Protein AF-A0A1E5V968-F1 (afdb_monomer_lite)

pLDDT: mean 77.11, std 26.08, range [20.92, 98.81]

Structure (mmCIF, N/CA/C/O backbone):
data_AF-A0A1E5V968-F1
#
_entry.id   AF-A0A1E5V968-F1
#
loop_
_atom_site.group_PDB
_atom_site.id
_atom_site.type_symbol
_atom_site.label_atom_id
_atom_site.label_alt_id
_atom_site.label_comp_id
_atom_site.label_asym_id
_atom_site.label_entity_id
_atom_site.label_seq_id
_atom_site.pdbx_PDB_ins_code
_atom_site.Cartn_x
_atom_site.Cartn_y
_atom_site.Cartn_z
_atom_site.occupancy
_atom_site.B_iso_or_equiv
_atom_site.auth_seq_id
_atom_site.auth_comp_id
_atom_site.auth_asym_id
_atom_site.auth_atom_id
_atom_site.pdbx_PDB_model_num
ATOM 1 N N . MET A 1 1 ? -12.464 -47.575 -64.787 1.00 32.88 1 MET A N 1
ATOM 2 C CA . MET A 1 1 ? -13.005 -47.345 -63.428 1.00 32.88 1 MET A CA 1
ATOM 3 C C . MET A 1 1 ? -11.818 -47.176 -62.492 1.00 32.88 1 MET A C 1
ATOM 5 O O . MET A 1 1 ? -10.900 -47.968 -62.628 1.00 32.88 1 MET A O 1
ATOM 9 N N . ALA A 1 2 ? -11.731 -46.178 -61.614 1.00 31.98 2 ALA A N 1
ATOM 10 C CA . ALA A 1 2 ? -12.500 -44.929 -61.492 1.00 31.98 2 ALA A CA 1
ATOM 11 C C . ALA A 1 2 ? -11.482 -43.796 -61.178 1.00 31.98 2 ALA A C 1
ATOM 13 O O . ALA A 1 2 ? -10.497 -44.070 -60.506 1.00 31.98 2 ALA A O 1
ATOM 14 N N . ALA A 1 3 ? -11.499 -42.585 -61.753 1.00 27.45 3 ALA A N 1
ATOM 15 C CA . ALA A 1 3 ? -12.586 -41.634 -62.052 1.00 27.45 3 ALA A CA 1
ATOM 16 C C . ALA A 1 3 ? -13.151 -40.976 -60.771 1.00 27.45 3 ALA A C 1
ATOM 18 O O . ALA A 1 3 ? -13.578 -41.699 -59.883 1.00 27.45 3 ALA A O 1
ATOM 19 N N . ALA A 1 4 ? -13.204 -39.644 -60.618 1.00 28.06 4 ALA A N 1
ATOM 20 C CA . ALA A 1 4 ? -12.735 -38.523 -61.462 1.00 28.06 4 ALA A CA 1
ATOM 21 C C . ALA A 1 4 ? -12.500 -37.264 -60.562 1.00 28.06 4 ALA A C 1
ATOM 23 O O . ALA A 1 4 ? -12.751 -37.346 -59.367 1.00 28.06 4 ALA A O 1
ATOM 24 N N . ALA A 1 5 ? -12.026 -36.086 -60.999 1.00 29.78 5 ALA A N 1
ATOM 25 C CA . ALA A 1 5 ? -11.703 -35.584 -62.339 1.00 29.78 5 ALA A CA 1
ATOM 26 C C . ALA A 1 5 ? -10.577 -34.515 -62.308 1.00 29.78 5 ALA A C 1
ATOM 28 O O . ALA A 1 5 ? -10.511 -33.703 -61.390 1.00 29.78 5 ALA A O 1
ATOM 29 N N . ARG A 1 6 ? -9.762 -34.437 -63.373 1.00 32.72 6 ARG A N 1
ATOM 30 C CA . ARG A 1 6 ? -8.988 -33.238 -63.767 1.00 32.72 6 ARG A CA 1
ATOM 31 C C . ARG A 1 6 ? -8.931 -33.133 -65.299 1.00 32.72 6 ARG A C 1
ATOM 33 O O . ARG A 1 6 ? -8.296 -33.968 -65.936 1.00 32.72 6 ARG A O 1
ATOM 40 N N . ARG A 1 7 ? -9.558 -32.099 -65.868 1.00 29.02 7 ARG A N 1
ATOM 41 C CA . ARG A 1 7 ? -9.327 -31.506 -67.208 1.00 29.02 7 ARG A CA 1
ATOM 42 C C . ARG A 1 7 ? -9.669 -30.004 -67.070 1.00 29.02 7 ARG A C 1
ATOM 44 O O . ARG A 1 7 ? -10.580 -29.703 -66.310 1.00 29.02 7 ARG A O 1
ATOM 51 N N . ALA A 1 8 ? -8.922 -29.011 -67.566 1.00 27.95 8 ALA A N 1
ATOM 52 C CA . ALA A 1 8 ? -8.253 -28.818 -68.865 1.00 27.95 8 ALA A CA 1
ATOM 53 C C . ALA A 1 8 ? -9.248 -28.571 -70.022 1.00 27.95 8 ALA A C 1
ATOM 55 O O . ALA A 1 8 ? -10.237 -29.289 -70.114 1.00 27.95 8 ALA A O 1
ATOM 56 N N . ALA A 1 9 ? -9.030 -27.642 -70.962 1.00 28.25 9 ALA A N 1
ATOM 57 C CA . ALA A 1 9 ? -8.099 -26.498 -71.044 1.00 28.25 9 ALA A CA 1
ATOM 58 C C . ALA A 1 9 ? -8.482 -25.619 -72.263 1.00 28.25 9 ALA A C 1
ATOM 60 O O . ALA A 1 9 ? -9.177 -26.104 -73.154 1.00 28.25 9 ALA A O 1
ATOM 61 N N . GLY A 1 10 ? -7.966 -24.385 -72.356 1.00 25.62 10 GLY A N 1
ATOM 62 C CA . GLY A 1 10 ? -7.926 -23.625 -73.617 1.00 25.62 10 GLY A CA 1
ATOM 63 C C . GLY A 1 10 ? -7.908 -22.094 -73.463 1.00 25.62 10 GLY A C 1
ATOM 64 O O . GLY A 1 10 ? -8.510 -21.596 -72.521 1.00 25.62 10 GLY A O 1
ATOM 65 N N . LEU A 1 11 ? -7.334 -21.276 -74.360 1.00 28.11 11 LEU A N 1
ATOM 66 C CA . LEU A 1 11 ? -6.115 -21.371 -75.198 1.00 28.11 11 LEU A CA 1
ATOM 67 C C . LEU A 1 11 ? -6.022 -20.065 -76.039 1.00 28.11 11 LEU A C 1
ATOM 69 O O . LEU A 1 11 ? -6.902 -19.865 -76.863 1.00 28.11 11 LEU A O 1
ATOM 73 N N . VAL A 1 12 ? -4.917 -19.293 -75.929 1.00 30.22 12 VAL A N 1
ATOM 74 C CA . VAL A 1 12 ? -4.240 -18.569 -77.057 1.00 30.22 12 VAL A CA 1
ATOM 75 C C . VAL A 1 12 ? -4.967 -17.348 -77.729 1.00 30.22 12 VAL A C 1
ATOM 77 O O . VAL A 1 12 ? -6.164 -17.427 -77.974 1.00 30.22 12 VAL A O 1
ATOM 80 N N . PRO A 1 13 ? -4.284 -16.255 -78.188 1.00 47.81 13 PRO A N 1
ATOM 81 C CA . PRO A 1 13 ? -3.006 -15.638 -77.740 1.00 47.81 13 PRO A CA 1
ATOM 82 C C . PRO A 1 13 ? -2.832 -14.083 -78.014 1.00 47.81 13 PRO A C 1
ATOM 84 O O . PRO A 1 13 ? -3.757 -13.406 -78.439 1.00 47.81 13 PRO A O 1
ATOM 87 N N . LEU A 1 14 ? -1.575 -13.588 -77.913 1.00 26.84 14 LEU A N 1
ATOM 88 C CA . LEU A 1 14 ? -0.880 -12.550 -78.746 1.00 26.84 14 LEU A CA 1
ATOM 89 C C . LEU A 1 14 ? -1.016 -10.996 -78.548 1.00 26.84 14 LEU A C 1
ATOM 91 O O . LEU A 1 14 ? -2.050 -10.395 -78.801 1.00 26.84 14 LEU A O 1
ATOM 95 N N . LEU A 1 15 ? 0.178 -10.382 -78.357 1.00 26.19 15 LEU A N 1
ATOM 96 C CA . LEU A 1 15 ? 0.745 -9.114 -78.916 1.00 26.19 15 LEU A CA 1
ATOM 97 C C . LEU A 1 15 ? 0.590 -7.711 -78.246 1.00 26.19 15 LEU A C 1
ATOM 99 O O . LEU A 1 15 ? -0.349 -6.972 -78.502 1.00 26.19 15 LEU A O 1
ATOM 103 N N . LEU A 1 16 ? 1.722 -7.290 -77.644 1.00 27.06 16 LEU A N 1
ATOM 104 C CA . LEU A 1 16 ? 2.509 -6.047 -77.885 1.00 27.06 16 LEU A CA 1
ATOM 105 C C . LEU A 1 16 ? 2.143 -4.643 -77.326 1.00 27.06 16 LEU A C 1
ATOM 107 O O . LEU A 1 16 ? 1.002 -4.215 -77.219 1.00 27.06 16 LEU A O 1
ATOM 111 N N . SER A 1 17 ? 3.242 -3.884 -77.151 1.00 26.38 17 SER A N 1
ATOM 112 C CA . SER A 1 17 ? 3.422 -2.413 -77.102 1.00 26.38 17 SER A CA 1
ATOM 113 C C . SER A 1 17 ? 3.056 -1.599 -75.843 1.00 26.38 17 SER A C 1
ATOM 115 O O . SER A 1 17 ? 1.974 -1.042 -75.708 1.00 26.38 17 SER A O 1
ATOM 117 N N . SER A 1 18 ? 4.087 -1.366 -75.018 1.00 26.22 18 SER A N 1
ATOM 118 C CA . SER A 1 18 ? 4.449 -0.045 -74.447 1.00 26.22 18 SER A CA 1
ATOM 119 C C . SER A 1 18 ? 4.611 1.022 -75.567 1.00 26.22 18 SER A C 1
ATOM 121 O O . SER A 1 18 ? 4.859 0.590 -76.697 1.00 26.22 18 SER A O 1
ATOM 123 N N . PRO A 1 19 ? 4.593 2.365 -75.322 1.00 42.78 19 PRO A N 1
ATOM 124 C CA . PRO A 1 19 ? 5.111 3.021 -74.105 1.00 42.78 19 PRO A CA 1
ATOM 125 C C . PRO A 1 19 ? 4.445 4.338 -73.613 1.00 42.78 19 PRO A C 1
ATOM 127 O O . PRO A 1 19 ? 3.647 4.960 -74.298 1.00 42.78 19 PRO A O 1
ATOM 130 N N . SER A 1 20 ? 4.947 4.822 -72.462 1.00 27.67 20 SER A N 1
ATOM 131 C CA . SER A 1 20 ? 5.084 6.241 -72.043 1.00 27.67 20 SER A CA 1
ATOM 132 C C . SER A 1 20 ? 3.846 7.157 -71.931 1.00 27.67 20 SER A C 1
ATOM 134 O O . SER A 1 20 ? 3.066 7.307 -72.860 1.00 27.67 20 SER A O 1
ATOM 136 N N . GLY A 1 21 ? 3.760 7.921 -70.835 1.00 26.89 21 GLY A N 1
ATOM 137 C CA . GLY A 1 21 ? 2.813 9.039 -70.706 1.00 26.89 21 GLY A CA 1
ATOM 138 C C . GLY A 1 21 ? 2.747 9.589 -69.281 1.00 26.89 21 GLY A C 1
ATOM 139 O O . GLY A 1 21 ? 2.229 8.930 -68.388 1.00 26.89 21 GLY A O 1
ATOM 140 N N . ALA A 1 22 ? 3.309 10.775 -69.043 1.00 27.39 22 ALA A N 1
ATOM 141 C CA . ALA A 1 22 ? 3.448 11.335 -67.699 1.00 27.39 22 ALA A CA 1
ATOM 142 C C . ALA A 1 22 ? 2.261 12.219 -67.259 1.00 27.39 22 ALA A C 1
ATOM 144 O O . ALA A 1 22 ? 1.643 12.892 -68.079 1.00 27.39 22 ALA A O 1
ATOM 145 N N . ARG A 1 23 ? 2.124 12.345 -65.928 1.00 28.41 23 ARG A N 1
ATOM 146 C CA . ARG A 1 23 ? 1.419 13.398 -65.159 1.00 28.41 23 ARG A CA 1
ATOM 147 C C . ARG A 1 23 ? -0.109 13.301 -64.989 1.00 28.41 23 ARG A C 1
ATOM 149 O O . ARG A 1 23 ? -0.851 12.701 -65.752 1.00 28.41 23 ARG A O 1
ATOM 156 N N . THR A 1 24 ? -0.510 13.884 -63.863 1.00 27.27 24 THR A N 1
ATOM 157 C CA . THR A 1 24 ? -1.793 13.842 -63.147 1.00 27.27 24 THR A CA 1
ATOM 158 C C . THR A 1 24 ? -2.557 15.183 -63.324 1.00 27.27 24 THR A C 1
ATOM 160 O O . THR A 1 24 ? -2.099 16.035 -64.083 1.00 27.27 24 THR A O 1
ATOM 163 N N . PRO A 1 25 ? -3.662 15.468 -62.601 1.00 43.56 25 PRO A N 1
ATOM 164 C CA . PRO A 1 25 ? -4.941 14.736 -62.596 1.00 43.56 25 PRO A CA 1
ATOM 165 C C . PRO A 1 25 ? -6.172 15.679 -62.690 1.00 43.56 25 PRO A C 1
ATOM 167 O O . PRO A 1 25 ? -6.145 16.751 -62.093 1.00 43.56 25 PRO A O 1
ATOM 170 N N . LEU A 1 26 ? -7.305 15.277 -63.302 1.00 24.00 26 LEU A N 1
ATOM 171 C CA . LEU A 1 26 ? -8.632 15.871 -62.984 1.00 24.00 26 LEU A CA 1
ATOM 172 C C . LEU A 1 26 ? -9.837 15.195 -63.678 1.00 24.00 26 LEU A C 1
ATOM 174 O O . LEU A 1 26 ? -10.036 15.385 -64.875 1.00 24.00 26 LEU A O 1
ATOM 178 N N . ARG A 1 27 ? -10.726 14.543 -62.903 1.00 24.56 27 ARG A N 1
ATOM 179 C CA . ARG A 1 27 ? -12.156 14.928 -62.726 1.00 24.56 27 ARG A CA 1
ATOM 180 C C . ARG A 1 27 ? -12.930 13.970 -61.797 1.00 24.56 27 ARG A C 1
ATOM 182 O O . ARG A 1 27 ? -12.495 12.861 -61.515 1.00 24.56 27 ARG A O 1
ATOM 189 N N . ARG A 1 28 ? -14.067 14.461 -61.281 1.00 26.03 28 ARG A N 1
ATOM 190 C CA . ARG A 1 28 ? -15.072 13.748 -60.458 1.00 26.03 28 ARG A CA 1
ATOM 191 C C . ARG A 1 28 ? -16.141 13.065 -61.335 1.00 26.03 28 ARG A C 1
ATOM 193 O O . ARG A 1 28 ? -16.306 13.482 -62.476 1.00 26.03 28 ARG A O 1
ATOM 200 N N . ALA A 1 29 ? -16.959 12.212 -60.689 1.00 25.72 29 ALA A N 1
ATOM 201 C CA . ALA A 1 29 ? -18.263 11.665 -61.130 1.00 25.72 29 ALA A CA 1
ATOM 202 C C . ALA A 1 29 ? -18.204 10.597 -62.246 1.00 25.72 29 ALA A C 1
ATOM 204 O O . ALA A 1 29 ? -17.406 10.742 -63.161 1.00 25.72 29 ALA A O 1
ATOM 205 N N . LEU A 1 30 ? -19.021 9.527 -62.284 1.00 25.89 30 LEU A N 1
ATOM 206 C CA . LEU A 1 30 ? -20.060 8.883 -61.422 1.00 25.89 30 LEU A CA 1
ATOM 207 C C . LEU A 1 30 ? -20.293 7.466 -62.047 1.00 25.89 30 LEU A C 1
ATOM 209 O O . LEU A 1 30 ? -20.071 7.343 -63.247 1.00 25.89 30 LEU A O 1
ATOM 213 N N . SER A 1 31 ? -20.758 6.364 -61.435 1.00 25.78 31 SER A N 1
ATOM 214 C CA . SER A 1 31 ? -21.031 5.872 -60.054 1.00 25.78 31 SER A CA 1
ATOM 215 C C . SER A 1 31 ? -21.030 4.299 -60.126 1.00 25.78 31 SER A C 1
ATOM 217 O O . SER A 1 31 ? -20.350 3.802 -61.016 1.00 25.78 31 SER A O 1
ATOM 219 N N . LEU A 1 32 ? -21.606 3.381 -59.315 1.00 25.64 32 LEU A N 1
ATOM 220 C CA . LEU A 1 32 ? -22.768 3.266 -58.401 1.00 25.64 32 LEU A CA 1
ATOM 221 C C . LEU A 1 32 ? -22.622 2.046 -57.440 1.00 25.64 32 LEU A C 1
ATOM 223 O O . LEU A 1 32 ? -22.095 1.020 -57.846 1.00 25.64 32 LEU A O 1
ATOM 227 N N . ILE A 1 33 ? -23.287 2.133 -56.271 1.00 27.88 33 ILE A N 1
ATOM 228 C CA . ILE A 1 33 ? -23.890 1.039 -55.450 1.00 27.88 33 ILE A CA 1
ATOM 229 C C . ILE A 1 33 ? -22.952 0.106 -54.608 1.00 27.88 33 ILE A C 1
ATOM 231 O O . ILE A 1 33 ? -21.825 -0.147 -55.023 1.00 27.88 33 ILE A O 1
ATOM 235 N N . PRO A 1 34 ? -23.362 -0.361 -53.388 1.00 30.70 34 PRO A N 1
ATOM 236 C CA . PRO A 1 34 ? -22.417 -0.773 -52.324 1.00 30.70 34 PRO A CA 1
ATOM 237 C C . PRO A 1 34 ? -22.744 -2.092 -51.553 1.00 30.70 34 PRO A C 1
ATOM 239 O O . PRO A 1 34 ? -23.793 -2.703 -51.760 1.00 30.70 34 PRO A O 1
ATOM 242 N N . PRO A 1 35 ? -21.909 -2.472 -50.561 1.00 23.47 35 PRO A N 1
ATOM 243 C CA . PRO A 1 35 ? -22.279 -3.308 -49.404 1.00 23.47 35 PRO A CA 1
ATOM 244 C C . PRO A 1 35 ? -22.198 -2.466 -48.073 1.00 23.47 35 PRO A C 1
ATOM 246 O O . PRO A 1 35 ? -22.205 -1.237 -48.176 1.00 23.47 35 PRO A O 1
ATOM 249 N N . PRO A 1 36 ? -22.306 -2.992 -46.824 1.00 26.88 36 PRO A N 1
ATOM 250 C CA . PRO A 1 36 ? -23.341 -2.489 -45.903 1.00 26.88 36 PRO A CA 1
ATOM 251 C C . PRO A 1 36 ? -22.872 -1.550 -44.766 1.00 26.88 36 PRO A C 1
ATOM 253 O O . PRO A 1 36 ? -21.698 -1.235 -44.602 1.00 26.88 36 PRO A O 1
ATOM 256 N N . ARG A 1 37 ? -23.853 -1.093 -43.971 1.00 24.94 37 ARG A N 1
ATOM 257 C CA . ARG A 1 37 ? -23.746 -0.072 -42.910 1.00 24.94 37 ARG A CA 1
ATOM 258 C C . ARG A 1 37 ? -22.787 -0.441 -41.766 1.00 24.94 37 ARG A C 1
ATOM 260 O O . ARG A 1 37 ? -23.004 -1.440 -41.087 1.00 24.94 37 ARG A O 1
ATOM 267 N N . SER A 1 38 ? -21.877 0.473 -41.436 1.00 24.05 38 SER A N 1
ATOM 268 C CA . SER A 1 38 ? -21.355 0.662 -40.076 1.00 24.05 38 SER A CA 1
ATOM 269 C C . SER A 1 38 ? -22.142 1.766 -39.348 1.00 24.05 38 SER A C 1
ATOM 271 O O . SER A 1 38 ? -22.725 2.651 -39.983 1.00 24.05 38 SER A O 1
ATOM 273 N N . TYR A 1 39 ? -22.200 1.713 -38.014 1.00 23.97 39 TYR A N 1
ATOM 274 C CA . TYR A 1 39 ? -22.888 2.729 -37.209 1.00 23.97 39 TYR A CA 1
ATOM 275 C C . TYR A 1 39 ? -22.070 4.028 -37.155 1.00 23.97 39 TYR A C 1
ATOM 277 O O . TYR A 1 39 ? -20.901 4.022 -36.777 1.00 23.97 39 TYR A O 1
ATOM 285 N N . ARG A 1 40 ? -22.698 5.156 -37.506 1.00 22.89 40 ARG A N 1
ATOM 286 C CA . ARG A 1 40 ? -22.122 6.501 -37.358 1.00 22.89 40 ARG A CA 1
ATOM 287 C C . ARG A 1 40 ? -22.641 7.145 -36.075 1.00 22.89 40 ARG A C 1
ATOM 289 O O . ARG A 1 40 ? -23.817 7.493 -36.010 1.00 22.89 40 ARG A O 1
ATOM 296 N N . LEU A 1 41 ? -21.759 7.368 -35.103 1.00 25.02 41 LEU A N 1
ATOM 297 C CA . LEU A 1 41 ? -22.011 8.354 -34.051 1.00 25.02 41 LEU A CA 1
ATOM 298 C C . LEU A 1 41 ? -22.006 9.762 -34.669 1.00 25.02 41 LEU A C 1
ATOM 300 O O . LEU A 1 41 ? -21.194 10.070 -35.545 1.00 25.02 41 LEU A O 1
ATOM 304 N N . LEU A 1 42 ? -22.953 10.601 -34.248 1.00 23.05 42 LEU A N 1
ATOM 305 C CA . LEU A 1 42 ? -23.181 11.934 -34.808 1.00 23.05 42 LEU A CA 1
ATOM 306 C C . LEU A 1 42 ? -22.293 12.978 -34.121 1.00 23.05 42 LEU A C 1
ATOM 308 O O . LEU A 1 42 ? -22.704 13.612 -33.152 1.00 23.05 42 LEU A O 1
ATOM 312 N N . SER A 1 43 ? -21.094 13.207 -34.655 1.00 24.61 43 SER A N 1
ATOM 313 C CA . SER A 1 43 ? -20.259 14.334 -34.237 1.00 24.61 43 SER A CA 1
ATOM 314 C C . SER A 1 43 ? -20.887 15.671 -34.652 1.00 24.61 43 SER A C 1
ATOM 316 O O . SER A 1 43 ? -20.852 16.070 -35.816 1.00 24.61 43 SER A O 1
ATOM 318 N N . HIS A 1 44 ? -21.452 16.394 -33.682 1.00 23.11 44 HIS A N 1
ATOM 319 C CA . HIS A 1 44 ? -21.715 17.825 -33.838 1.00 23.11 44 HIS A CA 1
ATOM 320 C C . HIS A 1 44 ? -20.393 18.608 -33.746 1.00 23.11 44 HIS A C 1
ATOM 322 O O . HIS A 1 44 ? -19.542 18.268 -32.919 1.00 23.11 44 HIS A O 1
ATOM 328 N N . PRO A 1 45 ? -20.190 19.658 -34.563 1.00 24.53 45 PRO A N 1
ATOM 329 C CA . PRO A 1 45 ? -18.976 20.460 -34.507 1.00 24.53 45 PRO A CA 1
ATOM 330 C C . PRO A 1 45 ? -18.988 21.360 -33.266 1.00 24.53 45 PRO A C 1
ATOM 332 O O . PRO A 1 45 ? -19.703 22.364 -33.215 1.00 24.53 45 PRO A O 1
ATOM 335 N N . ALA A 1 46 ? -18.167 21.023 -32.271 1.00 25.67 46 ALA A N 1
ATOM 336 C CA . ALA A 1 46 ? -17.846 21.946 -31.190 1.00 25.67 46 ALA A CA 1
ATOM 337 C C . ALA A 1 46 ? -17.177 23.206 -31.771 1.00 25.67 46 ALA A C 1
ATOM 339 O O . ALA A 1 46 ? -16.303 23.116 -32.636 1.00 25.67 46 ALA A O 1
ATOM 340 N N . ARG A 1 47 ? -17.588 24.391 -31.306 1.00 22.84 47 ARG A N 1
ATOM 341 C CA . ARG A 1 47 ? -16.916 25.647 -31.674 1.00 22.84 47 ARG A CA 1
ATOM 342 C C . ARG A 1 47 ? -15.510 25.676 -31.056 1.00 22.84 47 ARG A C 1
ATOM 344 O O . ARG A 1 47 ? -15.364 25.219 -29.923 1.00 22.84 47 ARG A O 1
ATOM 351 N N . PRO A 1 48 ? -14.498 26.244 -31.738 1.00 24.11 48 PRO A N 1
ATOM 352 C CA . PRO A 1 48 ? -13.208 26.494 -31.108 1.00 24.11 48 PRO A CA 1
ATOM 353 C C . PRO A 1 48 ? -13.381 27.473 -29.940 1.00 24.11 48 PRO A C 1
ATOM 355 O O . PRO A 1 48 ? -14.095 28.474 -30.060 1.00 24.11 48 PRO A O 1
ATOM 358 N N . PHE A 1 49 ? -12.729 27.188 -28.813 1.00 28.02 49 PHE A N 1
ATOM 359 C CA . PHE A 1 49 ? -12.644 28.128 -27.698 1.00 28.02 49 PHE A CA 1
ATOM 360 C C . PHE A 1 49 ? -11.762 29.317 -28.100 1.00 28.02 49 PHE A C 1
ATOM 362 O O . PHE A 1 49 ? -10.695 29.136 -28.679 1.00 28.02 49 PHE A O 1
ATOM 369 N N . SER A 1 50 ? -12.212 30.535 -27.793 1.00 22.56 50 SER A N 1
ATOM 370 C CA . SER A 1 50 ? -11.452 31.770 -28.010 1.00 22.56 50 SER A CA 1
ATOM 371 C C . SER A 1 50 ? -11.096 32.384 -26.659 1.00 22.56 50 SER A C 1
ATOM 373 O O . SER A 1 50 ? -11.979 32.625 -25.836 1.00 22.56 50 SER A O 1
ATOM 375 N N . THR A 1 51 ? -9.804 32.600 -26.416 1.00 28.11 51 THR A N 1
ATOM 376 C CA . THR A 1 51 ? -9.233 32.911 -25.097 1.00 28.11 51 THR A CA 1
ATOM 377 C C . THR A 1 51 ? -8.669 34.332 -24.998 1.00 28.11 51 THR A C 1
ATOM 379 O O . THR A 1 51 ? -7.512 34.530 -24.653 1.00 28.11 51 THR A O 1
ATOM 382 N N . SER A 1 52 ? -9.495 35.350 -25.255 1.00 24.67 52 SER A N 1
ATOM 383 C CA . SER A 1 52 ? -9.383 36.693 -24.639 1.00 24.67 52 SER A CA 1
ATOM 384 C C . SER A 1 52 ? -10.688 37.483 -24.901 1.00 24.67 52 SER A C 1
ATOM 386 O O . SER A 1 52 ? -11.409 37.136 -25.839 1.00 24.67 52 SER A O 1
ATOM 388 N N . PRO A 1 53 ? -11.065 38.470 -24.059 1.00 27.98 53 PRO A N 1
ATOM 389 C CA . PRO A 1 53 ? -10.364 39.756 -24.062 1.00 27.98 53 PRO A CA 1
ATOM 390 C C . PRO A 1 53 ? -10.121 40.357 -22.664 1.00 27.98 53 PRO A C 1
ATOM 392 O O . PRO A 1 53 ? -11.055 40.637 -21.918 1.00 27.98 53 PRO A O 1
ATOM 395 N N . PHE A 1 54 ? -8.864 40.694 -22.371 1.00 25.75 54 PHE A N 1
ATOM 396 C CA . PHE A 1 54 ? -8.515 41.733 -21.393 1.00 25.75 54 PHE A CA 1
ATOM 397 C C . PHE A 1 54 ? -7.429 42.630 -21.997 1.00 25.75 54 PHE A C 1
ATOM 399 O O . PHE A 1 54 ? -6.241 42.483 -21.735 1.00 25.75 54 PHE A O 1
ATOM 406 N N . SER A 1 55 ? -7.860 43.552 -22.859 1.00 27.48 55 SER A N 1
ATOM 407 C CA . SER A 1 55 ? -7.014 44.611 -23.414 1.00 27.48 55 SER A CA 1
ATOM 408 C C . SER A 1 55 ? -7.488 45.952 -22.866 1.00 27.48 55 SER A C 1
ATOM 410 O O . SER A 1 55 ? -8.413 46.556 -23.406 1.00 27.48 55 SER A O 1
ATOM 412 N N . ALA A 1 56 ? -6.850 46.410 -21.791 1.00 26.31 56 ALA A N 1
ATOM 413 C CA . ALA A 1 56 ? -7.010 47.755 -21.252 1.00 26.31 56 ALA A CA 1
ATOM 414 C C . ALA A 1 56 ? -5.680 48.503 -21.414 1.00 26.31 56 ALA A C 1
ATOM 416 O O . ALA A 1 56 ? -4.637 48.036 -20.961 1.00 26.31 56 ALA A O 1
ATOM 417 N N . SER A 1 57 ? -5.705 49.645 -22.096 1.00 31.44 57 SER A N 1
ATOM 418 C CA . SER A 1 57 ? -4.507 50.433 -22.390 1.00 31.44 57 SER A CA 1
ATOM 419 C C . SER A 1 57 ? -3.955 51.109 -21.133 1.00 31.44 57 SER A C 1
ATOM 421 O O . SER A 1 57 ? -4.635 51.953 -20.549 1.00 31.44 57 SER A O 1
ATOM 423 N N . ALA A 1 58 ? -2.706 50.814 -20.772 1.00 25.88 58 ALA A N 1
ATOM 424 C CA . ALA A 1 58 ? -1.965 51.537 -19.743 1.00 25.88 58 ALA A CA 1
ATOM 425 C C . ALA A 1 58 ? -0.558 51.898 -20.243 1.00 25.88 58 ALA A C 1
ATOM 427 O O . ALA A 1 58 ? 0.157 51.067 -20.801 1.00 25.88 58 ALA A O 1
ATOM 428 N N . SER A 1 59 ? -0.177 53.160 -20.056 1.00 26.55 59 SER A N 1
ATOM 429 C CA . SER A 1 59 ? 1.144 53.691 -20.392 1.00 26.55 59 SER A CA 1
ATOM 430 C C . SER A 1 59 ? 2.216 53.273 -19.381 1.00 26.55 59 SER A C 1
ATOM 432 O O . SER A 1 59 ? 1.929 53.002 -18.219 1.00 26.55 59 SER A O 1
ATOM 434 N N . SER A 1 60 ? 3.471 53.315 -19.822 1.00 32.50 60 SER A N 1
ATOM 435 C CA . SER A 1 60 ? 4.693 53.074 -19.045 1.00 32.50 60 SER A CA 1
ATOM 436 C C . SER A 1 60 ? 4.702 53.608 -17.600 1.00 32.50 60 SER A C 1
ATOM 438 O O . SER A 1 60 ? 4.690 54.822 -17.395 1.00 32.50 60 SER A O 1
ATOM 440 N N . SER A 1 61 ? 4.890 52.725 -16.614 1.00 27.55 61 SER A N 1
ATOM 441 C CA . SER A 1 61 ? 5.930 52.857 -15.569 1.00 27.55 61 SER A CA 1
ATOM 442 C C . SER A 1 61 ? 5.973 51.634 -14.634 1.00 27.55 61 SER A C 1
ATOM 444 O O . SER A 1 61 ? 4.970 50.959 -14.453 1.00 27.55 61 SER A O 1
ATOM 446 N N . ASN A 1 62 ? 7.157 51.377 -14.062 1.00 28.59 62 ASN A N 1
ATOM 447 C CA . ASN A 1 62 ? 7.465 50.514 -12.906 1.00 28.59 62 ASN A CA 1
ATOM 448 C C . ASN A 1 62 ? 6.840 49.102 -12.852 1.00 28.59 62 ASN A C 1
ATOM 450 O O . ASN A 1 62 ? 5.691 48.909 -12.469 1.00 28.59 62 ASN A O 1
ATOM 454 N N . GLY A 1 63 ? 7.661 48.082 -13.121 1.00 36.38 63 GLY A N 1
ATOM 455 C CA . GLY A 1 63 ? 7.251 46.682 -13.012 1.00 36.38 63 GLY A CA 1
ATOM 456 C C . GLY A 1 63 ? 7.286 46.127 -11.584 1.00 36.38 63 GLY A C 1
ATOM 457 O O . GLY A 1 63 ? 8.319 46.173 -10.920 1.00 36.38 63 GLY A O 1
ATOM 458 N N . ALA A 1 64 ? 6.185 45.501 -11.165 1.00 29.34 64 ALA A N 1
ATOM 459 C CA . ALA A 1 64 ? 6.146 44.511 -10.091 1.00 29.34 64 ALA A CA 1
ATOM 460 C C . ALA A 1 64 ? 5.022 43.490 -10.360 1.00 29.34 64 ALA A C 1
ATOM 462 O O . ALA A 1 64 ? 3.884 43.875 -10.598 1.00 29.34 64 ALA A O 1
ATOM 463 N N . ALA A 1 65 ? 5.357 42.196 -10.313 1.00 31.91 65 ALA A N 1
ATOM 464 C CA . ALA A 1 65 ? 4.430 41.059 -10.215 1.00 31.91 65 ALA A CA 1
ATOM 465 C C . ALA A 1 65 ? 3.174 41.050 -11.128 1.00 31.91 65 ALA A C 1
ATOM 467 O O . ALA A 1 65 ? 2.044 41.025 -10.645 1.00 31.91 65 ALA A O 1
ATOM 468 N N . ALA A 1 66 ? 3.366 40.906 -12.445 1.00 31.50 66 ALA A N 1
ATOM 469 C CA . ALA A 1 66 ? 2.394 40.151 -13.244 1.00 31.50 66 ALA A CA 1
ATOM 470 C C . ALA A 1 66 ? 2.501 38.650 -12.890 1.00 31.50 66 ALA A C 1
ATOM 472 O O . ALA A 1 66 ? 3.588 38.168 -12.554 1.00 31.50 66 ALA A O 1
ATOM 473 N N . GLY A 1 67 ? 1.381 37.922 -12.913 1.00 33.91 67 GLY A N 1
ATOM 474 C CA . GLY A 1 67 ? 1.295 36.561 -12.371 1.00 33.91 67 GLY A CA 1
ATOM 475 C C . GLY A 1 67 ? 2.198 35.548 -13.083 1.00 33.91 67 GLY A C 1
ATOM 476 O O . GLY A 1 67 ? 2.116 35.386 -14.297 1.00 33.91 67 GLY A O 1
ATOM 477 N N . ARG A 1 68 ? 3.027 34.825 -12.318 1.00 35.00 68 ARG A N 1
ATOM 478 C CA . ARG A 1 68 ? 3.747 33.644 -12.817 1.00 35.00 68 ARG A CA 1
ATOM 479 C C . ARG A 1 68 ? 2.798 32.448 -12.847 1.00 35.00 68 ARG A C 1
ATOM 481 O O . ARG A 1 68 ? 2.347 32.010 -11.788 1.00 35.00 68 ARG A O 1
ATOM 488 N N . THR A 1 69 ? 2.571 31.869 -14.022 1.00 51.62 69 THR A N 1
ATOM 489 C CA . THR A 1 69 ? 2.160 30.464 -14.135 1.00 51.62 69 THR A CA 1
ATOM 490 C C . THR A 1 69 ? 3.175 29.605 -13.378 1.00 51.62 69 THR A C 1
ATOM 492 O O . THR A 1 69 ? 4.383 29.808 -13.512 1.00 51.62 69 THR A O 1
ATOM 495 N N . ARG A 1 70 ? 2.712 28.678 -12.531 1.00 66.50 70 ARG A N 1
ATOM 496 C CA . ARG A 1 70 ? 3.621 27.794 -11.787 1.00 66.50 70 ARG A CA 1
ATOM 497 C C . ARG A 1 70 ? 4.148 26.716 -12.729 1.00 66.50 70 ARG A C 1
ATOM 499 O O . ARG A 1 70 ? 3.361 25.896 -13.201 1.00 66.50 70 ARG A O 1
ATOM 506 N N . GLU A 1 71 ? 5.457 26.742 -12.986 1.00 87.06 71 GLU A N 1
ATOM 507 C CA . GLU A 1 71 ? 6.160 25.720 -13.772 1.00 87.06 71 GLU A CA 1
ATOM 508 C C . GLU A 1 71 ? 5.783 24.316 -13.281 1.00 87.06 71 GLU A C 1
ATOM 510 O O . GLU A 1 71 ? 5.790 24.057 -12.075 1.00 87.06 71 GLU A O 1
ATOM 515 N N . LEU A 1 72 ? 5.447 23.424 -14.216 1.00 95.44 72 LEU A N 1
ATOM 516 C CA . LEU A 1 72 ? 5.176 22.021 -13.921 1.00 95.44 72 LEU A CA 1
ATOM 517 C C . LEU A 1 72 ? 6.435 21.369 -13.339 1.00 95.44 72 LEU A C 1
ATOM 519 O O . LEU A 1 72 ? 7.519 21.475 -13.909 1.00 95.44 72 LEU A O 1
ATOM 523 N N . GLN A 1 73 ? 6.277 20.667 -12.226 1.00 97.00 73 GLN A N 1
ATOM 524 C CA . GLN A 1 73 ? 7.258 19.759 -11.657 1.00 97.00 73 GLN A CA 1
ATOM 525 C C . GLN A 1 73 ? 6.739 18.322 -11.748 1.00 97.00 73 GLN A C 1
ATOM 527 O O . GLN A 1 73 ? 5.562 18.064 -11.506 1.00 97.00 73 GLN A O 1
ATOM 532 N N . LEU A 1 74 ? 7.622 17.384 -12.082 1.00 97.75 74 LEU A N 1
ATOM 533 C CA . LEU A 1 74 ? 7.333 15.951 -12.179 1.00 97.75 74 LEU A CA 1
ATOM 534 C C . LEU A 1 74 ? 8.399 15.173 -11.407 1.00 97.75 74 LEU A C 1
ATOM 536 O O . LEU A 1 74 ? 9.574 15.546 -11.418 1.00 97.75 74 LEU A O 1
ATOM 540 N N . TYR A 1 75 ? 8.017 14.095 -10.729 1.00 97.94 75 TYR A N 1
ATOM 541 C CA . TYR A 1 75 ? 8.978 13.220 -10.070 1.00 97.94 75 TYR A CA 1
ATOM 542 C C . TYR A 1 75 ? 9.676 12.315 -11.082 1.00 97.94 75 TYR A C 1
ATOM 544 O O . TYR A 1 75 ? 9.062 11.430 -11.679 1.00 97.94 75 TYR A O 1
ATOM 552 N N . ASN A 1 76 ? 10.981 12.517 -11.231 1.00 97.94 76 ASN A N 1
ATOM 553 C CA . ASN A 1 76 ? 11.826 11.740 -12.118 1.00 97.94 76 ASN A CA 1
ATOM 554 C C . ASN A 1 76 ? 12.434 10.560 -11.350 1.00 97.94 76 ASN A C 1
ATOM 556 O O . ASN A 1 76 ? 13.297 10.744 -10.487 1.00 97.94 76 ASN A O 1
ATOM 560 N N . THR A 1 77 ? 12.020 9.330 -11.666 1.00 96.69 77 THR A N 1
ATOM 561 C CA . THR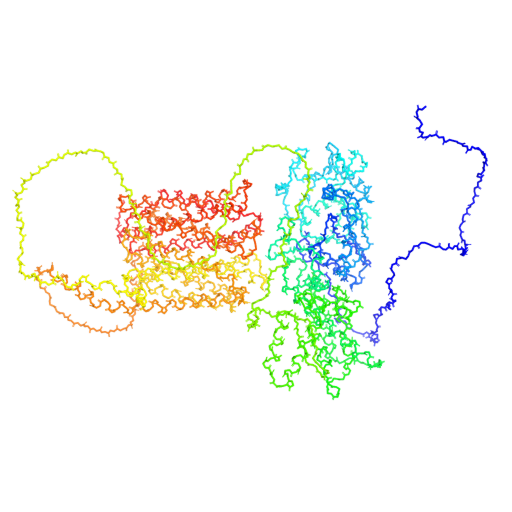 A 1 77 ? 12.546 8.109 -11.028 1.00 96.69 77 THR A CA 1
ATOM 562 C C . THR A 1 77 ? 14.069 8.010 -11.145 1.00 96.69 77 THR A C 1
ATOM 564 O O . THR A 1 77 ? 14.717 7.567 -10.199 1.00 96.69 77 THR A O 1
ATOM 567 N N . LYS A 1 78 ? 14.656 8.504 -12.245 1.00 93.94 78 LYS A N 1
ATOM 568 C CA . LYS A 1 78 ? 16.105 8.457 -12.494 1.00 93.94 78 LYS A CA 1
ATOM 569 C C . LYS A 1 78 ? 16.930 9.292 -11.503 1.00 93.94 78 LYS A C 1
ATOM 571 O O . LYS A 1 78 ? 18.031 8.890 -11.143 1.00 93.94 78 LYS A O 1
ATOM 576 N N . SER A 1 79 ? 16.411 10.431 -11.036 1.00 94.19 79 SER A N 1
ATOM 577 C CA . SER A 1 79 ? 17.079 11.289 -10.037 1.00 94.19 79 SER A CA 1
ATOM 578 C C . SER A 1 79 ? 16.487 11.178 -8.627 1.00 94.19 79 SER A C 1
ATOM 580 O O . SER A 1 79 ? 17.054 11.711 -7.667 1.00 94.19 79 SER A O 1
ATOM 582 N N . ARG A 1 80 ? 15.357 10.467 -8.505 1.00 93.94 80 ARG A N 1
ATOM 583 C CA . ARG A 1 80 ? 14.562 10.236 -7.289 1.00 93.94 80 ARG A CA 1
ATOM 584 C C . ARG A 1 80 ? 14.025 11.527 -6.649 1.00 93.94 80 ARG A C 1
ATOM 586 O O . ARG A 1 80 ? 13.829 11.579 -5.433 1.00 93.94 80 ARG A O 1
ATOM 593 N N . LYS A 1 81 ? 13.771 12.569 -7.454 1.00 95.19 81 LYS A N 1
ATOM 594 C CA . LYS A 1 81 ? 13.344 13.916 -7.016 1.00 95.19 81 LYS A CA 1
ATOM 595 C C . LYS A 1 81 ? 12.238 14.489 -7.909 1.00 95.19 81 LYS A C 1
ATOM 597 O O . LYS A 1 81 ? 12.116 14.097 -9.065 1.00 95.19 81 LYS A O 1
ATOM 602 N N . LYS A 1 82 ? 11.458 15.447 -7.383 1.00 96.12 82 LYS A N 1
ATOM 603 C CA . LYS A 1 82 ? 10.637 16.342 -8.219 1.00 96.12 82 LYS A CA 1
ATOM 604 C C . LYS A 1 82 ? 11.565 17.316 -8.950 1.00 96.12 82 LYS A C 1
ATOM 606 O O . LYS A 1 82 ? 12.410 17.952 -8.321 1.00 96.12 82 LYS A O 1
ATOM 611 N N . GLU A 1 83 ? 11.407 17.416 -10.261 1.00 96.75 83 GLU A N 1
ATOM 612 C CA . GLU A 1 83 ? 12.199 18.262 -11.152 1.00 96.75 83 GLU A CA 1
ATOM 613 C C . GLU A 1 83 ? 11.275 19.148 -11.981 1.00 96.75 83 GLU A C 1
ATOM 615 O O . GLU A 1 83 ? 10.179 18.731 -12.344 1.00 96.75 83 GLU A O 1
ATOM 620 N N . HIS A 1 84 ? 11.722 20.360 -12.311 1.00 96.19 84 HIS A N 1
ATOM 621 C CA . HIS A 1 84 ? 11.003 21.223 -13.248 1.00 96.19 84 HIS A CA 1
ATOM 622 C C . HIS A 1 84 ? 10.956 20.550 -14.622 1.00 96.19 84 HIS A C 1
ATOM 624 O O . HIS A 1 84 ? 12.006 20.210 -15.173 1.00 96.19 84 HIS A O 1
ATOM 630 N N . PHE A 1 85 ? 9.755 20.374 -15.170 1.00 96.31 85 PHE A N 1
ATOM 631 C CA . PHE A 1 85 ? 9.550 19.857 -16.513 1.00 96.31 85 PHE A CA 1
ATOM 632 C C . PHE A 1 85 ? 10.000 20.890 -17.548 1.00 96.31 85 PHE A C 1
ATOM 634 O O . PHE A 1 85 ? 9.608 22.058 -17.496 1.00 96.31 85 PHE A O 1
ATOM 641 N N . ARG A 1 86 ? 10.846 20.457 -18.482 1.00 93.56 86 ARG A N 1
ATOM 642 C CA . ARG A 1 86 ? 11.376 21.271 -19.575 1.00 93.56 86 ARG A CA 1
ATOM 643 C C . ARG A 1 86 ? 11.396 20.420 -20.845 1.00 93.56 86 ARG A C 1
ATOM 645 O O . ARG A 1 86 ? 12.096 19.406 -20.842 1.00 93.56 86 ARG A O 1
ATOM 652 N N . PRO A 1 87 ? 10.655 20.796 -21.903 1.00 92.94 87 PRO A N 1
ATOM 653 C CA . PRO A 1 87 ? 10.730 20.090 -23.174 1.00 92.94 87 PRO A CA 1
ATOM 654 C C . PRO A 1 87 ? 12.125 20.231 -23.793 1.00 92.94 87 PRO A C 1
ATOM 656 O O . PRO A 1 87 ? 12.802 21.251 -23.639 1.00 92.94 87 PRO A O 1
ATOM 659 N N . ARG A 1 88 ? 12.544 19.197 -24.520 1.00 90.38 88 ARG A N 1
ATOM 660 C CA . ARG A 1 88 ? 13.762 19.155 -25.332 1.00 90.38 88 ARG A CA 1
ATOM 661 C C . ARG A 1 88 ? 13.647 20.061 -26.559 1.00 90.38 88 ARG A C 1
ATOM 663 O O . ARG A 1 88 ? 14.651 20.638 -26.974 1.00 90.38 88 ARG A O 1
ATOM 670 N N . ALA A 1 89 ? 12.451 20.181 -27.134 1.00 86.38 89 ALA A N 1
ATOM 671 C CA . ALA A 1 89 ? 12.173 21.115 -28.218 1.00 86.38 89 ALA A CA 1
ATOM 672 C C . ALA A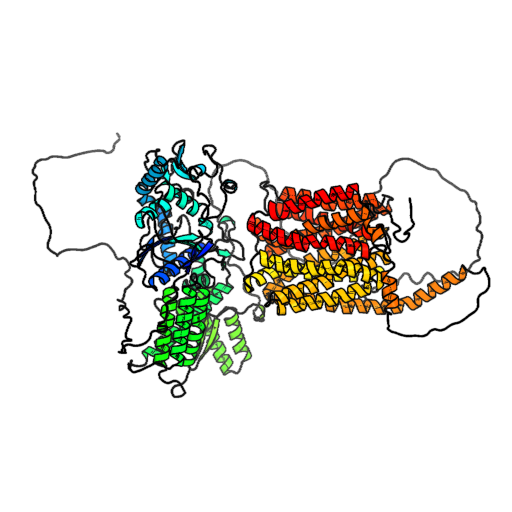 1 89 ? 11.923 22.529 -27.653 1.00 86.38 89 ALA A C 1
ATOM 674 O O . ALA A 1 89 ? 11.081 22.683 -26.764 1.00 86.38 89 ALA A O 1
ATOM 675 N N . PRO A 1 90 ? 12.602 23.577 -28.160 1.00 77.00 90 PRO A N 1
ATOM 676 C CA . PRO A 1 90 ? 12.417 24.945 -27.668 1.00 77.00 90 PRO A CA 1
ATOM 677 C C . PRO A 1 90 ? 11.023 25.506 -27.986 1.00 77.00 90 PRO A C 1
ATOM 679 O O . PRO A 1 90 ? 10.549 26.389 -27.275 1.00 77.00 90 PRO A O 1
ATOM 682 N N . ASP A 1 91 ? 10.367 24.972 -29.019 1.00 77.44 91 ASP A N 1
ATOM 683 C CA . ASP A 1 91 ? 9.070 25.431 -29.526 1.00 77.44 91 ASP A CA 1
ATOM 684 C C . ASP A 1 91 ? 7.861 24.788 -28.810 1.00 77.44 91 ASP A C 1
ATOM 686 O O . ASP A 1 91 ? 6.719 25.108 -29.125 1.00 77.44 91 ASP A O 1
ATOM 690 N N . GLY A 1 92 ? 8.092 23.910 -27.822 1.00 78.88 92 GLY A N 1
ATOM 691 C CA . GLY A 1 92 ? 7.034 23.324 -26.984 1.00 78.88 92 GLY A CA 1
ATOM 692 C C . GLY A 1 92 ? 6.496 21.955 -27.422 1.00 78.88 92 GLY A C 1
ATOM 693 O O . GLY A 1 92 ? 5.505 21.491 -26.855 1.00 78.88 92 GLY A O 1
ATOM 694 N N . GLU A 1 93 ? 7.138 21.284 -28.382 1.00 92.94 93 GLU A N 1
ATOM 695 C CA . GLU A 1 93 ? 6.870 19.865 -28.657 1.00 92.94 93 GLU A CA 1
ATOM 696 C C . GLU A 1 93 ? 7.339 18.972 -27.491 1.00 92.94 93 GLU A C 1
ATOM 698 O O . GLU A 1 93 ? 8.383 19.219 -26.881 1.00 92.94 93 GLU A O 1
ATOM 703 N N . VAL A 1 94 ? 6.581 17.911 -27.195 1.00 97.62 94 VAL A N 1
ATOM 704 C CA . VAL A 1 94 ? 6.894 16.924 -26.147 1.00 97.62 94 VAL A CA 1
ATOM 705 C C . VAL A 1 94 ? 6.763 15.505 -26.696 1.00 97.62 94 VAL A C 1
ATOM 707 O O . VAL A 1 94 ? 5.665 15.062 -27.041 1.00 97.62 94 VAL A O 1
ATOM 710 N N . GLY A 1 95 ? 7.866 14.757 -26.723 1.00 98.19 95 GLY A N 1
ATOM 711 C CA . GLY A 1 95 ? 7.866 13.327 -27.029 1.00 98.19 95 GLY A CA 1
ATOM 712 C C . GLY A 1 95 ? 7.571 12.489 -25.785 1.00 98.19 95 GLY A C 1
ATOM 713 O O . GLY A 1 95 ? 8.387 12.449 -24.863 1.00 98.19 95 GLY A O 1
ATOM 714 N N . MET A 1 96 ? 6.428 11.795 -25.761 1.00 98.56 96 MET A N 1
ATOM 715 C CA . MET A 1 96 ? 6.027 10.936 -24.641 1.00 98.56 96 MET A CA 1
ATOM 716 C C . MET A 1 96 ? 5.791 9.494 -25.097 1.00 98.56 96 MET A C 1
ATOM 718 O O . MET A 1 96 ? 4.877 9.233 -25.877 1.00 98.56 96 MET A O 1
ATOM 722 N N . TYR A 1 97 ? 6.565 8.552 -24.561 1.00 98.81 97 TYR A N 1
ATOM 723 C CA . TYR A 1 97 ? 6.333 7.114 -24.706 1.00 98.81 97 TYR A CA 1
ATOM 724 C C . TYR A 1 97 ? 5.733 6.549 -23.413 1.00 98.81 97 TYR A C 1
ATOM 726 O O . TYR A 1 97 ? 6.157 6.932 -22.323 1.00 98.81 97 TYR A O 1
ATOM 734 N N . VAL A 1 98 ? 4.762 5.640 -23.505 1.00 98.56 98 VAL A N 1
ATOM 735 C CA . VAL A 1 98 ? 4.253 4.881 -22.350 1.00 98.56 98 VAL A CA 1
ATOM 736 C C . VAL A 1 98 ? 4.128 3.414 -22.727 1.00 98.56 98 VAL A C 1
ATOM 738 O O . VAL A 1 98 ? 3.478 3.090 -23.722 1.00 98.56 98 VAL A O 1
ATOM 741 N N . CYS A 1 99 ? 4.703 2.526 -21.920 1.00 97.75 99 CYS A N 1
ATOM 742 C CA . CYS A 1 99 ? 4.667 1.094 -22.191 1.00 97.75 99 CYS A CA 1
ATOM 743 C C . CYS A 1 99 ? 3.234 0.529 -22.223 1.00 97.75 99 CYS A C 1
ATOM 745 O O . CYS A 1 99 ? 2.374 0.817 -21.380 1.00 97.75 99 CYS A O 1
ATOM 747 N N . GLY A 1 100 ? 2.978 -0.261 -23.261 1.00 94.69 100 GLY A N 1
ATOM 748 C CA . GLY A 1 100 ? 1.689 -0.853 -23.584 1.00 94.69 100 GLY A CA 1
ATOM 749 C C . GLY A 1 100 ? 1.334 -2.109 -22.796 1.00 94.69 100 GLY A C 1
ATOM 750 O O . GLY A 1 100 ? 2.062 -2.563 -21.915 1.00 94.69 100 GLY A O 1
ATOM 751 N N . VAL A 1 101 ? 0.197 -2.700 -23.162 1.00 94.69 101 VAL A N 1
ATOM 752 C CA . VAL A 1 101 ? -0.213 -4.018 -22.665 1.00 94.69 101 VAL A CA 1
ATOM 753 C C . VAL A 1 101 ? 0.360 -5.135 -23.541 1.00 94.69 101 VAL A C 1
ATOM 755 O O . VAL A 1 101 ? 0.547 -4.968 -24.747 1.00 94.69 101 VAL A O 1
ATOM 758 N N . THR A 1 102 ? 0.552 -6.311 -22.943 1.00 94.56 102 THR A N 1
ATOM 759 C CA . THR A 1 102 ? 0.589 -7.594 -23.661 1.00 94.56 102 THR A CA 1
ATOM 760 C C . THR A 1 102 ? -0.856 -8.119 -23.734 1.00 94.56 102 THR A C 1
ATOM 762 O O . THR A 1 102 ? -1.364 -8.588 -22.711 1.00 94.56 102 THR A O 1
ATOM 765 N N . PRO A 1 103 ? -1.569 -8.029 -24.873 1.00 94.75 103 PRO A N 1
ATOM 766 C CA . PRO A 1 103 ? -2.991 -8.360 -24.952 1.00 94.75 103 PRO A CA 1
ATOM 767 C C . PRO A 1 103 ? -3.211 -9.880 -25.077 1.00 94.75 103 PRO A C 1
ATOM 769 O O . PRO A 1 103 ? -3.595 -10.386 -26.123 1.00 94.75 103 PRO A O 1
ATOM 772 N N . TYR A 1 104 ? -2.963 -10.635 -24.003 1.00 92.75 104 TYR A N 1
ATOM 773 C CA . TYR A 1 104 ? -3.261 -12.078 -23.947 1.00 92.75 104 TYR A CA 1
ATOM 774 C C . TYR A 1 104 ? -4.555 -12.412 -23.181 1.00 92.75 104 TYR A C 1
ATOM 776 O O . TYR A 1 104 ? -4.948 -13.578 -23.127 1.00 92.75 104 TYR A O 1
ATOM 784 N N . ASP A 1 105 ? -5.183 -11.426 -22.533 1.00 92.56 105 ASP A N 1
ATOM 785 C CA . ASP A 1 105 ? -6.310 -11.611 -21.612 1.00 92.56 105 ASP A CA 1
ATOM 786 C C . ASP A 1 105 ? -7.007 -10.269 -21.300 1.00 92.56 105 ASP A C 1
ATOM 788 O O . ASP A 1 105 ? -6.489 -9.206 -21.653 1.00 92.56 105 ASP A O 1
ATOM 792 N N . ASP A 1 106 ? -8.133 -10.311 -20.581 1.00 92.12 106 ASP A N 1
ATOM 793 C CA . ASP A 1 106 ? -8.889 -9.121 -20.160 1.00 92.12 106 ASP A CA 1
ATOM 794 C C . ASP A 1 106 ? -8.051 -8.115 -19.341 1.00 92.12 106 ASP A C 1
ATOM 796 O O . ASP A 1 106 ? -7.203 -8.473 -18.513 1.00 92.12 106 ASP A O 1
ATOM 800 N N . SER A 1 107 ? -8.355 -6.823 -19.513 1.00 94.31 107 SER A N 1
ATOM 801 C CA . SER A 1 107 ? -7.705 -5.738 -18.773 1.00 94.31 107 SER A CA 1
ATOM 802 C C . SER A 1 107 ? -8.285 -5.521 -17.376 1.00 94.31 107 SER A C 1
ATOM 804 O O . SER A 1 107 ? -9.481 -5.680 -17.127 1.00 94.31 107 SER A O 1
ATOM 806 N N . HIS A 1 108 ? -7.418 -5.120 -16.445 1.00 92.75 108 HIS A N 1
ATOM 807 C CA . HIS A 1 108 ? -7.729 -4.977 -15.021 1.00 92.75 108 HIS A CA 1
ATOM 808 C C . HIS A 1 108 ? -7.515 -3.562 -14.497 1.00 92.75 108 HIS A C 1
ATOM 810 O O . HIS A 1 108 ? -6.920 -2.711 -15.158 1.00 92.75 108 HIS A O 1
ATOM 816 N N . ILE A 1 109 ? -7.982 -3.311 -13.274 1.00 93.50 109 ILE A N 1
ATOM 817 C CA . ILE A 1 109 ? -7.857 -1.996 -12.628 1.00 93.50 109 ILE A CA 1
ATOM 818 C C . ILE A 1 109 ? -6.400 -1.515 -12.470 1.00 93.50 109 ILE A C 1
ATOM 820 O O . ILE A 1 109 ? -6.179 -0.314 -12.354 1.00 93.50 109 ILE A O 1
ATOM 824 N N . GLY A 1 110 ? -5.407 -2.412 -12.551 1.00 92.00 110 GLY A N 1
ATOM 825 C CA . GLY A 1 110 ? -3.986 -2.054 -12.661 1.00 92.00 110 GLY A CA 1
ATOM 826 C C . GLY A 1 110 ? -3.645 -1.355 -13.983 1.00 92.00 110 GLY A C 1
ATOM 827 O O . GLY A 1 110 ? -3.057 -0.276 -13.967 1.00 92.00 110 GLY A O 1
ATOM 828 N N . HIS A 1 111 ? -4.103 -1.896 -15.121 1.00 94.12 111 HIS A N 1
ATOM 829 C CA . HIS A 1 111 ? -4.017 -1.207 -16.417 1.00 94.12 111 HIS A CA 1
ATOM 830 C C . HIS A 1 111 ? -4.776 0.130 -16.373 1.00 94.12 111 HIS A C 1
ATOM 832 O O . HIS A 1 111 ? -4.266 1.149 -16.832 1.00 94.12 111 HIS A O 1
ATOM 838 N N . ALA A 1 112 ? -5.975 0.154 -15.773 1.00 96.69 112 ALA A N 1
ATOM 839 C CA . ALA A 1 112 ? -6.750 1.387 -15.625 1.00 96.69 112 ALA A CA 1
ATOM 840 C C . ALA A 1 112 ? -5.986 2.462 -14.832 1.00 96.69 112 ALA A C 1
ATOM 842 O O . ALA A 1 112 ? -5.922 3.603 -15.276 1.00 96.69 112 ALA A O 1
ATOM 843 N N . ARG A 1 113 ? -5.366 2.103 -13.698 1.00 95.88 113 ARG A N 1
ATOM 844 C CA . ARG A 1 113 ? -4.539 3.006 -12.878 1.00 95.88 113 ARG A CA 1
ATOM 845 C C . ARG A 1 113 ? -3.409 3.639 -13.685 1.00 95.88 113 ARG A C 1
ATOM 847 O O . ARG A 1 113 ? -3.240 4.853 -13.606 1.00 95.88 113 ARG A O 1
ATOM 854 N N . ALA A 1 114 ? -2.686 2.838 -14.466 1.00 96.19 114 ALA A N 1
ATOM 855 C CA . ALA A 1 114 ? -1.600 3.323 -15.309 1.00 96.19 114 ALA A CA 1
ATOM 856 C C . ALA A 1 114 ? -2.109 4.296 -16.381 1.00 96.19 114 ALA A C 1
ATOM 858 O O . ALA A 1 114 ? -1.737 5.470 -16.398 1.00 96.19 114 ALA A O 1
ATOM 859 N N . TYR A 1 115 ? -3.015 3.850 -17.250 1.00 98.00 115 TYR A N 1
ATOM 860 C CA . TYR A 1 115 ? -3.408 4.652 -18.408 1.00 98.00 115 TYR A CA 1
ATOM 861 C C . TYR A 1 115 ? -4.302 5.850 -18.059 1.00 98.00 115 TYR A C 1
ATOM 863 O O . TYR A 1 115 ? -4.256 6.837 -18.785 1.00 98.00 115 TYR A O 1
ATOM 871 N N . VAL A 1 116 ? -5.028 5.839 -16.933 1.00 98.69 116 VAL A N 1
ATOM 872 C CA . VAL A 1 116 ? -5.700 7.043 -16.403 1.00 98.69 116 VAL A CA 1
ATOM 873 C C . VAL A 1 116 ? -4.681 8.077 -15.909 1.00 98.69 116 VAL A C 1
ATOM 875 O O . VAL A 1 116 ? -4.869 9.266 -16.156 1.00 98.69 116 VAL A O 1
ATOM 878 N N . ALA A 1 117 ? -3.585 7.658 -15.264 1.00 98.31 117 ALA A N 1
ATOM 879 C CA . ALA A 1 117 ? -2.532 8.581 -14.833 1.00 98.31 117 ALA A CA 1
ATOM 880 C C . ALA A 1 117 ? -1.822 9.238 -16.032 1.00 98.31 117 ALA A C 1
ATOM 882 O O . ALA A 1 117 ? -1.687 10.462 -16.072 1.00 98.31 117 ALA A O 1
ATOM 883 N N . PHE A 1 118 ? -1.440 8.450 -17.042 1.00 98.62 118 PHE A N 1
ATOM 884 C CA . PHE A 1 118 ? -0.790 8.978 -18.247 1.00 98.62 118 PHE A CA 1
ATOM 885 C C . PHE A 1 118 ? -1.742 9.764 -19.164 1.00 98.62 118 PHE A C 1
ATOM 887 O O . PHE A 1 118 ? -1.308 10.727 -19.791 1.00 98.62 118 PHE A O 1
ATOM 894 N N . ASP A 1 119 ? -3.041 9.449 -19.189 1.00 98.81 119 ASP A N 1
ATOM 895 C CA . ASP A 1 119 ? -4.054 10.295 -19.837 1.00 98.81 119 ASP A CA 1
ATOM 896 C C . ASP A 1 119 ? -4.209 11.652 -19.128 1.00 98.81 119 ASP A C 1
ATOM 898 O O . ASP A 1 119 ? -4.311 12.676 -19.797 1.00 98.81 119 ASP A O 1
ATOM 902 N N . VAL A 1 120 ? -4.159 11.708 -17.791 1.00 98.75 120 VAL A N 1
ATOM 903 C CA . VAL A 1 120 ? -4.154 12.995 -17.070 1.00 98.75 120 VAL A CA 1
ATOM 904 C C . VAL A 1 120 ? -2.865 13.787 -17.318 1.00 98.75 120 VAL A C 1
ATOM 906 O O . VAL A 1 120 ? -2.950 14.998 -17.510 1.00 98.75 120 VAL A O 1
ATOM 909 N N . LEU A 1 121 ? -1.695 13.141 -17.400 1.00 98.69 121 LEU A N 1
ATOM 910 C CA . LEU A 1 121 ? -0.453 13.809 -17.818 1.00 98.69 121 LEU A CA 1
ATOM 911 C C . LEU A 1 121 ? -0.581 14.382 -19.240 1.00 98.69 121 LEU A C 1
ATOM 913 O O . LEU A 1 121 ? -0.314 15.563 -19.452 1.00 98.69 121 LEU A O 1
ATOM 917 N N . TYR A 1 122 ? -1.060 13.579 -20.195 1.00 98.62 122 TYR A N 1
ATOM 918 C CA . TYR A 1 122 ? -1.295 13.992 -21.582 1.00 98.62 122 TYR A CA 1
ATOM 919 C C . TYR A 1 122 ? -2.271 15.177 -21.678 1.00 98.62 122 TYR A C 1
ATOM 921 O O . TYR A 1 122 ? -2.008 16.155 -22.380 1.00 98.62 122 TYR A O 1
ATOM 929 N N . ARG A 1 123 ? -3.377 15.129 -20.925 1.00 98.62 123 ARG A N 1
ATOM 930 C CA . ARG A 1 123 ? -4.367 16.211 -20.833 1.00 98.62 123 ARG A CA 1
ATOM 931 C C . ARG A 1 123 ? -3.809 17.467 -20.164 1.00 98.62 123 ARG A C 1
ATOM 933 O O . ARG A 1 123 ? -4.137 18.559 -20.618 1.00 98.62 123 ARG A O 1
ATOM 940 N N . TYR A 1 124 ? -2.986 17.344 -19.119 1.00 98.44 124 TYR A N 1
ATOM 941 C CA . TYR A 1 124 ? -2.436 18.510 -18.419 1.00 98.44 124 TYR A CA 1
ATOM 942 C C . TYR A 1 124 ? -1.318 19.192 -19.211 1.00 98.44 124 TYR A C 1
ATOM 944 O O . TYR A 1 124 ? -1.326 20.412 -19.323 1.00 98.44 124 TYR A O 1
ATOM 952 N N . LEU A 1 125 ? -0.428 18.435 -19.861 1.00 97.31 125 LEU A N 1
ATOM 953 C CA . LEU A 1 125 ? 0.560 19.004 -20.784 1.00 97.31 125 LEU A CA 1
ATOM 954 C C . LEU A 1 125 ? -0.120 19.793 -21.917 1.00 97.31 125 LEU A C 1
ATOM 956 O O . LEU A 1 125 ? 0.270 20.919 -22.202 1.00 97.31 125 LEU A O 1
ATOM 960 N N . ARG A 1 126 ? -1.206 19.257 -22.490 1.00 96.50 126 ARG A N 1
ATOM 961 C CA . ARG A 1 126 ? -2.021 19.956 -23.501 1.00 96.50 126 ARG A CA 1
ATOM 962 C C . ARG A 1 126 ? -2.856 21.123 -22.954 1.00 96.50 126 ARG A C 1
ATOM 964 O O . ARG A 1 126 ? -3.322 21.937 -23.740 1.00 96.50 126 ARG A O 1
ATOM 971 N N . TYR A 1 127 ? -3.072 21.202 -21.640 1.00 96.62 127 TYR A N 1
ATOM 972 C CA . TYR A 1 127 ? -3.661 22.366 -20.960 1.00 96.62 127 TYR A CA 1
ATOM 973 C C . TYR A 1 127 ? -2.613 23.458 -20.675 1.00 96.62 127 TYR A C 1
ATOM 975 O O . TYR A 1 127 ? -2.965 24.626 -20.552 1.00 96.62 127 TYR A O 1
ATOM 983 N N . LEU A 1 128 ? -1.331 23.088 -20.619 1.00 94.69 128 LEU A N 1
ATOM 984 C CA . LEU A 1 128 ? -0.179 23.995 -20.601 1.00 94.69 128 LEU A CA 1
ATOM 985 C C . LEU A 1 128 ? 0.301 24.360 -22.026 1.00 94.69 128 LEU A C 1
ATOM 987 O O . LEU A 1 128 ? 1.452 24.745 -22.204 1.00 94.69 128 LEU A O 1
ATOM 991 N N . ASP A 1 129 ? -0.574 24.211 -23.028 1.00 94.00 129 ASP A N 1
ATOM 992 C CA . ASP A 1 129 ? -0.352 24.503 -24.452 1.00 94.00 129 ASP A CA 1
ATOM 993 C C . ASP A 1 129 ? 0.823 23.752 -25.138 1.00 94.00 129 ASP A C 1
ATOM 995 O O . ASP A 1 129 ? 1.233 24.127 -26.235 1.00 94.00 129 ASP A O 1
ATOM 999 N N . TYR A 1 130 ? 1.334 22.651 -24.563 1.00 95.25 130 TYR A N 1
ATOM 1000 C CA . TYR A 1 130 ? 2.355 21.808 -25.215 1.00 95.25 130 TYR A CA 1
ATOM 1001 C C . TYR A 1 130 ? 1.780 20.929 -26.343 1.00 95.25 130 TYR A C 1
ATOM 1003 O O . TYR A 1 130 ? 0.734 20.284 -26.178 1.00 95.25 130 TYR A O 1
ATOM 1011 N N . GLU A 1 131 ? 2.516 20.789 -27.454 1.00 95.50 131 GLU A N 1
ATOM 1012 C CA . GLU A 1 131 ? 2.197 19.815 -28.508 1.00 95.50 131 GLU A CA 1
ATOM 1013 C C . GLU A 1 131 ? 2.795 18.442 -28.165 1.00 95.50 131 GLU A C 1
ATOM 1015 O O . GLU A 1 131 ? 3.969 18.157 -28.396 1.00 95.50 131 GLU A O 1
ATOM 1020 N N . VAL A 1 132 ? 1.974 17.571 -27.572 1.00 97.31 132 VAL A N 1
ATOM 1021 C CA . VAL A 1 132 ? 2.428 16.261 -27.084 1.00 97.31 132 VAL A CA 1
ATOM 1022 C C . VAL A 1 132 ? 2.226 15.161 -28.128 1.00 97.31 132 VAL A C 1
ATOM 1024 O O . VAL A 1 132 ? 1.094 14.777 -28.441 1.00 97.31 132 VAL A O 1
ATOM 1027 N N . ARG A 1 133 ? 3.337 14.581 -28.589 1.00 97.88 133 ARG A N 1
ATOM 1028 C CA . ARG A 1 133 ? 3.391 13.373 -29.416 1.00 97.88 133 ARG A CA 1
ATOM 1029 C C . ARG A 1 133 ? 3.432 12.143 -28.507 1.00 97.88 133 ARG A C 1
ATOM 1031 O O . ARG A 1 133 ? 4.495 11.725 -28.054 1.00 97.88 133 ARG A O 1
ATOM 1038 N N . TYR A 1 134 ? 2.257 11.583 -28.228 1.00 98.44 134 TYR A N 1
ATOM 1039 C CA . TYR A 1 134 ? 2.083 10.439 -27.329 1.00 98.44 134 TYR A CA 1
ATOM 1040 C C . TYR A 1 134 ? 2.122 9.112 -28.107 1.00 98.44 134 TYR A C 1
ATOM 1042 O O . TYR A 1 134 ? 1.337 8.905 -29.030 1.00 98.44 134 TYR A O 1
ATOM 1050 N N . VAL A 1 135 ? 3.018 8.203 -27.727 1.00 98.75 135 VAL A N 1
ATOM 1051 C CA . VAL A 1 135 ? 3.175 6.857 -28.291 1.00 98.75 135 VAL A CA 1
ATOM 1052 C C . VAL A 1 135 ? 2.926 5.804 -27.204 1.00 98.75 135 VAL A C 1
ATOM 1054 O O . VAL A 1 135 ? 3.450 5.929 -26.098 1.00 98.75 135 VAL A O 1
ATOM 1057 N N . ARG A 1 136 ? 2.153 4.757 -27.515 1.00 98.31 136 ARG A N 1
ATOM 1058 C CA . ARG A 1 136 ? 1.944 3.582 -26.644 1.00 98.31 136 ARG A CA 1
ATOM 1059 C C . ARG A 1 136 ? 1.842 2.317 -27.485 1.00 98.31 136 ARG A C 1
ATOM 1061 O O . ARG A 1 136 ? 0.950 2.226 -28.318 1.00 98.31 136 ARG A O 1
ATOM 1068 N N . ASN A 1 137 ? 2.724 1.346 -27.280 1.00 97.81 137 ASN A N 1
ATOM 1069 C CA . ASN A 1 137 ? 2.738 0.129 -28.091 1.00 97.81 137 ASN A CA 1
ATOM 1070 C C . ASN A 1 137 ? 1.627 -0.878 -27.733 1.00 97.81 137 ASN A C 1
ATOM 1072 O O . ASN A 1 137 ? 0.934 -0.760 -26.724 1.00 97.81 137 ASN A O 1
ATOM 1076 N N . PHE A 1 138 ? 1.532 -1.928 -28.542 1.00 97.62 138 PHE A N 1
ATOM 1077 C CA . PHE A 1 138 ? 1.020 -3.237 -28.151 1.00 97.62 138 PHE A CA 1
ATOM 1078 C C . PHE A 1 138 ? 2.147 -4.262 -28.315 1.00 97.62 138 PHE A C 1
ATOM 1080 O O . PHE A 1 138 ? 2.644 -4.445 -29.427 1.00 97.62 138 PHE A O 1
ATOM 1087 N N . THR A 1 139 ? 2.527 -4.954 -27.235 1.00 96.00 139 THR A N 1
ATOM 1088 C CA . THR A 1 139 ? 3.384 -6.153 -27.313 1.00 96.00 139 THR A CA 1
ATOM 1089 C C . THR A 1 139 ? 2.519 -7.299 -27.821 1.00 96.00 139 THR A C 1
ATOM 1091 O O . THR A 1 139 ? 1.975 -8.080 -27.045 1.00 96.00 139 THR A O 1
ATOM 1094 N N . ASP A 1 140 ? 2.284 -7.317 -29.133 1.00 94.31 140 ASP A N 1
ATOM 1095 C CA . ASP A 1 140 ? 1.267 -8.150 -29.773 1.00 94.31 140 ASP A CA 1
ATOM 1096 C C . ASP A 1 140 ? 1.759 -9.560 -30.153 1.00 94.31 140 ASP A C 1
ATOM 1098 O O . ASP A 1 140 ? 0.960 -10.389 -30.592 1.00 94.31 140 ASP A O 1
ATOM 1102 N N . ILE A 1 141 ? 3.035 -9.852 -29.881 1.00 90.50 141 ILE A N 1
ATOM 1103 C CA . ILE A 1 141 ? 3.652 -11.181 -29.854 1.00 90.50 141 ILE A CA 1
ATOM 1104 C C . ILE A 1 141 ? 4.485 -11.319 -28.565 1.00 90.50 141 ILE A C 1
ATOM 1106 O O . ILE A 1 141 ? 5.332 -10.486 -28.279 1.00 90.50 141 ILE A O 1
ATOM 1110 N N . ASP A 1 142 ? 4.232 -12.359 -27.767 1.00 90.50 142 ASP A N 1
ATOM 1111 C CA . ASP A 1 142 ? 4.986 -12.703 -26.547 1.00 90.50 142 ASP A CA 1
ATOM 1112 C C . ASP A 1 142 ? 4.754 -14.183 -26.198 1.00 90.50 142 ASP A C 1
ATOM 1114 O O . ASP A 1 142 ? 3.760 -14.784 -26.615 1.00 90.50 142 ASP A O 1
ATOM 1118 N N . ASP A 1 143 ? 5.622 -14.762 -25.369 1.00 87.06 143 ASP A N 1
ATOM 1119 C CA . ASP A 1 143 ? 5.483 -16.126 -24.858 1.00 87.06 143 ASP A CA 1
ATOM 1120 C C . ASP A 1 143 ? 4.147 -16.331 -24.109 1.00 87.06 143 ASP A C 1
ATOM 1122 O O . ASP A 1 143 ? 3.564 -17.412 -24.200 1.00 87.06 143 ASP A O 1
ATOM 1126 N N . LYS A 1 144 ? 3.595 -15.304 -23.433 1.00 89.38 144 LYS A N 1
ATOM 1127 C CA . LYS A 1 144 ? 2.257 -15.375 -22.803 1.00 89.38 144 LYS A CA 1
ATOM 1128 C C . LYS A 1 144 ? 1.133 -15.468 -23.835 1.00 89.38 144 LYS A C 1
ATOM 1130 O O . LYS A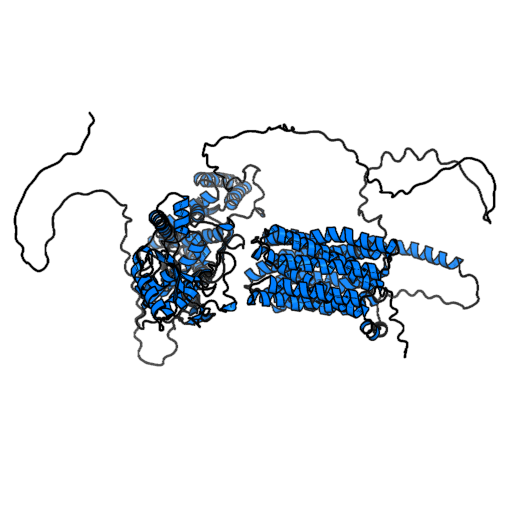 1 144 ? 0.181 -16.216 -23.620 1.00 89.38 144 LYS A O 1
ATOM 1135 N N . ILE A 1 145 ? 1.239 -14.732 -24.945 1.00 92.00 145 ILE A N 1
ATOM 1136 C CA . ILE A 1 145 ? 0.257 -14.758 -26.043 1.00 92.00 145 ILE A CA 1
ATOM 1137 C C . ILE A 1 145 ? 0.295 -16.130 -26.714 1.00 92.00 145 ILE A C 1
ATOM 1139 O O . ILE A 1 145 ? -0.745 -16.768 -26.836 1.00 92.00 145 ILE A O 1
ATOM 1143 N N . ILE A 1 146 ? 1.489 -16.624 -27.058 1.00 90.19 146 ILE A N 1
ATOM 1144 C CA . ILE A 1 146 ? 1.694 -17.953 -27.653 1.00 90.19 146 ILE A CA 1
ATOM 1145 C C . ILE A 1 146 ? 1.134 -19.048 -26.731 1.00 90.19 146 ILE A C 1
ATOM 1147 O O . ILE A 1 146 ? 0.334 -19.877 -27.165 1.00 90.19 146 ILE A O 1
ATOM 1151 N N . ALA A 1 147 ? 1.489 -19.033 -25.441 1.00 90.44 147 ALA A N 1
ATOM 1152 C CA . ALA A 1 147 ? 0.996 -20.013 -24.476 1.00 90.44 147 ALA A CA 1
ATOM 1153 C C . ALA A 1 147 ? -0.535 -19.973 -24.328 1.00 90.44 147 ALA A C 1
ATOM 1155 O O . ALA A 1 147 ? -1.171 -21.023 -24.232 1.00 90.44 147 ALA A O 1
ATOM 1156 N N . ARG A 1 148 ? -1.143 -18.780 -24.335 1.00 91.12 148 ARG A N 1
ATOM 1157 C CA . ARG A 1 148 ? -2.596 -18.616 -24.197 1.00 91.12 148 ARG A CA 1
ATOM 1158 C C . ARG A 1 148 ? -3.363 -18.987 -25.469 1.00 91.12 148 ARG A C 1
ATOM 1160 O O . ARG A 1 148 ? -4.421 -19.600 -25.369 1.00 91.12 148 ARG A O 1
ATOM 1167 N N . ALA A 1 149 ? -2.814 -18.685 -26.640 1.00 92.81 149 ALA A N 1
ATOM 1168 C CA . ALA A 1 149 ? -3.347 -19.097 -27.934 1.00 92.81 149 ALA A CA 1
ATOM 1169 C C . ALA A 1 149 ? -3.350 -20.629 -28.067 1.00 92.81 149 ALA A C 1
ATOM 1171 O O . ALA A 1 149 ? -4.394 -21.226 -28.329 1.00 92.81 149 ALA A O 1
ATOM 1172 N N . ASN A 1 150 ? -2.232 -21.276 -27.715 1.00 91.19 150 ASN A N 1
ATOM 1173 C CA . ASN A 1 150 ? -2.108 -22.736 -27.677 1.00 91.19 150 ASN A CA 1
ATOM 1174 C C . ASN A 1 150 ? -3.078 -23.405 -26.680 1.00 91.19 150 ASN A C 1
ATOM 1176 O O . ASN A 1 150 ? -3.575 -24.493 -26.957 1.00 91.19 150 ASN A O 1
ATOM 1180 N N . GLN A 1 151 ? -3.396 -22.765 -25.545 1.00 92.69 151 GLN A N 1
ATOM 1181 C CA . GLN A 1 151 ? -4.424 -23.253 -24.607 1.00 92.69 151 GLN A CA 1
ATOM 1182 C C . GLN A 1 151 ? -5.852 -23.204 -25.174 1.00 92.69 151 GLN A C 1
ATOM 1184 O O . GLN A 1 151 ? -6.698 -23.982 -24.738 1.00 92.69 151 GLN A O 1
ATOM 1189 N N . LEU A 1 152 ? -6.139 -22.264 -26.080 1.00 91.56 152 LEU A N 1
ATOM 1190 C CA . LEU A 1 152 ? -7.480 -22.025 -26.624 1.00 91.56 152 LEU A CA 1
ATOM 1191 C C . LEU A 1 152 ? -7.684 -22.615 -28.029 1.00 91.56 152 LEU A C 1
ATOM 1193 O O . LEU A 1 152 ? -8.822 -22.711 -28.481 1.00 91.56 152 LEU A O 1
ATOM 1197 N N . GLY A 1 153 ? -6.608 -23.019 -28.714 1.00 92.94 153 GLY A N 1
ATOM 1198 C CA . GLY A 1 153 ? -6.653 -23.427 -30.122 1.00 92.94 153 GLY A CA 1
ATOM 1199 C C . GLY A 1 153 ? -6.891 -22.256 -31.085 1.00 92.94 153 GLY A C 1
ATOM 1200 O O . GLY A 1 153 ? -7.411 -22.463 -32.179 1.00 92.94 153 GLY A O 1
ATOM 1201 N N . GLU A 1 154 ? -6.550 -21.033 -30.668 1.00 93.38 154 GLU A N 1
ATOM 1202 C CA . GLU A 1 154 ? -6.668 -19.799 -31.456 1.00 93.38 154 GLU A CA 1
ATOM 1203 C C . GLU A 1 154 ? -5.305 -19.438 -32.076 1.00 93.38 154 GLU A C 1
ATOM 1205 O O . GLU A 1 154 ? -4.258 -19.849 -31.578 1.00 93.38 154 GLU A O 1
ATOM 1210 N N . ASP A 1 155 ? -5.297 -18.662 -33.160 1.00 93.00 155 ASP A N 1
ATOM 1211 C CA . ASP A 1 155 ? -4.066 -18.069 -33.700 1.00 93.00 155 ASP A CA 1
ATOM 1212 C C . ASP A 1 155 ? -3.544 -16.956 -32.757 1.00 93.00 155 ASP A C 1
ATOM 1214 O O . ASP A 1 155 ? -4.343 -16.106 -32.340 1.00 93.00 155 ASP A O 1
ATOM 1218 N N . PRO A 1 156 ? -2.233 -16.906 -32.431 1.00 93.31 156 PRO A N 1
ATOM 1219 C CA . PRO A 1 156 ? -1.657 -15.884 -31.558 1.00 93.31 156 PRO A CA 1
ATOM 1220 C C . PRO A 1 156 ? -1.997 -14.443 -31.950 1.00 93.31 156 PRO A C 1
ATOM 1222 O O . PRO A 1 156 ? -2.352 -13.654 -31.075 1.00 93.31 156 PRO A O 1
ATOM 1225 N N . PHE A 1 157 ? -1.945 -14.093 -33.240 1.00 94.19 157 PHE A N 1
ATOM 1226 C CA . PHE A 1 157 ? -2.222 -12.723 -33.687 1.00 94.19 157 PHE A CA 1
ATOM 1227 C C . PHE A 1 157 ? -3.715 -12.379 -33.620 1.00 94.19 157 PHE A C 1
ATOM 1229 O O . PHE A 1 157 ? -4.074 -11.259 -33.262 1.00 94.19 157 PHE A O 1
ATOM 1236 N N . SER A 1 158 ? -4.594 -13.341 -33.897 1.00 95.44 158 SER A N 1
ATOM 1237 C CA . SER A 1 158 ? -6.049 -13.205 -33.770 1.00 95.44 158 SER A CA 1
ATOM 1238 C C . SER A 1 158 ? -6.470 -12.980 -32.315 1.00 95.44 158 SER A C 1
ATOM 1240 O O . SER A 1 158 ? -7.207 -12.032 -32.032 1.00 95.44 158 SER A O 1
ATOM 1242 N N . LEU A 1 159 ? -5.926 -13.776 -31.387 1.00 95.44 159 LEU A N 1
ATOM 1243 C CA . LEU A 1 159 ? -6.128 -13.616 -29.945 1.00 95.44 159 LEU A CA 1
ATOM 1244 C C . LEU A 1 159 ? -5.609 -12.257 -29.458 1.00 95.44 159 LEU A C 1
ATOM 1246 O O . LEU A 1 159 ? -6.312 -11.522 -28.763 1.00 95.44 159 LEU A O 1
ATOM 1250 N N . SER A 1 160 ? -4.384 -11.921 -29.864 1.00 95.88 160 SER A N 1
ATOM 1251 C CA . SER A 1 160 ? -3.695 -10.677 -29.522 1.00 95.88 160 SER A CA 1
ATOM 1252 C C . SER A 1 160 ? -4.450 -9.439 -30.007 1.00 95.88 160 SER A C 1
ATOM 1254 O O . SER A 1 160 ? -4.668 -8.478 -29.262 1.00 95.88 160 SER A O 1
ATOM 1256 N N . LYS A 1 161 ? -4.951 -9.478 -31.246 1.00 96.25 161 LYS A N 1
ATOM 1257 C CA . LYS A 1 161 ? -5.809 -8.437 -31.811 1.00 96.25 161 LYS A CA 1
ATOM 1258 C C . LYS A 1 161 ? -7.123 -8.304 -31.046 1.00 96.25 161 LYS A C 1
ATOM 1260 O O . LYS A 1 161 ? -7.476 -7.189 -30.681 1.00 96.25 161 LYS A O 1
ATOM 1265 N N . ARG A 1 162 ? -7.814 -9.411 -30.758 1.00 96.56 162 ARG A N 1
ATOM 1266 C CA . ARG A 1 162 ? -9.089 -9.408 -30.023 1.00 96.56 162 ARG A CA 1
ATOM 1267 C C . ARG A 1 162 ? -8.947 -8.711 -28.666 1.00 96.56 162 ARG A C 1
ATOM 1269 O O . ARG A 1 162 ? -9.676 -7.764 -28.391 1.00 96.56 162 ARG A O 1
ATOM 1276 N N . PHE A 1 163 ? -7.937 -9.084 -27.880 1.00 96.69 163 PHE A N 1
ATOM 1277 C CA . PHE A 1 163 ? -7.658 -8.412 -26.608 1.00 96.69 163 PHE A CA 1
ATOM 1278 C C . PHE A 1 163 ? -7.074 -6.989 -26.763 1.00 96.69 163 PHE A C 1
ATOM 1280 O O . PHE A 1 163 ? -7.230 -6.179 -25.849 1.00 96.69 163 PHE A O 1
ATOM 1287 N N . SER A 1 164 ? -6.468 -6.633 -27.907 1.00 97.19 164 SER A N 1
ATOM 1288 C CA . SER A 1 164 ? -6.128 -5.229 -28.217 1.00 97.19 164 SER A CA 1
ATOM 1289 C C . SER A 1 164 ? -7.396 -4.384 -28.369 1.00 97.19 164 SER A C 1
ATOM 1291 O O . SER A 1 164 ? -7.516 -3.324 -27.758 1.00 97.19 164 SER A O 1
ATOM 1293 N N . ASP A 1 165 ? -8.351 -4.869 -29.166 1.00 97.50 165 ASP A N 1
ATOM 1294 C CA . ASP A 1 165 ? -9.614 -4.188 -29.448 1.00 97.50 165 ASP A CA 1
ATOM 1295 C C . ASP A 1 165 ? -10.467 -4.076 -28.162 1.00 97.50 165 ASP A C 1
ATOM 1297 O O . ASP A 1 165 ? -11.055 -3.027 -27.881 1.00 97.50 165 ASP A O 1
ATOM 1301 N N . ASP A 1 166 ? -10.454 -5.116 -27.318 1.00 96.88 166 ASP A N 1
ATOM 1302 C CA . ASP A 1 166 ? -11.090 -5.108 -25.996 1.00 96.88 166 ASP A CA 1
ATOM 1303 C C . ASP A 1 166 ? -10.456 -4.092 -25.028 1.00 96.88 166 ASP A C 1
ATOM 1305 O O . ASP A 1 166 ? -11.182 -3.363 -24.344 1.00 96.88 166 ASP A O 1
ATOM 1309 N N . PHE A 1 167 ? -9.121 -3.987 -24.998 1.00 97.75 167 PHE A N 1
ATOM 1310 C CA . PHE A 1 167 ? -8.404 -2.968 -24.225 1.00 97.75 167 PHE A CA 1
ATOM 1311 C C . PHE A 1 167 ? -8.732 -1.547 -24.699 1.00 97.75 167 PHE A C 1
ATOM 1313 O O . PHE A 1 167 ? -8.978 -0.670 -23.871 1.00 97.75 167 PHE A O 1
ATOM 1320 N N . LEU A 1 168 ? -8.789 -1.308 -26.013 1.00 97.88 168 LEU A N 1
ATOM 1321 C CA . LEU A 1 168 ? -9.175 -0.004 -26.561 1.00 97.88 168 LEU A CA 1
ATOM 1322 C C . LEU A 1 168 ? -10.607 0.377 -26.156 1.00 97.88 168 LEU A C 1
ATOM 1324 O O . LEU A 1 168 ? -10.854 1.534 -25.812 1.00 97.88 168 LEU A O 1
ATOM 1328 N N . SER A 1 169 ? -11.530 -0.590 -26.109 1.00 97.94 169 SER A N 1
ATOM 1329 C CA . SER A 1 169 ? -12.880 -0.377 -25.574 1.00 97.94 169 SER A CA 1
ATOM 1330 C C . SER A 1 169 ? -12.861 -0.014 -24.082 1.00 97.94 169 SER A C 1
ATOM 1332 O O . SER A 1 169 ? -13.493 0.965 -23.683 1.00 97.94 169 SER A O 1
ATOM 1334 N N . ASP A 1 170 ? -12.089 -0.727 -23.257 1.00 97.88 170 ASP A N 1
ATOM 1335 C CA . ASP A 1 170 ? -11.957 -0.437 -21.822 1.00 97.88 170 ASP A CA 1
ATOM 1336 C C . ASP A 1 170 ? -11.337 0.949 -21.558 1.00 97.88 170 ASP A C 1
ATOM 1338 O O . ASP A 1 170 ? -11.789 1.676 -20.669 1.00 97.88 170 ASP A O 1
ATOM 1342 N N . MET A 1 171 ? -10.348 1.360 -22.358 1.00 98.19 171 MET A N 1
ATOM 1343 C CA . MET A 1 171 ? -9.743 2.695 -22.284 1.00 98.19 171 MET A CA 1
ATOM 1344 C C . MET A 1 171 ? -10.718 3.798 -22.718 1.00 98.19 171 MET A C 1
ATOM 1346 O O . MET A 1 171 ? -10.787 4.841 -22.065 1.00 98.19 171 MET A O 1
ATOM 1350 N N . ALA A 1 172 ? -11.515 3.563 -23.766 1.00 98.00 172 ALA A N 1
ATOM 1351 C CA . ALA A 1 172 ? -12.552 4.493 -24.208 1.00 98.00 172 ALA A CA 1
ATOM 1352 C C . ALA A 1 172 ? -13.675 4.648 -23.165 1.00 98.00 172 ALA A C 1
ATOM 1354 O O . ALA A 1 172 ? -14.114 5.769 -22.902 1.00 98.00 172 ALA A O 1
ATOM 1355 N N . ASN A 1 173 ? -14.084 3.554 -22.509 1.00 97.44 173 ASN A N 1
ATOM 1356 C CA . ASN A 1 173 ? -15.028 3.584 -21.385 1.00 97.44 173 ASN A CA 1
ATOM 1357 C C . ASN A 1 173 ? -14.505 4.465 -20.234 1.00 97.44 173 ASN A C 1
ATOM 1359 O O . ASN A 1 173 ? -15.260 5.239 -19.651 1.00 97.44 173 ASN A O 1
ATOM 1363 N N . LEU A 1 174 ? -13.202 4.407 -19.941 1.00 98.25 174 LEU A N 1
ATOM 1364 C CA . LEU A 1 174 ? -12.531 5.254 -18.945 1.00 98.25 174 LEU A CA 1
ATOM 1365 C C . LEU A 1 174 ? -12.207 6.679 -19.443 1.00 98.25 174 LEU A C 1
ATOM 1367 O O . LEU A 1 174 ? -11.485 7.408 -18.761 1.00 98.25 174 LEU A O 1
ATOM 1371 N N . GLN A 1 175 ? -12.716 7.090 -20.610 1.00 98.31 175 GLN A N 1
ATOM 1372 C CA . GLN A 1 175 ? -12.412 8.368 -21.270 1.00 98.31 175 GLN A CA 1
ATOM 1373 C C . GLN A 1 175 ? -10.905 8.662 -21.426 1.00 98.31 175 GLN A C 1
ATOM 1375 O O . GLN A 1 175 ? -10.505 9.824 -21.501 1.00 98.31 175 GLN A O 1
ATOM 1380 N N . CYS A 1 176 ? -10.044 7.647 -21.506 1.00 98.50 176 CYS A N 1
ATOM 1381 C CA . CYS A 1 176 ? -8.649 7.870 -21.877 1.00 98.50 176 CYS A CA 1
ATOM 1382 C C . CYS A 1 176 ? -8.581 8.329 -23.343 1.00 98.50 176 CYS A C 1
ATOM 1384 O O . CYS A 1 176 ? -9.218 7.730 -24.212 1.00 98.50 176 CYS A O 1
ATOM 1386 N N . LEU A 1 177 ? -7.830 9.395 -23.630 1.00 97.81 177 LEU A N 1
ATOM 1387 C CA . LEU A 1 177 ? -7.602 9.836 -25.003 1.00 97.81 177 LEU A CA 1
ATOM 1388 C C . LEU A 1 177 ? -6.751 8.799 -25.759 1.00 97.81 177 LEU A C 1
ATOM 1390 O O . LEU A 1 177 ? -5.850 8.198 -25.164 1.00 97.81 177 LEU A O 1
ATOM 1394 N N . PRO A 1 178 ? -6.997 8.595 -27.067 1.00 97.06 178 PRO A N 1
ATOM 1395 C CA . PRO A 1 178 ? -6.113 7.781 -27.885 1.00 97.06 178 PRO A CA 1
ATOM 1396 C C . PRO A 1 178 ? -4.723 8.443 -27.973 1.00 97.06 178 PRO A C 1
ATOM 1398 O O . PRO A 1 178 ? -4.642 9.670 -28.107 1.00 97.06 178 PRO A O 1
ATOM 1401 N N . PRO A 1 179 ? -3.634 7.658 -27.923 1.00 97.00 179 PRO A N 1
ATOM 1402 C CA . PRO A 1 179 ? -2.295 8.125 -28.264 1.00 97.00 179 PRO A CA 1
ATOM 1403 C C . PRO A 1 179 ? -2.221 8.692 -29.689 1.00 97.00 179 PRO A C 1
ATOM 1405 O O . PRO A 1 179 ? -3.044 8.386 -30.552 1.00 97.00 179 PRO A O 1
ATOM 1408 N N . SER A 1 180 ? -1.193 9.494 -29.958 1.00 97.19 180 SER A N 1
ATOM 1409 C CA . SER A 1 180 ? -0.861 9.966 -31.308 1.00 97.19 180 SER A CA 1
ATOM 1410 C C . SER A 1 180 ? -0.425 8.822 -32.233 1.00 97.19 180 SER A C 1
ATOM 1412 O O . SER A 1 180 ? -0.610 8.922 -33.445 1.00 97.19 180 SER A O 1
ATOM 1414 N N . VAL A 1 181 ? 0.171 7.759 -31.675 1.00 97.31 181 VAL A N 1
ATOM 1415 C CA . VAL A 1 181 ? 0.584 6.539 -32.388 1.00 97.31 181 VAL A CA 1
ATOM 1416 C C . VAL A 1 181 ? 0.441 5.320 -31.469 1.00 97.31 181 VAL A C 1
ATOM 1418 O O . VAL A 1 181 ? 0.898 5.360 -30.326 1.00 97.31 181 VAL A O 1
ATOM 1421 N N . GLU A 1 182 ? -0.118 4.219 -31.982 1.00 96.56 182 GLU A N 1
ATOM 1422 C CA . GLU A 1 182 ? -0.181 2.931 -31.272 1.00 96.56 182 GLU A CA 1
ATOM 1423 C C . GLU A 1 182 ? 0.481 1.795 -32.074 1.00 96.56 182 GLU A C 1
ATOM 1425 O O . GLU A 1 182 ? -0.204 1.090 -32.820 1.00 96.56 182 GLU A O 1
ATOM 1430 N N . PRO A 1 183 ? 1.817 1.637 -31.994 1.00 97.38 183 PRO A N 1
ATOM 1431 C CA . PRO A 1 183 ? 2.541 0.664 -32.807 1.00 97.38 183 PRO A CA 1
ATOM 1432 C C . PRO A 1 183 ? 2.462 -0.768 -32.267 1.00 97.38 183 PRO A C 1
ATOM 1434 O O . PRO A 1 183 ? 2.428 -1.000 -31.059 1.00 97.38 183 PRO A O 1
ATOM 1437 N N . ARG A 1 184 ? 2.483 -1.740 -33.180 1.00 97.25 184 ARG A N 1
ATOM 1438 C CA . ARG A 1 184 ? 2.546 -3.178 -32.888 1.00 97.25 184 ARG A CA 1
ATOM 1439 C C . ARG A 1 184 ? 3.957 -3.712 -33.092 1.00 97.25 184 ARG A C 1
ATOM 1441 O O . ARG A 1 184 ? 4.648 -3.268 -34.006 1.00 97.25 184 ARG A O 1
ATOM 1448 N N . VAL A 1 185 ? 4.365 -4.690 -32.290 1.00 96.75 185 VAL A N 1
ATOM 1449 C CA . VAL A 1 185 ? 5.681 -5.341 -32.411 1.00 96.75 185 VAL A CA 1
ATOM 1450 C C . VAL A 1 185 ? 5.804 -6.080 -33.741 1.00 96.75 185 VAL A C 1
ATOM 1452 O O . VAL A 1 185 ? 6.841 -5.983 -34.397 1.00 96.75 185 VAL A O 1
ATOM 1455 N N . SER A 1 186 ? 4.731 -6.749 -34.172 1.00 95.69 186 SER A N 1
ATOM 1456 C CA . SER A 1 186 ? 4.650 -7.443 -35.466 1.00 95.69 186 SER A CA 1
ATOM 1457 C C . SER A 1 186 ? 4.956 -6.544 -36.676 1.00 95.69 186 SER A C 1
ATOM 1459 O O . SER A 1 186 ? 5.547 -7.017 -37.647 1.00 95.69 186 SER A O 1
ATOM 1461 N N . ASP A 1 187 ? 4.635 -5.249 -36.588 1.00 97.12 187 ASP A N 1
ATOM 1462 C CA . ASP A 1 187 ? 4.858 -4.247 -37.639 1.00 97.12 187 ASP A CA 1
ATOM 1463 C C . ASP A 1 187 ? 6.269 -3.605 -37.597 1.00 97.12 187 ASP A C 1
ATOM 1465 O O . ASP A 1 187 ? 6.622 -2.849 -38.501 1.00 97.12 187 ASP A O 1
ATOM 1469 N N . HIS A 1 188 ? 7.081 -3.877 -36.561 1.00 98.00 188 HIS A N 1
ATOM 1470 C CA . HIS A 1 188 ? 8.345 -3.165 -36.267 1.00 98.00 188 HIS A CA 1
ATOM 1471 C C . HIS A 1 188 ? 9.594 -4.063 -36.203 1.00 98.00 188 HIS A C 1
ATOM 1473 O O . HIS A 1 188 ? 10.640 -3.679 -35.667 1.00 98.00 188 HIS A O 1
ATOM 1479 N N . ILE A 1 189 ? 9.506 -5.271 -36.761 1.00 98.06 189 ILE A N 1
ATOM 1480 C CA . ILE A 1 189 ? 10.577 -6.275 -36.714 1.00 98.06 189 ILE A CA 1
ATOM 1481 C C . ILE A 1 189 ? 11.867 -5.793 -37.405 1.00 98.06 189 ILE A C 1
ATOM 1483 O O . ILE A 1 189 ? 12.955 -6.056 -36.896 1.00 98.06 189 ILE A O 1
ATOM 1487 N N . ASP A 1 190 ? 11.779 -5.021 -38.495 1.00 98.00 190 ASP A N 1
ATOM 1488 C CA . ASP A 1 190 ? 12.959 -4.452 -39.167 1.00 98.00 190 ASP A CA 1
ATOM 1489 C C . ASP A 1 190 ? 13.717 -3.458 -38.269 1.00 98.00 190 ASP A C 1
ATOM 1491 O O . ASP A 1 190 ? 14.947 -3.487 -38.191 1.00 98.00 190 ASP A O 1
ATOM 1495 N N . GLN A 1 191 ? 12.997 -2.585 -37.560 1.00 98.44 191 GLN A N 1
ATOM 1496 C CA . GLN A 1 191 ? 13.559 -1.617 -36.616 1.00 98.44 191 GLN A CA 1
ATOM 1497 C C . GLN A 1 191 ? 14.236 -2.344 -35.446 1.00 98.44 191 GLN A C 1
ATOM 1499 O O . GLN A 1 191 ? 15.363 -2.004 -35.084 1.00 98.44 191 GLN A O 1
ATOM 1504 N N . ILE A 1 192 ? 13.590 -3.388 -34.917 1.00 98.50 192 ILE A N 1
ATOM 1505 C CA . ILE A 1 192 ? 14.141 -4.266 -33.878 1.00 98.50 192 ILE A CA 1
ATOM 1506 C C . ILE A 1 192 ? 15.436 -4.931 -34.360 1.00 98.50 192 ILE A C 1
ATOM 1508 O O . ILE A 1 192 ? 16.479 -4.775 -33.728 1.00 98.50 192 ILE A O 1
ATOM 1512 N N . ILE A 1 193 ? 15.409 -5.622 -35.504 1.00 98.44 193 ILE A N 1
ATOM 1513 C CA . ILE A 1 193 ? 16.579 -6.310 -36.068 1.00 98.44 193 ILE A CA 1
ATOM 1514 C C . ILE A 1 193 ? 17.729 -5.322 -36.317 1.00 98.44 193 ILE A C 1
ATOM 1516 O O . ILE A 1 193 ? 18.889 -5.650 -36.069 1.00 98.44 193 ILE A O 1
ATOM 1520 N N . ASN A 1 194 ? 17.440 -4.103 -36.778 1.00 98.19 194 ASN A N 1
ATOM 1521 C CA . ASN A 1 194 ? 18.468 -3.087 -36.997 1.00 98.19 194 ASN A CA 1
ATOM 1522 C C . ASN A 1 194 ? 19.056 -2.535 -35.688 1.00 98.19 194 ASN A C 1
ATOM 1524 O O . ASN A 1 194 ? 20.269 -2.343 -35.625 1.00 98.19 194 ASN A O 1
ATOM 1528 N N . MET A 1 195 ? 18.259 -2.373 -34.627 1.00 98.44 195 MET A N 1
ATOM 1529 C CA . MET A 1 195 ? 18.782 -2.006 -33.306 1.00 98.44 195 MET A CA 1
ATOM 1530 C C . MET A 1 195 ? 19.655 -3.121 -32.704 1.00 98.44 195 MET A C 1
ATOM 1532 O O . MET A 1 195 ? 20.720 -2.843 -32.159 1.00 98.44 195 MET A O 1
ATOM 1536 N N . ILE A 1 196 ? 19.272 -4.394 -32.856 1.00 98.44 196 ILE A N 1
ATOM 1537 C CA . ILE A 1 196 ? 20.080 -5.528 -32.370 1.00 98.44 196 ILE A CA 1
ATOM 1538 C C . ILE A 1 196 ? 21.431 -5.604 -33.101 1.00 98.44 196 ILE A C 1
ATOM 1540 O O . ILE A 1 196 ? 22.444 -5.869 -32.455 1.00 98.44 196 ILE A O 1
ATOM 1544 N N . LYS A 1 197 ? 21.481 -5.309 -34.413 1.00 98.06 197 LYS A N 1
ATOM 1545 C CA . LYS A 1 197 ? 22.757 -5.159 -35.146 1.00 98.06 197 LYS A CA 1
ATOM 1546 C C . LYS A 1 197 ? 23.634 -4.077 -34.514 1.00 98.06 197 LYS A C 1
ATOM 1548 O O . LYS A 1 197 ? 24.769 -4.373 -34.177 1.00 98.06 197 LYS A O 1
ATOM 1553 N N . GLN A 1 198 ? 23.097 -2.881 -34.254 1.00 97.69 198 GLN A N 1
ATOM 1554 C CA . GLN A 1 198 ? 23.855 -1.786 -33.625 1.00 97.69 198 GLN A CA 1
ATOM 1555 C C . GLN A 1 198 ? 24.431 -2.179 -32.252 1.00 97.69 198 GLN A C 1
ATOM 1557 O O . GLN A 1 198 ? 25.590 -1.889 -31.967 1.00 97.69 198 GLN A O 1
ATOM 1562 N N . ILE A 1 199 ? 23.659 -2.888 -31.419 1.00 98.00 199 ILE A N 1
ATOM 1563 C CA . ILE A 1 199 ? 24.117 -3.372 -30.103 1.00 98.00 199 ILE A CA 1
ATOM 1564 C C . ILE A 1 199 ? 25.223 -4.441 -30.251 1.00 98.00 199 ILE A C 1
ATOM 1566 O O . ILE A 1 199 ? 26.156 -4.473 -29.446 1.00 98.00 199 ILE A O 1
ATOM 1570 N N . LEU A 1 200 ? 25.151 -5.303 -31.275 1.00 97.06 200 LEU A N 1
ATOM 1571 C CA . LEU A 1 200 ? 26.196 -6.284 -31.603 1.00 97.06 200 LEU A CA 1
ATOM 1572 C C . LEU A 1 200 ? 27.468 -5.622 -32.154 1.00 97.06 200 LEU A C 1
ATOM 1574 O O . LEU A 1 200 ? 28.561 -5.957 -31.702 1.00 97.06 200 LEU A O 1
ATOM 1578 N N . ASP A 1 201 ? 27.333 -4.670 -33.079 1.00 96.81 201 ASP A N 1
ATOM 1579 C CA . ASP A 1 201 ? 28.444 -3.923 -33.682 1.00 96.81 201 ASP A CA 1
ATOM 1580 C C . ASP A 1 201 ? 29.208 -3.120 -32.608 1.00 96.81 201 ASP A C 1
ATOM 1582 O O . ASP A 1 201 ? 30.440 -3.123 -32.574 1.00 96.81 201 ASP A O 1
ATOM 1586 N N . ASN A 1 202 ? 28.482 -2.537 -31.647 1.00 95.81 202 ASN A N 1
ATOM 1587 C CA . ASN A 1 202 ? 29.041 -1.871 -30.464 1.00 95.81 202 ASN A CA 1
ATOM 1588 C C . ASN A 1 202 ? 29.508 -2.848 -29.357 1.00 95.81 202 ASN A C 1
ATOM 1590 O O . ASN A 1 202 ? 29.887 -2.417 -28.271 1.00 95.81 202 ASN A O 1
ATOM 1594 N N . SER A 1 203 ? 29.529 -4.162 -29.621 1.00 95.25 203 SER A N 1
ATOM 1595 C CA . SER A 1 203 ? 30.011 -5.224 -28.717 1.00 95.25 203 SER A CA 1
ATOM 1596 C C . SER A 1 203 ? 29.255 -5.379 -27.383 1.00 95.25 203 SER A C 1
ATOM 1598 O O . SER A 1 203 ? 29.750 -6.029 -26.461 1.00 95.25 203 SER A O 1
ATOM 1600 N N . CYS A 1 204 ? 28.032 -4.857 -27.268 1.00 95.81 204 CYS A N 1
ATOM 1601 C CA . CYS A 1 204 ? 27.181 -4.977 -26.074 1.00 95.81 204 CYS A CA 1
ATOM 1602 C C . CYS A 1 204 ? 26.246 -6.204 -26.095 1.00 95.81 204 CYS A C 1
ATOM 1604 O O . CYS A 1 204 ? 25.459 -6.396 -25.169 1.00 95.81 204 CYS A O 1
ATOM 1606 N N . ALA A 1 205 ? 26.319 -7.054 -27.122 1.00 97.00 205 ALA A N 1
ATOM 1607 C CA . ALA A 1 205 ? 25.534 -8.284 -27.242 1.00 97.00 205 ALA A CA 1
ATOM 1608 C C . ALA A 1 205 ? 26.366 -9.455 -27.790 1.00 97.00 205 ALA A C 1
ATOM 1610 O O . ALA A 1 205 ? 27.480 -9.275 -28.283 1.00 97.00 205 ALA A O 1
ATOM 1611 N N . TYR A 1 206 ? 25.820 -10.670 -27.714 1.00 96.56 206 TYR A N 1
ATOM 1612 C CA . TYR A 1 206 ? 26.419 -11.873 -28.294 1.00 96.56 206 TYR A CA 1
ATOM 1613 C C . TYR A 1 206 ? 25.359 -12.900 -28.724 1.00 96.56 206 TYR A C 1
ATOM 1615 O O . TYR A 1 206 ? 24.230 -12.895 -28.239 1.00 96.56 206 TYR A O 1
ATOM 1623 N N . VAL A 1 207 ? 25.738 -13.790 -29.646 1.00 96.31 207 VAL A N 1
ATOM 1624 C CA . VAL A 1 207 ? 24.861 -14.812 -30.247 1.00 96.31 207 VAL A CA 1
ATOM 1625 C C . VAL A 1 207 ? 25.211 -16.196 -29.694 1.00 96.31 207 VAL A C 1
ATOM 1627 O O . VAL A 1 207 ? 26.390 -16.556 -29.678 1.00 96.31 207 VAL A O 1
ATOM 1630 N N . VAL A 1 208 ? 24.216 -16.994 -29.287 1.00 93.50 208 VAL A N 1
ATOM 1631 C CA . VAL A 1 208 ? 24.397 -18.408 -28.897 1.00 93.50 208 VAL A CA 1
ATOM 1632 C C . VAL A 1 208 ? 23.222 -19.253 -29.389 1.00 93.50 208 VAL A C 1
ATOM 1634 O O . VAL A 1 208 ? 22.090 -19.067 -28.964 1.00 93.50 208 VAL A O 1
ATOM 1637 N N . GLY A 1 209 ? 23.481 -20.223 -30.271 1.00 87.19 209 GLY A N 1
ATOM 1638 C CA . GLY A 1 209 ? 22.463 -21.194 -30.707 1.00 87.19 209 GLY A CA 1
ATOM 1639 C C . GLY A 1 209 ? 21.266 -20.614 -31.478 1.00 87.19 209 GLY A C 1
ATOM 1640 O O . GLY A 1 209 ? 20.243 -21.281 -31.562 1.00 87.19 209 GLY A O 1
ATOM 1641 N N . GLY A 1 210 ? 21.386 -19.398 -32.023 1.00 90.38 210 GLY A N 1
ATOM 1642 C CA . GLY A 1 210 ? 20.306 -18.661 -32.699 1.00 90.38 210 GLY A CA 1
ATOM 1643 C C . GLY A 1 210 ? 19.630 -17.599 -31.821 1.00 90.38 210 GLY A C 1
ATOM 1644 O O . GLY A 1 210 ? 19.015 -16.672 -32.343 1.00 90.38 210 GLY A O 1
ATOM 1645 N N . ASP A 1 211 ? 19.801 -17.679 -30.500 1.00 93.25 211 ASP A N 1
ATOM 1646 C CA . ASP A 1 211 ? 19.421 -16.614 -29.573 1.00 93.25 211 ASP A CA 1
ATOM 1647 C C . ASP A 1 211 ? 20.473 -15.494 -29.575 1.00 93.25 211 ASP A C 1
ATOM 1649 O O . ASP A 1 211 ? 21.669 -15.740 -29.772 1.00 93.25 211 ASP A O 1
ATOM 1653 N N . VAL A 1 212 ? 20.040 -14.260 -29.307 1.00 97.31 212 VAL A N 1
ATOM 1654 C CA . VAL A 1 212 ? 20.920 -13.099 -29.106 1.00 97.31 212 VAL A CA 1
ATOM 1655 C C . VAL A 1 212 ? 20.653 -12.512 -27.728 1.00 97.31 212 VAL A C 1
ATOM 1657 O O . VAL A 1 212 ? 19.519 -12.132 -27.433 1.00 97.31 212 VAL A O 1
ATOM 1660 N N . TYR A 1 213 ? 21.691 -12.392 -26.903 1.00 96.44 213 TYR A N 1
ATOM 1661 C CA . TYR A 1 213 ? 21.613 -11.837 -25.551 1.00 96.44 213 TYR A CA 1
ATOM 1662 C C . TYR A 1 213 ? 22.361 -10.507 -25.454 1.00 96.44 213 TYR A C 1
ATOM 1664 O O . TYR A 1 213 ? 23.422 -10.333 -26.054 1.00 96.44 213 TYR A O 1
ATOM 1672 N N . PHE A 1 214 ? 21.815 -9.583 -24.667 1.00 96.94 214 PHE A N 1
ATOM 1673 C CA . PHE A 1 214 ? 22.524 -8.400 -24.190 1.00 96.94 214 PHE A CA 1
ATOM 1674 C C . PHE A 1 214 ? 23.522 -8.813 -23.105 1.00 96.94 214 PHE A C 1
ATOM 1676 O O . PHE A 1 214 ? 23.166 -9.605 -22.236 1.00 96.94 214 PHE A O 1
ATOM 1683 N N . SER A 1 215 ? 24.740 -8.275 -23.146 1.00 94.94 215 SER A N 1
ATOM 1684 C CA . SER A 1 215 ? 25.809 -8.567 -22.186 1.00 94.94 215 SER A CA 1
ATOM 1685 C C . SER A 1 215 ? 25.851 -7.468 -21.123 1.00 94.94 215 SER A C 1
ATOM 1687 O O . SER A 1 215 ? 26.400 -6.396 -21.384 1.00 94.94 215 SER A O 1
ATOM 1689 N N . VAL A 1 216 ? 25.279 -7.694 -19.934 1.00 91.12 216 VAL A N 1
ATOM 1690 C CA . VAL A 1 216 ? 25.154 -6.617 -18.922 1.00 91.12 216 VAL A CA 1
ATOM 1691 C C . VAL A 1 216 ? 26.509 -6.112 -18.421 1.00 91.12 216 VAL A C 1
ATOM 1693 O O . VAL A 1 216 ? 26.670 -4.917 -18.190 1.00 91.12 216 VAL A O 1
ATOM 1696 N N . ASP A 1 217 ? 27.517 -6.987 -18.365 1.00 88.38 217 ASP A N 1
ATOM 1697 C CA . ASP A 1 217 ? 28.892 -6.636 -17.978 1.00 88.38 217 ASP A CA 1
ATOM 1698 C C . ASP A 1 217 ? 29.561 -5.643 -18.949 1.00 88.38 217 ASP A C 1
ATOM 1700 O O . ASP A 1 217 ? 30.473 -4.912 -18.565 1.00 88.38 217 ASP A O 1
ATOM 1704 N N . ASN A 1 218 ? 29.076 -5.563 -20.196 1.00 90.25 218 ASN A N 1
ATOM 1705 C CA . ASN A 1 218 ? 29.557 -4.612 -21.202 1.00 90.25 218 ASN A CA 1
ATOM 1706 C C . ASN A 1 218 ? 28.801 -3.268 -21.151 1.00 90.25 218 ASN A C 1
ATOM 1708 O O . ASN A 1 218 ? 29.022 -2.412 -22.009 1.00 90.25 218 ASN A O 1
ATOM 1712 N N . PHE A 1 219 ? 27.924 -3.053 -20.161 1.00 89.25 219 PHE A N 1
ATOM 1713 C CA . PHE A 1 219 ? 27.198 -1.799 -19.955 1.00 89.25 219 PHE A CA 1
ATOM 1714 C C . PHE A 1 219 ? 27.323 -1.298 -18.496 1.00 89.25 219 PHE A C 1
ATOM 1716 O O . PHE A 1 219 ? 26.443 -1.544 -17.671 1.00 89.25 219 PHE A O 1
ATOM 1723 N N . PRO A 1 220 ? 28.385 -0.536 -18.154 1.00 85.06 220 PRO A N 1
ATOM 1724 C CA . PRO A 1 220 ? 28.675 -0.125 -16.771 1.00 85.06 220 PRO A CA 1
ATOM 1725 C C . PRO A 1 220 ? 27.608 0.736 -16.068 1.00 85.06 220 PRO A C 1
ATOM 1727 O O . PRO A 1 220 ? 27.682 0.910 -14.855 1.00 85.06 220 PRO A O 1
ATOM 1730 N N . GLY A 1 221 ? 26.641 1.291 -16.808 1.00 84.38 221 GLY A N 1
ATOM 1731 C CA . GLY A 1 221 ? 25.507 2.061 -16.273 1.00 84.38 221 GLY A CA 1
ATOM 1732 C C . GLY A 1 221 ? 24.255 1.226 -15.967 1.00 84.38 221 GLY A C 1
ATOM 1733 O O . GLY A 1 221 ? 23.179 1.793 -15.776 1.00 84.38 221 GLY A O 1
ATOM 1734 N N . TYR A 1 222 ? 24.344 -0.108 -15.982 1.00 90.19 222 TYR A N 1
ATOM 1735 C CA . TYR A 1 222 ? 23.211 -0.990 -15.693 1.00 90.19 222 TYR A CA 1
ATOM 1736 C C . TYR A 1 222 ? 22.806 -0.909 -14.212 1.00 90.19 222 TYR A C 1
ATOM 1738 O O . TYR A 1 222 ? 23.618 -1.191 -13.331 1.00 90.19 222 TYR A O 1
ATOM 1746 N N . GLY A 1 223 ? 21.551 -0.542 -13.935 1.00 87.25 223 GLY A N 1
ATOM 1747 C CA . GLY A 1 223 ? 21.050 -0.322 -12.572 1.00 87.25 223 GLY A CA 1
ATOM 1748 C C . GLY A 1 223 ? 20.890 1.155 -12.183 1.00 87.25 223 GLY A C 1
ATOM 1749 O O . GLY A 1 223 ? 20.459 1.439 -11.065 1.00 87.25 223 GLY A O 1
ATOM 1750 N N . GLU A 1 224 ? 21.211 2.110 -13.068 1.00 89.50 224 GLU A N 1
ATOM 1751 C CA . GLU A 1 224 ? 21.041 3.553 -12.819 1.00 89.50 224 GLU A CA 1
ATOM 1752 C C . GLU A 1 224 ? 19.599 3.919 -12.408 1.00 89.50 224 GLU A C 1
ATOM 1754 O O . GLU A 1 224 ? 19.401 4.676 -11.447 1.00 89.50 224 GLU A O 1
ATOM 1759 N N . LEU A 1 225 ? 18.591 3.393 -13.117 1.00 92.06 225 LEU A N 1
ATOM 1760 C CA . LEU A 1 225 ? 17.186 3.772 -12.924 1.00 92.06 225 LEU A CA 1
ATOM 1761 C C . LEU A 1 225 ? 16.612 3.169 -11.636 1.00 92.06 225 LEU A C 1
ATOM 1763 O O . LEU A 1 225 ? 16.060 3.883 -10.793 1.00 92.06 225 LEU A O 1
ATOM 1767 N N . SER A 1 226 ? 16.772 1.860 -11.461 1.00 88.38 226 SER A N 1
ATOM 1768 C CA . SER A 1 226 ? 16.284 1.115 -10.298 1.00 88.38 226 SER A CA 1
ATOM 1769 C C . SER A 1 226 ? 17.088 1.398 -9.027 1.00 88.38 226 SER A C 1
ATOM 1771 O O . SER A 1 226 ? 16.517 1.429 -7.940 1.00 88.38 226 SER A O 1
ATOM 1773 N N . GLY A 1 227 ? 18.391 1.663 -9.151 1.00 83.38 227 GLY A N 1
ATOM 1774 C CA . GLY A 1 227 ? 19.322 1.823 -8.030 1.00 83.38 227 GLY A CA 1
ATOM 1775 C C . GLY A 1 227 ? 19.888 0.504 -7.491 1.00 83.38 227 GLY A C 1
ATOM 1776 O O . GLY A 1 227 ? 20.577 0.521 -6.472 1.00 83.38 227 GLY A O 1
ATOM 1777 N N . ARG A 1 228 ? 19.605 -0.624 -8.155 1.00 76.88 228 ARG A N 1
ATOM 1778 C CA . ARG A 1 228 ? 20.144 -1.954 -7.824 1.00 76.88 228 ARG A CA 1
ATOM 1779 C C . ARG A 1 228 ? 21.581 -2.090 -8.319 1.00 76.88 228 ARG A C 1
ATOM 1781 O O . ARG A 1 228 ? 21.898 -1.595 -9.399 1.00 76.88 228 ARG A O 1
ATOM 1788 N N . LYS A 1 229 ? 22.446 -2.801 -7.590 1.00 70.31 229 LYS A N 1
ATOM 1789 C CA . LYS A 1 229 ? 23.792 -3.128 -8.089 1.00 70.31 229 LYS A CA 1
ATOM 1790 C C . LYS A 1 229 ? 23.738 -4.367 -8.978 1.00 70.31 229 LYS A C 1
ATOM 1792 O O . LYS A 1 229 ? 22.853 -5.207 -8.842 1.00 70.31 229 LYS A O 1
ATOM 1797 N N . LEU A 1 230 ? 24.739 -4.519 -9.845 1.00 58.16 230 LEU A N 1
ATOM 1798 C CA . LEU A 1 230 ? 24.920 -5.721 -10.668 1.00 58.16 230 LEU A CA 1
ATOM 1799 C C . LEU A 1 230 ? 24.986 -7.012 -9.825 1.00 58.16 230 LEU A C 1
ATOM 1801 O O . LEU A 1 230 ? 24.394 -8.013 -10.219 1.00 58.16 230 LEU A O 1
ATOM 1805 N N . ASP A 1 231 ? 25.601 -6.969 -8.638 1.00 51.25 231 ASP A N 1
ATOM 1806 C CA . ASP A 1 231 ? 25.643 -8.105 -7.701 1.00 51.25 231 ASP A CA 1
ATOM 1807 C C . ASP A 1 231 ? 24.254 -8.516 -7.176 1.00 51.25 231 ASP A C 1
ATOM 1809 O O . ASP A 1 231 ? 23.988 -9.709 -7.007 1.00 51.25 231 ASP A O 1
ATOM 1813 N N . ASP A 1 232 ? 23.359 -7.540 -6.972 1.00 49.56 232 ASP A N 1
ATOM 1814 C CA . ASP A 1 232 ? 21.978 -7.741 -6.506 1.00 49.56 232 ASP A CA 1
ATOM 1815 C C . ASP A 1 232 ? 21.053 -8.231 -7.644 1.00 49.56 232 ASP A C 1
ATOM 1817 O O . ASP A 1 232 ? 19.961 -8.739 -7.399 1.00 49.56 232 ASP A O 1
ATOM 1821 N N . ASN A 1 233 ? 21.480 -8.080 -8.904 1.00 49.38 233 ASN A N 1
ATOM 1822 C CA . ASN A 1 233 ? 20.681 -8.351 -10.105 1.00 49.38 233 ASN A CA 1
ATOM 1823 C C . ASN A 1 233 ? 20.771 -9.805 -10.608 1.00 49.38 233 ASN A C 1
ATOM 1825 O O . ASN A 1 233 ? 20.334 -10.101 -11.724 1.00 49.38 233 ASN A O 1
ATOM 1829 N N . ARG A 1 234 ? 21.289 -10.738 -9.795 1.00 46.50 234 ARG A N 1
ATOM 1830 C CA . ARG A 1 234 ? 21.181 -12.179 -10.082 1.00 46.50 234 ARG A CA 1
ATOM 1831 C C . ARG A 1 234 ? 19.703 -12.556 -10.205 1.00 46.50 234 ARG A C 1
ATOM 1833 O O . ARG A 1 234 ? 18.899 -12.224 -9.339 1.00 46.50 234 ARG A O 1
ATOM 1840 N N . ALA A 1 235 ? 19.341 -13.225 -11.299 1.00 36.47 235 ALA A N 1
ATOM 1841 C CA . ALA A 1 235 ? 17.946 -13.515 -11.618 1.00 36.47 235 ALA A CA 1
ATOM 1842 C C . ALA A 1 235 ? 17.279 -14.370 -10.523 1.00 36.47 235 ALA A C 1
ATOM 1844 O O . ALA A 1 235 ? 17.635 -15.532 -10.343 1.00 36.47 235 ALA A O 1
ATOM 1845 N N . GLY A 1 236 ? 16.304 -13.789 -9.814 1.00 36.34 236 GLY A N 1
ATOM 1846 C CA . GLY A 1 236 ? 15.530 -14.484 -8.783 1.00 36.34 236 GLY A CA 1
ATOM 1847 C C . GLY A 1 236 ? 14.752 -15.682 -9.339 1.00 36.34 236 GLY A C 1
ATOM 1848 O O . GLY A 1 236 ? 14.313 -15.675 -10.492 1.00 36.34 236 GLY A O 1
ATOM 1849 N N . GLU A 1 237 ? 14.576 -16.705 -8.504 1.00 32.38 237 GLU A N 1
ATOM 1850 C CA . GLU A 1 237 ? 14.251 -18.091 -8.878 1.00 32.38 237 GLU A CA 1
ATOM 1851 C C . GLU A 1 237 ? 12.801 -18.300 -9.366 1.00 32.38 237 GLU A C 1
ATOM 1853 O O . GLU A 1 237 ? 11.981 -18.959 -8.733 1.00 32.38 237 GLU A O 1
ATOM 1858 N N . ARG A 1 238 ? 12.454 -17.721 -10.525 1.00 37.59 238 ARG A N 1
ATOM 1859 C CA . ARG A 1 238 ? 11.148 -17.909 -11.198 1.00 37.59 238 ARG A CA 1
ATOM 1860 C C . ARG A 1 238 ? 11.232 -18.231 -12.693 1.00 37.59 238 ARG A C 1
ATOM 1862 O O . ARG A 1 238 ? 10.203 -18.466 -13.322 1.00 37.59 238 ARG A O 1
ATOM 1869 N N . VAL A 1 239 ? 12.437 -18.286 -13.258 1.00 40.94 239 VAL A N 1
ATOM 1870 C CA . VAL A 1 239 ? 12.720 -18.816 -14.601 1.00 40.94 239 VAL A CA 1
ATOM 1871 C C . VAL A 1 239 ? 14.008 -19.630 -14.505 1.00 40.94 239 VAL A C 1
ATOM 1873 O O . VAL A 1 239 ? 14.945 -19.196 -13.840 1.00 40.94 239 VAL A O 1
ATOM 1876 N N . ALA A 1 240 ? 14.067 -20.794 -15.156 1.00 41.97 240 ALA A N 1
ATOM 1877 C CA . ALA A 1 240 ? 15.301 -21.572 -15.232 1.00 41.97 240 ALA A CA 1
ATOM 1878 C C . ALA A 1 240 ? 16.420 -20.724 -15.861 1.00 41.97 240 ALA A C 1
ATOM 1880 O O . ALA A 1 240 ? 16.239 -20.153 -16.940 1.00 41.97 240 ALA A O 1
ATOM 1881 N N . VAL A 1 241 ? 17.564 -20.623 -15.178 1.00 55.28 241 VAL A N 1
ATOM 1882 C CA . VAL A 1 241 ? 18.728 -19.905 -15.703 1.00 55.28 241 VAL A CA 1
ATOM 1883 C C . VAL A 1 241 ? 19.272 -20.694 -16.886 1.00 55.28 241 VAL A C 1
ATOM 1885 O O . VAL A 1 241 ? 19.699 -21.835 -16.743 1.00 55.28 241 VAL A O 1
ATOM 1888 N N . ASP A 1 242 ? 19.232 -20.082 -18.064 1.00 64.81 242 ASP A N 1
ATOM 1889 C CA . ASP A 1 242 ? 19.790 -20.664 -19.279 1.00 64.81 242 ASP A CA 1
ATOM 1890 C C . ASP A 1 242 ? 21.322 -20.703 -19.167 1.00 64.81 242 ASP A C 1
ATOM 1892 O O . ASP A 1 242 ? 21.982 -19.664 -19.234 1.00 64.81 242 ASP A O 1
ATOM 1896 N N . GLU A 1 243 ? 21.881 -21.901 -18.977 1.00 73.56 243 GLU A N 1
ATOM 1897 C CA . GLU A 1 243 ? 23.320 -22.149 -18.781 1.00 73.56 243 GLU A CA 1
ATOM 1898 C C . GLU A 1 243 ? 24.190 -21.685 -19.966 1.00 73.56 243 GLU A C 1
ATOM 1900 O O . GLU A 1 243 ? 25.413 -21.622 -19.858 1.00 73.56 243 GLU A O 1
ATOM 1905 N N . ARG A 1 244 ? 23.572 -21.336 -21.104 1.00 81.00 244 ARG A N 1
ATOM 1906 C CA . ARG A 1 244 ? 24.243 -20.770 -22.283 1.00 81.00 244 ARG A CA 1
ATOM 1907 C C . ARG A 1 244 ? 24.593 -19.284 -22.132 1.00 81.00 244 ARG A C 1
ATOM 1909 O O . ARG A 1 244 ? 25.358 -18.766 -22.949 1.00 81.00 244 ARG A O 1
ATOM 1916 N N . LYS A 1 245 ? 24.033 -18.588 -21.135 1.00 86.19 245 LYS A N 1
ATOM 1917 C CA . LYS A 1 245 ? 24.364 -17.187 -20.835 1.00 86.19 245 LYS A CA 1
ATOM 1918 C C . LYS A 1 245 ? 25.768 -17.062 -20.241 1.00 86.19 245 LYS A C 1
ATOM 1920 O O . LYS A 1 245 ? 26.195 -17.892 -19.445 1.00 86.19 245 LYS A O 1
ATOM 1925 N N . ARG A 1 246 ? 26.451 -15.960 -20.554 1.00 87.00 246 ARG A N 1
ATOM 1926 C CA . ARG A 1 246 ? 27.728 -15.569 -19.933 1.00 87.00 246 ARG A CA 1
ATOM 1927 C C . ARG A 1 246 ? 27.524 -15.044 -18.512 1.00 87.00 246 ARG A C 1
ATOM 1929 O O . ARG A 1 246 ? 28.282 -15.412 -17.620 1.00 87.00 246 ARG A O 1
ATOM 1936 N N . ASN A 1 247 ? 26.482 -14.240 -18.302 1.00 83.75 247 ASN A N 1
ATOM 1937 C CA . ASN A 1 247 ? 26.056 -13.747 -16.997 1.00 83.75 247 ASN A CA 1
ATOM 1938 C C . ASN A 1 247 ? 24.565 -14.090 -16.779 1.00 83.75 247 ASN A C 1
ATOM 1940 O O . ASN A 1 247 ? 23.757 -13.864 -17.682 1.00 83.75 247 ASN A O 1
ATOM 1944 N N . PRO A 1 248 ? 24.138 -14.614 -15.611 1.00 80.94 248 PRO A N 1
ATOM 1945 C CA . PRO A 1 248 ? 22.726 -14.915 -15.343 1.00 80.94 248 PRO A CA 1
ATOM 1946 C C . PRO A 1 248 ? 21.757 -13.743 -15.585 1.00 80.94 248 PRO A C 1
ATOM 1948 O O . PRO A 1 248 ? 20.603 -13.981 -15.964 1.00 80.94 248 PRO A O 1
ATOM 1951 N N . ALA A 1 249 ? 22.228 -12.503 -15.397 1.00 80.25 249 ALA A N 1
ATOM 1952 C CA . ALA A 1 249 ? 21.475 -11.267 -15.608 1.00 80.25 249 ALA A CA 1
ATOM 1953 C C . ALA A 1 249 ? 21.359 -10.835 -17.088 1.00 80.25 249 ALA A C 1
ATOM 1955 O O . ALA A 1 249 ? 20.537 -9.971 -17.394 1.00 80.25 249 ALA A O 1
ATOM 1956 N N . ASP A 1 250 ? 22.103 -11.456 -18.013 1.00 89.75 250 ASP A N 1
ATOM 1957 C CA . ASP A 1 250 ? 21.972 -11.212 -19.457 1.00 89.75 250 ASP A CA 1
ATOM 1958 C C . ASP A 1 250 ? 20.541 -11.511 -19.932 1.00 89.75 250 ASP A C 1
ATOM 1960 O O . ASP A 1 250 ? 19.945 -12.532 -19.572 1.00 89.75 250 ASP A O 1
ATOM 1964 N N . PHE A 1 251 ? 19.973 -10.650 -20.773 1.00 91.81 251 PHE A N 1
ATOM 1965 C CA . PHE A 1 251 ? 18.585 -10.759 -21.234 1.00 91.81 251 PHE A CA 1
ATOM 1966 C C . PHE A 1 251 ? 18.496 -10.899 -22.755 1.00 91.81 251 PHE A C 1
ATOM 1968 O O . PHE A 1 251 ? 19.332 -10.390 -23.499 1.00 91.81 251 PHE A O 1
ATOM 1975 N N . ALA A 1 252 ? 17.481 -11.625 -23.228 1.00 93.38 252 ALA A N 1
ATOM 1976 C CA . ALA A 1 252 ? 17.312 -11.898 -24.651 1.00 93.38 252 ALA A CA 1
ATOM 1977 C C . ALA A 1 252 ? 16.891 -10.633 -25.418 1.00 93.38 252 ALA A C 1
ATOM 1979 O O . ALA A 1 252 ? 15.910 -9.975 -25.068 1.00 93.38 252 ALA A O 1
ATOM 1980 N N . LEU A 1 253 ? 17.621 -10.343 -26.493 1.00 96.75 253 LEU A N 1
ATOM 1981 C CA . LEU A 1 253 ? 17.263 -9.395 -27.546 1.00 96.75 253 LEU A CA 1
ATOM 1982 C C . LEU A 1 253 ? 16.478 -10.101 -28.657 1.00 96.75 253 LEU A C 1
ATOM 1984 O O . LEU A 1 253 ? 15.468 -9.589 -29.131 1.00 96.75 253 LEU A O 1
ATOM 1988 N N . TRP A 1 254 ? 16.922 -11.304 -29.024 1.00 96.81 254 TRP A N 1
ATOM 1989 C CA . TRP A 1 254 ? 16.277 -12.181 -29.997 1.00 96.81 254 TRP A CA 1
ATOM 1990 C C . TRP A 1 254 ? 16.202 -13.596 -29.423 1.00 96.81 254 TRP A C 1
ATOM 1992 O O . TRP A 1 254 ? 17.171 -14.069 -28.827 1.00 96.81 254 TRP A O 1
ATOM 2002 N N . LYS A 1 255 ? 15.060 -14.258 -29.601 1.00 93.81 255 LYS A N 1
ATOM 2003 C CA . LYS A 1 255 ? 14.821 -15.656 -29.231 1.00 93.81 255 LYS A CA 1
ATOM 2004 C C . LYS A 1 255 ? 14.701 -16.489 -30.502 1.00 93.81 255 LYS A C 1
ATOM 2006 O O . LYS A 1 255 ? 13.907 -16.132 -31.377 1.00 93.81 255 LYS A O 1
ATOM 2011 N N . ALA A 1 256 ? 15.422 -17.599 -30.589 1.00 92.94 256 ALA A N 1
ATOM 2012 C CA . ALA A 1 256 ? 15.287 -18.554 -31.682 1.00 92.94 256 ALA A CA 1
ATOM 2013 C C . ALA A 1 256 ? 13.851 -19.114 -31.765 1.00 92.94 256 ALA A C 1
ATOM 2015 O O . ALA A 1 256 ? 13.148 -19.249 -30.757 1.00 92.94 256 ALA A O 1
ATOM 2016 N N . ALA A 1 257 ? 13.400 -19.436 -32.977 1.00 89.12 257 ALA A N 1
ATOM 2017 C CA . ALA A 1 257 ? 12.103 -20.065 -33.195 1.00 89.12 257 ALA A CA 1
ATOM 2018 C C . ALA A 1 257 ? 12.072 -21.491 -32.619 1.00 89.12 257 ALA A C 1
ATOM 2020 O O . ALA A 1 257 ? 13.022 -22.256 -32.788 1.00 89.12 257 ALA A O 1
ATOM 2021 N N . LYS A 1 258 ? 10.955 -21.868 -31.988 1.00 87.69 258 LYS A N 1
ATOM 2022 C CA . LYS A 1 258 ? 10.643 -23.263 -31.636 1.00 87.69 258 LYS A CA 1
ATOM 2023 C C . LYS A 1 258 ? 9.516 -23.775 -32.530 1.00 87.69 258 LYS A C 1
ATOM 2025 O O . LYS A 1 258 ? 8.740 -22.984 -33.069 1.00 87.69 258 LYS A O 1
ATOM 2030 N N . ASP A 1 259 ? 9.397 -25.094 -32.643 1.00 82.50 259 ASP A N 1
ATOM 2031 C CA . ASP A 1 259 ? 8.365 -25.737 -33.459 1.00 82.50 259 ASP A CA 1
ATOM 2032 C C . ASP A 1 259 ? 6.952 -25.247 -33.088 1.00 82.50 259 ASP A C 1
ATOM 2034 O O . ASP A 1 259 ? 6.489 -25.411 -31.959 1.00 82.50 259 ASP A O 1
ATOM 2038 N N . GLY A 1 260 ? 6.265 -24.639 -34.060 1.00 79.62 260 GLY A N 1
ATOM 2039 C CA . GLY A 1 260 ? 4.905 -24.111 -33.911 1.00 79.62 260 GLY A CA 1
ATOM 2040 C C . GLY A 1 260 ? 4.787 -22.694 -33.329 1.00 79.62 260 GLY A C 1
ATOM 2041 O O . GLY A 1 260 ? 3.676 -22.171 -33.283 1.00 79.62 260 GLY A O 1
ATOM 2042 N N . GLU A 1 261 ? 5.880 -22.044 -32.916 1.00 86.56 261 GLU A N 1
ATOM 2043 C CA . GLU A 1 261 ? 5.858 -20.628 -32.510 1.00 86.56 261 GLU A CA 1
ATOM 2044 C C . GLU A 1 261 ? 5.932 -19.694 -33.746 1.00 86.56 261 GLU A C 1
ATOM 2046 O O . GLU A 1 261 ? 6.613 -20.032 -34.718 1.00 86.56 261 GLU A O 1
ATOM 2051 N N . PRO A 1 262 ? 5.285 -18.507 -33.745 1.00 89.19 262 PRO A N 1
ATOM 2052 C CA . PRO A 1 262 ? 5.491 -17.493 -34.783 1.00 89.19 262 PRO A CA 1
ATOM 2053 C C . PRO A 1 262 ? 6.939 -16.984 -34.827 1.00 89.19 262 PRO A C 1
ATOM 2055 O O . PRO A 1 262 ? 7.565 -16.788 -33.781 1.00 89.19 262 PRO A O 1
ATOM 2058 N N . TRP A 1 263 ? 7.456 -16.737 -36.033 1.00 94.38 263 TRP A N 1
ATOM 2059 C CA . TRP A 1 263 ? 8.834 -16.300 -36.261 1.00 94.38 263 TRP A CA 1
ATOM 2060 C C . TRP A 1 263 ? 8.982 -15.417 -37.508 1.00 94.38 263 TRP A C 1
ATOM 2062 O O . TRP A 1 263 ? 8.140 -15.432 -38.405 1.00 94.38 263 TRP A O 1
ATOM 2072 N N . TRP A 1 264 ? 10.097 -14.688 -37.558 1.00 96.12 264 TRP A N 1
ATOM 2073 C CA . TRP A 1 264 ? 10.569 -13.877 -38.680 1.00 96.12 264 TRP A CA 1
ATOM 2074 C C . TRP A 1 264 ? 12.025 -14.230 -39.011 1.00 96.12 264 TRP A C 1
ATOM 2076 O O . TRP A 1 264 ? 12.776 -14.672 -38.135 1.00 96.12 264 TRP A O 1
ATOM 2086 N N . ASP A 1 265 ? 12.429 -14.034 -40.266 1.00 96.00 265 ASP A N 1
ATOM 2087 C CA . ASP A 1 265 ? 13.826 -14.172 -40.689 1.00 96.00 265 ASP A CA 1
ATOM 2088 C C . ASP A 1 265 ? 14.716 -13.101 -40.039 1.00 96.00 265 ASP A C 1
ATOM 2090 O O . ASP A 1 265 ? 14.340 -11.934 -39.933 1.00 96.00 265 ASP A O 1
ATOM 2094 N N . SER A 1 266 ? 15.930 -13.482 -39.636 1.00 96.88 266 SER A N 1
ATOM 2095 C CA . SER A 1 266 ? 16.926 -12.558 -39.083 1.00 96.88 266 SER A CA 1
ATOM 2096 C C . SER A 1 266 ? 18.357 -12.979 -39.455 1.00 96.88 266 SER A C 1
ATOM 2098 O O . SER A 1 266 ? 18.571 -14.132 -39.844 1.00 96.88 266 SER A O 1
ATOM 2100 N N . PRO A 1 267 ? 19.370 -12.105 -39.273 1.00 96.31 267 PRO A N 1
ATOM 2101 C CA . PRO A 1 267 ? 20.781 -12.461 -39.463 1.00 96.31 267 PRO A CA 1
ATOM 2102 C C . PRO A 1 267 ? 21.279 -13.617 -38.577 1.00 96.31 267 PRO A C 1
ATOM 2104 O O . PRO A 1 267 ? 22.349 -14.161 -38.839 1.00 96.31 267 PRO A O 1
ATOM 2107 N N . TRP A 1 268 ? 20.527 -13.978 -37.533 1.00 96.00 268 TRP A N 1
ATOM 2108 C CA . TRP A 1 268 ? 20.877 -15.002 -36.540 1.00 96.00 268 TRP A CA 1
ATOM 2109 C C . TRP A 1 268 ? 20.059 -16.295 -36.708 1.00 96.00 268 TRP A C 1
ATOM 2111 O O . TRP A 1 268 ? 20.247 -17.244 -35.950 1.00 96.00 268 TRP A O 1
ATOM 2121 N N . GLY A 1 269 ? 19.181 -16.345 -37.718 1.00 94.81 269 GLY A N 1
ATOM 2122 C CA . GLY A 1 269 ? 18.220 -17.425 -37.960 1.00 94.81 269 GLY A CA 1
ATOM 2123 C C . GLY A 1 269 ? 16.766 -17.015 -37.675 1.00 94.81 269 GLY A C 1
ATOM 2124 O O . GLY A 1 269 ? 16.511 -15.885 -37.243 1.00 94.81 269 GLY A O 1
ATOM 2125 N N . PRO A 1 270 ? 15.795 -17.909 -37.930 1.00 95.69 270 PRO A N 1
ATOM 2126 C CA . PRO A 1 270 ? 14.385 -17.643 -37.664 1.00 95.69 270 PRO A CA 1
ATOM 2127 C C . PRO A 1 270 ? 14.136 -17.470 -36.160 1.00 95.69 270 PRO A C 1
ATOM 2129 O O . PRO A 1 270 ? 14.615 -18.263 -35.345 1.00 95.69 270 PRO A O 1
ATOM 2132 N N . GLY A 1 271 ? 13.376 -16.445 -35.776 1.00 95.06 271 GLY A N 1
ATOM 2133 C CA . GLY A 1 271 ? 13.080 -16.171 -34.368 1.00 95.06 271 GLY A CA 1
ATOM 2134 C C . GLY A 1 271 ? 12.131 -15.000 -34.137 1.00 95.06 271 GLY A C 1
ATOM 2135 O O . GLY A 1 271 ? 11.361 -14.633 -35.022 1.00 95.06 271 GLY A O 1
ATOM 2136 N N . ARG A 1 272 ? 12.163 -14.433 -32.929 1.00 94.88 272 ARG A N 1
ATOM 2137 C CA . ARG A 1 272 ? 11.305 -13.321 -32.482 1.00 94.88 272 ARG A CA 1
ATOM 2138 C C . ARG A 1 272 ? 12.048 -12.381 -31.517 1.00 94.88 272 ARG A C 1
ATOM 2140 O O . ARG A 1 272 ? 13.017 -12.822 -30.896 1.00 94.88 272 ARG A O 1
ATOM 2147 N N . PRO A 1 273 ? 11.588 -11.133 -31.314 1.00 95.75 273 PRO A N 1
ATOM 2148 C CA . PRO A 1 273 ? 12.098 -10.263 -30.252 1.00 95.75 273 PRO A CA 1
ATOM 2149 C C . PRO A 1 273 ? 12.038 -10.879 -28.845 1.00 95.75 273 PRO A C 1
ATOM 2151 O O . PRO A 1 273 ? 11.197 -11.723 -28.526 1.00 95.75 273 PRO A O 1
ATOM 2154 N N . GLY A 1 274 ? 12.919 -10.396 -27.969 1.00 91.31 274 GLY A N 1
ATOM 2155 C CA . GLY A 1 274 ? 12.709 -10.423 -26.524 1.00 91.31 274 GLY A CA 1
ATOM 2156 C C . GLY A 1 274 ? 12.012 -9.146 -26.044 1.00 91.31 274 GLY A C 1
ATOM 2157 O O . GLY A 1 274 ? 12.358 -8.059 -26.494 1.00 91.31 274 GLY A O 1
ATOM 2158 N N . TRP A 1 275 ? 11.091 -9.275 -25.085 1.00 88.38 275 TRP A N 1
ATOM 2159 C CA . TRP A 1 275 ? 10.158 -8.235 -24.606 1.00 88.38 275 TRP A CA 1
ATOM 2160 C C . TRP A 1 275 ? 10.711 -6.797 -24.484 1.00 88.38 275 TRP A C 1
ATOM 2162 O O . TRP A 1 275 ? 9.999 -5.834 -24.732 1.00 88.38 275 TRP A O 1
ATOM 2172 N N . HIS A 1 276 ? 11.980 -6.627 -24.115 1.00 93.50 276 HIS A N 1
ATOM 2173 C CA . HIS A 1 276 ? 12.596 -5.312 -23.906 1.00 93.50 276 HIS A CA 1
ATOM 2174 C C . HIS A 1 276 ? 12.923 -4.559 -25.208 1.00 93.50 276 HIS A C 1
ATOM 2176 O O . HIS A 1 276 ? 12.689 -3.356 -25.300 1.00 93.50 276 HIS A O 1
ATOM 2182 N N . ILE A 1 277 ? 13.442 -5.255 -26.235 1.00 97.44 277 ILE A N 1
ATOM 2183 C CA . ILE A 1 277 ? 13.960 -4.577 -27.445 1.00 97.44 277 ILE A CA 1
ATOM 2184 C C . ILE A 1 277 ? 12.845 -3.923 -28.270 1.00 97.44 277 ILE A C 1
ATOM 2186 O O . ILE A 1 277 ? 13.083 -2.972 -29.009 1.00 97.44 277 ILE A O 1
ATOM 2190 N N . GLU A 1 278 ? 11.623 -4.426 -28.101 1.00 96.38 278 GLU A N 1
ATOM 2191 C CA . GLU A 1 278 ? 10.378 -3.908 -28.658 1.00 96.38 278 GLU A CA 1
ATOM 2192 C C . GLU A 1 278 ? 10.215 -2.409 -28.382 1.00 96.38 278 GLU A C 1
ATOM 2194 O O . GLU A 1 278 ? 10.111 -1.603 -29.309 1.00 96.38 278 GLU A O 1
ATOM 2199 N N . CYS A 1 279 ? 10.223 -2.036 -27.101 1.00 97.00 279 CYS A N 1
ATOM 2200 C CA . CYS A 1 279 ? 9.938 -0.680 -26.654 1.00 97.00 279 CYS A CA 1
ATOM 2201 C C . CYS A 1 279 ? 11.091 0.281 -26.980 1.00 97.00 279 CYS A C 1
ATOM 2203 O O . CYS A 1 279 ? 10.837 1.389 -27.460 1.00 97.00 279 CYS A O 1
ATOM 2205 N N . SER A 1 280 ? 12.349 -0.172 -26.889 1.00 98.06 280 SER A N 1
ATOM 2206 C CA . SER A 1 280 ? 13.509 0.613 -27.348 1.00 98.06 280 SER A CA 1
ATOM 2207 C C . SER A 1 280 ? 13.453 0.908 -28.850 1.00 98.06 280 SER A C 1
ATOM 2209 O O . SER A 1 280 ? 13.605 2.058 -29.263 1.00 98.06 280 SER A O 1
ATOM 2211 N N . ALA A 1 281 ? 13.181 -0.098 -29.687 1.00 98.12 281 ALA A N 1
ATOM 2212 C CA . ALA A 1 281 ? 13.137 0.080 -31.137 1.00 98.12 281 ALA A CA 1
ATOM 2213 C C . ALA A 1 281 ? 11.940 0.937 -31.591 1.00 98.12 281 ALA A C 1
ATOM 2215 O O . ALA A 1 281 ? 12.099 1.813 -32.444 1.00 98.12 281 ALA A O 1
ATOM 2216 N N . MET A 1 282 ? 10.751 0.728 -31.012 1.00 98.25 282 MET A N 1
ATOM 2217 C CA . MET A 1 282 ? 9.555 1.510 -31.350 1.00 98.25 282 MET A CA 1
ATOM 2218 C C . MET A 1 282 ? 9.636 2.956 -30.842 1.00 98.25 282 MET A C 1
ATOM 2220 O O . MET A 1 282 ? 9.303 3.876 -31.592 1.00 98.25 282 MET A O 1
ATOM 2224 N N . SER A 1 283 ? 10.106 3.191 -29.613 1.00 97.81 283 SER A N 1
ATOM 2225 C CA . SER A 1 283 ? 10.273 4.556 -29.091 1.00 97.81 283 SER A CA 1
ATOM 2226 C C . SER A 1 283 ? 11.296 5.345 -29.915 1.00 97.81 283 SER A C 1
ATOM 2228 O O . SER A 1 283 ? 10.979 6.440 -30.390 1.00 97.81 283 SER A O 1
ATOM 2230 N N . ALA A 1 284 ? 12.455 4.745 -30.217 1.00 97.50 284 ALA A N 1
ATOM 2231 C CA . ALA A 1 284 ? 13.463 5.340 -31.090 1.00 97.50 284 ALA A CA 1
ATOM 2232 C C . ALA A 1 284 ? 12.941 5.615 -32.514 1.00 97.50 284 ALA A C 1
ATOM 2234 O O . ALA A 1 284 ? 13.305 6.631 -33.106 1.00 97.50 284 ALA A O 1
ATOM 2235 N N . HIS A 1 285 ? 12.059 4.769 -33.060 1.00 97.75 285 HIS A N 1
ATOM 2236 C CA . HIS A 1 285 ? 11.472 4.990 -34.385 1.00 97.75 285 HIS A CA 1
ATOM 2237 C C . HIS A 1 285 ? 10.519 6.198 -34.435 1.00 97.75 285 HIS A C 1
ATOM 2239 O O . HIS A 1 285 ? 10.555 6.962 -35.400 1.00 97.75 285 HIS A O 1
ATOM 2245 N N . TYR A 1 286 ? 9.676 6.391 -33.413 1.00 97.69 286 TYR A N 1
ATOM 2246 C CA . TYR A 1 286 ? 8.632 7.426 -33.437 1.00 97.69 286 TYR A CA 1
ATOM 2247 C C . TYR A 1 286 ? 9.001 8.755 -32.776 1.00 97.69 286 TYR A C 1
ATOM 2249 O O . TYR A 1 286 ? 8.356 9.760 -33.099 1.00 97.69 286 TYR A O 1
ATOM 2257 N N . LEU A 1 287 ? 9.984 8.757 -31.868 1.00 97.12 287 LEU A N 1
ATOM 2258 C CA . LEU A 1 287 ? 10.429 9.920 -31.087 1.00 97.12 287 LEU A CA 1
ATOM 2259 C C . LEU A 1 287 ? 11.937 10.217 -31.235 1.00 97.12 287 LEU A C 1
ATOM 2261 O O . LEU A 1 287 ? 12.402 11.252 -30.761 1.00 97.12 287 LEU A O 1
ATOM 2265 N N . GLY A 1 288 ? 12.705 9.343 -31.896 1.00 95.81 288 GLY A N 1
ATOM 2266 C CA . GLY A 1 288 ? 14.170 9.405 -31.934 1.00 95.81 288 GLY A CA 1
ATOM 2267 C C . GLY A 1 288 ? 14.824 8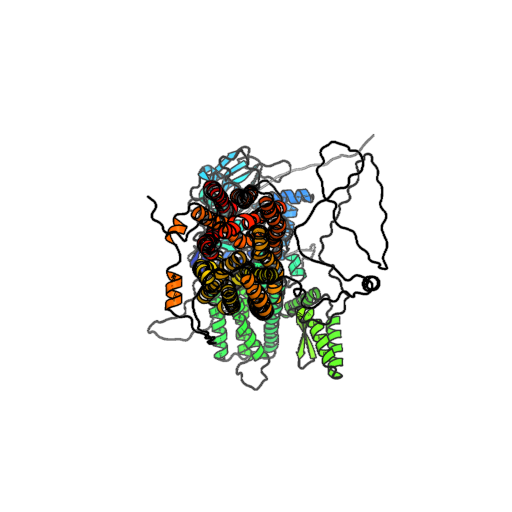.818 -30.676 1.00 95.81 288 GLY A C 1
ATOM 2268 O O . GLY A 1 288 ? 14.162 8.538 -29.682 1.00 95.81 288 GLY A O 1
ATOM 2269 N N . HIS A 1 289 ? 16.150 8.648 -30.691 1.00 95.00 289 HIS A N 1
ATOM 2270 C CA . HIS A 1 289 ? 16.902 8.073 -29.559 1.00 95.00 289 HIS A CA 1
ATOM 2271 C C . HIS A 1 289 ? 16.914 8.946 -28.282 1.00 95.00 289 HIS A C 1
ATOM 2273 O O . HIS A 1 289 ? 17.421 8.500 -27.250 1.00 95.00 289 HIS A O 1
ATOM 2279 N N . SER A 1 290 ? 16.370 10.168 -28.328 1.00 96.00 290 SER A N 1
ATOM 2280 C CA . SER A 1 290 ? 16.310 11.095 -27.192 1.00 96.00 290 SER A CA 1
ATOM 2281 C C . SER A 1 290 ? 15.001 11.883 -27.182 1.00 96.00 290 SER A C 1
ATOM 2283 O O . SER A 1 290 ? 14.769 12.694 -28.079 1.00 96.00 290 SER A O 1
ATOM 2285 N N . PHE A 1 291 ? 14.186 11.686 -26.146 1.00 97.38 291 PHE A N 1
ATOM 2286 C CA . PHE A 1 291 ? 12.858 12.287 -25.991 1.00 97.38 291 PHE A CA 1
ATOM 2287 C C . PHE A 1 291 ? 12.547 12.623 -24.523 1.00 97.38 291 PHE A C 1
ATOM 2289 O O . PHE A 1 291 ? 13.346 12.364 -23.621 1.00 97.38 291 PHE A O 1
ATOM 2296 N N . ASP A 1 292 ? 11.408 13.264 -24.279 1.00 98.31 292 ASP A N 1
ATOM 2297 C CA . ASP A 1 292 ? 11.131 13.918 -23.002 1.00 98.31 292 ASP A CA 1
ATOM 2298 C C . ASP A 1 292 ? 10.708 12.950 -21.903 1.00 98.31 292 ASP A C 1
ATOM 2300 O O . ASP A 1 292 ? 11.337 12.913 -20.849 1.00 98.31 292 ASP A O 1
ATOM 2304 N N . ILE A 1 293 ? 9.640 12.183 -22.130 1.00 98.62 293 ILE A N 1
ATOM 2305 C CA . ILE A 1 293 ? 8.969 11.405 -21.084 1.00 98.62 293 ILE A CA 1
ATOM 2306 C C . ILE A 1 293 ? 8.886 9.935 -21.490 1.00 98.62 293 ILE A C 1
ATOM 2308 O O . ILE A 1 293 ? 8.334 9.618 -22.543 1.00 98.62 293 ILE A O 1
ATOM 2312 N N . HIS A 1 294 ? 9.340 9.040 -20.612 1.00 98.69 294 HIS A N 1
ATOM 2313 C CA . HIS A 1 294 ? 9.002 7.617 -20.664 1.00 98.69 294 HIS A CA 1
ATOM 2314 C C . HIS A 1 294 ? 8.170 7.235 -19.428 1.00 98.69 294 HIS A C 1
ATOM 2316 O O . HIS A 1 294 ? 8.549 7.538 -18.292 1.00 98.69 294 HIS A O 1
ATOM 2322 N N . GLY A 1 295 ? 7.017 6.599 -19.656 1.00 98.19 295 GLY A N 1
ATOM 2323 C CA . GLY A 1 295 ? 6.040 6.226 -18.634 1.00 98.19 295 GLY A CA 1
ATOM 2324 C C . GLY A 1 295 ? 5.747 4.724 -18.524 1.00 98.19 295 GLY A C 1
ATOM 2325 O O . GLY A 1 295 ? 5.719 4.011 -19.524 1.00 98.19 295 GLY A O 1
ATOM 2326 N N . GLY A 1 296 ? 5.433 4.248 -17.317 1.00 96.62 296 GLY A N 1
ATOM 2327 C CA . GLY A 1 296 ? 4.878 2.905 -17.109 1.00 96.62 296 GLY A CA 1
ATOM 2328 C C . GLY A 1 296 ? 4.440 2.617 -15.669 1.00 96.62 296 GLY A C 1
ATOM 2329 O O . GLY A 1 296 ? 4.375 3.519 -14.832 1.00 96.62 296 GLY A O 1
ATOM 2330 N N . GLY A 1 297 ? 4.147 1.349 -15.373 1.00 92.94 297 GLY A N 1
ATOM 2331 C CA . GLY A 1 297 ? 3.933 0.879 -14.000 1.00 92.94 297 GLY A CA 1
ATOM 2332 C C . GLY A 1 297 ? 5.241 0.806 -13.206 1.00 92.94 297 GLY A C 1
ATOM 2333 O O . GLY A 1 297 ? 6.318 0.659 -13.780 1.00 92.94 297 GLY A O 1
ATOM 2334 N N . GLU A 1 298 ? 5.162 0.890 -11.880 1.00 91.19 298 GLU A N 1
ATOM 2335 C CA . GLU A 1 298 ? 6.310 0.738 -10.970 1.00 91.19 298 GLU A CA 1
ATOM 2336 C C . GLU A 1 298 ? 7.048 -0.611 -11.133 1.00 91.19 298 GLU A C 1
ATOM 2338 O O . GLU A 1 298 ? 8.263 -0.679 -10.965 1.00 91.19 298 GLU A O 1
ATOM 2343 N N . ASP A 1 299 ? 6.356 -1.673 -11.559 1.00 86.06 299 ASP A N 1
ATOM 2344 C CA . ASP A 1 299 ? 6.946 -2.967 -11.930 1.00 86.06 299 ASP A CA 1
ATOM 2345 C C . ASP A 1 299 ? 7.745 -2.952 -13.242 1.00 86.06 299 ASP A C 1
ATOM 2347 O O . ASP A 1 299 ? 8.527 -3.870 -13.483 1.00 86.06 299 ASP A O 1
ATOM 2351 N N . LEU A 1 300 ? 7.606 -1.916 -14.073 1.00 94.50 300 LEU A N 1
ATOM 2352 C CA . LEU A 1 300 ? 8.412 -1.765 -15.284 1.00 94.50 300 LEU A CA 1
ATOM 2353 C C . LEU A 1 300 ? 9.764 -1.089 -15.018 1.00 94.50 300 LEU A C 1
ATOM 2355 O O . LEU A 1 300 ? 10.658 -1.242 -15.844 1.00 94.50 300 LEU A O 1
ATOM 2359 N N . ILE A 1 301 ? 9.973 -0.444 -13.857 1.00 94.69 301 ILE A N 1
ATOM 2360 C CA . ILE A 1 301 ? 11.274 0.145 -13.464 1.00 94.69 301 ILE A CA 1
ATOM 2361 C C . ILE A 1 301 ? 12.404 -0.881 -13.617 1.00 94.69 301 ILE A C 1
ATOM 2363 O O . ILE A 1 301 ? 13.459 -0.569 -14.167 1.00 94.69 301 ILE A O 1
ATOM 2367 N N . PHE A 1 302 ? 12.175 -2.113 -13.152 1.00 92.00 302 PHE A N 1
ATOM 2368 C CA . PHE A 1 302 ? 13.109 -3.222 -13.303 1.00 92.00 302 PHE A CA 1
ATOM 2369 C C . PHE A 1 302 ? 12.356 -4.549 -13.505 1.00 92.00 302 PHE A C 1
ATOM 2371 O O . PHE A 1 302 ? 11.500 -4.879 -12.684 1.00 92.00 302 PHE A O 1
ATOM 2378 N N . PRO A 1 303 ? 12.700 -5.360 -14.524 1.00 90.44 303 PRO A N 1
ATOM 2379 C CA . PRO A 1 303 ? 13.833 -5.179 -15.436 1.00 90.44 303 PRO A CA 1
ATOM 2380 C C . PRO A 1 303 ? 13.522 -4.333 -16.685 1.00 90.44 303 PRO A C 1
ATOM 2382 O O . PRO A 1 303 ? 14.444 -4.022 -17.426 1.00 90.44 303 PRO A O 1
ATOM 2385 N N . HIS A 1 304 ? 12.258 -3.987 -16.968 1.00 94.69 304 HIS A N 1
ATOM 2386 C CA . HIS A 1 304 ? 11.857 -3.560 -18.318 1.00 94.69 304 HIS A CA 1
ATOM 2387 C C . HIS A 1 304 ? 12.540 -2.268 -18.798 1.00 94.69 304 HIS A C 1
ATOM 2389 O O . HIS A 1 304 ? 13.316 -2.313 -19.749 1.00 94.69 304 HIS A O 1
ATOM 2395 N N . HIS A 1 305 ? 12.329 -1.157 -18.098 1.00 97.50 305 HIS A N 1
ATOM 2396 C CA . HIS A 1 305 ? 12.876 0.153 -18.447 1.00 97.50 305 HIS A CA 1
ATOM 2397 C C . HIS A 1 305 ? 14.401 0.250 -18.240 1.00 97.50 305 HIS A C 1
ATOM 2399 O O . HIS A 1 305 ? 15.084 0.945 -18.988 1.00 97.50 305 HIS A O 1
ATOM 2405 N N . GLU A 1 306 ? 14.965 -0.473 -17.264 1.00 95.00 306 GLU A N 1
ATOM 2406 C CA . GLU A 1 306 ? 16.424 -0.588 -17.090 1.00 95.00 306 GLU A CA 1
ATOM 2407 C C . GLU A 1 306 ? 17.081 -1.257 -18.316 1.00 95.00 306 GLU A C 1
ATOM 2409 O O . GLU A 1 306 ? 18.087 -0.766 -18.837 1.00 95.00 306 GLU A O 1
ATOM 2414 N N . ASN A 1 307 ? 16.467 -2.330 -18.832 1.00 95.56 307 ASN A N 1
ATOM 2415 C CA . ASN A 1 307 ? 16.914 -3.005 -20.051 1.00 95.56 307 ASN A CA 1
ATOM 2416 C C . ASN A 1 307 ? 16.789 -2.097 -21.278 1.00 95.56 307 ASN A C 1
ATOM 2418 O O . ASN A 1 307 ? 17.696 -2.085 -22.107 1.00 95.56 307 ASN A O 1
ATOM 2422 N N . GLU A 1 308 ? 15.728 -1.294 -21.375 1.00 97.62 308 GLU A N 1
ATOM 2423 C CA . GLU A 1 308 ? 15.569 -0.331 -22.469 1.00 97.62 308 GLU A CA 1
ATOM 2424 C C . GLU A 1 308 ? 16.614 0.790 -22.455 1.00 97.62 308 GLU A C 1
ATOM 2426 O O . GLU A 1 308 ? 17.122 1.175 -23.510 1.00 97.62 308 GLU A O 1
ATOM 2431 N N . ILE A 1 309 ? 16.983 1.298 -21.273 1.00 96.38 309 ILE A N 1
ATOM 2432 C CA . ILE A 1 309 ? 18.086 2.262 -21.128 1.00 96.38 309 ILE A CA 1
ATOM 2433 C C . ILE A 1 309 ? 19.391 1.643 -21.634 1.00 96.38 309 ILE A C 1
ATOM 2435 O O . ILE A 1 309 ? 20.133 2.300 -22.369 1.00 96.38 309 ILE A O 1
ATOM 2439 N N . ALA A 1 310 ? 19.664 0.391 -21.259 1.00 95.75 310 ALA A N 1
ATOM 2440 C CA . ALA A 1 310 ? 20.863 -0.328 -21.672 1.00 95.75 310 ALA A CA 1
ATOM 2441 C C . ALA A 1 310 ? 20.884 -0.587 -23.189 1.00 95.75 310 ALA A C 1
ATOM 2443 O O . ALA A 1 310 ? 21.871 -0.271 -23.850 1.00 95.75 310 ALA A O 1
ATOM 2444 N N . GLN A 1 311 ? 19.778 -1.069 -23.762 1.00 97.50 311 GLN A N 1
ATOM 2445 C CA . GLN A 1 311 ? 19.612 -1.295 -25.203 1.00 97.50 311 GLN A CA 1
ATOM 2446 C C . GLN A 1 311 ? 19.751 -0.003 -26.012 1.00 97.50 311 GLN A C 1
ATOM 2448 O O . GLN A 1 311 ? 20.536 0.051 -26.958 1.00 97.50 311 GLN A O 1
ATOM 2453 N N . SER A 1 312 ? 19.028 1.050 -25.626 1.00 97.12 312 SER A N 1
ATOM 2454 C CA . SER A 1 312 ? 18.983 2.310 -26.373 1.00 97.12 312 SER A CA 1
ATOM 2455 C C . SER A 1 312 ? 20.332 3.029 -26.364 1.00 97.12 312 SER A C 1
ATOM 2457 O O . SER A 1 312 ? 20.772 3.505 -27.411 1.00 97.12 312 SER A O 1
ATOM 2459 N N . ARG A 1 313 ? 21.035 3.041 -25.218 1.00 96.50 313 ARG A N 1
ATOM 2460 C CA . ARG A 1 313 ? 22.396 3.597 -25.104 1.00 96.50 313 ARG A CA 1
ATOM 2461 C C . ARG A 1 313 ? 23.465 2.727 -25.769 1.00 96.50 313 ARG A C 1
ATOM 2463 O O . ARG A 1 313 ? 24.425 3.272 -26.304 1.00 96.50 313 ARG A O 1
ATOM 2470 N N . ALA A 1 314 ? 23.312 1.402 -25.768 1.00 96.25 314 ALA A N 1
ATOM 2471 C CA . ALA A 1 314 ? 24.215 0.502 -26.486 1.00 96.25 314 ALA A CA 1
ATOM 2472 C C . ALA A 1 314 ? 24.033 0.565 -28.012 1.00 96.25 314 ALA A C 1
ATOM 2474 O O . ALA A 1 314 ? 24.991 0.350 -28.746 1.00 96.25 314 ALA A O 1
ATOM 2475 N N . ALA A 1 315 ? 22.832 0.883 -28.503 1.00 96.19 315 ALA A N 1
ATOM 2476 C CA . ALA A 1 315 ? 22.586 1.153 -29.918 1.00 96.19 315 ALA A CA 1
ATOM 2477 C C . ALA A 1 315 ? 23.064 2.560 -30.333 1.00 96.19 315 ALA A C 1
ATOM 2479 O O . ALA A 1 315 ? 23.640 2.730 -31.407 1.00 96.19 315 ALA A O 1
ATOM 2480 N N . CYS A 1 316 ? 22.846 3.567 -29.480 1.00 95.50 316 CYS A N 1
ATOM 2481 C CA . CYS A 1 316 ? 23.226 4.961 -29.707 1.00 95.50 316 CYS A CA 1
ATOM 2482 C C . CYS A 1 316 ? 23.681 5.616 -28.391 1.00 95.50 316 CYS A C 1
ATOM 2484 O O . CYS A 1 316 ? 22.864 5.896 -27.517 1.00 95.50 316 CYS A O 1
ATOM 2486 N N . CYS A 1 317 ? 24.978 5.905 -28.252 1.00 89.81 317 CYS A N 1
ATOM 2487 C CA . CYS A 1 317 ? 25.572 6.388 -26.997 1.00 89.81 317 CYS A CA 1
ATOM 2488 C C . CYS A 1 317 ? 24.983 7.711 -26.470 1.00 89.81 317 CYS A C 1
ATOM 2490 O O . CYS A 1 317 ? 24.921 7.906 -25.257 1.00 89.81 317 CYS A O 1
ATOM 2492 N N . ASP A 1 318 ? 24.504 8.586 -27.359 1.00 90.12 318 ASP A N 1
ATOM 2493 C CA . ASP A 1 318 ? 23.863 9.859 -27.001 1.00 90.12 318 ASP A CA 1
ATOM 2494 C C . ASP A 1 318 ? 22.401 9.699 -26.528 1.00 90.12 318 ASP A C 1
ATOM 2496 O O . ASP A 1 318 ? 21.762 10.682 -26.133 1.00 90.12 318 ASP A O 1
ATOM 2500 N N . SER A 1 319 ? 21.852 8.475 -26.553 1.00 93.75 319 SER A N 1
ATOM 2501 C CA . SER A 1 319 ? 20.458 8.192 -26.202 1.00 93.75 319 SER A CA 1
ATOM 2502 C C . SER A 1 319 ? 20.113 8.672 -24.790 1.00 93.75 319 SER A C 1
ATOM 2504 O O . SER A 1 319 ? 20.764 8.343 -23.790 1.00 93.75 319 SER A O 1
ATOM 2506 N N . SER A 1 320 ? 19.080 9.511 -24.720 1.00 93.75 320 SER A N 1
ATOM 2507 C CA . SER A 1 320 ? 18.790 10.333 -23.546 1.00 93.75 320 SER A CA 1
ATOM 2508 C C . SER A 1 320 ? 17.294 10.616 -23.405 1.00 93.75 320 SER A C 1
ATOM 2510 O O . SER A 1 320 ? 16.737 11.475 -24.083 1.00 93.75 320 SER A O 1
ATOM 2512 N N . ILE A 1 321 ? 16.662 9.898 -22.475 1.00 96.94 321 ILE A N 1
ATOM 2513 C CA . ILE A 1 321 ? 15.309 10.177 -21.978 1.00 96.94 321 ILE A CA 1
ATOM 2514 C C . ILE A 1 321 ? 15.426 11.059 -20.732 1.00 96.94 321 ILE A C 1
ATOM 2516 O O . ILE A 1 321 ? 16.155 10.699 -19.798 1.00 96.94 321 ILE A O 1
ATOM 2520 N N . ASN A 1 322 ? 14.728 12.200 -20.727 1.00 95.38 322 ASN A N 1
ATOM 2521 C CA . ASN A 1 322 ? 14.831 13.202 -19.661 1.00 95.38 322 ASN A CA 1
ATOM 2522 C C . ASN A 1 322 ? 14.101 12.760 -18.380 1.00 95.38 322 ASN A C 1
ATOM 2524 O O . ASN A 1 322 ? 14.718 12.685 -17.316 1.00 95.38 322 ASN A O 1
ATOM 2528 N N . TYR A 1 323 ? 12.808 12.437 -18.482 1.00 98.31 323 TYR A N 1
ATOM 2529 C CA . TYR A 1 323 ? 11.917 12.168 -17.351 1.00 98.31 323 TYR A CA 1
ATOM 2530 C C . TYR A 1 323 ? 11.384 10.732 -17.382 1.00 98.31 323 TYR A C 1
ATOM 2532 O O . TYR A 1 323 ? 10.707 10.324 -18.326 1.00 98.31 323 TYR A O 1
ATOM 2540 N N . TRP A 1 324 ? 11.645 9.983 -16.312 1.00 98.38 324 TRP A N 1
ATOM 2541 C CA . TRP A 1 324 ? 11.107 8.639 -16.099 1.00 98.38 324 TRP A CA 1
ATOM 2542 C C . TRP A 1 324 ? 9.995 8.676 -15.057 1.00 98.38 324 TRP A C 1
ATOM 2544 O O . TRP A 1 324 ? 10.245 9.020 -13.901 1.00 98.38 324 TRP A O 1
ATOM 2554 N N . ILE A 1 325 ? 8.774 8.330 -15.464 1.00 98.50 325 ILE A N 1
ATOM 2555 C CA . ILE A 1 325 ? 7.549 8.547 -14.686 1.00 98.50 325 ILE A CA 1
ATOM 2556 C C . ILE A 1 325 ? 6.845 7.210 -14.450 1.00 98.50 325 ILE A C 1
ATOM 2558 O O . ILE A 1 325 ? 6.535 6.493 -15.396 1.00 98.50 325 ILE A O 1
ATOM 2562 N N . HIS A 1 326 ? 6.546 6.883 -13.192 1.00 98.19 326 HIS A N 1
ATOM 2563 C CA . HIS A 1 326 ? 5.950 5.592 -12.838 1.00 98.19 326 HIS A CA 1
ATOM 2564 C C . HIS A 1 326 ? 4.732 5.745 -11.927 1.00 98.19 326 HIS A C 1
ATOM 2566 O O . HIS A 1 326 ? 4.761 6.537 -10.983 1.00 98.19 326 HIS A O 1
ATOM 2572 N N . ASN A 1 327 ? 3.660 4.993 -12.197 1.00 96.50 327 ASN A N 1
ATOM 2573 C CA . ASN A 1 327 ? 2.505 4.915 -11.300 1.00 96.50 327 ASN A CA 1
ATOM 2574 C C . ASN A 1 327 ? 2.670 3.790 -10.270 1.00 96.50 327 ASN A C 1
ATOM 2576 O O . ASN A 1 327 ? 3.138 2.702 -10.605 1.00 96.50 327 ASN A O 1
ATOM 2580 N N . GLY A 1 328 ? 2.196 4.030 -9.047 1.00 89.94 328 GLY A N 1
ATOM 2581 C CA . GLY A 1 328 ? 2.184 3.026 -7.984 1.00 89.94 328 GLY A CA 1
ATOM 2582 C C . GLY A 1 328 ? 1.165 1.910 -8.234 1.00 89.94 328 GLY A C 1
ATOM 2583 O O . GLY A 1 328 ? 0.237 2.056 -9.045 1.00 89.94 328 GLY A O 1
ATOM 2584 N N . PHE A 1 329 ? 1.338 0.794 -7.523 1.00 85.50 329 PHE A N 1
ATOM 2585 C CA . PHE A 1 329 ? 0.504 -0.407 -7.652 1.00 85.50 329 PHE A CA 1
ATOM 2586 C C . PHE A 1 329 ? -0.975 -0.217 -7.275 1.00 85.50 329 PHE A C 1
ATOM 2588 O O . PHE A 1 329 ? -1.359 0.702 -6.549 1.00 85.50 329 PHE A O 1
ATOM 2595 N N . VAL A 1 330 ? -1.809 -1.150 -7.746 1.00 83.12 330 VAL A N 1
ATOM 2596 C CA . VAL A 1 330 ? -3.174 -1.346 -7.242 1.00 83.12 330 VAL A CA 1
ATOM 2597 C C . VAL A 1 330 ? -3.210 -2.597 -6.374 1.00 83.12 330 VAL A C 1
ATOM 2599 O O . VAL A 1 330 ? -2.897 -3.698 -6.838 1.00 83.12 330 VAL A O 1
ATOM 2602 N N . ASN A 1 331 ? -3.636 -2.412 -5.132 1.00 78.19 331 ASN A N 1
ATOM 2603 C CA . ASN A 1 331 ? -3.889 -3.478 -4.177 1.00 78.19 331 ASN A CA 1
ATOM 2604 C C . ASN A 1 331 ? -5.398 -3.765 -4.103 1.00 78.19 331 ASN A C 1
ATOM 2606 O O . ASN A 1 331 ? -6.214 -2.911 -4.441 1.00 78.19 331 ASN A O 1
ATOM 2610 N N . VAL A 1 332 ? -5.775 -4.961 -3.658 1.00 65.81 332 VAL A N 1
ATOM 2611 C CA . VAL A 1 332 ? -7.153 -5.358 -3.332 1.00 65.81 332 VAL A CA 1
ATOM 2612 C C . VAL A 1 332 ? -7.137 -5.878 -1.906 1.00 65.81 332 VAL A C 1
ATOM 2614 O O . VAL A 1 332 ? -6.371 -6.791 -1.605 1.00 65.81 332 VAL A O 1
ATOM 2617 N N . ASN A 1 333 ? -7.951 -5.298 -1.022 1.00 56.00 333 ASN A N 1
ATOM 2618 C CA . ASN A 1 333 ? -7.954 -5.633 0.408 1.00 56.00 333 ASN A CA 1
ATOM 2619 C C . ASN A 1 333 ? -6.528 -5.618 1.012 1.00 56.00 333 ASN A C 1
ATOM 2621 O O . ASN A 1 333 ? -6.140 -6.503 1.769 1.00 56.00 333 ASN A O 1
ATOM 2625 N N . SER A 1 334 ? -5.728 -4.623 0.620 1.00 56.66 334 SER A N 1
ATOM 2626 C CA . SER A 1 334 ? -4.307 -4.437 0.959 1.00 56.66 334 SER A CA 1
ATOM 2627 C C . SER A 1 334 ? -3.305 -5.458 0.388 1.00 56.66 334 SER A C 1
ATOM 2629 O O . SER A 1 334 ? -2.110 -5.189 0.455 1.00 56.66 334 SER A O 1
ATOM 2631 N N . GLN A 1 335 ? -3.735 -6.543 -0.266 1.00 51.16 335 GLN A N 1
ATOM 2632 C CA . GLN A 1 335 ? -2.852 -7.453 -1.020 1.00 51.16 335 GLN A CA 1
ATOM 2633 C C . GLN A 1 335 ? -2.510 -6.881 -2.404 1.00 51.16 335 GLN A C 1
ATOM 2635 O O . GLN A 1 335 ? -3.361 -6.251 -3.032 1.00 51.16 335 GLN A O 1
ATOM 2640 N N . LYS A 1 336 ? -1.325 -7.163 -2.964 1.00 61.56 336 LYS A N 1
ATOM 2641 C CA . LYS A 1 336 ? -1.022 -6.810 -4.366 1.00 61.56 336 LYS A CA 1
ATOM 2642 C C . LYS A 1 336 ? -1.929 -7.587 -5.332 1.00 61.56 336 LYS A C 1
ATOM 2644 O O . LYS A 1 336 ? -2.091 -8.801 -5.202 1.00 61.56 336 LYS A O 1
ATOM 2649 N N . MET A 1 337 ? -2.493 -6.908 -6.336 1.00 68.81 337 MET A N 1
ATOM 2650 C CA . MET A 1 337 ? -3.287 -7.583 -7.368 1.00 68.81 337 MET A CA 1
ATOM 2651 C C . MET A 1 337 ? -2.417 -8.524 -8.217 1.00 68.81 337 MET A C 1
ATOM 2653 O O . MET A 1 337 ? -1.451 -8.085 -8.841 1.00 68.81 337 MET A O 1
ATOM 2657 N N . SER A 1 338 ? -2.800 -9.799 -8.323 1.00 59.25 338 SER A N 1
ATOM 2658 C CA . SER A 1 338 ? -2.196 -10.745 -9.268 1.00 59.25 338 SER A CA 1
ATOM 2659 C C . SER A 1 338 ? -3.174 -11.835 -9.718 1.00 59.25 338 SER A C 1
ATOM 2661 O O . SER A 1 338 ? -4.085 -12.230 -8.991 1.00 59.25 338 SER A O 1
ATOM 2663 N N . LYS A 1 339 ? -2.961 -12.378 -10.923 1.00 57.88 339 LYS A N 1
ATOM 2664 C CA . LYS A 1 339 ? -3.745 -13.523 -11.426 1.00 57.88 339 LYS A CA 1
ATOM 2665 C C . LYS A 1 339 ? -3.501 -14.797 -10.611 1.00 57.88 339 LYS A C 1
ATOM 2667 O O . LYS A 1 339 ? -4.420 -15.585 -10.427 1.00 57.88 339 LYS A O 1
ATOM 2672 N N . SER A 1 340 ? -2.289 -14.965 -10.081 1.00 44.97 340 SER A N 1
ATOM 2673 C CA . SER A 1 340 ? -1.877 -16.097 -9.240 1.00 44.97 340 SER A CA 1
ATOM 2674 C C . SER A 1 340 ? -2.591 -16.158 -7.886 1.00 44.97 340 SER A C 1
ATOM 2676 O O . SER A 1 340 ? -2.849 -17.254 -7.403 1.00 44.97 340 SER A O 1
ATOM 2678 N N . LEU A 1 341 ? -2.950 -15.012 -7.295 1.00 44.34 341 LEU A N 1
ATOM 2679 C CA . LEU A 1 341 ? -3.714 -14.953 -6.039 1.00 44.34 341 LEU A CA 1
ATOM 2680 C C . LEU A 1 341 ? -5.236 -15.044 -6.251 1.00 44.34 341 LEU A C 1
ATOM 2682 O O . LEU A 1 341 ? -5.992 -15.046 -5.285 1.00 44.34 341 LEU A O 1
ATOM 2686 N N . GLY A 1 342 ? -5.721 -15.045 -7.498 1.00 57.53 342 GLY A N 1
ATOM 2687 C CA . GLY A 1 342 ? -7.156 -14.996 -7.810 1.00 57.53 342 GLY A CA 1
ATOM 2688 C C . GLY A 1 342 ? -7.854 -13.669 -7.464 1.00 57.53 342 GLY A C 1
ATOM 2689 O O . GLY A 1 342 ? -8.998 -13.469 -7.864 1.00 57.53 342 GLY A O 1
ATOM 2690 N N . ASN A 1 343 ? -7.169 -12.726 -6.805 1.00 68.31 343 ASN A N 1
ATOM 2691 C CA . ASN A 1 343 ? -7.672 -11.398 -6.423 1.00 68.31 343 ASN A CA 1
ATOM 2692 C C . ASN A 1 343 ? -7.729 -10.386 -7.598 1.00 68.31 343 ASN A C 1
ATOM 2694 O O . ASN A 1 343 ? -7.848 -9.179 -7.397 1.00 68.31 343 ASN A O 1
ATOM 2698 N N . PHE A 1 344 ? -7.651 -10.875 -8.838 1.00 72.88 344 PHE A N 1
ATOM 2699 C CA . PHE A 1 344 ? -7.651 -10.097 -10.076 1.00 72.88 344 PHE A CA 1
ATOM 2700 C C . PHE A 1 344 ? -9.058 -9.584 -10.431 1.00 72.88 344 PHE A C 1
ATOM 2702 O O . PHE A 1 344 ? -10.010 -10.359 -10.528 1.00 72.88 344 PHE A O 1
ATOM 2709 N N . ILE A 1 345 ? -9.195 -8.272 -10.661 1.00 87.12 345 ILE A N 1
ATOM 2710 C CA . ILE A 1 345 ? -10.482 -7.623 -10.968 1.00 87.12 345 ILE A CA 1
ATOM 2711 C C . ILE A 1 345 ? -10.382 -6.896 -12.312 1.00 87.12 345 ILE A C 1
ATOM 2713 O O . ILE A 1 345 ? -9.664 -5.899 -12.441 1.00 87.12 345 ILE A O 1
ATOM 2717 N N . THR A 1 346 ? -11.115 -7.395 -13.312 1.00 93.62 346 THR A N 1
ATOM 2718 C CA . THR A 1 346 ? -11.185 -6.782 -14.646 1.00 93.62 346 THR A CA 1
ATOM 2719 C C . THR A 1 346 ? -11.899 -5.432 -14.601 1.00 93.62 346 THR A C 1
ATOM 2721 O O . THR A 1 346 ? -12.805 -5.225 -13.790 1.00 93.62 346 THR A O 1
ATOM 2724 N N . ILE A 1 347 ? -11.532 -4.514 -15.502 1.00 96.19 347 ILE A N 1
ATOM 2725 C CA . ILE A 1 347 ? -12.212 -3.215 -15.660 1.00 96.19 347 ILE A CA 1
ATOM 2726 C C . ILE A 1 347 ? -13.705 -3.461 -15.905 1.00 96.19 347 ILE A C 1
ATOM 2728 O O . ILE A 1 347 ? -14.553 -2.872 -15.236 1.00 96.19 347 ILE A O 1
ATOM 2732 N N . ARG A 1 348 ? -14.006 -4.421 -16.788 1.00 95.12 348 ARG A N 1
ATOM 2733 C CA . ARG A 1 348 ? -15.350 -4.876 -17.172 1.00 95.12 348 ARG A CA 1
ATOM 2734 C C . ARG A 1 348 ? -16.219 -5.274 -15.978 1.00 95.12 348 ARG A C 1
ATOM 2736 O O . ARG A 1 348 ? -17.341 -4.788 -15.869 1.00 95.12 348 ARG A O 1
ATOM 2743 N N . LYS A 1 349 ? -15.684 -6.054 -15.029 1.00 93.62 349 LYS A N 1
ATOM 2744 C CA . LYS A 1 349 ? -16.403 -6.451 -13.804 1.00 93.62 349 LYS A CA 1
ATOM 2745 C C . LYS A 1 349 ? -16.750 -5.256 -12.906 1.00 93.62 349 LYS A C 1
ATOM 2747 O O . LYS A 1 349 ? -17.816 -5.243 -12.295 1.00 93.62 349 LYS A O 1
ATOM 2752 N N . VAL A 1 350 ? -15.892 -4.233 -12.840 1.00 95.62 350 VAL A N 1
ATOM 2753 C CA . VAL A 1 350 ? -16.194 -3.006 -12.080 1.00 95.62 350 VAL A CA 1
ATOM 2754 C C . VAL A 1 350 ? -17.242 -2.161 -12.803 1.00 95.62 350 VAL A C 1
ATOM 2756 O O . VAL A 1 350 ? -18.224 -1.749 -12.185 1.00 95.62 350 VAL A O 1
ATOM 2759 N N . ILE A 1 351 ? -17.076 -1.930 -14.111 1.00 95.81 351 ILE A N 1
ATOM 2760 C CA . ILE A 1 351 ? -18.005 -1.097 -14.891 1.00 95.81 351 ILE A CA 1
ATOM 2761 C C . ILE A 1 351 ? -19.341 -1.787 -15.197 1.00 95.81 351 ILE A C 1
ATOM 2763 O O . ILE A 1 351 ? -20.254 -1.142 -15.709 1.00 95.81 351 ILE A O 1
ATOM 2767 N N . GLU A 1 352 ? -19.523 -3.063 -14.848 1.00 95.19 352 GLU A N 1
ATOM 2768 C CA . GLU A 1 352 ? -20.853 -3.670 -14.770 1.00 95.19 352 GLU A CA 1
ATOM 2769 C C . GLU A 1 352 ? -21.670 -3.076 -13.607 1.00 95.19 352 GLU A C 1
ATOM 2771 O O . GLU A 1 352 ? -22.830 -2.706 -13.807 1.00 95.19 352 GLU A O 1
ATOM 2776 N N . MET A 1 353 ? -21.054 -2.914 -12.431 1.00 94.69 353 MET A N 1
ATOM 2777 C CA . MET A 1 353 ? -21.715 -2.487 -11.185 1.00 94.69 353 MET A CA 1
ATOM 2778 C C . MET A 1 353 ? -21.592 -0.981 -10.898 1.00 94.69 353 MET A C 1
ATOM 2780 O O . MET A 1 353 ? -22.387 -0.425 -10.138 1.00 94.69 353 MET A O 1
ATOM 2784 N N . TYR A 1 354 ? -20.627 -0.303 -11.521 1.00 97.25 354 TYR A N 1
ATOM 2785 C CA . TYR A 1 354 ? -20.366 1.133 -11.385 1.00 97.25 354 TYR A CA 1
ATOM 2786 C C . TYR A 1 354 ? -20.348 1.840 -12.744 1.00 97.25 354 TYR A C 1
ATOM 2788 O O . TYR A 1 354 ? -20.215 1.218 -13.794 1.00 97.25 354 TYR A O 1
ATOM 2796 N N . HIS A 1 355 ? -20.487 3.165 -12.735 1.00 97.81 355 HIS A N 1
ATOM 2797 C CA . HIS A 1 355 ? -20.250 3.976 -13.929 1.00 97.81 355 HIS A CA 1
ATOM 2798 C C . HIS A 1 355 ? -18.733 4.035 -14.214 1.00 97.81 355 HIS A C 1
ATOM 2800 O O . HIS A 1 355 ? -17.966 4.191 -13.259 1.00 97.81 355 HIS A O 1
ATOM 2806 N N . PRO A 1 356 ? -18.258 3.968 -15.475 1.00 98.06 356 PRO A N 1
ATOM 2807 C CA . PRO A 1 356 ? -16.822 3.995 -15.780 1.00 98.06 356 PRO A CA 1
ATOM 2808 C C . PRO A 1 356 ? -16.074 5.191 -15.177 1.00 98.06 356 PRO A C 1
ATOM 2810 O O . PRO A 1 356 ? -14.988 5.037 -14.617 1.00 98.06 356 PRO A O 1
ATOM 2813 N N . LEU A 1 357 ? -16.691 6.377 -15.184 1.00 98.38 357 LEU A N 1
ATOM 2814 C CA . LEU A 1 357 ? -16.086 7.571 -14.587 1.00 98.38 357 LEU A CA 1
ATOM 2815 C C . LEU A 1 357 ? -16.105 7.575 -13.048 1.00 98.38 357 LEU A C 1
ATOM 2817 O O . LEU A 1 357 ? -15.370 8.352 -12.452 1.00 98.38 357 LEU A O 1
ATOM 2821 N N . ALA A 1 358 ? -16.863 6.688 -12.389 1.00 97.88 358 ALA A N 1
ATOM 2822 C CA . ALA A 1 358 ? -16.744 6.476 -10.943 1.00 97.88 358 ALA A CA 1
ATOM 2823 C C . ALA A 1 358 ? -15.488 5.648 -10.612 1.00 97.88 358 ALA A C 1
ATOM 2825 O O . ALA A 1 358 ? -14.748 6.016 -9.704 1.00 97.88 358 ALA A O 1
ATOM 2826 N N . LEU A 1 359 ? -15.174 4.612 -11.408 1.00 98.19 359 LEU A N 1
ATOM 2827 C CA . LEU A 1 359 ? -13.874 3.926 -11.339 1.00 98.19 359 LEU A CA 1
ATOM 2828 C C . LEU A 1 359 ? -12.728 4.908 -11.635 1.00 98.19 359 LEU A C 1
ATOM 2830 O O . LEU A 1 359 ? -11.748 4.944 -10.895 1.00 98.19 359 LEU A O 1
ATOM 2834 N N . ARG A 1 360 ? -12.865 5.772 -12.650 1.00 98.50 360 ARG A N 1
ATOM 2835 C CA . ARG A 1 360 ? -11.869 6.821 -12.915 1.00 98.50 360 ARG A CA 1
ATOM 2836 C C . ARG A 1 360 ? -11.720 7.805 -11.746 1.00 98.50 360 ARG A C 1
ATOM 2838 O O . ARG A 1 360 ? -10.597 8.098 -11.351 1.00 98.50 360 ARG A O 1
ATOM 2845 N N . MET A 1 361 ? -12.818 8.296 -11.168 1.00 97.88 361 MET A N 1
ATOM 2846 C CA . MET A 1 361 ? -12.769 9.231 -10.036 1.00 97.88 361 MET A CA 1
ATOM 2847 C C . MET A 1 361 ? -12.150 8.591 -8.784 1.00 97.88 361 MET A C 1
ATOM 2849 O O . MET A 1 361 ? -11.386 9.256 -8.090 1.00 97.88 361 MET A O 1
ATOM 2853 N N . PHE A 1 362 ? -12.403 7.300 -8.538 1.00 97.62 362 PHE A N 1
ATOM 2854 C CA . PHE A 1 362 ? -11.700 6.504 -7.526 1.00 97.62 362 PHE A CA 1
ATOM 2855 C C . PHE A 1 362 ? -10.184 6.468 -7.794 1.00 97.62 362 PHE A C 1
ATOM 2857 O O . PHE A 1 362 ? -9.402 6.842 -6.923 1.00 97.62 362 PHE A O 1
ATOM 2864 N N . LEU A 1 363 ? -9.759 6.126 -9.019 1.00 97.62 363 LEU A N 1
ATOM 2865 C CA . LEU A 1 363 ? -8.338 6.069 -9.400 1.00 97.62 363 LEU A CA 1
ATOM 2866 C C . LEU A 1 363 ? -7.612 7.421 -9.288 1.00 97.62 363 LEU A C 1
ATOM 2868 O O . LEU A 1 363 ? -6.393 7.434 -9.125 1.00 97.62 363 LEU A O 1
ATOM 2872 N N . LEU A 1 364 ? -8.340 8.538 -9.368 1.00 97.75 364 LEU A N 1
ATOM 2873 C CA . LEU A 1 364 ? -7.827 9.904 -9.196 1.00 97.75 364 LEU A CA 1
ATOM 2874 C C . LEU A 1 364 ? -7.903 10.412 -7.741 1.00 97.75 364 LEU A C 1
ATOM 2876 O O . LEU A 1 364 ? -7.353 11.466 -7.427 1.00 97.75 364 LEU A O 1
ATOM 2880 N N . GLY A 1 365 ? -8.550 9.670 -6.836 1.00 94.50 365 GLY A N 1
ATOM 2881 C CA . GLY A 1 365 ? -8.616 9.990 -5.405 1.00 94.50 365 GLY A CA 1
ATOM 2882 C C . GLY A 1 365 ? -7.280 9.829 -4.667 1.00 94.50 365 GLY A C 1
ATOM 2883 O O . GLY A 1 365 ? -7.106 10.386 -3.585 1.00 94.50 365 GLY A O 1
ATOM 2884 N N . THR A 1 366 ? -6.316 9.124 -5.264 1.00 93.31 366 THR A N 1
ATOM 2885 C CA . THR A 1 366 ? -4.985 8.859 -4.700 1.00 93.31 366 THR A CA 1
ATOM 2886 C C . THR A 1 366 ? -3.897 9.294 -5.679 1.00 93.31 366 THR A C 1
ATOM 2888 O O . THR A 1 366 ? -3.942 8.929 -6.854 1.00 93.31 366 THR A O 1
ATOM 2891 N N . HIS A 1 367 ? -2.887 10.026 -5.193 1.00 96.31 367 HIS A N 1
ATOM 2892 C CA . HIS A 1 367 ? -1.739 10.509 -5.976 1.00 96.31 367 HIS A CA 1
ATOM 2893 C C . HIS A 1 367 ? -1.122 9.398 -6.841 1.00 96.31 367 HIS A C 1
ATOM 2895 O O . HIS A 1 367 ? -0.951 8.284 -6.350 1.00 96.31 367 HIS A O 1
ATOM 2901 N N . TYR A 1 368 ? -0.791 9.660 -8.112 1.00 97.38 368 TYR A N 1
ATOM 2902 C CA . TYR A 1 368 ? -0.539 8.597 -9.105 1.00 97.38 368 TYR A CA 1
ATOM 2903 C C . TYR A 1 368 ? 0.620 7.644 -8.743 1.00 97.38 368 TYR A C 1
ATOM 2905 O O . TYR A 1 368 ? 0.546 6.446 -9.014 1.00 97.38 368 TYR A O 1
ATOM 2913 N N . ARG A 1 369 ? 1.656 8.167 -8.075 1.00 95.62 369 ARG A N 1
ATOM 2914 C CA . ARG A 1 369 ? 2.820 7.413 -7.565 1.00 95.62 369 ARG A CA 1
ATOM 2915 C C . ARG A 1 369 ? 2.555 6.568 -6.320 1.00 95.62 369 ARG A C 1
ATOM 2917 O O . ARG A 1 369 ? 3.326 5.662 -6.044 1.00 95.62 369 ARG A O 1
ATOM 2924 N N . SER A 1 370 ? 1.514 6.861 -5.547 1.00 89.88 370 SER A N 1
ATOM 2925 C CA . SER A 1 370 ? 1.203 6.090 -4.340 1.00 89.88 370 SER A CA 1
ATOM 2926 C C . SER A 1 370 ? 0.500 4.777 -4.707 1.00 89.88 370 SER A C 1
ATOM 2928 O O . SER A 1 370 ? -0.256 4.754 -5.686 1.00 89.88 370 SER A O 1
ATOM 2930 N N . PRO A 1 371 ? 0.674 3.692 -3.934 1.00 87.31 371 PRO A N 1
ATOM 2931 C CA . PRO A 1 371 ? -0.191 2.528 -4.064 1.00 87.31 371 PRO A CA 1
ATOM 2932 C C . PRO A 1 371 ? -1.635 2.912 -3.704 1.00 87.31 371 PRO A C 1
ATOM 2934 O O . PRO A 1 371 ? -1.866 3.694 -2.780 1.00 87.31 371 PRO A O 1
ATOM 2937 N N . ILE A 1 372 ? -2.611 2.372 -4.436 1.00 86.94 372 ILE A N 1
ATOM 2938 C CA . ILE A 1 372 ? -4.046 2.583 -4.187 1.00 86.94 372 ILE A CA 1
ATOM 2939 C C . ILE A 1 372 ? -4.710 1.257 -3.805 1.00 86.94 372 ILE A C 1
ATOM 2941 O O . ILE A 1 372 ? -4.481 0.235 -4.452 1.00 86.94 372 ILE A O 1
ATOM 2945 N N . ASN A 1 373 ? -5.532 1.263 -2.754 1.00 84.00 373 ASN A N 1
ATOM 2946 C CA . ASN A 1 373 ? -6.265 0.083 -2.301 1.00 84.00 373 ASN A CA 1
ATOM 2947 C C . ASN A 1 373 ? -7.683 0.087 -2.886 1.00 84.00 373 ASN A C 1
ATOM 2949 O O . ASN A 1 373 ? -8.443 1.027 -2.672 1.00 84.00 373 ASN A O 1
ATOM 2953 N N . TYR A 1 374 ? -8.042 -0.955 -3.627 1.00 86.12 374 TYR A N 1
ATOM 2954 C CA . TYR A 1 374 ? -9.385 -1.147 -4.156 1.00 86.12 374 TYR A CA 1
ATOM 2955 C C . TYR A 1 374 ? -10.324 -1.637 -3.054 1.00 86.12 374 TYR A C 1
ATOM 2957 O O . TYR A 1 374 ? -10.127 -2.723 -2.505 1.00 86.12 374 TYR A O 1
ATOM 2965 N N . THR A 1 375 ? -11.370 -0.855 -2.782 1.00 85.69 375 THR A N 1
ATOM 2966 C CA . THR A 1 375 ? -12.479 -1.228 -1.894 1.00 85.69 375 THR A CA 1
ATOM 2967 C C . THR A 1 375 ? -13.817 -0.771 -2.493 1.00 85.69 375 THR A C 1
ATOM 2969 O O . THR A 1 375 ? -13.872 0.145 -3.322 1.00 85.69 375 THR A O 1
ATOM 2972 N N . ILE A 1 376 ? -14.914 -1.419 -2.094 1.00 87.56 376 ILE A N 1
ATOM 2973 C CA . ILE A 1 376 ? -16.268 -1.129 -2.599 1.00 87.56 376 ILE A CA 1
ATOM 2974 C C . ILE A 1 376 ? -16.792 0.203 -2.039 1.00 87.56 376 ILE A C 1
ATOM 2976 O O . ILE A 1 376 ? -17.497 0.948 -2.720 1.00 87.56 376 ILE A O 1
ATOM 2980 N N . GLU A 1 377 ? -16.372 0.554 -0.831 1.00 87.25 377 GLU A N 1
ATOM 2981 C CA . GLU A 1 377 ? -16.737 1.769 -0.104 1.00 87.25 377 GLU A CA 1
ATOM 2982 C C . GLU A 1 377 ? -16.146 2.995 -0.807 1.00 87.25 377 GLU A C 1
ATOM 2984 O O . GLU A 1 377 ? -16.854 3.973 -1.052 1.00 87.25 377 GLU A O 1
ATOM 2989 N N . GLN A 1 378 ? -14.879 2.923 -1.233 1.00 87.94 378 GLN A N 1
ATOM 2990 C CA . GLN A 1 378 ? -14.239 4.008 -1.981 1.00 87.94 378 GLN A CA 1
ATOM 2991 C C . GLN A 1 378 ? -14.839 4.180 -3.390 1.00 87.94 378 GLN A C 1
ATOM 2993 O O . GLN A 1 378 ? -14.968 5.312 -3.864 1.00 87.94 378 GLN A O 1
ATOM 2998 N N . LEU A 1 379 ? -15.303 3.099 -4.033 1.00 93.06 379 LEU A N 1
ATOM 2999 C CA . LEU A 1 379 ? -16.102 3.184 -5.265 1.00 93.06 379 LEU A CA 1
ATOM 3000 C C . LEU A 1 379 ? -17.501 3.778 -5.033 1.00 93.06 379 LEU A C 1
ATOM 3002 O O . LEU A 1 379 ? -17.979 4.545 -5.871 1.00 93.06 379 LEU A O 1
ATOM 3006 N N . ASN A 1 380 ? -18.152 3.479 -3.905 1.00 92.62 380 ASN A N 1
ATOM 3007 C CA . ASN A 1 380 ? -19.425 4.100 -3.528 1.00 92.62 380 ASN A CA 1
ATOM 3008 C C . ASN A 1 380 ? -19.254 5.612 -3.295 1.00 92.62 380 ASN A C 1
ATOM 3010 O O . ASN A 1 380 ? -20.030 6.395 -3.844 1.00 92.62 380 ASN A O 1
ATOM 3014 N N . VAL A 1 381 ? -18.200 6.034 -2.584 1.00 92.44 381 VAL A N 1
ATOM 3015 C CA . VAL A 1 381 ? -17.840 7.454 -2.389 1.00 92.44 381 VAL A CA 1
ATOM 3016 C C . VAL A 1 381 ? -17.556 8.146 -3.722 1.00 92.44 381 VAL A C 1
ATOM 3018 O O . VAL A 1 381 ? -18.074 9.236 -3.968 1.00 92.44 381 VAL A O 1
ATOM 3021 N N . ALA A 1 382 ? -16.798 7.513 -4.621 1.00 95.94 382 ALA A N 1
ATOM 3022 C CA . ALA A 1 382 ? -16.570 8.045 -5.962 1.00 95.94 382 ALA A CA 1
ATOM 3023 C C . ALA A 1 382 ? -17.877 8.157 -6.775 1.00 95.94 382 ALA A C 1
ATOM 3025 O O . ALA A 1 382 ? -18.090 9.154 -7.461 1.00 95.94 382 ALA A O 1
ATOM 3026 N N . SER A 1 383 ? -18.783 7.178 -6.669 1.00 96.50 383 SER A N 1
ATOM 3027 C CA . SER A 1 383 ? -20.069 7.175 -7.379 1.00 96.50 383 SER A CA 1
ATOM 3028 C C . SER A 1 383 ? -21.050 8.239 -6.868 1.00 96.50 383 SER A C 1
ATOM 3030 O O . SER A 1 383 ? -21.717 8.866 -7.691 1.00 96.50 383 SER A O 1
ATOM 3032 N N . ASP A 1 384 ? -21.156 8.451 -5.552 1.00 94.44 384 ASP A N 1
ATOM 3033 C CA . ASP A 1 384 ? -22.002 9.501 -4.956 1.00 94.44 384 ASP A CA 1
ATOM 3034 C C . ASP A 1 384 ? -21.462 10.898 -5.298 1.00 94.44 384 ASP A C 1
ATOM 3036 O O . ASP A 1 384 ? -22.200 11.752 -5.793 1.00 94.44 384 ASP A O 1
ATOM 3040 N N . ARG A 1 385 ? -20.146 11.102 -5.149 1.00 95.69 385 ARG A N 1
ATOM 3041 C CA . ARG A 1 385 ? -19.489 12.379 -5.453 1.00 95.69 385 ARG A CA 1
ATOM 3042 C C . ARG A 1 385 ? -19.597 12.754 -6.933 1.00 95.69 385 ARG A C 1
ATOM 3044 O O . ARG A 1 385 ? -19.786 13.931 -7.254 1.00 95.69 385 ARG A O 1
ATOM 3051 N N . LEU A 1 386 ? -19.519 11.771 -7.833 1.00 97.06 386 LEU A N 1
ATOM 3052 C CA . LEU A 1 386 ? -19.738 11.979 -9.264 1.00 97.06 386 LEU A CA 1
ATOM 3053 C C . LEU A 1 386 ? -21.199 12.349 -9.563 1.00 97.06 386 LEU A C 1
ATOM 3055 O O . LEU A 1 386 ? -21.438 13.306 -10.298 1.00 97.06 386 LEU A O 1
ATOM 3059 N N . TYR A 1 387 ? -22.168 11.661 -8.942 1.00 97.25 387 TYR A N 1
ATOM 3060 C CA . TYR A 1 387 ? -23.590 11.996 -9.068 1.00 97.25 387 TYR A CA 1
ATOM 3061 C C . TYR A 1 387 ? -23.873 13.429 -8.597 1.00 97.25 387 TYR A C 1
ATOM 3063 O O . TYR A 1 387 ? -24.464 14.211 -9.336 1.00 97.25 387 TYR A O 1
ATOM 3071 N N . TYR A 1 388 ? -23.400 13.805 -7.405 1.00 96.06 388 TYR A N 1
ATOM 3072 C CA . TYR A 1 388 ? -23.546 15.159 -6.858 1.00 96.06 388 TYR A CA 1
ATOM 3073 C C . TYR A 1 388 ? -22.965 16.235 -7.791 1.00 96.06 388 TYR A C 1
ATOM 3075 O O . TYR A 1 388 ? -23.599 17.266 -8.035 1.00 96.06 388 TYR A O 1
ATOM 3083 N N . THR A 1 389 ? -21.785 15.970 -8.361 1.00 97.44 389 THR A N 1
ATOM 3084 C CA . THR A 1 389 ? -21.121 16.871 -9.315 1.00 97.44 389 THR A CA 1
ATOM 3085 C C . THR A 1 389 ? -21.964 17.058 -10.579 1.00 97.44 389 THR A C 1
ATOM 3087 O O . THR A 1 389 ? -22.239 18.191 -10.972 1.00 97.44 389 THR A O 1
ATOM 3090 N N . TYR A 1 390 ? -22.425 15.969 -11.201 1.00 98.06 390 TYR A N 1
ATOM 3091 C CA . TYR A 1 390 ? -23.216 16.036 -12.435 1.00 98.06 390 TYR A CA 1
ATOM 3092 C C . TYR A 1 390 ? -24.631 16.584 -12.221 1.00 98.06 390 TYR A C 1
ATOM 3094 O O . TYR A 1 390 ? -25.128 17.290 -13.093 1.00 98.06 390 TYR A O 1
ATOM 3102 N N . GLN A 1 391 ? -25.262 16.324 -11.072 1.00 96.31 391 GLN A N 1
ATOM 3103 C CA . GLN A 1 391 ? -26.570 16.888 -10.724 1.00 96.31 391 GLN A CA 1
ATOM 3104 C C . GLN A 1 391 ? -26.470 18.414 -10.606 1.00 96.31 391 GLN A C 1
ATOM 3106 O O . GLN A 1 391 ? -27.191 19.125 -11.294 1.00 96.31 391 GLN A O 1
ATOM 3111 N N . THR A 1 392 ? -25.495 18.917 -9.840 1.00 95.94 392 THR A N 1
ATOM 3112 C CA . THR A 1 392 ? -25.260 20.365 -9.670 1.00 95.94 392 THR A CA 1
ATOM 3113 C C . THR A 1 392 ? -25.004 21.074 -11.009 1.00 95.94 392 THR A C 1
ATOM 3115 O O . THR A 1 392 ? -25.491 22.182 -11.237 1.00 95.94 392 THR A O 1
ATOM 3118 N N . LEU A 1 393 ? -24.243 20.442 -11.911 1.00 96.25 393 LEU A N 1
ATOM 3119 C CA . LEU A 1 393 ? -23.943 20.993 -13.237 1.00 96.25 393 LEU A CA 1
ATOM 3120 C C . LEU A 1 393 ? -25.162 20.943 -14.174 1.00 96.25 393 LEU A C 1
ATOM 3122 O O . LEU A 1 393 ? -25.428 21.926 -14.862 1.00 96.25 393 LEU A O 1
ATOM 3126 N N . ARG A 1 394 ? -25.954 19.864 -14.146 1.00 95.31 394 ARG A N 1
ATOM 3127 C CA . ARG A 1 394 ? -27.222 19.765 -14.887 1.00 95.31 394 ARG A CA 1
ATOM 3128 C C . ARG A 1 394 ? -28.238 20.814 -14.426 1.00 95.31 394 ARG A C 1
ATOM 3130 O O . ARG A 1 394 ? -28.821 21.504 -15.257 1.00 95.31 394 ARG A O 1
ATOM 3137 N N . ASP A 1 395 ? -28.424 20.970 -13.119 1.00 92.31 395 ASP A N 1
ATOM 3138 C CA . ASP A 1 395 ? -29.382 21.924 -12.546 1.00 92.31 395 ASP A CA 1
ATOM 3139 C C . ASP A 1 395 ? -28.977 23.379 -12.873 1.00 92.31 395 ASP A C 1
ATOM 3141 O O . ASP A 1 395 ? -29.825 24.264 -13.045 1.00 92.31 395 ASP A O 1
ATOM 3145 N N . CYS A 1 396 ? -27.668 23.621 -13.034 1.00 91.75 396 CYS A N 1
ATOM 3146 C CA . CYS A 1 396 ? -27.105 24.856 -13.575 1.00 91.75 396 CYS A CA 1
ATOM 3147 C C . CYS A 1 396 ? -27.417 25.047 -15.069 1.00 91.75 396 CYS A C 1
ATOM 3149 O O . CYS A 1 396 ? -27.901 26.121 -15.435 1.00 91.75 396 CYS A O 1
ATOM 3151 N N . GLU A 1 397 ? -27.204 24.037 -15.921 1.00 90.19 397 GLU A N 1
ATOM 3152 C CA . GLU A 1 397 ? -27.570 24.096 -17.346 1.00 90.19 397 GLU A CA 1
ATOM 3153 C C . GLU A 1 397 ? -29.069 24.380 -17.533 1.00 90.19 397 GLU A C 1
ATOM 3155 O O . GLU A 1 397 ? -29.431 25.315 -18.251 1.00 90.19 397 GLU A O 1
ATOM 3160 N N . GLU A 1 398 ? -29.943 23.639 -16.844 1.00 88.75 398 GLU A N 1
ATOM 3161 C CA . GLU A 1 398 ? -31.400 23.816 -16.915 1.00 88.75 398 GLU A CA 1
ATOM 3162 C C . GLU A 1 398 ? -31.837 25.205 -16.416 1.00 88.75 398 GLU A C 1
ATOM 3164 O O . GLU A 1 398 ? -32.707 25.833 -17.022 1.00 88.75 398 GLU A O 1
ATOM 3169 N N . SER A 1 399 ? -31.190 25.739 -15.372 1.00 84.56 399 SER A N 1
ATOM 3170 C CA . SER A 1 399 ? -31.429 27.109 -14.890 1.00 84.56 399 SER A CA 1
ATOM 3171 C C . SER A 1 399 ? -30.966 28.185 -15.878 1.00 84.56 399 SER A C 1
ATOM 3173 O O . SER A 1 399 ? -31.627 29.214 -16.028 1.00 84.56 399 SER A O 1
ATOM 3175 N N . CYS A 1 400 ? -29.825 27.980 -16.543 1.00 79.81 400 CYS A N 1
ATOM 3176 C CA . CYS A 1 400 ? -29.235 28.966 -17.451 1.00 79.81 400 CYS A CA 1
ATOM 3177 C C . CYS A 1 400 ? -29.914 28.990 -18.828 1.00 79.81 400 CYS A C 1
ATOM 3179 O O . CYS A 1 400 ? -29.968 30.045 -19.456 1.00 79.81 400 CYS A O 1
ATOM 3181 N N . GLN A 1 401 ? -30.489 27.872 -19.285 1.00 73.69 401 GLN A N 1
ATOM 3182 C CA . GLN A 1 401 ? -31.260 27.813 -20.536 1.00 73.69 401 GLN A CA 1
ATOM 3183 C C . GLN A 1 401 ? -32.571 28.623 -20.484 1.00 73.69 401 GLN A C 1
ATOM 3185 O O . GLN A 1 401 ? -33.079 29.036 -21.525 1.00 73.69 401 GLN A O 1
ATOM 3190 N N . GLN A 1 402 ? -33.112 28.891 -19.291 1.00 64.12 402 GLN A N 1
ATOM 3191 C CA . GLN A 1 402 ? -34.412 29.555 -19.110 1.00 64.12 402 GLN A CA 1
ATOM 3192 C C . GLN A 1 402 ? -34.384 31.092 -19.234 1.00 64.12 402 GLN A C 1
ATOM 3194 O O . GLN A 1 402 ? -35.443 31.719 -19.171 1.00 64.12 402 GLN A O 1
ATOM 3199 N N . GLN A 1 403 ? -33.218 31.730 -19.409 1.00 58.41 403 GLN A N 1
ATOM 3200 C CA . GLN A 1 403 ? -33.127 33.180 -19.631 1.00 58.41 403 GLN A CA 1
ATOM 3201 C C . GLN A 1 403 ? -32.136 33.552 -20.746 1.00 58.41 403 GLN A C 1
ATOM 3203 O O . GLN A 1 403 ? -31.064 32.975 -20.896 1.00 58.41 403 GLN A O 1
ATOM 3208 N N . GLN A 1 404 ? -32.509 34.557 -21.540 1.00 47.59 404 GLN A N 1
ATOM 3209 C CA . GLN A 1 404 ? -31.745 35.024 -22.698 1.00 47.59 404 GLN A CA 1
ATOM 3210 C C . GLN A 1 404 ? -30.477 35.780 -22.247 1.00 47.59 404 GLN A C 1
ATOM 3212 O O . GLN A 1 404 ? -30.550 36.625 -21.353 1.00 47.59 404 GLN A O 1
ATOM 3217 N N . LYS A 1 405 ? -29.310 35.484 -22.848 1.00 47.28 405 LYS A N 1
ATOM 3218 C CA . LYS A 1 405 ? -28.018 36.084 -22.454 1.00 47.28 405 LYS A CA 1
ATOM 3219 C C . LYS A 1 405 ? -27.965 37.594 -22.739 1.00 47.28 405 LYS A C 1
ATOM 3221 O O . LYS A 1 405 ? -27.618 37.999 -23.846 1.00 47.28 405 LYS A O 1
ATOM 3226 N N . ASN A 1 406 ? -28.196 38.413 -21.714 1.00 47.28 406 ASN A N 1
ATOM 3227 C CA . ASN A 1 406 ? -27.771 39.813 -21.696 1.00 47.28 406 ASN A CA 1
ATOM 3228 C C . ASN A 1 406 ? -26.287 39.885 -21.310 1.00 47.28 406 ASN A C 1
ATOM 3230 O O . ASN A 1 406 ? -25.929 39.729 -20.145 1.00 47.28 406 ASN A O 1
ATOM 3234 N N . SER A 1 407 ? -25.408 40.112 -22.284 1.00 53.00 407 SER A N 1
ATOM 3235 C CA . SER A 1 407 ? -23.975 40.307 -22.048 1.00 53.00 407 SER A CA 1
ATOM 3236 C C . SER A 1 407 ? -23.686 41.745 -21.590 1.00 53.00 407 SER A C 1
ATOM 3238 O O . SER A 1 407 ? -23.620 42.642 -22.431 1.00 53.00 407 SER A O 1
ATOM 3240 N N . GLY A 1 408 ? -23.512 41.964 -20.280 1.00 46.94 408 GLY A N 1
ATOM 3241 C CA . GLY A 1 408 ? -23.222 43.286 -19.707 1.00 46.94 408 GLY A CA 1
ATOM 3242 C C . GLY A 1 408 ? -22.523 43.255 -18.338 1.00 46.94 408 GLY A C 1
ATOM 3243 O O . GLY A 1 408 ? -23.106 42.848 -17.332 1.00 46.94 408 GLY A O 1
ATOM 3244 N N . ASP A 1 409 ? -21.291 43.769 -18.314 1.00 56.44 409 ASP A N 1
ATOM 3245 C CA . ASP A 1 409 ? -20.457 44.097 -17.145 1.00 56.44 409 ASP A CA 1
ATOM 3246 C C . ASP A 1 409 ? -20.107 42.976 -16.145 1.00 56.44 409 ASP A C 1
ATOM 3248 O O . ASP A 1 409 ? -20.635 41.866 -16.165 1.00 56.44 409 ASP A O 1
ATOM 3252 N N . SER A 1 410 ? -19.182 43.297 -15.238 1.00 71.56 410 SER A N 1
ATOM 3253 C CA . SER A 1 410 ? -18.450 42.380 -14.353 1.00 71.56 410 SER A CA 1
ATOM 3254 C C . SER A 1 410 ? -19.301 41.471 -13.452 1.00 71.56 410 SER A C 1
ATOM 3256 O O . SER A 1 410 ? -20.416 41.806 -13.044 1.00 71.56 410 SER A O 1
ATOM 3258 N N . LEU A 1 411 ? -18.721 40.310 -13.120 1.00 81.81 411 LEU A N 1
ATOM 3259 C CA . LEU A 1 411 ? -19.233 39.347 -12.141 1.00 81.81 411 LEU A CA 1
ATOM 3260 C C . LEU A 1 411 ? -19.096 39.870 -10.694 1.00 81.81 411 LEU A C 1
ATOM 3262 O O . LEU A 1 411 ? -18.184 40.652 -10.414 1.00 81.81 411 LEU A O 1
ATOM 3266 N N . PRO A 1 412 ? -19.924 39.385 -9.746 1.00 84.75 412 PRO A N 1
ATOM 3267 C CA . PRO A 1 412 ? -19.764 39.679 -8.322 1.00 84.75 412 PRO A CA 1
ATOM 3268 C C . PRO A 1 412 ? -18.383 39.268 -7.787 1.00 84.75 412 PRO A C 1
ATOM 3270 O O . PRO A 1 412 ? -17.907 38.164 -8.062 1.00 84.75 412 PRO A O 1
ATOM 3273 N N . ALA A 1 413 ? -17.771 40.116 -6.953 1.00 84.06 413 ALA A N 1
ATOM 3274 C CA . ALA A 1 413 ? -16.420 39.899 -6.420 1.00 84.06 413 ALA A CA 1
ATOM 3275 C C . ALA A 1 413 ? -16.250 38.543 -5.705 1.00 84.06 413 ALA A C 1
ATOM 3277 O O . ALA A 1 413 ? -15.246 37.866 -5.903 1.00 84.06 413 ALA A O 1
ATOM 3278 N N . ASN A 1 414 ? -17.257 38.085 -4.953 1.00 85.81 414 ASN A N 1
ATOM 3279 C CA . ASN A 1 414 ? -17.217 36.770 -4.302 1.00 85.81 414 ASN A CA 1
ATOM 3280 C C . ASN A 1 414 ? -17.122 35.620 -5.321 1.00 85.81 414 ASN A C 1
ATOM 3282 O O . ASN A 1 414 ? -16.382 34.668 -5.101 1.00 85.81 414 ASN A O 1
ATOM 3286 N N . THR A 1 415 ? -17.823 35.710 -6.458 1.00 87.62 415 THR A N 1
ATOM 3287 C CA . THR A 1 415 ? -17.725 34.711 -7.535 1.00 87.62 415 THR A CA 1
ATOM 3288 C C . THR A 1 415 ? -16.344 34.731 -8.182 1.00 87.62 415 THR A C 1
ATOM 3290 O O . THR A 1 415 ? -15.775 33.668 -8.413 1.00 87.62 415 THR A O 1
ATOM 3293 N N . LEU A 1 416 ? -15.776 35.919 -8.422 1.00 89.44 416 LEU A N 1
ATOM 3294 C CA . LEU A 1 416 ? -14.407 36.050 -8.927 1.00 89.44 416 LEU A CA 1
ATOM 3295 C C . LEU A 1 416 ? -13.388 35.426 -7.961 1.00 89.44 416 LEU A C 1
ATOM 3297 O O . LEU A 1 416 ? -12.505 34.704 -8.411 1.00 89.44 416 LEU A O 1
ATOM 3301 N N . ASN A 1 417 ? -13.560 35.606 -6.647 1.00 92.69 417 ASN A N 1
ATOM 3302 C CA . ASN A 1 417 ? -12.707 34.978 -5.634 1.00 92.69 417 ASN A CA 1
ATOM 3303 C C . ASN A 1 417 ? -12.792 33.441 -5.666 1.00 92.69 417 ASN A C 1
ATOM 3305 O O . ASN A 1 417 ? -11.754 32.786 -5.624 1.00 92.69 417 ASN A O 1
ATOM 3309 N N . TYR A 1 418 ? -13.990 32.851 -5.790 1.00 92.38 418 TYR A N 1
ATOM 3310 C CA . TYR A 1 418 ? -14.134 31.391 -5.928 1.00 92.38 418 TYR A CA 1
ATOM 3311 C C . TYR A 1 418 ? -13.524 30.859 -7.233 1.00 92.38 418 TYR A C 1
ATOM 3313 O O . TYR A 1 418 ? -12.881 29.811 -7.221 1.00 92.38 418 TYR A O 1
ATOM 3321 N N . ILE A 1 419 ? -13.677 31.587 -8.344 1.00 93.38 419 ILE A N 1
ATOM 3322 C CA . ILE A 1 419 ? -13.067 31.241 -9.637 1.00 93.38 419 ILE A CA 1
ATOM 3323 C C . ILE A 1 419 ? -11.537 31.294 -9.557 1.00 93.38 419 ILE A C 1
ATOM 3325 O O . ILE A 1 419 ? -10.874 30.363 -10.013 1.00 93.38 419 ILE A O 1
ATOM 3329 N N . GLN A 1 420 ? -10.982 32.352 -8.960 1.00 94.25 420 GLN A N 1
ATOM 3330 C CA . GLN A 1 420 ? -9.540 32.524 -8.794 1.00 94.25 420 GLN A CA 1
ATOM 3331 C C . GLN A 1 420 ? -8.961 31.455 -7.861 1.00 94.25 420 GLN A C 1
ATOM 3333 O O . GLN A 1 420 ? -7.969 30.822 -8.204 1.00 94.25 420 GLN A O 1
ATOM 3338 N N . LYS A 1 421 ? -9.620 31.184 -6.726 1.00 94.94 421 LYS A N 1
ATOM 3339 C CA . LYS A 1 421 ? -9.218 30.126 -5.792 1.00 94.94 421 LYS A CA 1
ATOM 3340 C C . LYS A 1 421 ? -9.215 28.750 -6.462 1.00 94.94 421 LYS A C 1
ATOM 3342 O O . LYS A 1 421 ? -8.206 28.058 -6.388 1.00 94.94 421 LYS A O 1
ATOM 3347 N N . LEU A 1 422 ? -10.296 28.379 -7.158 1.00 96.12 422 LEU A N 1
ATOM 3348 C CA . LEU A 1 422 ? -10.375 27.106 -7.884 1.00 96.12 422 LEU A CA 1
ATOM 3349 C C . LEU A 1 422 ? -9.256 26.986 -8.928 1.00 96.12 422 LEU A C 1
ATOM 3351 O O . LEU A 1 422 ? -8.621 25.940 -9.022 1.00 96.12 422 LEU A O 1
ATOM 3355 N N . HIS A 1 423 ? -9.010 28.050 -9.697 1.00 95.56 423 HIS A N 1
ATOM 3356 C CA . HIS A 1 423 ? -7.931 28.095 -10.682 1.00 95.56 423 HIS A CA 1
ATOM 3357 C C . HIS A 1 423 ? -6.554 27.905 -10.033 1.00 95.56 423 HIS A C 1
ATOM 3359 O O . HIS A 1 423 ? -5.770 27.075 -10.489 1.00 95.56 423 HIS A O 1
ATOM 3365 N N . ASP A 1 424 ? -6.265 28.639 -8.961 1.00 94.44 424 ASP A N 1
ATOM 3366 C CA . ASP A 1 424 ? -4.942 28.647 -8.342 1.00 94.44 424 ASP A CA 1
ATOM 3367 C C . ASP A 1 424 ? -4.667 27.363 -7.549 1.00 94.44 424 ASP A C 1
ATOM 3369 O O . ASP A 1 424 ? -3.541 26.867 -7.586 1.00 94.44 424 ASP A O 1
ATOM 3373 N N . GLU A 1 425 ? -5.674 26.769 -6.900 1.00 94.12 425 GLU A N 1
ATOM 3374 C CA . GLU A 1 425 ? -5.576 25.437 -6.284 1.00 94.12 425 GLU A CA 1
ATOM 3375 C C . GLU A 1 425 ? -5.399 24.340 -7.344 1.00 94.12 425 GLU A C 1
ATOM 3377 O O . GLU A 1 425 ? -4.541 23.468 -7.185 1.00 94.12 425 GLU A O 1
ATOM 3382 N N . PHE A 1 426 ? -6.141 24.405 -8.455 1.00 97.00 426 PHE A N 1
ATOM 3383 C CA . PHE A 1 426 ? -6.013 23.466 -9.573 1.00 97.00 426 PHE A CA 1
ATOM 3384 C C . PHE A 1 426 ? -4.626 23.531 -10.224 1.00 97.00 426 PHE A C 1
ATOM 3386 O O . PHE A 1 426 ? -3.934 22.519 -10.278 1.00 97.00 426 PHE A O 1
ATOM 3393 N N . VAL A 1 427 ? -4.176 24.713 -10.659 1.00 96.56 427 VAL A N 1
ATOM 3394 C CA . VAL A 1 427 ? -2.860 24.878 -11.300 1.00 96.56 427 VAL A CA 1
ATOM 3395 C C . VAL A 1 427 ? -1.727 24.574 -10.319 1.00 96.56 427 VAL A C 1
ATOM 3397 O O . VAL A 1 427 ? -0.752 23.936 -10.702 1.00 96.56 427 VAL A O 1
ATOM 3400 N N . THR A 1 428 ? -1.845 24.951 -9.039 1.00 95.44 428 THR A N 1
ATOM 3401 C CA . THR A 1 428 ? -0.815 24.618 -8.037 1.00 95.44 428 THR A CA 1
ATOM 3402 C C . THR A 1 428 ? -0.707 23.114 -7.799 1.00 95.44 428 THR A C 1
ATOM 3404 O O . THR A 1 428 ? 0.405 22.598 -7.768 1.00 95.44 428 THR A O 1
ATOM 3407 N N . SER A 1 429 ? -1.831 22.408 -7.639 1.00 96.06 429 SER A N 1
ATOM 3408 C CA . SER A 1 429 ? -1.816 20.962 -7.377 1.00 96.06 429 SER A CA 1
ATOM 3409 C C . SER A 1 429 ? -1.433 20.145 -8.611 1.00 96.06 429 SER A C 1
ATOM 3411 O O . SER A 1 429 ? -0.663 19.196 -8.499 1.00 96.06 429 SER A O 1
ATOM 3413 N N . MET A 1 430 ? -1.895 20.525 -9.803 1.00 97.81 430 MET A N 1
ATOM 3414 C CA . MET A 1 430 ? -1.538 19.820 -11.034 1.00 97.81 430 MET A CA 1
ATOM 3415 C C . MET A 1 430 ? -0.085 20.074 -11.461 1.00 97.81 430 MET A C 1
ATOM 3417 O O . MET A 1 430 ? 0.570 19.139 -11.919 1.00 97.81 430 MET A O 1
ATOM 3421 N N . SER A 1 431 ? 0.457 21.283 -11.252 1.00 97.50 431 SER A N 1
ATOM 3422 C CA . SER A 1 431 ? 1.889 21.551 -11.467 1.00 97.50 431 SER A CA 1
ATOM 3423 C C . SER A 1 431 ? 2.806 20.931 -10.404 1.00 97.50 431 SER A C 1
ATOM 3425 O O . SER A 1 431 ? 4.000 20.845 -10.658 1.00 97.50 431 SER A O 1
ATOM 3427 N N . ASP A 1 432 ? 2.309 20.476 -9.249 1.00 96.12 432 ASP A N 1
ATOM 3428 C CA . ASP A 1 432 ? 3.123 19.787 -8.235 1.00 96.12 432 ASP A CA 1
ATOM 3429 C C . ASP A 1 432 ? 3.022 18.252 -8.355 1.00 96.12 432 ASP A C 1
ATOM 3431 O O . ASP A 1 432 ? 2.496 17.580 -7.470 1.00 96.12 432 ASP A O 1
ATOM 3435 N N . ASP A 1 433 ? 3.575 17.671 -9.427 1.00 97.12 433 ASP A N 1
ATOM 3436 C CA . ASP A 1 433 ? 3.595 16.214 -9.674 1.00 97.12 433 ASP A CA 1
ATOM 3437 C C . ASP A 1 433 ? 2.190 15.602 -9.865 1.00 97.12 433 ASP A C 1
ATOM 3439 O O . ASP A 1 433 ? 1.907 14.503 -9.398 1.00 97.12 433 ASP A O 1
ATOM 3443 N N . LEU A 1 434 ? 1.291 16.311 -10.566 1.00 97.81 434 LEU A N 1
ATOM 3444 C CA . LEU A 1 434 ? -0.075 15.857 -10.883 1.00 97.81 434 LEU A CA 1
ATOM 3445 C C . LEU A 1 434 ? -0.885 15.445 -9.636 1.00 97.81 434 LEU A C 1
ATOM 3447 O O . LEU A 1 434 ? -1.448 14.343 -9.572 1.00 97.81 434 LEU A O 1
ATOM 3451 N N . HIS A 1 435 ? -0.987 16.333 -8.641 1.00 96.31 435 HIS A N 1
ATOM 3452 C CA . HIS A 1 435 ? -1.622 16.066 -7.345 1.00 96.31 435 HIS A CA 1
ATOM 3453 C C . HIS A 1 435 ? -3.172 16.061 -7.398 1.00 96.31 435 HIS A C 1
ATOM 3455 O O . HIS A 1 435 ? -3.874 16.758 -6.659 1.00 96.31 435 HIS A O 1
ATOM 3461 N N . THR A 1 436 ? -3.712 15.221 -8.282 1.00 97.25 436 THR A N 1
ATOM 3462 C CA . THR A 1 436 ? -5.122 15.069 -8.689 1.00 97.25 436 THR A CA 1
ATOM 3463 C C . THR A 1 436 ? -6.137 14.975 -7.550 1.00 97.25 436 THR A C 1
ATOM 3465 O O . THR A 1 436 ? -7.237 15.510 -7.679 1.00 97.25 436 THR A O 1
ATOM 3468 N N . SER A 1 437 ? -5.780 14.387 -6.407 1.00 94.81 437 SER A N 1
ATOM 3469 C CA . SER A 1 437 ? -6.659 14.318 -5.231 1.00 94.81 437 SER A CA 1
ATOM 3470 C C . SER A 1 437 ? -6.997 15.698 -4.641 1.00 94.81 437 SER A C 1
ATOM 3472 O O . SER A 1 437 ? -8.109 15.902 -4.150 1.00 94.81 437 SER A O 1
ATOM 3474 N N . VAL A 1 438 ? -6.084 16.673 -4.753 1.00 92.75 438 VAL A N 1
ATOM 3475 C CA . VAL A 1 438 ? -6.295 18.070 -4.330 1.00 92.75 438 VAL A CA 1
ATOM 3476 C C . VAL A 1 438 ? -7.059 18.850 -5.401 1.00 92.75 438 VAL A C 1
ATOM 3478 O O . VAL A 1 438 ? -7.991 19.575 -5.063 1.00 92.75 438 VAL A O 1
ATOM 3481 N N . ALA A 1 439 ? -6.780 18.620 -6.688 1.00 94.31 439 ALA A N 1
ATOM 3482 C CA . ALA A 1 439 ? -7.596 19.154 -7.784 1.00 94.31 439 ALA A CA 1
ATOM 3483 C C . ALA A 1 439 ? -9.073 18.704 -7.685 1.00 94.31 439 ALA A C 1
ATOM 3485 O O . ALA A 1 439 ? -9.989 19.501 -7.891 1.00 94.31 439 ALA A O 1
ATOM 3486 N N . LEU A 1 440 ? -9.317 17.447 -7.289 1.00 95.31 440 LEU A N 1
ATOM 3487 C CA . LEU A 1 440 ? -10.653 16.940 -6.961 1.00 95.31 440 LEU A CA 1
ATOM 3488 C C . LEU A 1 440 ? -11.230 17.558 -5.682 1.00 95.31 440 LEU A C 1
ATOM 3490 O O . LEU A 1 440 ? -12.443 17.731 -5.588 1.00 95.31 440 LEU A O 1
ATOM 3494 N N . ALA A 1 441 ? -10.415 17.878 -4.674 1.00 93.38 441 ALA A N 1
ATOM 3495 C CA . ALA A 1 441 ? -10.882 18.581 -3.478 1.00 93.38 441 ALA A CA 1
ATOM 3496 C C . ALA A 1 441 ? -11.383 19.999 -3.814 1.00 93.38 441 ALA A C 1
ATOM 3498 O O . ALA A 1 441 ? -12.490 20.352 -3.398 1.00 93.38 441 ALA A O 1
ATOM 3499 N N . ALA A 1 442 ? -10.635 20.751 -4.627 1.00 94.00 442 ALA A N 1
ATOM 3500 C CA . ALA A 1 442 ? -10.875 22.163 -4.939 1.00 94.00 442 ALA A CA 1
ATOM 3501 C C . ALA A 1 442 ? -12.274 22.462 -5.520 1.00 94.00 442 ALA A C 1
ATOM 3503 O O . ALA A 1 442 ? -12.893 23.456 -5.147 1.00 94.00 442 ALA A O 1
ATOM 3504 N N . ILE A 1 443 ? -12.843 21.584 -6.362 1.00 95.81 443 ILE A N 1
ATOM 3505 C CA . ILE A 1 443 ? -14.199 21.788 -6.929 1.00 95.81 443 ILE A CA 1
ATOM 3506 C C . ILE A 1 443 ? -15.333 21.737 -5.885 1.00 95.81 443 ILE A C 1
ATOM 3508 O O . ILE A 1 443 ? -16.453 22.159 -6.168 1.00 95.81 443 ILE A O 1
ATOM 3512 N N . SER A 1 444 ? -15.071 21.244 -4.670 1.00 94.00 444 SER A N 1
ATOM 3513 C CA . SER A 1 444 ? -16.116 20.948 -3.674 1.00 94.00 444 SER A CA 1
ATOM 3514 C C . SER A 1 444 ? -16.743 22.194 -3.036 1.00 94.00 444 SER A C 1
ATOM 3516 O O . SER A 1 444 ? -17.889 22.137 -2.598 1.00 94.00 444 SER A O 1
ATOM 3518 N N . GLU A 1 445 ? -16.017 23.312 -2.956 1.00 93.31 445 GLU A N 1
ATOM 3519 C CA . GLU A 1 445 ? -16.558 24.593 -2.476 1.00 93.31 445 GLU A CA 1
ATOM 3520 C C . GLU A 1 445 ? -17.362 25.322 -3.574 1.00 93.31 445 GLU A C 1
ATOM 3522 O O . GLU A 1 445 ? -18.526 25.638 -3.316 1.00 93.31 445 GLU A O 1
ATOM 3527 N N . PRO A 1 446 ? -16.851 25.487 -4.814 1.00 95.06 446 PRO A N 1
ATOM 3528 C CA . PRO A 1 446 ? -17.641 25.933 -5.963 1.00 95.06 446 PRO A CA 1
ATOM 3529 C C . PRO A 1 446 ? -18.972 25.187 -6.144 1.00 95.06 446 PRO A C 1
ATOM 3531 O O . PRO A 1 446 ? -20.003 25.835 -6.306 1.00 95.06 446 PRO A O 1
ATOM 3534 N N . LEU A 1 447 ? -18.992 23.850 -6.044 1.00 96.06 447 LEU A N 1
ATOM 3535 C CA . LEU A 1 447 ? -20.232 23.063 -6.162 1.00 96.06 447 LEU A CA 1
ATOM 3536 C C . LEU A 1 447 ? -21.254 23.378 -5.053 1.00 96.06 447 LEU A C 1
ATOM 3538 O O . LEU A 1 447 ? -22.452 23.440 -5.330 1.00 96.06 447 LEU A O 1
ATOM 3542 N N . LYS A 1 448 ? -20.814 23.632 -3.813 1.00 93.94 448 LYS A N 1
ATOM 3543 C CA . LYS A 1 448 ? -21.712 24.070 -2.727 1.00 93.94 448 LYS A CA 1
ATOM 3544 C C . LYS A 1 448 ? -22.318 25.437 -3.038 1.00 93.94 448 LYS A C 1
ATOM 3546 O O . LYS A 1 448 ? -23.538 25.570 -3.040 1.00 93.94 448 LYS A O 1
ATOM 3551 N N . VAL A 1 449 ? -21.478 26.402 -3.421 1.00 91.31 449 VAL A N 1
ATOM 3552 C CA . VAL A 1 449 ? -21.907 27.756 -3.809 1.00 91.31 449 VAL A CA 1
ATOM 3553 C C . VAL A 1 449 ? -22.890 27.716 -4.985 1.00 91.31 449 VAL A C 1
ATOM 3555 O O . VAL A 1 449 ? -23.867 28.461 -4.988 1.00 91.31 449 VAL A O 1
ATOM 3558 N N . MET A 1 450 ? -22.695 26.826 -5.963 1.00 93.06 450 MET A N 1
ATOM 3559 C CA . MET A 1 450 ? -23.654 26.637 -7.057 1.00 93.06 450 MET A CA 1
ATOM 3560 C C . MET A 1 450 ? -25.015 26.128 -6.560 1.00 93.06 450 MET A C 1
ATOM 3562 O O . MET A 1 450 ? -26.035 26.679 -6.962 1.00 93.06 450 MET A O 1
ATOM 3566 N N . ASN A 1 451 ? -25.059 25.149 -5.651 1.00 91.94 451 ASN A N 1
ATOM 3567 C CA . ASN A 1 451 ? -26.320 24.670 -5.065 1.00 91.94 451 ASN A CA 1
ATOM 3568 C C . ASN A 1 451 ? -27.036 25.755 -4.233 1.00 91.94 451 ASN A C 1
ATOM 3570 O O . ASN A 1 451 ? -28.245 25.954 -4.380 1.00 91.94 451 ASN A O 1
ATOM 3574 N N . ASP A 1 452 ? -26.298 26.526 -3.430 1.00 89.25 452 ASP A N 1
ATOM 3575 C CA . ASP A 1 452 ? -26.853 27.660 -2.676 1.00 89.25 452 ASP A CA 1
ATOM 3576 C C . ASP A 1 452 ? -27.445 28.726 -3.618 1.00 89.25 452 ASP A C 1
ATOM 3578 O O . ASP A 1 452 ? -28.561 29.220 -3.409 1.00 89.25 452 ASP A O 1
ATOM 3582 N N . LEU A 1 453 ? -26.738 29.046 -4.709 1.00 87.38 453 LEU A N 1
ATOM 3583 C CA . LEU A 1 453 ? -27.229 29.947 -5.754 1.00 87.38 453 LEU A CA 1
ATOM 3584 C C . LEU A 1 453 ? -28.478 29.385 -6.443 1.00 87.38 453 LEU A C 1
ATOM 3586 O O . LEU A 1 453 ? -29.430 30.139 -6.639 1.00 87.38 453 LEU A O 1
ATOM 3590 N N . LEU A 1 454 ? -28.508 28.089 -6.776 1.00 86.56 454 LEU A N 1
ATOM 3591 C CA . LEU A 1 454 ? -29.640 27.419 -7.426 1.00 86.56 454 LEU A CA 1
ATOM 3592 C C . LEU A 1 454 ? -30.931 27.545 -6.603 1.00 86.56 454 LEU A C 1
ATOM 3594 O O . LEU A 1 454 ? -31.971 27.941 -7.147 1.00 86.56 454 LEU A O 1
ATOM 3598 N N . HIS A 1 455 ? -30.862 27.310 -5.291 1.00 78.81 455 HIS A N 1
ATOM 3599 C CA . HIS A 1 455 ? -32.025 27.342 -4.397 1.00 78.81 455 HIS A CA 1
ATOM 3600 C C . HIS A 1 455 ? -32.377 28.740 -3.840 1.00 78.81 455 HIS A C 1
ATOM 3602 O O . HIS A 1 455 ? -33.474 28.936 -3.304 1.00 78.81 455 HIS A O 1
ATOM 3608 N N . THR A 1 456 ? -31.512 29.748 -4.005 1.00 72.31 456 THR A N 1
ATOM 3609 C CA . THR A 1 456 ? -31.780 31.129 -3.559 1.00 72.31 456 THR A CA 1
ATOM 3610 C C . THR A 1 456 ? -32.947 31.764 -4.330 1.00 72.31 456 THR A C 1
ATOM 3612 O O . THR A 1 456 ? -32.863 32.009 -5.536 1.00 72.31 456 THR A O 1
ATOM 3615 N N . ARG A 1 457 ? -34.057 32.056 -3.629 1.00 59.59 457 ARG A N 1
ATOM 3616 C CA . ARG A 1 457 ? -35.305 32.581 -4.224 1.00 59.59 457 ARG A CA 1
ATOM 3617 C C . ARG A 1 457 ? -35.113 33.950 -4.898 1.00 59.59 457 ARG A C 1
ATOM 3619 O O . ARG A 1 457 ? -34.500 34.853 -4.324 1.00 59.59 457 ARG A O 1
ATOM 3626 N N . LYS A 1 458 ? -35.738 34.135 -6.074 1.00 52.88 458 LYS A N 1
ATOM 3627 C CA . LYS A 1 458 ? -35.808 35.427 -6.791 1.00 52.88 458 LYS A CA 1
ATOM 3628 C C . LYS A 1 458 ? -36.216 36.559 -5.833 1.00 52.88 458 LYS A C 1
ATOM 3630 O O . LYS A 1 458 ? -37.173 36.425 -5.074 1.00 52.88 458 LYS A O 1
ATOM 3635 N N . GLY A 1 459 ? -35.479 37.671 -5.880 1.00 54.88 459 GLY A N 1
ATOM 3636 C CA . GLY A 1 459 ? -35.740 38.872 -5.076 1.00 54.88 459 GLY A CA 1
ATOM 3637 C C . GLY A 1 459 ? -34.998 38.975 -3.734 1.00 54.88 459 GLY A C 1
ATOM 3638 O O . GLY A 1 459 ? -35.105 40.015 -3.090 1.00 54.88 459 GLY A O 1
ATOM 3639 N N . LYS A 1 460 ? -34.215 37.970 -3.300 1.00 54.38 460 LYS A N 1
ATOM 3640 C CA . LYS A 1 460 ? -33.351 38.093 -2.106 1.00 54.38 460 LYS A CA 1
ATOM 3641 C C . LYS A 1 460 ? -31.879 37.770 -2.396 1.00 54.38 460 LYS A C 1
ATOM 3643 O O . LYS A 1 460 ? -31.489 36.614 -2.423 1.00 54.38 460 LYS A O 1
ATOM 3648 N N . LYS A 1 461 ? -31.072 38.834 -2.507 1.00 53.72 461 LYS A N 1
ATOM 3649 C CA . LYS A 1 461 ? -29.601 38.860 -2.355 1.00 53.72 461 LYS A CA 1
ATOM 3650 C C . LYS A 1 461 ? -28.759 37.867 -3.191 1.00 53.72 461 LYS A C 1
ATOM 3652 O O . LYS A 1 461 ? -27.871 37.230 -2.644 1.00 53.72 461 LYS A O 1
ATOM 3657 N N . GLN A 1 462 ? -28.895 37.884 -4.517 1.00 54.31 462 GLN A N 1
ATOM 3658 C CA . GLN A 1 462 ? -27.688 37.930 -5.361 1.00 54.31 462 GLN A CA 1
ATOM 3659 C C . GLN A 1 462 ? -27.987 38.642 -6.685 1.00 54.31 462 GLN A C 1
ATOM 3661 O O . GLN A 1 462 ? -28.876 38.243 -7.436 1.00 54.31 462 GLN A O 1
ATOM 3666 N N . GLU A 1 463 ? -27.243 39.709 -6.954 1.00 61.50 463 GLU A N 1
ATOM 3667 C CA . GLU A 1 463 ? -27.153 40.324 -8.278 1.00 61.50 463 GLU A CA 1
ATOM 3668 C C . GLU A 1 463 ? -26.326 39.406 -9.199 1.00 61.50 463 GLU A C 1
ATOM 3670 O O . GLU A 1 463 ? -25.400 38.743 -8.730 1.00 61.50 463 GLU A O 1
ATOM 3675 N N . LYS A 1 464 ? -26.686 39.322 -10.488 1.00 76.19 464 LYS A N 1
ATOM 3676 C CA . LYS A 1 464 ? -26.020 38.473 -11.500 1.00 76.19 464 LYS A CA 1
ATOM 3677 C C . LYS A 1 464 ? -25.904 36.970 -11.142 1.00 76.19 464 LYS A C 1
ATOM 3679 O O . LYS A 1 464 ? -24.888 36.325 -11.397 1.00 76.19 464 LYS A O 1
ATOM 3684 N N . ARG A 1 465 ? -26.957 36.386 -10.539 1.00 82.00 465 ARG A N 1
ATOM 3685 C CA . ARG A 1 465 ? -27.011 34.964 -10.106 1.00 82.00 465 ARG A CA 1
ATOM 3686 C C . ARG A 1 465 ? -26.690 33.966 -11.231 1.00 82.00 465 ARG A C 1
ATOM 3688 O O . ARG A 1 465 ? -25.978 32.998 -10.976 1.00 82.00 465 ARG A O 1
ATOM 3695 N N . LEU A 1 466 ? -27.259 34.137 -12.427 1.00 82.62 466 LEU A N 1
ATOM 3696 C CA . LEU A 1 466 ? -27.126 33.156 -13.519 1.00 82.62 466 LEU A CA 1
ATOM 3697 C C . LEU A 1 466 ? -25.750 33.251 -14.184 1.00 82.62 466 LEU A C 1
ATOM 3699 O O . LEU A 1 466 ? -25.151 32.248 -14.552 1.00 82.62 466 LEU A O 1
ATOM 3703 N N . GLU A 1 467 ? -25.225 34.465 -14.264 1.00 85.25 467 GLU A N 1
ATOM 3704 C CA . GLU A 1 467 ? -23.893 34.794 -14.738 1.00 85.25 467 GLU A CA 1
ATOM 3705 C C . GLU A 1 467 ? -22.834 34.214 -13.787 1.00 85.25 467 GLU A C 1
ATOM 3707 O O . GLU A 1 467 ? -21.876 33.596 -14.245 1.00 85.25 467 GLU A O 1
ATOM 3712 N N . SER A 1 468 ? -23.052 34.309 -12.467 1.00 88.38 468 SER A N 1
ATOM 3713 C CA . SER A 1 468 ? -22.231 33.620 -11.463 1.00 88.38 468 SER A CA 1
ATOM 3714 C C . SER A 1 468 ? -22.280 32.095 -11.586 1.00 88.38 468 SER A C 1
ATOM 3716 O O . SER A 1 468 ? -21.244 31.451 -11.442 1.00 88.38 468 SER A O 1
ATOM 3718 N N . LEU A 1 469 ? -23.456 31.514 -11.847 1.00 90.00 469 LEU A N 1
ATOM 3719 C CA . LEU A 1 469 ? -23.621 30.069 -12.039 1.00 90.00 469 LEU A CA 1
ATOM 3720 C C . LEU A 1 469 ? -22.864 29.577 -13.284 1.00 90.00 469 LEU A C 1
ATOM 3722 O O . LEU A 1 469 ? -22.019 28.693 -13.165 1.00 90.00 469 LEU A O 1
ATOM 3726 N N . SER A 1 470 ? -23.089 30.206 -14.442 1.00 89.56 470 SER A N 1
ATOM 3727 C CA . SER A 1 470 ? -22.413 29.862 -15.703 1.00 89.56 470 SER A CA 1
ATOM 3728 C C . SER A 1 470 ? -20.890 30.049 -15.619 1.00 89.56 470 SER A C 1
ATOM 3730 O O . SER A 1 470 ? -20.142 29.204 -16.099 1.00 89.56 470 SER A O 1
ATOM 3732 N N . ALA A 1 471 ? -20.403 31.096 -14.941 1.00 91.06 471 ALA A N 1
ATOM 3733 C CA . ALA A 1 471 ? -18.965 31.328 -14.785 1.00 91.06 471 ALA A CA 1
ATOM 3734 C C . ALA A 1 471 ? -18.266 30.319 -13.845 1.00 91.06 471 ALA A C 1
ATOM 3736 O O . ALA A 1 471 ? -17.071 30.064 -14.006 1.00 91.06 471 ALA A O 1
ATOM 3737 N N . LEU A 1 472 ? -18.986 29.741 -12.874 1.00 93.38 472 LEU A N 1
ATOM 3738 C CA . LEU A 1 472 ? -18.486 28.634 -12.048 1.00 93.38 472 LEU A CA 1
ATOM 3739 C C . LEU A 1 472 ? -18.537 27.302 -12.816 1.00 93.38 472 LEU A C 1
ATOM 3741 O O . LEU A 1 472 ? -17.567 26.547 -12.784 1.00 93.38 472 LEU A O 1
ATOM 3745 N N . GLU A 1 473 ? -19.621 27.049 -13.554 1.00 94.75 473 GLU A N 1
ATOM 3746 C CA . GLU A 1 473 ? -19.802 25.880 -14.428 1.00 94.75 473 GLU A CA 1
ATOM 3747 C C . GLU A 1 473 ? -18.690 25.769 -15.483 1.00 94.75 473 GLU A C 1
ATOM 3749 O O . GLU A 1 473 ? -18.009 24.741 -15.532 1.00 94.75 473 GLU A O 1
ATOM 3754 N N . ASP A 1 474 ? -18.419 26.840 -16.241 1.00 93.25 474 ASP A N 1
ATOM 3755 C CA . ASP A 1 474 ? -17.322 26.903 -17.221 1.00 93.25 474 ASP A CA 1
ATOM 3756 C C . ASP A 1 474 ? -15.969 26.505 -16.595 1.00 93.25 474 ASP A C 1
ATOM 3758 O O . ASP A 1 474 ?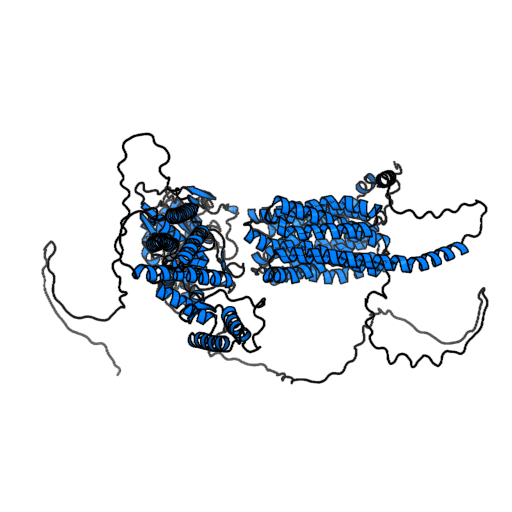 -15.173 25.779 -17.198 1.00 93.25 474 ASP A O 1
ATOM 3762 N N . LYS A 1 475 ? -15.695 26.944 -15.358 1.00 95.31 475 LYS A N 1
ATOM 3763 C CA . LYS A 1 475 ? -14.415 26.695 -14.672 1.00 95.31 475 LYS A CA 1
ATOM 3764 C C . LYS A 1 475 ? -14.314 25.293 -14.078 1.00 95.31 475 LYS A C 1
ATOM 3766 O O . LYS A 1 475 ? -13.262 24.668 -14.203 1.00 95.31 475 LYS A O 1
ATOM 3771 N N . ILE A 1 476 ? -15.395 24.753 -13.515 1.00 97.50 476 ILE A N 1
ATOM 3772 C CA . ILE A 1 476 ? -15.446 23.347 -13.084 1.00 97.50 476 ILE A CA 1
ATOM 3773 C C . ILE A 1 476 ? -15.288 22.421 -14.297 1.00 97.50 476 ILE A C 1
ATOM 3775 O O . ILE A 1 476 ? -14.572 21.424 -14.217 1.00 97.50 476 ILE A O 1
ATOM 3779 N N . ARG A 1 477 ? -15.873 22.762 -15.452 1.00 97.12 477 ARG A N 1
ATOM 3780 C CA . ARG A 1 477 ? -15.746 21.963 -16.681 1.00 97.12 477 ARG A CA 1
ATOM 3781 C C . ARG A 1 477 ? -14.335 21.938 -17.258 1.00 97.12 477 ARG A C 1
ATOM 3783 O O . ARG A 1 477 ? -13.957 20.906 -17.804 1.00 97.12 477 ARG A O 1
ATOM 3790 N N . VAL A 1 478 ? -13.531 22.991 -17.086 1.00 97.06 478 VAL A N 1
ATOM 3791 C CA . VAL A 1 478 ? -12.086 22.941 -17.393 1.00 97.06 478 VAL A CA 1
ATOM 3792 C C . VAL A 1 478 ? -11.390 21.882 -16.530 1.00 97.06 478 VAL A C 1
ATOM 3794 O O . VAL A 1 478 ? -10.718 21.006 -17.075 1.00 97.06 478 VAL A O 1
ATOM 3797 N N . VAL A 1 479 ? -11.617 21.892 -15.211 1.00 98.06 479 VAL A N 1
ATOM 3798 C CA . VAL A 1 479 ? -11.034 20.904 -14.282 1.00 98.06 479 VAL A CA 1
ATOM 3799 C C . VAL A 1 479 ? -11.487 19.481 -14.630 1.00 98.06 479 VAL A C 1
ATOM 3801 O O . VAL A 1 479 ? -10.655 18.586 -14.771 1.00 98.06 479 VAL A O 1
ATOM 3804 N N . LEU A 1 480 ? -12.789 19.262 -14.852 1.00 98.38 480 LEU A N 1
ATOM 3805 C CA . LEU A 1 480 ? -13.322 17.956 -15.255 1.00 98.38 480 LEU A CA 1
ATOM 3806 C C . LEU A 1 480 ? -12.801 17.505 -16.630 1.00 98.38 480 LEU A C 1
ATOM 3808 O O . LEU A 1 480 ? -12.585 16.313 -16.825 1.00 98.38 480 LEU A O 1
ATOM 3812 N N . SER A 1 481 ? -12.557 18.421 -17.571 1.00 98.12 481 SER A N 1
ATOM 3813 C CA . SER A 1 481 ? -11.984 18.096 -18.884 1.00 98.12 481 SER A CA 1
ATOM 3814 C C . SER A 1 481 ? -10.537 17.604 -18.769 1.00 98.12 481 SER A C 1
ATOM 3816 O O . SER A 1 481 ? -10.195 16.560 -19.330 1.00 98.12 481 SER A O 1
ATOM 3818 N N . VAL A 1 482 ? -9.694 18.283 -17.982 1.00 98.38 482 VAL A N 1
ATOM 3819 C CA . VAL A 1 482 ? -8.299 17.856 -17.754 1.00 98.38 482 VAL A CA 1
ATOM 3820 C C . VAL A 1 482 ? -8.231 16.555 -16.952 1.00 98.38 482 VAL A C 1
ATOM 3822 O O . VAL A 1 482 ? -7.442 15.673 -17.276 1.00 98.38 482 VAL A O 1
ATOM 3825 N N . LEU A 1 483 ? -9.099 16.382 -15.953 1.00 98.44 483 LEU A N 1
ATOM 3826 C CA . LEU A 1 483 ? -9.179 15.135 -15.187 1.00 98.44 483 LEU A CA 1
ATOM 3827 C C . LEU A 1 483 ? -9.861 13.987 -15.956 1.00 98.44 483 LEU A C 1
ATOM 3829 O O . LEU A 1 483 ? -9.838 12.853 -15.479 1.00 98.44 483 LEU A O 1
ATOM 3833 N N . GLY A 1 484 ? -10.439 14.236 -17.138 1.00 98.25 484 GLY A N 1
ATOM 3834 C CA . GLY A 1 484 ? -11.160 13.241 -17.945 1.00 98.25 484 GLY A CA 1
ATOM 3835 C C . GLY A 1 484 ? -12.435 12.715 -17.275 1.00 98.25 484 GLY A C 1
ATOM 3836 O O . GLY A 1 484 ? -12.744 11.535 -17.365 1.00 98.25 484 GLY A O 1
ATOM 3837 N N . LEU A 1 485 ? -13.140 13.587 -16.554 1.00 98.38 485 LEU A N 1
ATOM 3838 C CA . LEU A 1 485 ? -14.385 13.318 -15.827 1.00 98.38 485 LEU A CA 1
ATOM 3839 C C . LEU A 1 485 ? -15.582 14.100 -16.406 1.00 98.38 485 LEU A C 1
ATOM 3841 O O . LEU A 1 485 ? -16.607 14.237 -15.738 1.00 98.38 485 LEU A O 1
ATOM 3845 N N . LEU A 1 486 ? -15.465 14.639 -17.624 1.00 96.81 486 LEU A N 1
ATOM 3846 C CA . LEU A 1 486 ? -16.520 15.406 -18.291 1.00 96.81 486 LEU A CA 1
ATOM 3847 C C . LEU A 1 486 ? -17.359 14.481 -19.203 1.00 96.81 486 LEU A C 1
ATOM 3849 O O . LEU A 1 486 ? -16.840 13.994 -20.211 1.00 96.81 486 LEU A O 1
ATOM 3853 N N . PRO A 1 487 ? -18.642 14.218 -18.893 1.00 96.00 487 PRO A N 1
ATOM 3854 C CA . PRO A 1 487 ? -19.482 13.341 -19.701 1.00 96.00 487 PRO A CA 1
ATOM 3855 C C . PRO A 1 487 ? -19.953 14.055 -20.976 1.00 96.00 487 PRO A C 1
ATOM 3857 O O . PRO A 1 487 ? -19.978 15.283 -21.045 1.00 96.00 487 PRO A O 1
ATOM 3860 N N . SER A 1 488 ? -20.386 13.289 -21.981 1.00 91.94 488 SER A N 1
ATOM 3861 C CA . SER A 1 488 ? -21.007 13.845 -23.196 1.00 91.94 488 SER A CA 1
ATOM 3862 C C . SER A 1 488 ? -22.378 14.483 -22.932 1.00 91.94 488 SER A C 1
ATOM 3864 O O . SER A 1 488 ? -22.792 15.371 -23.670 1.00 91.94 488 SER A O 1
ATOM 3866 N N . SER A 1 489 ? -23.065 14.034 -21.878 1.00 95.62 489 SER A N 1
ATOM 3867 C CA . SER A 1 489 ? -24.349 14.542 -21.397 1.00 95.62 489 SER A CA 1
ATOM 3868 C C . SER A 1 489 ? -24.463 14.252 -19.900 1.00 95.62 489 SER A C 1
ATOM 3870 O O . SER A 1 489 ? -24.309 13.101 -19.483 1.00 95.62 489 SER A O 1
ATOM 3872 N N . TYR A 1 490 ? -24.743 15.266 -19.071 1.00 96.56 490 TYR A N 1
ATOM 3873 C CA . TYR A 1 490 ? -24.996 15.029 -17.642 1.00 96.56 490 TYR A CA 1
ATOM 3874 C C . TYR A 1 490 ? -26.278 14.219 -17.427 1.00 96.56 490 TYR A C 1
ATOM 3876 O O . TYR A 1 490 ? -26.327 13.401 -16.516 1.00 96.56 490 TYR A O 1
ATOM 3884 N N . HIS A 1 491 ? -27.297 14.398 -18.275 1.00 94.94 491 HIS A N 1
ATOM 3885 C CA . HIS A 1 491 ? -28.554 13.652 -18.186 1.00 94.94 491 HIS A CA 1
ATOM 3886 C C . HIS A 1 491 ? -28.326 12.143 -18.361 1.00 94.94 491 HIS A C 1
ATOM 3888 O O . HIS A 1 491 ? -28.736 11.357 -17.509 1.00 94.94 491 HIS A O 1
ATOM 3894 N N . GLU A 1 492 ? -27.601 11.744 -19.411 1.00 96.50 492 GLU A N 1
ATOM 3895 C CA . GLU A 1 492 ? -27.275 10.335 -19.674 1.00 96.50 492 GLU A CA 1
ATOM 3896 C C . GLU A 1 492 ? -26.379 9.749 -18.576 1.00 96.50 492 GLU A C 1
ATOM 3898 O O . GLU A 1 492 ? -26.614 8.633 -18.117 1.00 96.50 492 GLU A O 1
ATOM 3903 N N . ALA A 1 493 ? -25.381 10.504 -18.102 1.00 96.94 493 ALA A N 1
ATOM 3904 C CA . ALA A 1 493 ? -24.493 10.050 -17.034 1.00 96.94 493 ALA A CA 1
ATOM 3905 C C . ALA A 1 493 ? -25.226 9.880 -15.687 1.00 96.94 493 ALA A C 1
ATOM 3907 O O . ALA A 1 493 ? -24.973 8.915 -14.966 1.00 96.94 493 ALA A O 1
ATOM 3908 N N . LEU A 1 494 ? -26.162 10.777 -15.354 1.00 97.62 494 LEU A N 1
ATOM 3909 C CA . LEU A 1 494 ? -27.012 10.667 -14.162 1.00 97.62 494 LEU A CA 1
ATOM 3910 C C . LEU A 1 494 ? -27.984 9.485 -14.263 1.00 97.62 494 LEU A C 1
ATOM 3912 O O . LEU A 1 494 ? -28.178 8.789 -13.266 1.00 97.62 494 LEU A O 1
ATOM 3916 N N . GLN A 1 495 ? -28.546 9.216 -15.448 1.00 96.62 495 GLN A N 1
ATOM 3917 C CA . GLN A 1 495 ? -29.354 8.018 -15.683 1.00 96.62 495 GLN A CA 1
ATOM 3918 C C . GLN A 1 495 ? -28.515 6.749 -15.493 1.00 96.62 495 GLN A C 1
ATOM 3920 O O . GLN A 1 495 ? -28.861 5.918 -14.660 1.00 96.62 495 GLN A O 1
ATOM 3925 N N . GLN A 1 496 ? -27.352 6.642 -16.142 1.00 97.00 496 GLN A N 1
ATOM 3926 C CA . GLN A 1 496 ? -26.472 5.481 -15.976 1.00 97.00 496 GLN A CA 1
ATOM 3927 C C . GLN A 1 496 ? -26.018 5.296 -14.518 1.00 97.00 496 GLN A C 1
ATOM 3929 O O . GLN A 1 496 ? -25.943 4.169 -14.034 1.00 97.00 496 GLN A O 1
ATOM 3934 N N . LEU A 1 497 ? -25.751 6.374 -13.773 1.00 97.00 497 LEU A N 1
ATOM 3935 C CA . LEU A 1 497 ? -25.447 6.293 -12.338 1.00 97.00 497 LEU A CA 1
ATOM 3936 C C . LEU A 1 497 ? -26.634 5.762 -11.510 1.00 97.00 497 LEU A C 1
ATOM 3938 O O . LEU A 1 497 ? -26.405 5.008 -10.561 1.00 97.00 497 LEU A O 1
ATOM 3942 N N . ARG A 1 498 ? -27.880 6.099 -11.878 1.00 96.38 498 ARG A N 1
ATOM 3943 C CA . ARG A 1 498 ? -29.114 5.542 -11.286 1.00 96.38 498 ARG A CA 1
ATOM 3944 C C . ARG A 1 498 ? -29.279 4.062 -11.633 1.00 96.38 498 ARG A C 1
ATOM 3946 O O . ARG A 1 498 ? -29.448 3.263 -10.717 1.00 96.38 498 ARG A O 1
ATOM 3953 N N . ASP A 1 499 ? -29.112 3.679 -12.896 1.00 96.62 499 ASP A N 1
ATOM 3954 C CA . ASP A 1 499 ? -29.202 2.283 -13.352 1.00 96.62 499 ASP A CA 1
ATOM 3955 C C . ASP A 1 499 ? -28.175 1.382 -12.641 1.00 96.62 499 ASP A C 1
ATOM 3957 O O . ASP A 1 499 ? -28.477 0.266 -12.211 1.00 96.62 499 ASP A O 1
ATOM 3961 N N . LYS A 1 500 ? -26.945 1.884 -12.461 1.00 96.19 500 LYS A N 1
ATOM 3962 C CA . LYS A 1 500 ? -25.882 1.191 -11.718 1.00 96.19 500 LYS A CA 1
ATOM 3963 C C . LYS A 1 500 ? -26.186 1.111 -10.220 1.00 96.19 500 LYS A C 1
ATOM 3965 O O . LYS A 1 500 ? -25.871 0.097 -9.605 1.00 96.19 500 LYS A O 1
ATOM 3970 N N . ALA A 1 501 ? -26.808 2.134 -9.629 1.00 95.06 501 ALA A N 1
ATOM 3971 C CA . ALA A 1 501 ? -27.245 2.091 -8.233 1.00 95.06 501 ALA A CA 1
ATOM 3972 C C . ALA A 1 501 ? -28.363 1.058 -8.016 1.00 95.06 501 ALA A C 1
ATOM 3974 O O . ALA A 1 501 ? -28.232 0.222 -7.128 1.00 95.06 501 ALA A O 1
ATOM 3975 N N . LEU A 1 502 ? -29.386 1.035 -8.878 1.00 95.25 502 LEU A N 1
ATOM 3976 C CA . LEU A 1 502 ? -30.450 0.021 -8.871 1.00 95.25 502 LEU A CA 1
ATOM 3977 C C . LEU A 1 502 ? -29.885 -1.400 -9.011 1.00 95.25 502 LEU A C 1
ATOM 3979 O O . LEU A 1 502 ? -30.254 -2.290 -8.247 1.00 95.25 502 LEU A O 1
ATOM 3983 N N . ARG A 1 503 ? -28.913 -1.605 -9.915 1.00 95.25 503 ARG A N 1
ATOM 3984 C CA . ARG A 1 503 ? -28.210 -2.892 -10.067 1.00 95.25 503 ARG A CA 1
ATOM 3985 C C . ARG A 1 503 ? -27.448 -3.314 -8.805 1.00 95.25 503 ARG A C 1
ATOM 3987 O O . ARG A 1 503 ? -27.451 -4.499 -8.494 1.00 95.25 503 ARG A O 1
ATOM 3994 N N . ARG A 1 504 ? -26.813 -2.389 -8.074 1.00 94.19 504 ARG A N 1
ATOM 3995 C CA . ARG A 1 504 ? -26.171 -2.698 -6.777 1.00 94.19 504 ARG A CA 1
ATOM 3996 C C . ARG A 1 504 ? -27.204 -2.994 -5.686 1.00 94.19 504 ARG A C 1
ATOM 3998 O O . ARG A 1 504 ? -27.036 -3.955 -4.947 1.00 94.19 504 ARG A O 1
ATOM 4005 N N . ALA A 1 505 ? -28.288 -2.222 -5.639 1.00 92.12 505 ALA A N 1
ATOM 4006 C CA . ALA A 1 505 ? -29.402 -2.398 -4.707 1.00 92.12 505 ALA A CA 1
ATOM 4007 C C . ALA A 1 505 ? -30.263 -3.650 -4.985 1.00 92.12 505 ALA A C 1
ATOM 4009 O O . ALA A 1 505 ? -31.063 -4.039 -4.142 1.00 92.12 505 ALA A O 1
ATOM 4010 N N . SER A 1 506 ? -30.106 -4.285 -6.154 1.00 94.44 506 SER A N 1
ATOM 4011 C CA . SER A 1 506 ? -30.893 -5.443 -6.615 1.00 94.44 506 SER A CA 1
ATOM 4012 C C . SER A 1 506 ? -32.412 -5.200 -6.690 1.00 94.44 506 SER A C 1
ATOM 4014 O O . SER A 1 506 ? -33.200 -6.137 -6.563 1.00 94.44 506 SER A O 1
ATOM 4016 N N . ILE A 1 507 ? -32.831 -3.954 -6.943 1.00 94.00 507 ILE A N 1
ATOM 4017 C CA . ILE A 1 507 ? -34.240 -3.552 -7.110 1.00 94.00 507 ILE A CA 1
ATOM 4018 C C . ILE A 1 507 ? -34.455 -2.778 -8.418 1.00 94.00 507 ILE A C 1
ATOM 4020 O O . ILE A 1 507 ? -33.504 -2.288 -9.023 1.00 94.00 507 ILE A O 1
ATOM 4024 N N . THR A 1 508 ? -35.709 -2.659 -8.863 1.00 94.62 508 THR A N 1
ATOM 4025 C CA . THR A 1 508 ? -36.079 -1.896 -10.070 1.00 94.62 508 THR A CA 1
ATOM 4026 C C . THR A 1 508 ? -36.550 -0.477 -9.727 1.00 94.62 508 THR A C 1
ATOM 4028 O O . THR A 1 508 ? -36.864 -0.183 -8.570 1.00 94.62 508 THR A O 1
ATOM 4031 N N . GLU A 1 509 ? -36.620 0.421 -10.717 1.00 93.69 509 GLU A N 1
ATOM 4032 C CA . GLU A 1 509 ? -37.107 1.789 -10.485 1.00 93.69 509 GLU A CA 1
ATOM 4033 C C . GLU A 1 509 ? -38.590 1.805 -10.075 1.00 93.69 509 GLU A C 1
ATOM 4035 O O . GLU A 1 509 ? -38.971 2.578 -9.199 1.00 93.69 509 GLU A O 1
ATOM 4040 N N . GLU A 1 510 ? -39.411 0.894 -10.607 1.00 94.88 510 GLU A N 1
ATOM 4041 C CA . GLU A 1 510 ? -40.819 0.740 -10.222 1.00 94.88 510 GLU A CA 1
ATOM 4042 C C . GLU A 1 510 ? -40.969 0.390 -8.736 1.00 94.88 510 GLU A C 1
ATOM 4044 O O . GLU A 1 510 ? -41.882 0.891 -8.083 1.00 94.88 510 GLU A O 1
ATOM 4049 N N . HIS A 1 511 ? -40.053 -0.407 -8.171 1.00 93.62 511 HIS A N 1
ATOM 4050 C CA . HIS A 1 511 ? -40.062 -0.705 -6.738 1.00 93.62 511 HIS A CA 1
ATOM 4051 C C . HIS A 1 511 ? -39.752 0.542 -5.895 1.00 93.62 511 HIS A C 1
ATOM 4053 O O . HIS A 1 511 ? -40.421 0.793 -4.892 1.00 93.62 511 HIS A O 1
ATOM 4059 N N . VAL A 1 512 ? -38.789 1.371 -6.318 1.00 94.81 512 VAL A N 1
ATOM 4060 C CA . VAL A 1 512 ? -38.487 2.644 -5.638 1.00 94.81 512 VAL A CA 1
ATOM 4061 C C . VAL A 1 512 ? -39.675 3.608 -5.729 1.00 94.81 512 VAL A C 1
ATOM 4063 O O . VAL A 1 512 ? -40.022 4.249 -4.737 1.00 94.81 512 VAL A O 1
ATOM 4066 N N . LEU A 1 513 ? -40.343 3.678 -6.885 1.00 95.00 513 LEU A N 1
ATOM 4067 C CA . LEU A 1 513 ? -41.545 4.494 -7.075 1.00 95.00 513 LEU A CA 1
ATOM 4068 C C . LEU A 1 513 ? -42.713 4.002 -6.203 1.00 95.00 513 LEU A C 1
ATOM 4070 O O . LEU A 1 513 ? -43.327 4.815 -5.514 1.00 95.00 513 LEU A O 1
ATOM 4074 N N . GLN A 1 514 ? -42.956 2.688 -6.123 1.00 95.81 514 GLN A N 1
ATOM 4075 C CA . GLN A 1 514 ? -43.950 2.107 -5.211 1.00 95.81 514 GLN A CA 1
ATOM 4076 C C . GLN A 1 514 ? -43.657 2.485 -3.749 1.00 95.81 514 GLN A C 1
ATOM 4078 O O . GLN A 1 514 ? -44.549 2.939 -3.032 1.00 95.81 514 GLN A O 1
ATOM 4083 N N . LYS A 1 515 ? -42.400 2.367 -3.301 1.00 95.56 515 LYS A N 1
ATOM 4084 C CA . LYS A 1 515 ? -41.987 2.775 -1.948 1.00 95.56 515 LYS A CA 1
ATOM 4085 C C . LYS A 1 515 ? -42.206 4.276 -1.706 1.00 95.56 515 LYS A C 1
ATOM 4087 O O . LYS A 1 515 ? -42.633 4.664 -0.617 1.00 95.56 515 LYS A O 1
ATOM 4092 N N . ILE A 1 516 ? -41.987 5.128 -2.711 1.00 95.25 516 ILE A N 1
ATOM 4093 C CA . ILE A 1 516 ? -42.300 6.566 -2.642 1.00 95.25 516 ILE A CA 1
ATOM 4094 C C . ILE A 1 516 ? -43.814 6.810 -2.501 1.00 95.25 516 ILE A C 1
ATOM 4096 O O . ILE A 1 516 ? -44.212 7.652 -1.689 1.00 95.25 516 ILE A O 1
ATOM 4100 N N . GLU A 1 517 ? -44.665 6.069 -3.216 1.00 95.12 517 GLU A N 1
ATOM 4101 C CA . GLU A 1 517 ? -46.126 6.155 -3.074 1.00 95.12 517 GLU A CA 1
ATOM 4102 C C . GLU A 1 517 ? -46.601 5.678 -1.694 1.00 95.12 517 GLU A C 1
ATOM 4104 O O . GLU A 1 517 ? -47.343 6.396 -1.018 1.00 95.12 517 GLU A O 1
ATOM 4109 N N . GLU A 1 518 ? -46.116 4.526 -1.218 1.00 94.25 518 GLU A N 1
ATOM 4110 C CA . GLU A 1 518 ? -46.418 3.993 0.118 1.00 94.25 518 GLU A CA 1
ATOM 4111 C C . GLU A 1 518 ? -46.014 4.974 1.227 1.00 94.25 518 GLU A C 1
ATOM 4113 O O . GLU A 1 518 ? -46.792 5.246 2.148 1.00 94.25 518 GLU A O 1
ATOM 4118 N N . ARG A 1 519 ? -44.824 5.575 1.112 1.00 94.94 519 ARG A N 1
ATOM 4119 C CA . ARG A 1 519 ? -44.348 6.631 2.011 1.00 94.94 519 ARG A CA 1
ATOM 4120 C C . ARG A 1 519 ? -45.211 7.889 1.926 1.00 94.94 519 ARG A C 1
ATOM 4122 O O . ARG A 1 519 ? -45.499 8.503 2.954 1.00 94.94 519 ARG A O 1
ATOM 4129 N N . THR A 1 520 ? -45.647 8.284 0.734 1.00 93.19 520 THR A N 1
ATOM 4130 C CA . THR A 1 520 ? -46.520 9.453 0.538 1.00 93.19 520 THR A CA 1
ATOM 4131 C C . THR A 1 520 ? -47.895 9.225 1.171 1.00 93.19 520 THR A C 1
ATOM 4133 O O . THR A 1 520 ? -48.408 10.109 1.864 1.00 93.19 520 THR A O 1
ATOM 4136 N N . ALA A 1 521 ? -48.455 8.020 1.037 1.00 93.12 521 ALA A N 1
ATOM 4137 C CA . ALA A 1 521 ? -49.673 7.611 1.729 1.00 93.12 521 ALA A CA 1
ATOM 4138 C C . ALA A 1 521 ? -49.489 7.616 3.258 1.00 93.12 521 ALA A C 1
ATOM 4140 O O . ALA A 1 521 ? -50.311 8.207 3.962 1.00 93.12 521 ALA A O 1
ATOM 4141 N N . ALA A 1 522 ? -48.384 7.062 3.772 1.00 92.75 522 ALA A N 1
ATOM 4142 C CA . ALA A 1 522 ? -48.058 7.074 5.200 1.00 92.75 522 ALA A CA 1
ATOM 4143 C C . ALA A 1 522 ? -47.956 8.509 5.757 1.00 92.75 522 ALA A C 1
ATOM 4145 O O . ALA A 1 522 ? -48.593 8.833 6.760 1.00 92.75 522 ALA A O 1
ATOM 4146 N N . ARG A 1 523 ? -47.252 9.417 5.062 1.00 90.69 523 ARG A N 1
ATOM 4147 C CA . ARG A 1 523 ? -47.155 10.846 5.434 1.00 90.69 523 ARG A CA 1
ATOM 4148 C C . ARG A 1 523 ? -48.522 11.533 5.443 1.00 90.69 523 ARG A C 1
ATOM 4150 O O . ARG A 1 523 ? -48.821 12.270 6.381 1.00 90.69 523 ARG A O 1
ATOM 4157 N N . LYS A 1 524 ? -49.377 11.258 4.450 1.00 92.19 524 LYS A N 1
ATOM 4158 C CA . LYS A 1 524 ? -50.759 11.772 4.384 1.00 92.19 524 LYS A CA 1
ATOM 4159 C C . LYS A 1 524 ? -51.636 11.236 5.526 1.00 92.19 524 LYS A C 1
ATOM 4161 O O . LYS A 1 524 ? -52.469 11.974 6.045 1.00 92.19 524 LYS A O 1
ATOM 4166 N N . ALA A 1 525 ? -51.405 9.996 5.956 1.00 93.88 525 ALA A N 1
ATOM 4167 C CA . ALA A 1 525 ? -52.040 9.366 7.115 1.00 93.88 525 ALA A CA 1
ATOM 4168 C C . ALA A 1 525 ? -51.400 9.741 8.473 1.00 93.88 525 ALA A C 1
ATOM 4170 O O . ALA A 1 525 ? -51.836 9.234 9.503 1.00 93.88 525 ALA A O 1
ATOM 4171 N N . LYS A 1 526 ? -50.382 10.620 8.493 1.00 94.69 526 LYS A N 1
ATOM 4172 C CA . LYS A 1 526 ? -49.565 10.984 9.674 1.00 94.69 526 LYS A CA 1
ATOM 4173 C C . LYS A 1 526 ? -48.813 9.810 10.330 1.00 94.69 526 LYS A C 1
ATOM 4175 O O . LYS A 1 526 ? -48.383 9.909 11.475 1.00 94.69 526 LYS A O 1
ATOM 4180 N N . GLN A 1 527 ? -48.604 8.718 9.597 1.00 93.69 527 GLN A N 1
ATOM 4181 C CA . GLN A 1 527 ? -47.788 7.570 10.003 1.00 93.69 527 GLN A CA 1
ATOM 4182 C C . GLN A 1 527 ? -46.303 7.880 9.753 1.00 93.69 527 GLN A C 1
ATOM 4184 O O . GLN A 1 527 ? -45.691 7.380 8.808 1.00 93.69 527 GLN A O 1
ATOM 4189 N N . TYR A 1 528 ? -45.736 8.778 10.563 1.00 91.62 528 TYR A N 1
ATOM 4190 C CA . TYR A 1 528 ? -44.367 9.270 10.369 1.00 91.62 528 TYR A CA 1
ATOM 4191 C C . TYR A 1 528 ? -43.309 8.171 10.550 1.00 91.62 528 TYR A C 1
ATOM 4193 O O . TYR A 1 528 ? -42.383 8.101 9.750 1.00 91.62 528 TYR A O 1
ATOM 4201 N N . GLU A 1 529 ? -43.512 7.257 11.500 1.00 92.81 529 GLU A N 1
ATOM 4202 C CA . GLU A 1 529 ? -42.651 6.088 11.737 1.00 92.81 529 GLU A CA 1
ATOM 4203 C C . GLU A 1 529 ? -42.483 5.250 10.459 1.00 92.81 529 GLU A C 1
ATOM 4205 O O . GLU A 1 529 ? -41.370 5.110 9.959 1.00 92.81 529 GLU A O 1
ATOM 4210 N N . LYS A 1 530 ? -43.591 4.821 9.834 1.00 91.12 530 LYS A N 1
ATOM 4211 C CA . LYS A 1 530 ? -43.574 4.090 8.552 1.00 91.12 530 LYS A CA 1
ATOM 4212 C C . LYS A 1 530 ? -42.960 4.909 7.400 1.00 91.12 530 LYS A C 1
ATOM 4214 O O . LYS A 1 530 ? -42.330 4.361 6.500 1.00 91.12 530 LYS A O 1
ATOM 4219 N N . SER A 1 531 ? -43.126 6.235 7.413 1.00 91.50 531 SER A N 1
ATOM 4220 C CA . SER A 1 531 ? -42.504 7.137 6.426 1.00 91.50 531 SER A CA 1
ATOM 4221 C C . SER A 1 531 ? -40.974 7.166 6.518 1.00 91.50 531 SER A C 1
ATOM 4223 O O . SER A 1 531 ? -40.317 7.414 5.502 1.00 91.50 531 SER A O 1
ATOM 4225 N N . ASP A 1 532 ? -40.416 6.972 7.713 1.00 91.50 532 ASP A N 1
ATOM 4226 C CA . ASP A 1 532 ? -38.970 6.961 7.940 1.00 91.50 532 ASP A CA 1
ATOM 4227 C C . ASP A 1 532 ? -38.379 5.541 7.935 1.00 91.50 532 ASP A C 1
ATOM 4229 O O . ASP A 1 532 ? -37.241 5.374 7.507 1.00 91.50 532 ASP A O 1
ATOM 4233 N N . GLU A 1 533 ? -39.167 4.509 8.249 1.00 93.62 533 GLU A N 1
ATOM 4234 C CA . GLU A 1 533 ? -38.849 3.094 7.992 1.00 93.62 533 GLU A CA 1
ATOM 4235 C C . GLU A 1 533 ? -38.559 2.854 6.498 1.00 93.62 533 GLU A C 1
ATOM 4237 O O . GLU A 1 533 ? -37.463 2.426 6.146 1.00 93.62 533 GLU A O 1
ATOM 4242 N N . ILE A 1 534 ? -39.468 3.266 5.602 1.00 92.69 534 ILE A N 1
ATOM 4243 C CA . ILE A 1 534 ? -39.273 3.175 4.139 1.00 92.69 534 ILE A CA 1
ATOM 4244 C C . ILE A 1 534 ? -38.052 3.989 3.667 1.00 92.69 534 ILE A C 1
ATOM 4246 O O . ILE A 1 534 ? -37.358 3.610 2.722 1.00 92.69 534 ILE A O 1
ATOM 4250 N N . ARG A 1 535 ? -37.763 5.125 4.319 1.00 92.81 535 ARG A N 1
ATOM 4251 C CA . ARG A 1 535 ? -36.572 5.935 4.014 1.00 92.81 535 ARG A CA 1
ATOM 4252 C C . ARG A 1 535 ? -35.288 5.204 4.424 1.00 92.81 535 ARG A C 1
ATOM 4254 O O . ARG A 1 535 ? -34.323 5.261 3.668 1.00 92.81 535 ARG A O 1
ATOM 4261 N N . LYS A 1 536 ? -35.270 4.533 5.582 1.00 92.38 536 LYS A N 1
ATOM 4262 C CA . LYS A 1 536 ? -34.138 3.714 6.043 1.00 92.38 536 LYS A CA 1
ATOM 4263 C C . LYS A 1 536 ? -33.916 2.494 5.153 1.00 92.38 536 LYS A C 1
ATOM 4265 O O . LYS A 1 536 ? -32.781 2.244 4.773 1.00 92.38 536 LYS A O 1
ATOM 4270 N N . GLU A 1 537 ? -34.984 1.790 4.784 1.00 92.44 537 GLU A N 1
ATOM 4271 C CA . GLU A 1 537 ? -34.949 0.614 3.903 1.00 92.44 537 GLU A CA 1
ATOM 4272 C C . GLU A 1 537 ? -34.249 0.922 2.567 1.00 92.44 537 GLU A C 1
ATOM 4274 O O . GLU A 1 537 ? -33.329 0.212 2.166 1.00 92.44 537 GLU A O 1
ATOM 4279 N N . LEU A 1 538 ? -34.617 2.029 1.912 1.00 93.38 538 LEU A N 1
ATOM 4280 C CA . LEU A 1 538 ? -33.966 2.466 0.673 1.00 93.38 538 LEU A CA 1
ATOM 4281 C C . LEU A 1 538 ? -32.540 3.001 0.905 1.00 93.38 538 LEU A C 1
ATOM 4283 O O . LEU A 1 538 ? -31.643 2.725 0.108 1.00 93.38 538 LEU A O 1
ATOM 4287 N N . ALA A 1 539 ? -32.293 3.722 2.003 1.00 92.50 539 ALA A N 1
ATOM 4288 C CA . ALA A 1 539 ? -30.962 4.243 2.314 1.00 92.50 539 ALA A CA 1
ATOM 4289 C C . ALA A 1 539 ? -29.947 3.127 2.636 1.00 92.50 539 ALA A C 1
ATOM 4291 O O . ALA A 1 539 ? -28.783 3.234 2.252 1.00 92.50 539 ALA A O 1
ATOM 4292 N N . ALA A 1 540 ? -30.382 2.025 3.255 1.00 89.75 540 ALA A N 1
ATOM 4293 C CA . ALA A 1 540 ? -29.557 0.842 3.509 1.00 89.75 540 ALA A CA 1
ATOM 4294 C C . ALA A 1 540 ? -29.041 0.184 2.215 1.00 89.75 540 ALA A C 1
ATOM 4296 O O . ALA A 1 540 ? -27.936 -0.345 2.200 1.00 89.75 540 ALA A O 1
ATOM 4297 N N . VAL A 1 541 ? -29.781 0.288 1.102 1.00 90.00 541 VAL A N 1
ATOM 4298 C CA . VAL A 1 541 ? -29.338 -0.181 -0.228 1.00 90.00 541 VAL A CA 1
ATOM 4299 C C . VAL A 1 541 ? -28.723 0.926 -1.105 1.00 90.00 541 VAL A C 1
ATOM 4301 O O . VAL A 1 541 ? -28.479 0.719 -2.292 1.00 90.00 541 VAL A O 1
ATOM 4304 N N . GLY A 1 542 ? -28.431 2.103 -0.536 1.00 91.25 542 GLY A N 1
ATOM 4305 C CA . GLY A 1 542 ? -27.762 3.211 -1.231 1.00 91.25 542 GLY A CA 1
ATOM 4306 C C . GLY A 1 542 ? -28.676 4.077 -2.105 1.00 91.25 542 GLY A C 1
ATOM 4307 O O . GLY A 1 542 ? -28.236 4.588 -3.139 1.00 91.25 542 GLY A O 1
ATOM 4308 N N . ILE A 1 543 ? -29.948 4.233 -1.721 1.00 94.44 543 ILE A N 1
ATOM 4309 C CA . ILE A 1 543 ? -30.944 5.055 -2.424 1.00 94.44 543 ILE A CA 1
ATOM 4310 C C . ILE A 1 543 ? -31.544 6.089 -1.459 1.00 94.44 543 ILE A C 1
ATOM 4312 O O . ILE A 1 543 ? -32.314 5.767 -0.555 1.00 94.44 543 ILE A O 1
ATOM 4316 N N . ALA A 1 544 ? -31.223 7.366 -1.672 1.00 93.62 544 ALA A N 1
ATOM 4317 C CA . ALA A 1 544 ? -31.707 8.472 -0.848 1.00 93.62 544 ALA A CA 1
ATOM 4318 C C . ALA A 1 544 ? -32.948 9.144 -1.456 1.00 93.62 544 ALA A C 1
ATOM 4320 O O . ALA A 1 544 ? -32.945 9.549 -2.622 1.00 93.62 544 ALA A O 1
ATOM 4321 N N . LEU A 1 545 ? -33.990 9.324 -0.636 1.00 93.44 545 LEU A N 1
ATOM 4322 C CA . LEU A 1 545 ? -35.211 10.052 -0.999 1.00 93.44 545 LEU A CA 1
ATOM 4323 C C . LEU A 1 545 ? -35.092 11.559 -0.726 1.00 93.44 545 LEU A C 1
ATOM 4325 O O . LEU A 1 545 ? -34.810 11.975 0.400 1.00 93.44 545 LEU A O 1
ATOM 4329 N N . MET A 1 546 ? -35.394 12.364 -1.744 1.00 89.00 546 MET A N 1
ATOM 4330 C CA . MET A 1 546 ? -35.317 13.826 -1.745 1.00 89.00 546 MET A CA 1
ATOM 4331 C C . MET A 1 546 ? -36.735 14.417 -1.801 1.00 89.00 546 MET A C 1
ATOM 4333 O O . MET A 1 546 ? -37.438 14.250 -2.793 1.00 89.00 546 MET A O 1
ATOM 4337 N N . ASP A 1 547 ? -37.178 15.104 -0.745 1.00 87.50 547 ASP A N 1
ATOM 4338 C CA . ASP A 1 547 ? -38.507 15.736 -0.696 1.00 87.50 547 ASP A CA 1
ATOM 4339 C C . ASP A 1 547 ? -38.462 17.153 -1.308 1.00 87.50 547 ASP A C 1
ATOM 4341 O O . ASP A 1 547 ? -37.878 18.062 -0.716 1.00 87.50 547 ASP A O 1
ATOM 4345 N N . GLY A 1 548 ? -39.076 17.350 -2.480 1.00 82.25 548 GLY A N 1
ATOM 4346 C CA . GLY A 1 548 ? -39.133 18.630 -3.200 1.00 82.25 548 GLY A CA 1
ATOM 4347 C C . GLY A 1 548 ? -40.543 19.248 -3.285 1.00 82.25 548 GLY A C 1
ATOM 4348 O O . GLY A 1 548 ? -41.519 18.634 -2.851 1.00 82.25 548 GLY A O 1
ATOM 4349 N N . PRO A 1 549 ? -40.687 20.462 -3.860 1.00 76.38 549 PRO A N 1
ATOM 4350 C CA . PRO A 1 549 ? -41.983 21.148 -3.976 1.00 76.38 549 PRO A CA 1
ATOM 4351 C C . PRO A 1 549 ? -43.004 20.433 -4.872 1.00 76.38 549 PRO A C 1
ATOM 4353 O O . PRO A 1 549 ? -44.204 20.594 -4.669 1.00 76.38 549 PRO A O 1
ATOM 4356 N N . GLU A 1 550 ? -42.529 19.665 -5.854 1.00 77.38 550 GLU A N 1
ATOM 4357 C CA . GLU A 1 550 ? -43.354 18.975 -6.858 1.00 77.38 550 GLU A CA 1
ATOM 4358 C C . GLU A 1 550 ? -43.562 17.481 -6.540 1.00 77.38 550 GLU A C 1
ATOM 4360 O O . GLU A 1 550 ? -44.361 16.815 -7.191 1.00 77.38 550 GLU A O 1
ATOM 4365 N N . GLY A 1 551 ? -42.882 16.951 -5.515 1.00 84.50 551 GLY A N 1
ATOM 4366 C CA . GLY A 1 551 ? -42.960 15.549 -5.100 1.00 84.50 551 GLY A CA 1
ATOM 4367 C C . GLY A 1 551 ? -41.678 15.051 -4.429 1.00 84.50 551 GLY A C 1
ATOM 4368 O O . GLY A 1 551 ? -40.706 15.793 -4.274 1.00 84.50 551 GLY A O 1
ATOM 4369 N N . THR A 1 552 ? -41.665 13.776 -4.035 1.00 89.62 552 THR A N 1
ATOM 4370 C CA . THR A 1 552 ? -40.446 13.083 -3.591 1.00 89.62 552 THR A CA 1
ATOM 4371 C C . THR A 1 552 ? -39.756 12.445 -4.797 1.00 89.62 552 THR A C 1
ATOM 4373 O O . THR A 1 552 ? -40.367 11.647 -5.503 1.00 89.62 552 THR A O 1
ATOM 4376 N N . THR A 1 553 ? -38.479 12.753 -5.011 1.00 91.06 553 THR A N 1
ATOM 4377 C CA . THR A 1 553 ? -37.608 12.082 -5.991 1.00 91.06 553 THR A CA 1
ATOM 4378 C C . THR A 1 553 ? -36.580 11.198 -5.275 1.00 91.06 553 THR A C 1
ATOM 4380 O O . THR A 1 553 ? -36.542 11.146 -4.043 1.00 91.06 553 THR A O 1
ATOM 4383 N N . TRP A 1 554 ? -35.740 10.477 -6.023 1.00 93.94 554 TRP A N 1
ATOM 4384 C CA . TRP A 1 554 ? -34.661 9.665 -5.455 1.00 93.94 554 TRP A CA 1
ATOM 4385 C C . TRP A 1 554 ? -33.340 9.846 -6.207 1.00 93.94 554 TRP A C 1
ATOM 4387 O O . TRP A 1 554 ? -33.330 10.072 -7.421 1.00 93.94 554 TRP A O 1
ATOM 4397 N N . ARG A 1 555 ? -32.227 9.710 -5.477 1.00 92.50 555 ARG A N 1
ATOM 4398 C CA . ARG A 1 555 ? -30.859 9.692 -6.014 1.00 92.50 555 ARG A CA 1
ATOM 4399 C C . ARG A 1 555 ? -30.056 8.507 -5.457 1.00 92.50 555 ARG A C 1
ATOM 4401 O O . ARG A 1 555 ? -30.356 8.061 -4.349 1.00 92.50 555 ARG A O 1
ATOM 4408 N N . PRO A 1 556 ? -29.012 8.029 -6.157 1.00 92.38 556 PRO A N 1
ATOM 4409 C CA . PRO A 1 556 ? -27.981 7.195 -5.548 1.00 92.38 556 PRO A CA 1
ATOM 4410 C C . PRO A 1 556 ? -27.368 7.903 -4.339 1.00 92.38 556 PRO A C 1
ATOM 4412 O O . PRO A 1 556 ? -27.195 9.123 -4.372 1.00 92.38 556 PRO A O 1
ATOM 4415 N N . SER A 1 557 ? -27.011 7.146 -3.310 1.00 90.31 557 SER A N 1
ATOM 4416 C CA . SER A 1 557 ? -26.240 7.600 -2.152 1.00 90.31 557 SER A CA 1
ATOM 4417 C C . SER A 1 557 ? -25.201 6.557 -1.749 1.00 90.31 557 SER A C 1
ATOM 4419 O O . SER A 1 557 ? -25.133 5.463 -2.316 1.00 90.31 557 SER A O 1
ATOM 4421 N N . LEU A 1 558 ? -24.411 6.873 -0.724 1.00 88.69 558 LEU A N 1
ATOM 4422 C CA . LEU A 1 558 ? -23.781 5.827 0.076 1.00 88.69 558 LEU A CA 1
ATOM 4423 C C . LEU A 1 558 ? -24.871 4.930 0.699 1.00 88.69 558 LEU A C 1
ATOM 4425 O O . LEU A 1 558 ? -25.892 5.468 1.145 1.00 88.69 558 LEU A O 1
ATOM 4429 N N . PRO A 1 559 ? -24.684 3.599 0.726 1.00 84.88 559 PRO A N 1
ATOM 4430 C CA . PRO A 1 559 ? -25.433 2.717 1.615 1.00 84.88 559 PRO A CA 1
ATOM 4431 C C . PRO A 1 559 ? -25.175 3.089 3.079 1.00 84.88 559 PRO A C 1
ATOM 4433 O O . PRO A 1 559 ? -24.049 3.455 3.427 1.00 84.88 559 PRO A O 1
ATOM 4436 N N . LEU A 1 560 ? -26.192 2.978 3.935 1.00 73.75 560 LEU A N 1
ATOM 4437 C CA . LEU A 1 560 ? -25.979 2.985 5.387 1.00 73.75 560 LEU A CA 1
ATOM 4438 C C . LEU A 1 560 ? -25.236 1.705 5.802 1.00 73.75 560 LEU A C 1
ATOM 4440 O O . LEU A 1 560 ? -25.488 0.636 5.247 1.00 73.75 560 LEU A O 1
ATOM 4444 N N . SER A 1 561 ? -24.336 1.805 6.781 1.00 52.12 561 SER A N 1
ATOM 4445 C CA . SER A 1 561 ? -23.706 0.634 7.397 1.00 52.12 561 SER A CA 1
ATOM 4446 C C . SER A 1 561 ? -24.736 -0.191 8.180 1.00 52.12 561 SER A C 1
ATOM 4448 O O . SER A 1 561 ? -25.741 0.336 8.665 1.00 52.12 561 SER A O 1
ATOM 4450 N N . GLU A 1 562 ? -24.481 -1.496 8.329 1.00 42.41 562 GLU A N 1
ATOM 4451 C CA . GLU A 1 562 ? -25.431 -2.438 8.948 1.00 42.41 562 GLU A CA 1
ATOM 4452 C C . GLU A 1 562 ? -25.815 -2.062 10.397 1.00 42.41 562 GLU A C 1
ATOM 4454 O O . GLU A 1 562 ? -26.894 -2.428 10.861 1.00 42.41 562 GLU A O 1
ATOM 4459 N N . GLU A 1 563 ? -24.992 -1.265 11.090 1.00 38.62 563 GLU A N 1
ATOM 4460 C CA . GLU A 1 563 ? -25.225 -0.824 12.473 1.00 38.62 563 GLU A CA 1
ATOM 4461 C C . GLU A 1 563 ? -26.392 0.181 12.634 1.00 38.62 563 GLU A C 1
ATOM 4463 O O . GLU A 1 563 ? -27.037 0.192 13.682 1.00 38.62 563 GLU A O 1
ATOM 4468 N N . GLU A 1 564 ? -26.751 0.974 11.610 1.00 35.41 564 GLU A N 1
ATOM 4469 C CA . GLU A 1 564 ? -27.949 1.849 11.661 1.00 35.41 564 GLU A CA 1
ATOM 4470 C C . GLU A 1 564 ? -29.239 1.155 11.164 1.00 35.41 564 GLU A C 1
ATOM 4472 O O . GLU A 1 564 ? -30.358 1.667 11.346 1.00 35.41 564 GLU A O 1
ATOM 4477 N N . GLY A 1 565 ? -29.084 -0.016 10.538 1.00 33.47 565 GLY A N 1
ATOM 4478 C CA . GLY A 1 565 ? -30.095 -0.754 9.776 1.00 33.47 565 GLY A CA 1
ATOM 4479 C C . GLY A 1 565 ? -30.942 -1.746 10.577 1.00 33.47 565 GLY A C 1
ATOM 4480 O O . GLY A 1 565 ? -31.365 -2.760 10.025 1.00 33.47 565 GLY A O 1
ATOM 4481 N N . VAL A 1 566 ? -31.205 -1.494 11.865 1.00 33.94 566 VAL A N 1
ATOM 4482 C CA . VAL A 1 566 ? -31.970 -2.412 12.737 1.00 33.94 566 VAL A CA 1
ATOM 4483 C C . VAL A 1 566 ? -33.472 -2.414 12.401 1.00 33.94 566 VAL A C 1
ATOM 4485 O O . VAL A 1 566 ? -34.275 -1.846 13.139 1.00 33.94 566 VAL A O 1
ATOM 4488 N N . LEU A 1 567 ? -33.833 -3.036 11.270 1.00 34.84 567 LEU A N 1
ATOM 4489 C CA . LEU A 1 567 ? -35.082 -3.767 10.985 1.00 34.84 567 LEU A CA 1
ATOM 4490 C C . LEU A 1 567 ? -35.096 -4.237 9.514 1.00 34.84 567 LEU A C 1
ATOM 4492 O O . LEU A 1 567 ? -35.591 -3.549 8.626 1.00 34.84 567 LEU A O 1
ATOM 4496 N N . ALA A 1 568 ? -34.600 -5.451 9.266 1.00 28.59 568 ALA A N 1
ATOM 4497 C CA . ALA A 1 568 ? -34.841 -6.196 8.030 1.00 28.59 568 ALA A CA 1
ATOM 4498 C C . ALA A 1 568 ? -35.165 -7.663 8.384 1.00 28.59 568 ALA A C 1
ATOM 4500 O O . ALA A 1 568 ? -34.462 -8.252 9.211 1.00 28.59 568 ALA A O 1
ATOM 4501 N N . PRO A 1 569 ? -36.226 -8.276 7.826 1.00 29.84 569 PRO A N 1
ATOM 4502 C CA . PRO A 1 569 ? -36.594 -9.648 8.166 1.00 29.84 569 PRO A CA 1
ATOM 4503 C C . PRO A 1 569 ? -35.607 -10.658 7.562 1.00 29.84 569 PRO A C 1
ATOM 4505 O O . PRO A 1 569 ? -35.245 -10.563 6.390 1.00 29.84 569 PRO A O 1
ATOM 4508 N N . HIS A 1 570 ? -35.210 -11.673 8.340 1.00 32.72 570 HIS A N 1
ATOM 4509 C CA . HIS A 1 570 ? -34.365 -12.774 7.860 1.00 32.72 570 HIS A CA 1
ATOM 4510 C C . HIS A 1 570 ? -35.007 -13.477 6.647 1.00 32.72 570 HIS A C 1
ATOM 4512 O O . HIS A 1 570 ? -35.981 -14.214 6.813 1.00 32.72 570 HIS A O 1
ATOM 4518 N N . GLY A 1 571 ? -34.472 -13.273 5.436 1.00 34.53 571 GLY A N 1
ATOM 4519 C CA . GLY A 1 571 ? -35.140 -13.797 4.237 1.00 34.53 571 GLY A CA 1
ATOM 4520 C C . GLY A 1 571 ? -34.428 -13.733 2.881 1.00 34.53 571 GLY A C 1
ATOM 4521 O O . GLY A 1 571 ? -35.002 -14.237 1.920 1.00 34.53 571 GLY A O 1
ATOM 4522 N N . MET A 1 572 ? -33.214 -13.182 2.754 1.00 26.92 572 MET A N 1
ATOM 4523 C CA . MET A 1 572 ? -32.437 -13.260 1.502 1.00 26.92 572 MET A CA 1
ATOM 4524 C C . MET A 1 572 ? -30.978 -13.636 1.763 1.00 26.92 572 MET A C 1
ATOM 4526 O O . MET A 1 572 ? -30.380 -13.204 2.744 1.00 26.92 572 MET A O 1
ATOM 4530 N N . ALA A 1 573 ? -30.431 -14.502 0.907 1.00 25.89 573 ALA A N 1
ATOM 4531 C CA . ALA A 1 573 ? -29.144 -15.157 1.119 1.00 25.89 573 ALA A CA 1
ATOM 4532 C C . ALA A 1 573 ? -28.037 -14.562 0.239 1.00 25.89 573 ALA A C 1
ATOM 4534 O O . ALA A 1 573 ? -28.226 -14.352 -0.960 1.00 25.89 573 ALA A O 1
ATOM 4535 N N . ALA A 1 574 ? -26.845 -14.392 0.815 1.00 26.67 574 ALA A N 1
ATOM 4536 C CA . ALA A 1 574 ? -25.632 -14.077 0.070 1.00 26.67 574 ALA A CA 1
ATOM 4537 C C . ALA A 1 574 ? -25.225 -15.274 -0.815 1.00 26.67 574 ALA A C 1
ATOM 4539 O O . ALA A 1 574 ? -24.586 -16.218 -0.355 1.00 26.67 574 ALA A O 1
ATOM 4540 N N . SER A 1 575 ? -25.623 -15.247 -2.090 1.00 27.69 575 SER A N 1
ATOM 4541 C CA . SER A 1 575 ? -25.376 -16.330 -3.056 1.00 27.69 575 SER A CA 1
ATOM 4542 C C . SER A 1 575 ? -25.073 -15.797 -4.464 1.00 27.69 575 SER A C 1
ATOM 4544 O O . SER A 1 575 ? -25.670 -16.231 -5.448 1.00 27.69 575 SER A O 1
ATOM 4546 N N . ALA A 1 576 ? -24.147 -14.839 -4.567 1.00 28.39 576 ALA A N 1
ATOM 4547 C CA . ALA A 1 576 ? -23.754 -14.242 -5.846 1.00 28.39 576 ALA A CA 1
ATOM 4548 C C . ALA A 1 576 ? -22.263 -13.850 -5.907 1.00 28.39 576 ALA A C 1
ATOM 4550 O O . ALA A 1 576 ? -21.948 -12.748 -6.338 1.00 28.39 576 ALA A O 1
ATOM 4551 N N . LEU A 1 577 ? -21.349 -14.730 -5.459 1.00 31.41 577 LEU A N 1
ATOM 4552 C CA . LEU A 1 577 ? -19.906 -14.711 -5.795 1.00 31.41 577 LEU A CA 1
ATOM 4553 C C . LEU A 1 577 ? -19.192 -15.979 -5.265 1.00 31.41 577 LEU A C 1
ATOM 4555 O O . LEU A 1 577 ? -18.445 -15.942 -4.291 1.00 31.41 577 LEU A O 1
ATOM 4559 N N . GLN A 1 578 ? -19.402 -17.121 -5.927 1.00 24.22 578 GLN A N 1
ATOM 4560 C CA . GLN A 1 578 ? -18.500 -18.280 -5.841 1.00 24.22 578 GLN A CA 1
ATOM 4561 C C . GLN A 1 578 ? -18.035 -18.667 -7.255 1.00 24.22 578 GLN A C 1
ATOM 4563 O O . GLN A 1 578 ? -18.819 -18.537 -8.195 1.00 24.22 578 GLN A O 1
ATOM 4568 N N . PRO A 1 579 ? -16.779 -19.115 -7.443 1.00 29.48 579 PRO A N 1
ATOM 4569 C CA . PRO A 1 579 ? -16.283 -19.517 -8.755 1.00 29.48 579 PRO A CA 1
ATOM 4570 C C . PRO A 1 579 ? -16.825 -20.901 -9.140 1.00 29.48 579 PRO A C 1
ATOM 4572 O O . PRO A 1 579 ? -16.432 -21.915 -8.556 1.00 29.48 579 PRO A O 1
ATOM 4575 N N . GLU A 1 580 ? -17.701 -20.964 -10.145 1.00 25.64 580 GLU A N 1
ATOM 4576 C CA . GLU A 1 580 ? -18.174 -22.246 -10.674 1.00 25.64 580 GLU A CA 1
ATOM 4577 C C . GLU A 1 580 ? -17.027 -23.038 -11.317 1.00 25.64 580 GLU A C 1
ATOM 4579 O O . GLU A 1 580 ? -16.377 -22.604 -12.270 1.00 25.64 580 GLU A O 1
ATOM 4584 N N . ARG A 1 581 ? -16.785 -24.251 -10.808 1.00 28.12 581 ARG A N 1
ATOM 4585 C CA . ARG A 1 581 ? -15.834 -25.195 -11.402 1.00 28.12 581 ARG A CA 1
ATOM 4586 C C . ARG A 1 581 ? -16.468 -25.894 -12.605 1.00 28.12 581 ARG A C 1
ATOM 4588 O O . ARG A 1 581 ? -16.982 -27.005 -12.471 1.00 28.12 581 ARG A O 1
ATOM 4595 N N . HIS A 1 582 ? -16.385 -25.287 -13.788 1.00 28.00 582 HIS A N 1
ATOM 4596 C CA . HIS A 1 582 ? -16.681 -26.000 -15.033 1.00 28.00 582 HIS A CA 1
ATOM 4597 C C . HIS A 1 582 ? -15.712 -27.175 -15.220 1.00 28.00 582 HIS A C 1
ATOM 4599 O O . HIS A 1 582 ? -14.514 -26.997 -15.435 1.00 28.00 582 HIS A O 1
ATOM 4605 N N . LEU A 1 583 ? -16.248 -28.392 -15.128 1.00 26.58 583 LEU A N 1
ATOM 4606 C CA . LEU A 1 583 ? -15.495 -29.635 -15.236 1.00 26.58 583 LEU A CA 1
ATOM 4607 C C . LEU A 1 583 ? -15.681 -30.201 -16.650 1.00 26.58 583 LEU A C 1
ATOM 4609 O O . LEU A 1 583 ? -16.764 -30.665 -17.008 1.00 26.58 583 LEU A O 1
ATOM 4613 N N . LEU A 1 584 ? -14.632 -30.108 -17.471 1.00 28.16 584 LEU A N 1
ATOM 4614 C CA . LEU A 1 584 ? -14.656 -30.521 -18.876 1.00 28.16 584 LEU A CA 1
ATOM 4615 C C . LEU A 1 584 ? -14.864 -32.036 -19.023 1.00 28.16 584 LEU A C 1
ATOM 4617 O O . LEU A 1 584 ? -14.057 -32.842 -18.561 1.00 28.16 584 LEU A O 1
ATOM 4621 N N . LEU A 1 585 ? -15.932 -32.414 -19.727 1.00 24.25 585 LEU A N 1
ATOM 4622 C CA . LEU A 1 585 ? -16.178 -33.785 -20.165 1.00 24.25 585 LEU A CA 1
ATOM 4623 C C . LEU A 1 585 ? -15.363 -34.092 -21.427 1.00 24.25 585 LEU A C 1
ATOM 4625 O O . LEU A 1 585 ? -15.730 -33.674 -22.524 1.00 24.25 585 LEU A O 1
ATOM 4629 N N . LEU A 1 586 ? -14.310 -34.896 -21.281 1.00 28.17 586 LEU A N 1
ATOM 4630 C CA . LEU A 1 586 ? -13.719 -35.663 -22.380 1.00 28.17 586 LEU A CA 1
ATOM 4631 C C . LEU A 1 586 ? -13.788 -37.156 -22.051 1.00 28.17 586 LEU A C 1
ATOM 4633 O O . LEU A 1 586 ? -13.567 -37.569 -20.913 1.00 28.17 586 LEU A O 1
ATOM 4637 N N . ALA A 1 587 ? -14.147 -37.962 -23.049 1.00 25.34 587 ALA A N 1
ATOM 4638 C CA . ALA A 1 587 ? -14.450 -39.379 -22.885 1.00 25.34 587 ALA A CA 1
ATOM 4639 C C . ALA A 1 587 ? -13.404 -40.283 -23.555 1.00 25.34 587 ALA A C 1
ATOM 4641 O O . ALA A 1 587 ? -12.945 -39.995 -24.657 1.00 25.34 587 ALA A O 1
ATOM 4642 N N . GLY A 1 588 ? -13.133 -41.435 -22.930 1.00 24.11 588 GLY A N 1
ATOM 4643 C CA . GLY A 1 588 ? -12.400 -42.563 -23.524 1.00 24.11 588 GLY A CA 1
ATOM 4644 C C . GLY A 1 588 ? -11.135 -42.964 -22.756 1.00 24.11 588 GLY A C 1
ATOM 4645 O O . GLY A 1 588 ? -10.361 -42.103 -22.361 1.00 24.11 588 GLY A O 1
ATOM 4646 N N . GLY A 1 589 ? -10.905 -44.276 -22.572 1.00 24.84 589 GLY A N 1
ATOM 4647 C CA . GLY A 1 589 ? -9.590 -44.780 -22.118 1.00 24.84 589 GLY A CA 1
ATOM 4648 C C . GLY A 1 589 ? -9.528 -45.783 -20.951 1.00 24.84 589 GLY A C 1
ATOM 4649 O O . GLY A 1 589 ? -8.589 -45.717 -20.178 1.00 24.84 589 GLY A O 1
ATOM 4650 N N . GLY A 1 590 ? -10.506 -46.688 -20.820 1.00 25.50 590 GLY A N 1
ATOM 4651 C CA . GLY A 1 590 ? -10.475 -48.000 -20.128 1.00 25.50 590 GLY A CA 1
ATOM 4652 C C . GLY A 1 590 ? -9.438 -48.381 -19.039 1.00 25.50 590 GLY A C 1
ATOM 4653 O O . GLY A 1 590 ? -8.237 -48.366 -19.270 1.00 25.50 590 GLY A O 1
ATOM 4654 N N . GLY A 1 591 ? -9.918 -49.033 -17.961 1.00 25.75 591 GLY A N 1
ATOM 4655 C CA . GLY A 1 591 ? -9.169 -50.174 -17.386 1.00 25.75 591 GLY A CA 1
ATOM 4656 C C . GLY A 1 591 ? -9.201 -50.447 -15.870 1.00 25.75 591 GLY A C 1
ATOM 4657 O O . GLY A 1 591 ? -8.264 -50.111 -15.166 1.00 25.75 591 GLY A O 1
ATOM 4658 N N . ARG A 1 592 ? -10.172 -51.263 -15.426 1.00 28.48 592 ARG A N 1
ATOM 4659 C CA . ARG A 1 592 ? -10.053 -52.282 -14.343 1.00 28.48 592 ARG A CA 1
ATOM 4660 C C . ARG A 1 592 ? -9.763 -51.862 -12.876 1.00 28.48 592 ARG A C 1
ATOM 4662 O O . ARG A 1 592 ? -8.635 -51.874 -12.410 1.00 28.48 592 ARG A O 1
ATOM 4669 N N . HIS A 1 593 ? -10.859 -51.815 -12.110 1.00 28.05 593 HIS A N 1
ATOM 4670 C CA . HIS A 1 593 ? -11.058 -52.441 -10.781 1.00 28.05 593 HIS A CA 1
ATOM 4671 C C . HIS A 1 593 ? -10.106 -52.168 -9.590 1.00 28.05 593 HIS A C 1
ATOM 4673 O O . HIS A 1 593 ? -9.056 -52.794 -9.467 1.00 28.05 593 HIS A O 1
ATOM 4679 N N . ARG A 1 594 ? -10.690 -51.614 -8.513 1.00 28.28 594 ARG A N 1
ATOM 4680 C CA . ARG A 1 594 ? -11.241 -52.439 -7.403 1.00 28.28 594 ARG A CA 1
ATOM 4681 C C . ARG A 1 594 ? -12.357 -51.703 -6.633 1.00 28.28 594 ARG A C 1
ATOM 4683 O O . ARG A 1 594 ? -12.590 -50.522 -6.861 1.00 28.28 594 ARG A O 1
ATOM 4690 N N . SER A 1 595 ? -13.117 -52.441 -5.820 1.00 26.05 595 SER A N 1
ATOM 4691 C CA . SER A 1 595 ? -14.313 -51.990 -5.076 1.00 26.05 595 SER A CA 1
ATOM 4692 C C . SER A 1 595 ? -13.958 -51.072 -3.893 1.00 26.05 595 SER A C 1
ATOM 4694 O O . SER A 1 595 ? -12.943 -51.309 -3.249 1.00 26.05 595 SER A O 1
ATOM 4696 N N . LEU A 1 596 ? -14.673 -49.981 -3.580 1.00 26.14 596 LEU A N 1
ATOM 4697 C CA . LEU A 1 596 ? -16.108 -49.801 -3.256 1.00 26.14 596 LEU A CA 1
ATOM 4698 C C . LEU A 1 596 ? -16.598 -50.517 -1.983 1.00 26.14 596 LEU A C 1
ATOM 4700 O O . LEU A 1 596 ? -16.834 -51.720 -1.996 1.00 26.14 596 LEU A O 1
ATOM 4704 N N . LEU A 1 597 ? -16.926 -49.718 -0.961 1.00 27.70 597 LEU A N 1
ATOM 4705 C CA . LEU A 1 597 ? -18.042 -49.937 -0.031 1.00 27.70 597 LEU A CA 1
ATOM 4706 C C . LEU A 1 597 ? -18.603 -48.563 0.397 1.00 27.70 597 LEU A C 1
ATOM 4708 O O . LEU A 1 597 ? -17.858 -47.589 0.475 1.00 27.70 597 LEU A O 1
ATOM 4712 N N . ARG A 1 598 ? -19.922 -48.464 0.611 1.00 24.86 598 ARG A N 1
ATOM 4713 C CA . ARG A 1 598 ? -20.636 -47.215 0.964 1.00 24.86 598 ARG A CA 1
ATOM 4714 C C . ARG A 1 598 ? -20.909 -47.129 2.470 1.00 24.86 598 ARG A C 1
ATOM 4716 O O . ARG A 1 598 ? -21.222 -48.144 3.081 1.00 24.86 598 ARG A O 1
ATOM 4723 N N . MET A 1 599 ? -20.953 -45.906 3.002 1.00 27.05 599 MET A N 1
ATOM 4724 C CA . MET A 1 599 ? -21.662 -45.565 4.247 1.00 27.05 599 MET A CA 1
ATOM 4725 C C . MET A 1 599 ? -22.971 -44.807 3.922 1.00 27.05 599 MET A C 1
ATOM 4727 O O . MET A 1 599 ? -22.964 -43.992 2.996 1.00 27.05 599 MET A O 1
ATOM 4731 N N . PRO A 1 600 ? -24.090 -45.057 4.633 1.00 29.67 600 PRO A N 1
ATOM 4732 C CA . PRO A 1 600 ? -25.345 -44.304 4.505 1.00 29.67 600 PRO A CA 1
ATOM 4733 C C . PRO A 1 600 ? -25.432 -43.103 5.484 1.00 29.67 600 PRO A C 1
ATOM 4735 O O . PRO A 1 600 ? -24.674 -43.054 6.453 1.00 29.67 600 PRO A O 1
ATOM 4738 N N . PRO A 1 601 ? -26.357 -42.141 5.274 1.00 32.41 601 PRO A N 1
ATOM 4739 C CA . PRO A 1 601 ? -26.463 -40.926 6.092 1.00 32.41 601 PRO A CA 1
ATOM 4740 C C . PRO A 1 601 ? -27.349 -41.082 7.356 1.00 32.41 601 PRO A C 1
ATOM 4742 O O . PRO A 1 601 ? -28.340 -41.817 7.321 1.00 32.41 601 PRO A O 1
ATOM 4745 N N . PRO A 1 602 ? -27.060 -40.349 8.453 1.00 31.86 602 PRO A N 1
ATOM 4746 C CA . PRO A 1 602 ? -27.919 -40.255 9.639 1.00 31.86 602 PRO A CA 1
ATOM 4747 C C . PRO A 1 602 ? -29.033 -39.190 9.506 1.00 31.86 602 PRO A C 1
ATOM 4749 O O . PRO A 1 602 ? -29.025 -38.365 8.594 1.00 31.86 602 PRO A O 1
ATOM 4752 N N . ARG A 1 603 ? -30.012 -39.220 10.425 1.00 29.58 603 ARG A N 1
ATOM 4753 C CA . ARG A 1 603 ? -31.232 -38.379 10.431 1.00 29.58 603 ARG A CA 1
ATOM 4754 C C . ARG A 1 603 ? -31.209 -37.259 11.491 1.00 29.58 603 ARG A C 1
ATOM 4756 O O . ARG A 1 603 ? -30.362 -37.244 12.378 1.00 29.58 603 ARG A O 1
ATOM 4763 N N . ALA A 1 604 ? -32.192 -36.359 11.383 1.00 28.27 604 ALA A N 1
ATOM 4764 C CA . ALA A 1 604 ? -32.518 -35.265 12.308 1.00 28.27 604 ALA A CA 1
ATOM 4765 C C . ALA A 1 604 ? -32.974 -35.743 13.727 1.00 28.27 604 ALA A C 1
ATOM 4767 O O . ALA A 1 604 ? -33.205 -36.942 13.902 1.00 28.27 604 ALA A O 1
ATOM 4768 N N . PRO A 1 605 ? -33.066 -34.851 14.747 1.00 38.75 605 PRO A N 1
ATOM 4769 C CA . PRO A 1 605 ? -32.716 -35.201 16.138 1.00 38.75 605 PRO A CA 1
ATOM 4770 C C . PRO A 1 605 ? -33.867 -35.216 17.181 1.00 38.75 605 PRO A C 1
ATOM 4772 O O . PRO A 1 605 ? -35.023 -34.977 16.845 1.00 38.75 605 PRO A O 1
ATOM 4775 N N . LEU A 1 606 ? -33.457 -35.384 18.460 1.00 27.11 606 LEU A N 1
ATOM 4776 C CA . LEU A 1 606 ? -34.124 -35.184 19.778 1.00 27.11 606 LEU A CA 1
ATOM 4777 C C . LEU A 1 606 ? -34.427 -36.478 20.576 1.00 27.11 606 LEU A C 1
ATOM 4779 O O . LEU A 1 606 ? -34.705 -37.502 19.955 1.00 27.11 606 LEU A O 1
ATOM 4783 N N . PRO A 1 607 ? -34.452 -36.453 21.938 1.00 31.30 607 PRO A N 1
ATOM 4784 C CA . PRO A 1 607 ? -34.061 -35.392 22.890 1.00 31.30 607 PRO A CA 1
ATOM 4785 C C . PRO A 1 607 ? -32.947 -35.810 23.901 1.00 31.30 607 PRO A C 1
ATOM 4787 O O . PRO A 1 607 ? -32.389 -36.901 23.839 1.00 31.30 607 PRO A O 1
ATOM 4790 N N . HIS A 1 608 ? -32.598 -34.922 24.845 1.00 30.64 608 HIS A N 1
ATOM 4791 C CA . HIS A 1 608 ? -31.487 -35.077 25.807 1.00 30.64 608 HIS A CA 1
ATOM 4792 C C . HIS A 1 608 ? -31.630 -36.192 26.869 1.00 30.64 608 HIS A C 1
ATOM 4794 O O . HIS A 1 608 ? -32.686 -36.342 27.483 1.00 30.64 608 HIS A O 1
ATOM 4800 N N . ARG A 1 609 ? -30.483 -36.751 27.299 1.00 25.09 609 ARG A N 1
ATOM 4801 C CA . ARG A 1 609 ? -30.151 -36.939 28.734 1.00 25.09 609 ARG A CA 1
ATOM 4802 C C . ARG A 1 609 ? -28.630 -36.902 28.984 1.00 25.09 609 ARG A C 1
ATOM 4804 O O . ARG A 1 609 ? -27.847 -37.210 28.094 1.00 25.09 609 ARG A O 1
ATOM 4811 N N . ARG A 1 610 ? -28.214 -36.486 30.189 1.00 26.08 610 ARG A N 1
ATOM 4812 C CA . ARG A 1 610 ? -26.802 -36.386 30.632 1.00 26.08 610 ARG A CA 1
ATOM 4813 C C . ARG A 1 610 ? -26.345 -37.674 31.338 1.00 26.08 610 ARG A C 1
ATOM 4815 O O . ARG A 1 610 ? -27.124 -38.180 32.142 1.00 26.08 610 ARG A O 1
ATOM 4822 N N . ARG A 1 611 ? -25.063 -38.063 31.213 1.00 27.19 611 ARG A N 1
ATOM 4823 C CA . ARG A 1 611 ? -24.104 -38.176 32.349 1.00 27.19 611 ARG A CA 1
ATOM 4824 C C . ARG A 1 611 ? -22.668 -38.551 31.916 1.00 27.19 611 ARG A C 1
ATOM 4826 O O . ARG A 1 611 ? -22.418 -38.897 30.772 1.00 27.19 611 ARG A O 1
ATOM 4833 N N . HIS A 1 612 ? -21.756 -38.364 32.871 1.00 25.27 612 HIS A N 1
ATOM 4834 C CA . HIS A 1 612 ? -20.287 -38.324 32.820 1.00 25.27 612 HIS A CA 1
ATOM 4835 C C . HIS A 1 612 ? -19.530 -39.478 32.139 1.00 25.27 612 HIS A C 1
ATOM 4837 O O . HIS A 1 612 ? -19.942 -40.632 32.189 1.00 25.27 612 HIS A O 1
ATOM 4843 N N . TRP A 1 613 ? -18.319 -39.143 31.676 1.00 23.17 613 TRP A N 1
ATOM 4844 C CA . TRP A 1 613 ? -17.167 -40.050 31.590 1.00 23.17 613 TRP A CA 1
ATOM 4845 C C . TRP A 1 613 ? -16.224 -39.843 32.799 1.00 23.17 613 TRP A C 1
ATOM 4847 O O . TRP A 1 613 ? -16.091 -38.704 33.256 1.00 23.17 613 TRP A O 1
ATOM 4857 N N . PRO A 1 614 ? -15.551 -40.894 33.309 1.00 29.47 614 PRO A N 1
ATOM 4858 C CA . PRO A 1 614 ? -14.503 -40.783 34.328 1.00 29.47 614 PRO A CA 1
ATOM 4859 C C . PRO A 1 614 ? -13.125 -40.448 33.721 1.00 29.47 614 PRO A C 1
ATOM 4861 O O . PRO A 1 614 ? -12.925 -40.513 32.508 1.00 29.47 614 PRO A O 1
ATOM 4864 N N . ARG A 1 615 ? -12.153 -40.089 34.574 1.00 24.14 615 ARG A N 1
ATOM 4865 C CA . ARG A 1 615 ? -10.832 -39.567 34.177 1.00 24.14 615 ARG A CA 1
ATOM 4866 C C . ARG A 1 615 ? -9.694 -40.510 34.595 1.00 24.14 615 ARG A C 1
ATOM 4868 O O . ARG A 1 615 ? -9.624 -40.870 35.759 1.00 24.14 615 ARG A O 1
ATOM 4875 N N . ALA A 1 616 ? -8.787 -40.787 33.652 1.00 25.62 616 ALA A N 1
ATOM 4876 C CA . ALA A 1 616 ? -7.399 -41.260 33.810 1.00 25.62 616 ALA A CA 1
ATOM 4877 C C . ALA A 1 616 ? -7.093 -42.502 34.688 1.00 25.62 616 ALA A C 1
ATOM 4879 O O . ALA A 1 616 ? -7.227 -42.492 35.907 1.00 25.62 616 ALA A O 1
ATOM 4880 N N . VAL A 1 617 ? -6.471 -43.510 34.065 1.00 24.55 617 VAL A N 1
ATOM 4881 C CA . VAL A 1 617 ? -5.628 -44.514 34.743 1.00 24.55 617 VAL A CA 1
ATOM 4882 C C . VAL A 1 617 ? -4.168 -44.044 34.689 1.00 24.55 617 VAL A C 1
ATOM 4884 O O . VAL A 1 617 ? -3.735 -43.491 33.678 1.00 24.55 617 VAL A O 1
ATOM 4887 N N . ARG A 1 618 ? -3.404 -44.238 35.773 1.00 24.56 618 ARG A N 1
ATOM 4888 C CA . ARG A 1 618 ? -1.955 -43.958 35.810 1.00 24.56 618 ARG A CA 1
ATOM 4889 C C . ARG A 1 618 ? -1.173 -45.104 35.169 1.00 24.56 618 ARG A C 1
ATOM 4891 O O . ARG A 1 618 ? -1.522 -46.263 35.367 1.00 24.56 618 ARG A O 1
ATOM 4898 N N . VAL A 1 619 ? -0.058 -44.789 34.514 1.00 24.08 619 VAL A N 1
ATOM 4899 C CA . VAL A 1 619 ? 0.990 -45.788 34.262 1.00 24.08 619 VAL A CA 1
ATOM 4900 C C . VAL A 1 619 ? 1.704 -46.079 35.583 1.00 24.08 619 VAL A C 1
ATOM 4902 O O . VAL A 1 619 ? 2.105 -45.151 36.284 1.00 24.08 619 VAL A O 1
ATOM 4905 N N . PHE A 1 620 ? 1.875 -47.359 35.897 1.00 24.34 620 PHE A N 1
ATOM 4906 C CA . PHE A 1 620 ? 2.858 -47.847 36.861 1.00 24.34 620 PHE A CA 1
ATOM 4907 C C . PHE A 1 620 ? 3.864 -48.696 36.084 1.00 24.34 620 PHE A C 1
ATOM 4909 O O . PHE A 1 620 ? 3.462 -49.563 35.307 1.00 24.34 620 PHE A O 1
ATOM 4916 N N . SER A 1 621 ? 5.157 -48.459 36.284 1.00 27.47 621 SER A N 1
ATOM 4917 C CA . SER A 1 621 ? 6.186 -49.432 35.928 1.00 27.47 621 SER A CA 1
ATOM 4918 C C . SER A 1 621 ? 6.136 -50.587 36.929 1.00 27.47 621 SER A C 1
ATOM 4920 O O . SER A 1 621 ? 6.028 -50.365 38.134 1.00 27.47 621 SER A O 1
ATOM 4922 N N . GLY A 1 622 ? 6.200 -51.816 36.426 1.00 24.97 622 GLY A N 1
ATOM 4923 C CA . GLY A 1 622 ? 6.403 -53.007 37.244 1.00 24.97 622 GLY A CA 1
ATOM 4924 C C . GLY A 1 622 ? 7.809 -53.555 37.036 1.00 24.97 622 GLY A C 1
ATOM 4925 O O . GLY A 1 622 ? 8.332 -53.482 35.926 1.00 24.97 622 GLY A O 1
ATOM 4926 N N . ASP A 1 623 ? 8.371 -54.144 38.086 1.00 30.52 623 ASP A N 1
ATOM 4927 C CA . ASP A 1 623 ? 9.419 -55.158 37.977 1.00 30.52 623 ASP A CA 1
ATOM 4928 C C . ASP A 1 623 ? 9.113 -56.295 38.975 1.00 30.52 623 ASP A C 1
ATOM 4930 O O . ASP A 1 623 ? 8.249 -56.143 39.846 1.00 30.52 623 ASP A O 1
ATOM 4934 N N . GLY A 1 624 ? 9.694 -57.477 38.768 1.00 27.12 624 GLY A N 1
ATOM 4935 C CA . GLY A 1 624 ? 9.100 -58.747 39.203 1.00 27.12 624 GLY A CA 1
ATOM 4936 C C . GLY A 1 624 ? 9.592 -59.362 40.523 1.00 27.12 624 GLY A C 1
ATOM 4937 O O . GLY A 1 624 ? 10.761 -59.276 40.881 1.00 27.12 624 GLY A O 1
ATOM 4938 N N . GLY A 1 625 ? 8.696 -60.130 41.163 1.00 24.88 625 GLY A N 1
ATOM 4939 C CA . GLY A 1 625 ? 8.998 -61.082 42.248 1.00 24.88 625 GLY A CA 1
ATOM 4940 C C . GLY A 1 625 ? 8.884 -60.502 43.670 1.00 24.88 625 GLY A C 1
ATOM 4941 O O . GLY A 1 625 ? 9.356 -59.409 43.938 1.00 24.88 625 GLY A O 1
ATOM 4942 N N . GLY A 1 626 ? 8.270 -61.180 44.645 1.00 23.75 626 GLY A N 1
ATOM 4943 C CA . GLY A 1 626 ? 7.563 -62.469 44.632 1.00 23.75 626 GLY A CA 1
ATOM 4944 C C . GLY A 1 626 ? 6.772 -62.675 45.940 1.00 23.75 626 GLY A C 1
ATOM 4945 O O . GLY A 1 626 ? 6.820 -61.828 46.829 1.00 23.75 626 GLY A O 1
ATOM 4946 N N . GLY A 1 627 ? 6.013 -63.772 46.065 1.00 24.11 627 GLY A N 1
ATOM 4947 C CA . GLY A 1 627 ? 5.275 -64.093 47.304 1.00 24.11 627 GLY A CA 1
ATOM 4948 C C . GLY A 1 627 ? 6.197 -64.511 48.465 1.00 24.11 627 GLY A C 1
ATOM 4949 O O . GLY A 1 627 ? 7.357 -64.835 48.241 1.00 24.11 627 GLY A O 1
ATOM 4950 N N . GLY A 1 628 ? 5.753 -64.566 49.725 1.00 24.48 628 GLY A N 1
ATOM 4951 C CA . GLY A 1 628 ? 4.396 -64.394 50.270 1.00 24.48 628 GLY A CA 1
ATOM 4952 C C . GLY A 1 628 ? 4.031 -65.547 51.223 1.00 24.48 628 GLY A C 1
ATOM 4953 O O . GLY A 1 628 ? 4.418 -66.682 50.966 1.00 24.48 628 GLY A O 1
ATOM 4954 N N . GLY A 1 629 ? 3.285 -65.290 52.309 1.00 23.09 629 GLY A N 1
ATOM 4955 C CA . GLY A 1 629 ? 2.844 -66.362 53.222 1.00 23.09 629 GLY A CA 1
ATOM 4956 C C . GLY A 1 629 ? 2.474 -65.941 54.652 1.00 23.09 629 GLY A C 1
ATOM 4957 O O . GLY A 1 629 ? 3.346 -65.822 55.496 1.00 23.09 629 GLY A O 1
ATOM 4958 N N . PHE A 1 630 ? 1.169 -65.779 54.893 1.00 22.28 630 PHE A N 1
ATOM 4959 C CA . PHE A 1 630 ? 0.400 -66.079 56.120 1.00 22.28 630 PHE A CA 1
ATOM 4960 C C . PHE A 1 630 ? 0.933 -65.830 57.563 1.00 22.28 630 PHE A C 1
ATOM 4962 O O . PHE A 1 630 ? 1.924 -66.392 58.004 1.00 22.28 630 PHE A O 1
ATOM 4969 N N . ALA A 1 631 ? 0.026 -65.224 58.351 1.00 21.89 631 ALA A N 1
ATOM 4970 C CA . ALA A 1 631 ? -0.310 -65.515 59.761 1.00 21.89 631 ALA A CA 1
ATOM 4971 C C . ALA A 1 631 ? 0.507 -64.931 60.952 1.00 21.89 631 ALA A C 1
ATOM 4973 O O . ALA A 1 631 ? 1.581 -65.392 61.308 1.00 21.89 631 ALA A O 1
ATOM 4974 N N . SER A 1 632 ? -0.197 -64.080 61.719 1.00 22.59 632 SER A N 1
ATOM 4975 C CA . SER A 1 632 ? -0.405 -64.191 63.182 1.00 22.59 632 SER A CA 1
ATOM 4976 C C . SER A 1 632 ? 0.755 -64.000 64.190 1.00 22.59 632 SER A C 1
ATOM 4978 O O . SER A 1 632 ? 1.199 -64.956 64.824 1.00 22.59 632 SER A O 1
ATOM 4980 N N . ALA A 1 633 ? 1.042 -62.737 64.526 1.00 22.31 633 ALA A N 1
ATOM 4981 C CA . ALA A 1 633 ? 1.289 -62.228 65.894 1.00 22.31 633 ALA A CA 1
ATOM 4982 C C . ALA A 1 633 ? 0.967 -60.710 65.876 1.00 22.31 633 ALA A C 1
ATOM 4984 O O . ALA A 1 633 ? 1.176 -60.081 64.845 1.00 22.31 633 ALA A O 1
ATOM 4985 N N . VAL A 1 634 ? 0.361 -60.027 66.858 1.00 24.64 634 VAL A N 1
ATOM 4986 C CA . VAL A 1 634 ? 0.297 -60.165 68.329 1.00 24.64 634 VAL A CA 1
ATOM 4987 C C . VAL A 1 634 ? 1.624 -59.868 69.039 1.00 24.64 634 VAL A C 1
ATOM 4989 O O . VAL A 1 634 ? 2.219 -60.758 69.624 1.00 24.64 634 VAL A O 1
ATOM 4992 N N . GLU A 1 635 ? 2.053 -58.601 69.011 1.00 21.47 635 GLU A N 1
ATOM 4993 C CA . GLU A 1 635 ? 2.352 -57.750 70.188 1.00 21.47 635 GLU A CA 1
ATOM 4994 C C . GLU A 1 635 ? 2.475 -56.271 69.723 1.00 21.47 635 GLU A C 1
ATOM 4996 O O . GLU A 1 635 ? 2.765 -56.021 68.558 1.00 21.47 635 GLU A O 1
ATOM 5001 N N . LYS A 1 636 ? 1.923 -55.277 70.443 1.00 20.92 636 LYS A N 1
ATOM 5002 C CA . LYS A 1 636 ? 2.553 -54.410 71.478 1.00 20.92 636 LYS A CA 1
ATOM 5003 C C . LYS A 1 636 ? 3.860 -53.729 71.001 1.00 20.92 636 LYS A C 1
ATOM 5005 O O . LYS A 1 636 ? 4.701 -54.373 70.396 1.00 20.92 636 LYS A O 1
ATOM 5010 N N . ARG A 1 637 ? 4.119 -52.446 71.302 1.00 21.42 637 ARG A N 1
ATOM 5011 C CA . ARG A 1 637 ? 3.857 -51.742 72.580 1.00 21.42 637 ARG A CA 1
ATOM 5012 C C . ARG A 1 637 ? 3.872 -50.197 72.431 1.00 21.42 637 ARG A C 1
ATOM 5014 O O . ARG A 1 637 ? 4.613 -49.699 71.599 1.00 21.42 637 ARG A O 1
ATOM 5021 N N . SER A 1 638 ? 3.115 -49.491 73.289 1.00 21.66 638 SER A N 1
ATOM 5022 C CA . SER A 1 638 ? 3.394 -48.160 73.911 1.00 21.66 638 SER A CA 1
ATOM 5023 C C . SER A 1 638 ? 4.172 -47.090 73.099 1.00 21.66 638 SER A C 1
ATOM 5025 O O . SER A 1 638 ? 5.355 -47.279 72.841 1.00 21.66 638 SER A O 1
ATOM 5027 N N . VAL A 1 639 ? 3.635 -45.919 72.723 1.00 28.81 639 VAL A N 1
ATOM 5028 C CA . VAL A 1 639 ? 3.042 -44.837 73.561 1.00 28.81 639 VAL A CA 1
ATOM 5029 C C . VAL A 1 639 ? 3.927 -44.447 74.756 1.00 28.81 639 VAL A C 1
ATOM 5031 O O . VAL A 1 639 ? 4.052 -45.220 75.702 1.00 28.81 639 VAL A O 1
ATOM 5034 N N . PRO A 1 640 ? 4.501 -43.233 74.744 1.00 26.17 640 PRO A N 1
ATOM 5035 C CA . PRO A 1 640 ? 4.110 -42.249 75.762 1.00 26.17 640 PRO A CA 1
ATOM 5036 C C . PRO A 1 640 ? 3.838 -40.852 75.156 1.00 26.17 640 PRO A C 1
ATOM 5038 O O . PRO A 1 640 ? 4.610 -40.376 74.335 1.00 26.17 640 PRO A O 1
ATOM 5041 N N . GLY A 1 641 ? 2.781 -40.129 75.531 1.00 24.59 641 GLY A N 1
ATOM 5042 C CA . GLY A 1 641 ? 1.651 -40.531 76.373 1.00 24.59 641 GLY A CA 1
ATOM 5043 C C . GLY A 1 641 ? 0.763 -39.340 76.744 1.00 24.59 641 GLY A C 1
ATOM 5044 O O . GLY A 1 641 ? 1.192 -38.487 77.511 1.00 24.59 641 GLY A O 1
ATOM 5045 N N . ALA A 1 642 ? -0.472 -39.306 76.235 1.00 25.16 642 ALA A N 1
ATOM 5046 C CA . ALA A 1 642 ? -1.492 -38.326 76.608 1.00 25.16 642 ALA A CA 1
ATOM 5047 C C . ALA A 1 642 ? -2.882 -38.989 76.650 1.00 25.16 642 ALA A C 1
ATOM 5049 O O . ALA A 1 642 ? -3.255 -39.728 75.741 1.00 25.16 642 ALA A O 1
ATOM 5050 N N . VAL A 1 643 ? -3.601 -38.743 77.744 1.00 27.69 643 VAL A N 1
ATOM 5051 C CA . VAL A 1 643 ? -4.986 -39.167 78.037 1.00 27.69 643 VAL A CA 1
ATOM 5052 C C . VAL A 1 643 ? -5.960 -38.254 77.262 1.00 27.69 643 VAL A C 1
ATOM 5054 O O . VAL A 1 643 ? -5.624 -37.092 77.057 1.00 27.69 643 VAL A O 1
ATOM 5057 N N . GLY A 1 644 ? -7.155 -38.661 76.818 1.00 26.86 644 GLY A N 1
ATOM 5058 C CA . GLY A 1 644 ? -7.852 -39.952 76.924 1.00 26.86 644 GLY A CA 1
ATOM 5059 C C . GLY A 1 644 ? -9.230 -39.909 76.230 1.00 26.86 644 GLY A C 1
ATOM 5060 O O . GLY A 1 644 ? -9.471 -39.039 75.397 1.00 26.86 644 GLY A O 1
ATOM 5061 N N . GLU A 1 645 ? -10.110 -40.856 76.563 1.00 31.03 645 GLU A N 1
ATOM 5062 C CA . GLU A 1 645 ? -11.491 -40.998 76.045 1.00 31.03 645 GLU A CA 1
ATOM 5063 C C . GLU A 1 645 ? -12.434 -39.916 76.660 1.00 31.03 645 GLU A C 1
ATOM 5065 O O . GLU A 1 645 ? -12.011 -39.175 77.545 1.00 31.03 645 GLU A O 1
ATOM 5070 N N . ASP A 1 646 ? -13.706 -39.706 76.287 1.00 27.67 646 ASP A N 1
ATOM 5071 C CA . ASP A 1 646 ? -14.682 -40.491 75.508 1.00 27.67 646 ASP A CA 1
ATOM 5072 C C . ASP A 1 646 ? -15.794 -39.575 74.930 1.00 27.67 646 ASP A C 1
ATOM 5074 O O . ASP A 1 646 ? -16.198 -38.622 75.602 1.00 27.67 646 ASP A O 1
ATOM 5078 N N . GLN A 1 647 ? -16.331 -39.903 73.742 1.00 28.83 647 GLN A N 1
ATOM 5079 C CA . GLN A 1 647 ? -17.787 -40.015 73.494 1.00 28.83 647 GLN A CA 1
ATOM 5080 C C . GLN A 1 647 ? -18.104 -40.409 72.041 1.00 28.83 647 GLN A C 1
ATOM 5082 O O . GLN A 1 647 ? -17.869 -39.652 71.098 1.00 28.83 647 GLN A O 1
ATOM 5087 N N . GLY A 1 648 ? -18.694 -41.594 71.864 1.00 26.92 648 GLY A N 1
ATOM 5088 C CA . GLY A 1 648 ? -19.285 -42.039 70.597 1.00 26.92 648 GLY A CA 1
ATOM 5089 C C . GLY A 1 648 ? -20.773 -41.682 70.431 1.00 26.92 648 GLY A C 1
ATOM 5090 O O . GLY A 1 648 ? -21.355 -40.944 71.219 1.00 26.92 648 GLY A O 1
ATOM 5091 N N . ALA A 1 649 ? -21.400 -42.292 69.417 1.00 26.34 649 ALA A N 1
ATOM 5092 C CA . ALA A 1 649 ? -22.854 -42.335 69.190 1.00 26.34 649 ALA A CA 1
ATOM 5093 C C . ALA A 1 649 ? -23.576 -41.022 68.794 1.00 26.34 649 ALA A C 1
ATOM 5095 O O . ALA A 1 649 ? -24.589 -40.655 69.391 1.00 26.34 649 ALA A O 1
ATOM 5096 N N . ARG A 1 650 ? -23.160 -40.388 67.682 1.00 26.83 650 ARG A N 1
ATOM 5097 C CA . ARG A 1 650 ? -24.086 -39.568 66.863 1.00 26.83 650 ARG A CA 1
ATOM 5098 C C . ARG A 1 650 ? -23.762 -39.518 65.359 1.00 26.83 650 ARG A C 1
ATOM 5100 O O . ARG A 1 650 ? -23.763 -38.451 64.759 1.00 26.83 650 ARG A O 1
ATOM 5107 N N . VAL A 1 651 ? -23.479 -40.672 64.745 1.00 30.09 651 VAL A N 1
ATOM 5108 C CA . VAL A 1 651 ? -23.133 -40.777 63.308 1.00 30.09 651 VAL A CA 1
ATOM 5109 C C . VAL A 1 651 ? -23.931 -41.896 62.628 1.00 30.09 651 VAL A C 1
ATOM 5111 O O . VAL A 1 651 ? -23.380 -42.919 62.238 1.00 30.09 651 VAL A O 1
ATOM 5114 N N . GLU A 1 652 ? -25.246 -41.706 62.499 1.00 28.70 652 GLU A N 1
ATOM 5115 C CA . GLU A 1 652 ? -26.108 -42.602 61.700 1.00 28.70 652 GLU A CA 1
ATOM 5116 C C . GLU A 1 652 ? -27.262 -41.866 60.973 1.00 28.70 652 GLU A C 1
ATOM 5118 O O . GLU A 1 652 ? -28.107 -42.503 60.356 1.00 28.70 652 GLU A O 1
ATOM 5123 N N . GLU A 1 653 ? -27.283 -40.522 60.995 1.00 27.92 653 GLU A N 1
ATOM 5124 C CA . GLU A 1 653 ? -28.423 -39.701 60.523 1.00 27.92 653 GLU A CA 1
ATOM 5125 C C . GLU A 1 653 ? -28.036 -38.586 59.511 1.00 27.92 653 GLU A C 1
ATOM 5127 O O . GLU A 1 653 ? -28.888 -37.825 59.069 1.00 27.92 653 GLU A O 1
ATOM 5132 N N . GLU A 1 654 ? -26.766 -38.494 59.081 1.00 29.53 654 GLU A N 1
ATOM 5133 C CA . GLU A 1 654 ? -26.276 -37.442 58.152 1.00 29.53 654 GLU A CA 1
ATOM 5134 C C . GLU A 1 654 ? -25.947 -37.921 56.718 1.00 29.53 654 GLU A C 1
ATOM 5136 O O . GLU A 1 654 ? -25.434 -37.155 55.902 1.00 29.53 654 GLU A O 1
ATOM 5141 N N . LEU A 1 655 ? -26.268 -39.171 56.355 1.00 29.67 655 LEU A N 1
ATOM 5142 C CA . LEU A 1 655 ? -25.904 -39.741 55.042 1.00 29.67 655 LEU A CA 1
ATOM 5143 C C . LEU A 1 655 ? -26.980 -39.659 53.939 1.00 29.67 655 LEU A C 1
ATOM 5145 O O . LEU A 1 655 ? -26.680 -39.989 52.792 1.00 29.67 655 LEU A O 1
ATOM 5149 N N . GLU A 1 656 ? -28.184 -39.146 54.218 1.00 27.83 656 GLU A N 1
ATOM 5150 C CA . GLU A 1 656 ? -29.210 -38.904 53.180 1.00 27.83 656 GLU A CA 1
ATOM 5151 C C . GLU A 1 656 ? -29.213 -37.460 52.620 1.00 27.83 656 GLU A C 1
ATOM 5153 O O . GLU A 1 656 ? -29.835 -37.185 51.593 1.00 27.83 656 GLU A O 1
ATOM 5158 N N . GLY A 1 657 ? -28.465 -36.527 53.226 1.00 28.50 657 GLY A N 1
ATOM 5159 C CA . GLY A 1 657 ? -28.532 -35.089 52.905 1.00 28.50 657 GLY A CA 1
ATOM 5160 C C . GLY A 1 657 ? -27.897 -34.636 51.577 1.00 28.50 657 GLY A C 1
ATOM 5161 O O . GLY A 1 657 ? -28.144 -33.521 51.121 1.00 28.50 657 GLY A O 1
ATOM 5162 N N . VAL A 1 658 ? -27.084 -35.469 50.918 1.00 32.78 658 VAL A N 1
ATOM 5163 C CA . VAL A 1 658 ? -26.226 -35.042 49.783 1.00 32.78 658 VAL A CA 1
ATOM 5164 C C . VAL A 1 658 ? -26.936 -35.138 48.412 1.00 32.78 658 VAL A C 1
ATOM 5166 O O . VAL A 1 658 ? -26.392 -34.748 47.379 1.00 32.78 658 VAL A O 1
ATOM 5169 N N . ALA A 1 659 ? -28.185 -35.613 48.369 1.00 34.97 659 ALA A N 1
ATOM 5170 C CA . ALA A 1 659 ? -28.909 -35.907 47.126 1.00 34.97 659 ALA A CA 1
ATOM 5171 C C . ALA A 1 659 ? -29.673 -34.720 46.484 1.00 34.97 659 ALA A C 1
ATOM 5173 O O . ALA A 1 659 ? -30.337 -34.921 45.465 1.00 34.97 659 ALA A O 1
ATOM 5174 N N . ALA A 1 660 ? -29.584 -33.497 47.030 1.00 35.62 660 ALA A N 1
ATOM 5175 C CA . ALA A 1 660 ? -30.377 -32.340 46.574 1.00 35.62 660 ALA A CA 1
ATOM 5176 C C . ALA A 1 660 ? -29.606 -31.001 46.459 1.00 35.62 660 ALA A C 1
ATOM 5178 O O . ALA A 1 660 ? -30.208 -29.929 46.499 1.00 35.62 660 ALA A O 1
ATOM 5179 N N . GLY A 1 661 ? -28.281 -31.032 46.279 1.00 27.78 661 GLY A N 1
ATOM 5180 C CA . GLY A 1 661 ? -27.484 -29.820 46.049 1.00 27.78 661 GLY A CA 1
ATOM 5181 C C . GLY A 1 661 ? -27.681 -29.231 44.645 1.00 27.78 661 GLY A C 1
ATOM 5182 O O . GLY A 1 661 ? -27.201 -29.796 43.659 1.00 27.78 661 GLY A O 1
ATOM 5183 N N . ALA A 1 662 ? -28.348 -28.078 44.543 1.00 32.09 662 ALA A N 1
ATOM 5184 C CA . ALA A 1 662 ? -28.309 -27.260 43.332 1.00 32.09 662 ALA A CA 1
ATOM 5185 C C . ALA A 1 662 ? -26.887 -26.720 43.101 1.00 32.09 662 ALA A C 1
ATOM 5187 O O . ALA A 1 662 ? -26.133 -26.495 44.047 1.00 32.09 662 ALA A O 1
ATOM 5188 N N . LEU A 1 663 ? -26.514 -26.484 41.839 1.00 38.22 663 LEU A N 1
ATOM 5189 C CA . LEU A 1 663 ? -25.210 -25.908 41.502 1.00 38.22 663 LEU A CA 1
ATOM 5190 C C . LEU A 1 663 ? -25.266 -24.383 41.680 1.00 38.22 663 LEU A C 1
ATOM 5192 O O . LEU A 1 663 ? -25.292 -23.631 40.707 1.00 38.22 663 LEU A O 1
ATOM 5196 N N . GLU A 1 664 ? -25.335 -23.941 42.938 1.00 38.03 664 GLU A N 1
ATOM 5197 C CA . GLU A 1 664 ? -25.191 -22.533 43.300 1.00 38.03 664 GLU A CA 1
ATOM 5198 C C . GLU A 1 664 ? -23.817 -22.033 42.842 1.00 38.03 664 GLU A C 1
ATOM 5200 O O . GLU A 1 664 ? -22.783 -22.351 43.437 1.00 38.03 664 GLU A O 1
ATOM 5205 N N . LEU A 1 665 ? -23.798 -21.203 41.796 1.00 37.62 665 LEU A N 1
ATOM 5206 C CA . LEU A 1 665 ? -22.672 -20.307 41.571 1.00 37.62 665 LEU A CA 1
ATOM 5207 C C . LEU A 1 665 ? -22.676 -19.286 42.711 1.00 37.62 665 LEU A C 1
ATOM 5209 O O . LEU A 1 665 ? -23.308 -18.235 42.606 1.00 37.62 665 LEU A O 1
ATOM 5213 N N . ARG A 1 666 ? -21.954 -19.587 43.796 1.00 46.19 666 ARG A N 1
ATOM 5214 C CA . ARG A 1 666 ? -21.564 -18.564 44.769 1.00 46.19 666 ARG A CA 1
ATOM 5215 C C . ARG A 1 666 ? -20.762 -17.504 44.028 1.00 46.19 666 ARG A C 1
ATOM 5217 O O . ARG A 1 666 ? -19.633 -17.748 43.603 1.00 46.19 666 ARG A O 1
ATOM 5224 N N . TRP A 1 667 ? -21.389 -16.353 43.809 1.00 42.72 667 TRP A N 1
ATOM 5225 C CA . TRP A 1 667 ? -20.751 -15.229 43.153 1.00 42.72 667 TRP A CA 1
ATOM 5226 C C . TRP A 1 667 ? -20.066 -14.338 44.204 1.00 42.72 667 TRP A C 1
ATOM 5228 O O . TRP A 1 667 ? -20.709 -13.969 45.187 1.00 42.72 667 TRP A O 1
ATOM 5238 N N . PRO A 1 668 ? -18.794 -13.954 44.005 1.00 58.81 668 PRO A N 1
ATOM 5239 C CA . PRO A 1 668 ? -17.943 -14.327 42.879 1.00 58.81 668 PRO A CA 1
ATOM 5240 C C . PRO A 1 668 ? -17.258 -15.706 43.043 1.00 58.81 668 PRO A C 1
ATOM 5242 O O . PRO A 1 668 ? -16.902 -16.093 44.159 1.00 58.81 668 PRO A O 1
ATOM 5245 N N . PRO A 1 669 ? -16.972 -16.427 41.938 1.00 56.66 669 PRO A N 1
ATOM 5246 C CA . PRO A 1 669 ? -16.483 -17.813 41.964 1.00 56.66 669 PRO A CA 1
ATOM 5247 C C . PRO A 1 669 ? -15.076 -18.012 42.561 1.00 56.66 669 PRO A C 1
ATOM 5249 O O . PRO A 1 669 ? -14.629 -19.148 42.702 1.00 56.66 669 PRO A O 1
ATOM 5252 N N . TRP A 1 670 ? -14.368 -16.939 42.929 1.00 64.50 670 TRP A N 1
ATOM 5253 C CA . TRP A 1 670 ? -13.064 -16.987 43.603 1.00 64.50 670 TRP A CA 1
ATOM 5254 C C . TRP A 1 670 ? -13.137 -16.970 45.141 1.00 64.50 670 TRP A C 1
ATOM 5256 O O . TRP A 1 670 ? -12.090 -17.026 45.785 1.00 64.50 670 TRP A O 1
ATOM 5266 N N . GLN A 1 671 ? -14.334 -16.946 45.748 1.00 60.69 671 GLN A N 1
ATOM 5267 C CA . GLN A 1 671 ? -14.505 -16.978 47.215 1.00 60.69 671 GLN A CA 1
ATOM 5268 C C . GLN A 1 671 ? -13.798 -18.162 47.905 1.00 60.69 671 GLN A C 1
ATOM 5270 O O . GLN A 1 671 ? -13.333 -18.012 49.028 1.00 60.69 671 GLN A O 1
ATOM 5275 N N . GLY A 1 672 ? -13.700 -19.326 47.249 1.00 63.94 672 GLY A N 1
ATOM 5276 C CA . GLY A 1 672 ? -13.077 -20.538 47.806 1.00 63.94 672 GLY A CA 1
ATOM 5277 C C . GLY A 1 672 ? -11.585 -20.731 47.493 1.00 63.94 672 GLY A C 1
ATOM 5278 O O . GLY A 1 672 ? -11.055 -21.809 47.754 1.00 63.94 672 GLY A O 1
ATOM 5279 N N . LEU A 1 673 ? -10.909 -19.751 46.883 1.00 74.25 673 LEU A N 1
ATOM 5280 C CA . LEU A 1 673 ? -9.480 -19.841 46.555 1.00 74.25 673 LEU A CA 1
ATOM 5281 C C . LEU A 1 673 ? -8.621 -19.218 47.660 1.00 74.25 673 LEU A C 1
ATOM 5283 O O . LEU A 1 673 ? -8.938 -18.140 48.151 1.00 74.25 673 LEU A O 1
ATOM 5287 N N . ALA A 1 674 ? -7.485 -19.838 47.989 1.00 77.38 674 ALA A N 1
ATOM 5288 C CA . ALA A 1 674 ? -6.501 -19.223 48.881 1.00 77.38 674 ALA A CA 1
ATOM 5289 C C . ALA A 1 674 ? -5.916 -17.940 48.258 1.00 77.38 674 ALA A C 1
ATOM 5291 O O . ALA A 1 674 ? -5.606 -17.911 47.062 1.00 77.38 674 ALA A O 1
ATOM 5292 N N . ASP A 1 675 ? -5.705 -16.901 49.069 1.00 77.06 675 ASP A N 1
ATOM 5293 C CA . ASP A 1 675 ? -5.364 -15.546 48.605 1.00 77.06 675 ASP A CA 1
ATOM 5294 C C . ASP A 1 675 ? -4.145 -15.463 47.690 1.00 77.06 675 ASP A C 1
ATOM 5296 O O . ASP A 1 675 ? -4.148 -14.684 46.738 1.00 77.06 675 ASP A O 1
ATOM 5300 N N . ARG A 1 676 ? -3.127 -16.306 47.909 1.00 79.25 676 ARG A N 1
ATOM 5301 C CA . ARG A 1 676 ? -1.953 -16.376 47.023 1.00 79.25 676 ARG A CA 1
ATOM 5302 C C . ARG A 1 676 ? -2.344 -16.654 45.565 1.00 79.25 676 ARG A C 1
ATOM 5304 O O . ARG A 1 676 ? -1.735 -16.103 44.656 1.00 79.25 676 ARG A O 1
ATOM 5311 N N . TYR A 1 677 ? -3.398 -17.439 45.333 1.00 81.88 677 TYR A N 1
ATOM 5312 C CA . TYR A 1 677 ? -3.922 -17.714 43.996 1.00 81.88 677 TYR A CA 1
ATOM 5313 C C . TYR A 1 677 ? -4.888 -16.628 43.497 1.00 81.88 677 TYR A C 1
ATOM 5315 O O . TYR A 1 677 ? -4.861 -16.336 42.302 1.00 81.88 677 TYR A O 1
ATOM 5323 N N . LYS A 1 678 ? -5.661 -15.961 44.378 1.00 84.69 678 LYS A N 1
ATOM 5324 C CA . LYS A 1 678 ? -6.421 -14.742 44.012 1.00 84.69 678 LYS A CA 1
ATOM 5325 C C . LYS A 1 678 ? -5.467 -13.660 43.474 1.00 84.69 678 LYS A C 1
ATOM 5327 O O . LYS A 1 678 ? -5.683 -13.114 42.395 1.00 84.69 678 LYS A O 1
ATOM 5332 N N . LEU A 1 679 ? -4.372 -13.412 44.198 1.00 85.19 679 LEU A N 1
ATOM 5333 C CA . LEU A 1 679 ? -3.332 -12.430 43.877 1.00 85.19 679 LEU A CA 1
ATOM 5334 C C . LEU A 1 679 ? -2.594 -12.762 42.571 1.00 85.19 679 LEU A C 1
ATOM 5336 O O . LEU A 1 679 ? -2.441 -11.889 41.717 1.00 85.19 679 LEU A O 1
ATOM 5340 N N . ILE A 1 680 ? -2.181 -14.020 42.380 1.00 88.62 680 ILE A N 1
ATOM 5341 C CA . ILE A 1 680 ? -1.554 -14.489 41.131 1.00 88.62 680 ILE A CA 1
ATOM 5342 C C . ILE A 1 680 ? -2.520 -14.376 39.941 1.00 88.62 680 ILE A C 1
ATOM 5344 O O . ILE A 1 680 ? -2.108 -13.922 38.874 1.00 88.62 680 ILE A O 1
ATOM 5348 N N . GLY A 1 681 ? -3.802 -14.716 40.116 1.00 89.50 681 GLY A N 1
ATOM 5349 C CA . GLY A 1 681 ? -4.824 -14.570 39.075 1.00 89.50 681 GLY A CA 1
ATOM 5350 C C . GLY A 1 681 ? -5.072 -13.112 38.680 1.00 89.50 681 GLY A C 1
ATOM 5351 O O . GLY A 1 681 ? -5.078 -12.787 37.494 1.00 89.50 681 GLY A O 1
ATOM 5352 N N . ALA A 1 682 ? -5.193 -12.210 39.657 1.00 90.81 682 ALA A N 1
ATOM 5353 C CA . ALA A 1 682 ? -5.343 -10.781 39.387 1.00 90.81 682 ALA A CA 1
ATOM 5354 C C . ALA A 1 682 ? -4.091 -10.184 38.720 1.00 90.81 682 ALA A C 1
ATOM 5356 O O . ALA A 1 682 ? -4.213 -9.428 37.758 1.00 90.81 682 ALA A O 1
ATOM 5357 N N . THR A 1 683 ? -2.891 -10.579 39.163 1.00 92.69 683 THR A N 1
ATOM 5358 C CA . THR A 1 683 ? -1.621 -10.163 38.540 1.00 92.69 683 THR A CA 1
ATOM 5359 C C . THR A 1 683 ? -1.521 -10.673 37.098 1.00 92.69 683 THR A C 1
ATOM 5361 O O . THR A 1 683 ? -1.142 -9.915 36.213 1.00 92.69 683 THR A O 1
ATOM 5364 N N . SER A 1 684 ? -1.928 -11.918 36.823 1.00 94.25 684 SER A N 1
ATOM 5365 C CA . SER A 1 684 ? -2.023 -12.456 35.456 1.00 94.25 684 SER A CA 1
ATOM 5366 C C . SER A 1 684 ? -2.944 -11.607 34.572 1.00 94.25 684 SER A C 1
ATOM 5368 O O . SER A 1 684 ? -2.555 -11.227 33.470 1.00 94.25 684 SER A O 1
ATOM 5370 N N . LEU A 1 685 ? -4.118 -11.208 35.078 1.00 94.12 685 LEU A N 1
ATOM 5371 C CA . LEU A 1 685 ? -5.062 -10.362 34.340 1.00 94.12 685 LEU A CA 1
ATOM 5372 C C . LEU A 1 685 ? -4.495 -8.964 34.012 1.00 94.12 685 LEU A C 1
ATOM 5374 O O . LEU A 1 685 ? -4.761 -8.452 32.927 1.00 94.12 685 LEU A O 1
ATOM 5378 N N . ALA A 1 686 ? -3.649 -8.381 34.870 1.00 94.75 686 ALA A N 1
ATOM 5379 C CA . ALA A 1 686 ? -2.929 -7.146 34.535 1.00 94.75 686 ALA A CA 1
ATOM 5380 C C . ALA A 1 686 ? -1.972 -7.337 33.343 1.00 94.75 686 ALA A C 1
ATOM 5382 O O . ALA A 1 686 ? -1.842 -6.450 32.503 1.00 94.75 686 ALA A O 1
ATOM 5383 N N . PHE A 1 687 ? -1.335 -8.508 33.234 1.00 94.44 687 PHE A N 1
ATOM 5384 C CA . PHE A 1 687 ? -0.434 -8.849 32.127 1.00 94.44 687 PHE A CA 1
ATOM 5385 C C . PHE A 1 687 ? -1.188 -9.191 30.834 1.00 94.44 687 PHE A C 1
ATOM 5387 O O . PHE A 1 687 ? -0.654 -8.958 29.751 1.00 94.44 687 PHE A O 1
ATOM 5394 N N . VAL A 1 688 ? -2.440 -9.659 30.928 1.00 94.94 688 VAL A N 1
ATOM 5395 C CA . VAL A 1 688 ? -3.356 -9.733 29.776 1.00 94.94 688 VAL A CA 1
ATOM 5396 C C . VAL A 1 688 ? -3.616 -8.331 29.224 1.00 94.94 688 VAL A C 1
ATOM 5398 O O . VAL A 1 688 ? -3.373 -8.100 28.043 1.00 94.94 688 VAL A O 1
ATOM 5401 N N . ILE A 1 689 ? -4.039 -7.389 30.075 1.00 93.75 689 ILE A N 1
ATOM 5402 C CA . ILE A 1 689 ? -4.366 -6.009 29.671 1.00 93.75 689 ILE A CA 1
ATOM 5403 C C . ILE A 1 689 ? -3.125 -5.302 29.105 1.00 93.75 689 ILE A C 1
ATOM 5405 O O . ILE A 1 689 ? -3.147 -4.862 27.960 1.00 93.75 689 ILE A O 1
ATOM 5409 N N . CYS A 1 690 ? -2.003 -5.314 29.834 1.00 92.44 690 CYS A N 1
ATOM 5410 C CA . CYS A 1 690 ? -0.723 -4.755 29.382 1.00 92.44 690 CYS A CA 1
ATOM 5411 C C . CYS A 1 690 ? -0.297 -5.278 27.997 1.00 92.44 690 CYS A C 1
ATOM 5413 O O . CYS A 1 690 ? 0.198 -4.515 27.171 1.00 92.44 690 CYS A O 1
ATOM 5415 N N . ASN A 1 691 ? -0.492 -6.566 27.687 1.00 90.12 691 ASN A N 1
ATOM 5416 C CA . ASN A 1 691 ? -0.091 -7.078 26.375 1.00 90.12 691 ASN A CA 1
ATOM 5417 C C . ASN A 1 691 ? -1.138 -6.846 25.272 1.00 90.12 691 ASN A C 1
ATOM 5419 O O . ASN A 1 691 ? -0.766 -6.775 24.102 1.00 90.12 691 ASN A O 1
ATOM 5423 N N . MET A 1 692 ? -2.413 -6.645 25.626 1.00 90.31 692 MET A N 1
ATOM 5424 C CA . MET A 1 692 ? -3.404 -6.071 24.710 1.00 90.31 692 MET A CA 1
ATOM 5425 C C . MET A 1 692 ? -3.013 -4.629 24.324 1.00 90.31 692 MET A C 1
ATOM 5427 O O . MET A 1 692 ? -3.045 -4.296 23.139 1.00 90.31 692 MET A O 1
ATOM 5431 N N . ASP A 1 693 ? -2.556 -3.814 25.284 1.00 88.00 693 ASP A N 1
ATOM 5432 C CA . ASP A 1 693 ? -2.060 -2.439 25.071 1.00 88.00 693 ASP A CA 1
ATOM 5433 C C . ASP A 1 693 ? -0.747 -2.359 24.264 1.00 88.00 693 ASP A C 1
ATOM 5435 O O . ASP A 1 693 ? -0.538 -1.425 23.484 1.00 88.00 693 ASP A O 1
ATOM 5439 N N . LYS A 1 694 ? 0.137 -3.358 24.379 1.00 84.69 694 LYS A N 1
ATOM 5440 C CA . LYS A 1 694 ? 1.326 -3.467 23.510 1.00 84.69 694 LYS A CA 1
ATOM 5441 C C . LYS A 1 694 ? 0.963 -3.802 22.068 1.00 84.69 694 LYS A C 1
ATOM 5443 O O . LYS A 1 694 ? 1.525 -3.222 21.140 1.00 84.69 694 LYS A O 1
ATOM 5448 N N . VAL A 1 695 ? 0.058 -4.762 21.876 1.00 84.69 695 VAL A N 1
ATOM 5449 C CA . VAL A 1 695 ? -0.210 -5.348 20.555 1.00 84.69 695 VAL A CA 1
ATOM 5450 C C . VAL A 1 695 ? -1.231 -4.532 19.755 1.00 84.69 695 VAL A C 1
ATOM 5452 O O . VAL A 1 695 ? -1.141 -4.528 18.525 1.00 84.69 695 VAL A O 1
ATOM 5455 N N . ASN A 1 696 ? -2.124 -3.764 20.400 1.00 85.62 696 ASN A N 1
ATOM 5456 C CA . ASN A 1 696 ? -3.080 -2.903 19.690 1.00 85.62 696 ASN A CA 1
ATOM 5457 C C . ASN A 1 696 ? -2.389 -1.927 18.719 1.00 85.62 696 ASN A C 1
ATOM 5459 O O . ASN A 1 696 ? -2.865 -1.756 17.597 1.00 85.62 696 ASN A O 1
ATOM 5463 N N . LEU A 1 697 ? -1.215 -1.390 19.075 1.00 85.50 697 LEU A N 1
ATOM 5464 C CA . LEU A 1 697 ? -0.460 -0.487 18.210 1.00 85.50 697 LEU A CA 1
ATOM 5465 C C . LEU A 1 697 ? 0.094 -1.198 16.971 1.00 85.50 697 LEU A C 1
ATOM 5467 O O . LEU A 1 697 ? 0.101 -0.592 15.910 1.00 85.50 697 LEU A O 1
ATOM 5471 N N . SER A 1 698 ? 0.516 -2.464 17.048 1.00 77.69 698 SER A N 1
ATOM 5472 C CA . SER A 1 698 ? 1.012 -3.184 15.857 1.00 77.69 698 SER A CA 1
ATOM 5473 C C . SER A 1 698 ? -0.068 -3.360 14.776 1.00 77.69 698 SER A C 1
ATOM 5475 O O . SER A 1 698 ? 0.252 -3.385 13.591 1.00 77.69 698 SER A O 1
ATOM 5477 N N . VAL A 1 699 ? -1.347 -3.384 15.173 1.00 82.44 699 VAL A N 1
ATOM 5478 C CA . VAL A 1 699 ? -2.500 -3.394 14.260 1.00 82.44 699 VAL A CA 1
ATOM 5479 C C . VAL A 1 699 ? -2.901 -1.966 13.866 1.00 82.44 699 VAL A C 1
ATOM 5481 O O . VAL A 1 699 ? -3.061 -1.672 12.683 1.00 82.44 699 VAL A O 1
ATOM 5484 N N . ALA A 1 700 ? -3.035 -1.057 14.838 1.00 88.50 700 ALA A N 1
ATOM 5485 C CA . ALA A 1 700 ? -3.508 0.312 14.622 1.00 88.50 700 ALA A CA 1
ATOM 5486 C C . ALA A 1 700 ? -2.502 1.208 13.879 1.00 88.50 700 ALA A C 1
ATOM 5488 O O . ALA A 1 700 ? -2.916 2.145 13.197 1.00 88.50 700 ALA A O 1
ATOM 5489 N N . ILE A 1 701 ? -1.197 0.911 13.933 1.00 83.50 701 ILE A N 1
ATOM 5490 C CA . ILE A 1 701 ? -0.167 1.693 13.234 1.00 83.50 701 ILE A CA 1
ATOM 5491 C C . ILE A 1 701 ? -0.433 1.760 11.725 1.00 83.50 701 ILE A C 1
ATOM 5493 O O . ILE A 1 701 ? -0.063 2.745 11.099 1.00 83.50 701 ILE A O 1
ATOM 5497 N N . ILE A 1 702 ? -1.095 0.760 11.133 1.00 75.06 702 ILE A N 1
ATOM 5498 C CA . ILE A 1 702 ? -1.349 0.693 9.688 1.00 75.06 702 ILE A CA 1
ATOM 5499 C C . ILE A 1 702 ? -2.425 1.708 9.254 1.00 75.06 702 ILE A C 1
ATOM 5501 O O . ILE A 1 702 ? -2.095 2.583 8.449 1.00 75.06 702 ILE A O 1
ATOM 5505 N N . PRO A 1 703 ? -3.663 1.713 9.797 1.00 80.06 703 PRO A N 1
ATOM 5506 C CA . PRO A 1 703 ? -4.618 2.790 9.531 1.00 80.06 703 PRO A CA 1
ATOM 5507 C C . PRO A 1 703 ? -4.110 4.166 9.991 1.00 80.06 703 PRO A C 1
ATOM 5509 O O . PRO A 1 703 ? -4.318 5.138 9.268 1.00 80.06 703 PRO A O 1
ATOM 5512 N N . MET A 1 704 ? -3.363 4.267 11.101 1.00 86.44 704 MET A N 1
ATOM 5513 C CA . MET A 1 704 ? -2.717 5.529 11.501 1.00 86.44 704 MET A CA 1
ATOM 5514 C C . MET A 1 704 ? -1.703 6.013 10.444 1.00 86.44 704 MET A C 1
ATOM 5516 O O . MET A 1 704 ? -1.704 7.187 10.081 1.00 86.44 704 MET A O 1
ATOM 5520 N N . SER A 1 705 ? -0.887 5.117 9.881 1.00 81.00 705 SER A N 1
ATOM 5521 C CA . SER A 1 705 ? 0.084 5.451 8.826 1.00 81.00 705 SER A CA 1
ATOM 5522 C C . SER A 1 705 ? -0.605 5.854 7.523 1.00 81.00 705 SER A C 1
ATOM 5524 O O . SER A 1 705 ? -0.139 6.774 6.856 1.00 81.00 705 SER A O 1
ATOM 5526 N N . HIS A 1 706 ? -1.747 5.246 7.186 1.00 73.00 706 HIS A N 1
ATOM 5527 C CA . HIS A 1 706 ? -2.582 5.692 6.068 1.00 73.00 706 HIS A CA 1
ATOM 5528 C C . HIS A 1 706 ? -3.214 7.074 6.317 1.00 73.00 706 HIS A C 1
ATOM 5530 O O . HIS A 1 706 ? -3.237 7.896 5.404 1.00 73.00 706 HIS A O 1
ATOM 5536 N N . GLN A 1 707 ? -3.693 7.352 7.534 1.00 83.25 707 GLN A N 1
ATOM 5537 C CA . GLN A 1 707 ? -4.334 8.622 7.902 1.00 83.25 707 GLN A CA 1
ATOM 5538 C C . GLN A 1 707 ? -3.346 9.796 7.975 1.00 83.25 707 GLN A C 1
ATOM 5540 O O . GLN A 1 707 ? -3.696 10.914 7.597 1.00 83.25 707 GLN A O 1
ATOM 5545 N N . TYR A 1 708 ? -2.117 9.551 8.437 1.00 83.06 708 TYR A N 1
ATOM 5546 C CA . TYR A 1 708 ? -1.096 10.584 8.647 1.00 83.06 708 TYR A CA 1
ATOM 5547 C C . TYR A 1 708 ? 0.077 10.538 7.647 1.00 83.06 708 TYR A C 1
ATOM 5549 O O . TYR A 1 708 ? 1.004 11.340 7.758 1.00 83.06 708 TYR A O 1
ATOM 5557 N N . GLY A 1 709 ? 0.046 9.635 6.660 1.00 74.38 709 GLY A N 1
ATOM 5558 C CA . GLY A 1 709 ? 1.037 9.551 5.579 1.00 74.38 709 GLY A CA 1
ATOM 5559 C C . GLY A 1 709 ? 2.428 9.068 6.012 1.00 74.38 709 GLY A C 1
ATOM 5560 O O . GLY A 1 709 ? 3.432 9.547 5.486 1.00 74.38 709 GLY A O 1
ATOM 5561 N N . TRP A 1 710 ? 2.510 8.165 6.993 1.00 82.69 710 TRP A N 1
ATOM 5562 C CA . TRP A 1 710 ? 3.786 7.677 7.535 1.00 82.69 710 TRP A CA 1
ATOM 5563 C C . TRP A 1 710 ? 4.424 6.586 6.663 1.00 82.69 710 TRP A C 1
ATOM 5565 O O . TRP A 1 710 ? 3.734 5.764 6.064 1.00 82.69 710 TRP A O 1
ATOM 5575 N N . ASN A 1 711 ? 5.760 6.557 6.633 1.00 74.44 711 ASN A N 1
ATOM 5576 C CA . ASN A 1 711 ? 6.554 5.478 6.036 1.00 74.44 711 ASN A CA 1
ATOM 5577 C C . ASN A 1 711 ? 6.974 4.429 7.086 1.00 74.44 711 ASN A C 1
ATOM 5579 O O . ASN A 1 711 ? 6.839 4.671 8.289 1.00 74.44 711 ASN A O 1
ATOM 5583 N N . SER A 1 712 ? 7.533 3.295 6.644 1.00 70.94 712 SER A N 1
ATOM 5584 C CA . SER A 1 712 ? 8.004 2.187 7.499 1.00 70.94 712 SER A CA 1
ATOM 5585 C C . SER A 1 712 ? 8.886 2.671 8.652 1.00 70.94 712 SER A C 1
ATOM 5587 O O . SER A 1 712 ? 8.706 2.274 9.802 1.00 70.94 712 SER A O 1
ATOM 5589 N N . SER A 1 713 ? 9.808 3.588 8.358 1.00 73.00 713 SER A N 1
ATOM 5590 C CA . SER A 1 713 ? 10.773 4.122 9.317 1.00 73.00 713 SER A CA 1
ATOM 5591 C C . SER A 1 713 ? 10.110 5.023 10.379 1.00 73.00 713 SER A C 1
ATOM 5593 O O . SER A 1 713 ? 10.495 4.981 11.547 1.00 73.00 713 SER A O 1
ATOM 5595 N N . THR A 1 714 ? 9.064 5.782 10.026 1.00 82.50 714 THR A N 1
ATOM 5596 C CA . THR A 1 714 ? 8.256 6.558 10.989 1.00 82.50 714 THR A CA 1
ATOM 5597 C C . THR A 1 714 ? 7.322 5.663 11.803 1.00 82.50 714 THR A C 1
ATOM 5599 O O . THR A 1 714 ? 7.209 5.849 13.013 1.00 82.50 714 THR A O 1
ATOM 5602 N N . ALA A 1 715 ? 6.713 4.646 11.189 1.00 78.75 715 ALA A N 1
ATOM 5603 C CA . ALA A 1 715 ? 5.935 3.638 11.908 1.00 78.75 715 ALA A CA 1
ATOM 5604 C C . ALA A 1 715 ? 6.805 2.906 12.954 1.00 78.75 715 ALA A C 1
ATOM 5606 O O . ALA A 1 715 ? 6.421 2.800 14.121 1.00 78.75 715 ALA A O 1
ATOM 5607 N N . GLY A 1 716 ? 8.023 2.504 12.573 1.00 75.75 716 GLY A N 1
ATOM 5608 C CA . GLY A 1 716 ? 9.030 1.928 13.468 1.00 75.75 716 GLY A CA 1
ATOM 5609 C C . GLY A 1 716 ? 9.492 2.882 14.578 1.00 75.75 716 GLY A C 1
ATOM 5610 O O . GLY A 1 716 ? 9.695 2.441 15.709 1.00 75.75 716 GLY A O 1
ATOM 5611 N N . LEU A 1 717 ? 9.589 4.192 14.318 1.00 84.31 717 LEU A N 1
ATOM 5612 C CA . LEU A 1 717 ? 9.859 5.204 15.350 1.00 84.31 717 LEU A CA 1
ATOM 5613 C C . LEU A 1 717 ? 8.704 5.323 16.363 1.00 84.31 717 LEU A C 1
ATOM 5615 O O . LEU A 1 717 ? 8.943 5.347 17.571 1.00 84.31 717 LEU A O 1
ATOM 5619 N N . VAL A 1 718 ? 7.451 5.344 15.898 1.00 88.25 718 VAL A N 1
ATOM 5620 C CA . VAL A 1 718 ? 6.266 5.388 16.775 1.00 88.25 718 VAL A CA 1
ATOM 5621 C C . VAL A 1 718 ? 6.162 4.114 17.617 1.00 88.25 718 VAL A C 1
ATOM 5623 O O . VAL A 1 718 ? 5.936 4.210 18.823 1.00 88.25 718 VAL A O 1
ATOM 5626 N N . GLN A 1 719 ? 6.402 2.931 17.042 1.00 82.81 719 GLN A N 1
ATOM 5627 C CA . GLN A 1 719 ? 6.456 1.680 17.808 1.00 82.81 719 GLN A CA 1
ATOM 5628 C C . GLN A 1 719 ? 7.599 1.680 18.839 1.00 82.81 719 GLN A C 1
ATOM 5630 O O . GLN A 1 719 ? 7.358 1.440 20.024 1.00 82.81 719 GLN A O 1
ATOM 5635 N N . SER A 1 720 ? 8.831 1.992 18.417 1.00 84.94 720 SER A N 1
ATOM 5636 C CA . SER A 1 720 ? 10.017 1.949 19.290 1.00 84.94 720 SER A CA 1
ATOM 5637 C C . SER A 1 720 ? 10.012 3.009 20.401 1.00 84.94 720 SER A C 1
ATOM 5639 O O . SER A 1 720 ? 10.624 2.791 21.447 1.00 84.94 720 SER A O 1
ATOM 5641 N N . SER A 1 721 ? 9.272 4.117 20.237 1.00 90.44 721 SER A N 1
ATOM 5642 C CA . SER A 1 721 ? 9.147 5.185 21.246 1.00 90.44 721 SER A CA 1
ATOM 5643 C C . SER A 1 721 ? 8.723 4.680 22.635 1.00 90.44 721 SER A C 1
ATOM 5645 O O . SER A 1 721 ? 9.249 5.140 23.649 1.00 90.44 721 SER A O 1
ATOM 5647 N N . PHE A 1 722 ? 7.856 3.664 22.684 1.00 91.88 722 PHE A N 1
ATOM 5648 C CA . PHE A 1 722 ? 7.429 2.984 23.911 1.00 91.88 722 PHE A CA 1
ATOM 5649 C C . PHE A 1 722 ? 8.604 2.419 24.723 1.00 91.88 722 PHE A C 1
ATOM 5651 O O . PHE A 1 722 ? 8.655 2.562 25.948 1.00 91.88 722 PHE A O 1
ATOM 5658 N N . PHE A 1 723 ? 9.579 1.804 24.047 1.00 89.88 723 PHE A N 1
ATOM 5659 C CA . PHE A 1 723 ? 10.652 1.081 24.722 1.00 89.88 723 PHE A CA 1
ATOM 5660 C C . PHE A 1 723 ? 11.628 2.001 25.462 1.00 89.88 723 PHE A C 1
ATOM 5662 O O . PHE A 1 723 ? 12.284 1.537 26.390 1.00 89.88 723 PHE A O 1
ATOM 5669 N N . TRP A 1 724 ? 11.678 3.300 25.143 1.00 91.75 724 TRP A N 1
ATOM 5670 C CA . TRP A 1 724 ? 12.428 4.280 25.936 1.00 91.75 724 TRP A CA 1
ATOM 5671 C C . TRP A 1 724 ? 11.843 4.446 27.341 1.00 91.75 724 TRP A C 1
ATOM 5673 O O . TRP A 1 724 ? 12.576 4.365 28.325 1.00 91.75 724 TRP A O 1
ATOM 5683 N N . GLY A 1 725 ? 10.522 4.624 27.446 1.00 93.62 725 GLY A N 1
ATOM 5684 C CA . GLY A 1 725 ? 9.833 4.717 28.735 1.00 93.62 725 GLY A CA 1
ATOM 5685 C C . GLY A 1 725 ? 9.861 3.402 29.513 1.00 93.62 725 GLY A C 1
ATOM 5686 O O . GLY A 1 725 ? 10.084 3.396 30.725 1.00 93.62 725 GLY A O 1
ATOM 5687 N N . TYR A 1 726 ? 9.717 2.282 28.800 1.00 93.19 726 TYR A N 1
ATOM 5688 C CA . TYR A 1 726 ? 9.826 0.939 29.369 1.00 93.19 726 TYR A CA 1
ATOM 5689 C C . TYR A 1 726 ? 11.230 0.690 29.938 1.00 93.19 726 TYR A C 1
ATOM 5691 O O . TYR A 1 726 ? 11.354 0.383 31.119 1.00 93.19 726 TYR A O 1
ATOM 5699 N N . ALA A 1 727 ? 12.297 0.914 29.161 1.00 92.69 727 ALA A N 1
ATOM 5700 C CA . ALA A 1 727 ? 13.680 0.763 29.620 1.00 92.69 727 ALA A CA 1
ATOM 5701 C C . ALA A 1 727 ? 14.004 1.668 30.821 1.00 92.69 727 ALA A C 1
ATOM 5703 O O . ALA A 1 727 ? 14.586 1.203 31.801 1.00 92.69 727 ALA A O 1
ATOM 5704 N N . LEU A 1 728 ? 13.592 2.941 30.769 1.00 93.94 728 LEU A N 1
ATOM 5705 C CA . LEU A 1 728 ? 13.841 3.927 31.826 1.00 93.94 728 LEU A CA 1
ATOM 5706 C C . LEU A 1 728 ? 13.195 3.544 33.168 1.00 93.94 728 LEU A C 1
ATOM 5708 O O . LEU A 1 728 ? 13.733 3.877 34.222 1.00 93.94 728 LEU A O 1
ATOM 5712 N N . SER A 1 729 ? 12.056 2.848 33.139 1.00 94.94 729 SER A N 1
ATOM 5713 C CA . SER A 1 729 ? 11.265 2.501 34.326 1.00 94.94 729 SER A CA 1
ATOM 5714 C C . SER A 1 729 ? 11.526 1.098 34.886 1.00 94.94 729 SER A C 1
ATOM 5716 O O . SER A 1 729 ? 11.232 0.879 36.060 1.00 94.94 729 SER A O 1
ATOM 5718 N N . GLN A 1 730 ? 12.141 0.173 34.133 1.00 92.94 730 GLN A N 1
ATOM 5719 C CA . GLN A 1 730 ? 12.461 -1.184 34.619 1.00 92.94 730 GLN A CA 1
ATOM 5720 C C . GLN A 1 730 ? 13.282 -1.184 35.919 1.00 92.94 730 GLN A C 1
ATOM 5722 O O . GLN A 1 730 ? 12.930 -1.866 36.889 1.00 92.94 730 GLN A O 1
ATOM 5727 N N . LEU A 1 731 ? 14.386 -0.427 35.948 1.00 92.50 731 LEU A N 1
ATOM 5728 C CA . LEU A 1 731 ? 15.298 -0.402 37.092 1.00 92.50 731 LEU A CA 1
ATOM 5729 C C . LEU A 1 731 ? 14.723 0.360 38.305 1.00 92.50 731 LEU A C 1
ATOM 5731 O O . LEU A 1 731 ? 14.739 -0.215 39.399 1.00 92.50 731 LEU A O 1
ATOM 5735 N N . PRO A 1 732 ? 14.140 1.572 38.153 1.00 92.69 732 PRO A N 1
ATOM 5736 C CA . PRO A 1 732 ? 13.365 2.204 39.220 1.00 92.69 732 PRO A CA 1
ATOM 5737 C C . PRO A 1 732 ? 12.225 1.315 39.720 1.00 92.69 732 PRO A C 1
ATOM 5739 O O . PRO A 1 732 ? 12.061 1.182 40.924 1.00 92.69 732 PRO A O 1
ATOM 5742 N N . GLY A 1 733 ? 11.490 0.642 38.831 1.00 92.00 733 GLY A N 1
ATOM 5743 C CA . GLY A 1 733 ? 10.410 -0.285 39.181 1.00 92.00 733 GLY A CA 1
ATOM 5744 C C . GLY A 1 733 ? 10.874 -1.465 40.034 1.00 92.00 733 GLY A C 1
ATOM 5745 O O . GLY A 1 733 ? 10.177 -1.854 40.967 1.00 92.00 733 GLY A O 1
ATOM 5746 N N . GLY A 1 734 ? 12.075 -1.994 39.780 1.00 91.69 734 GLY A N 1
ATOM 5747 C CA . GLY A 1 734 ? 12.715 -2.997 40.637 1.00 91.69 734 GLY A CA 1
ATOM 5748 C C . GLY A 1 734 ? 12.987 -2.496 42.053 1.00 91.69 734 GLY A C 1
ATOM 5749 O O . GLY A 1 734 ? 12.639 -3.169 43.024 1.00 91.69 734 GLY A O 1
ATOM 5750 N N . TRP A 1 735 ? 13.556 -1.296 42.178 1.00 90.44 735 TRP A N 1
ATOM 5751 C CA . TRP A 1 735 ? 13.811 -0.672 43.479 1.00 90.44 735 TRP A CA 1
ATOM 5752 C C . TRP A 1 735 ? 12.508 -0.311 44.212 1.00 90.44 735 TRP A C 1
ATOM 5754 O O . TRP A 1 735 ? 12.325 -0.713 45.360 1.00 90.44 735 TRP A O 1
ATOM 5764 N N . LEU A 1 736 ? 11.556 0.331 43.527 1.00 90.19 736 LEU A N 1
ATOM 5765 C CA . LEU A 1 736 ? 10.227 0.647 44.054 1.00 90.19 736 LEU A CA 1
ATOM 5766 C C . LEU A 1 736 ? 9.508 -0.615 44.551 1.00 90.19 736 LEU A C 1
ATOM 5768 O O . LEU A 1 736 ? 8.907 -0.589 45.621 1.00 90.19 736 LEU A O 1
ATOM 5772 N N . ALA A 1 737 ? 9.583 -1.728 43.812 1.00 89.69 737 ALA A N 1
ATOM 5773 C CA . ALA A 1 737 ? 8.958 -2.986 44.212 1.00 89.69 737 ALA A CA 1
ATOM 5774 C C . ALA A 1 737 ? 9.615 -3.604 45.459 1.00 89.69 737 ALA A C 1
ATOM 5776 O O . ALA A 1 737 ? 8.895 -4.149 46.294 1.00 89.69 737 ALA A O 1
ATOM 5777 N N . LYS A 1 738 ? 10.943 -3.474 45.644 1.00 86.62 738 LYS A N 1
ATOM 5778 C CA . LYS A 1 738 ? 11.596 -3.851 46.915 1.00 86.62 738 LYS A CA 1
ATOM 5779 C C . LYS A 1 738 ? 11.070 -2.987 48.070 1.00 86.62 738 LYS A C 1
ATOM 5781 O O . LYS A 1 738 ? 10.657 -3.546 49.088 1.00 86.62 738 LYS A O 1
ATOM 5786 N N . SER A 1 739 ? 11.080 -1.661 47.898 1.00 82.44 739 SER A N 1
ATOM 5787 C CA . SER A 1 739 ? 10.866 -0.670 48.967 1.00 82.44 739 SER A CA 1
ATOM 5788 C C . SER A 1 739 ? 9.401 -0.448 49.361 1.00 82.44 739 SER A C 1
ATOM 5790 O O . SER A 1 739 ? 9.106 -0.299 50.542 1.00 82.44 739 SER A O 1
ATOM 5792 N N . PHE A 1 740 ? 8.473 -0.446 48.400 1.00 82.00 740 PHE A N 1
ATOM 5793 C CA . PHE A 1 740 ? 7.040 -0.189 48.625 1.00 82.00 740 PHE A CA 1
ATOM 5794 C C . PHE A 1 740 ? 6.153 -1.436 48.456 1.00 82.00 740 PHE A C 1
ATOM 5796 O O . PHE A 1 740 ? 4.945 -1.371 48.702 1.00 82.00 740 PHE A O 1
ATOM 5803 N N . GLY A 1 741 ? 6.752 -2.566 48.063 1.00 82.88 741 GLY A N 1
ATOM 5804 C CA . GLY A 1 741 ? 6.080 -3.832 47.781 1.00 82.88 741 GLY A CA 1
ATOM 5805 C C . GLY A 1 741 ? 5.436 -3.867 46.393 1.00 82.88 741 GLY A C 1
ATOM 5806 O O . GLY A 1 741 ? 4.792 -2.909 45.954 1.00 82.88 741 GLY A O 1
ATOM 5807 N N . GLY A 1 742 ? 5.550 -5.007 45.705 1.00 86.75 742 GLY A N 1
ATOM 5808 C CA . GLY A 1 742 ? 5.065 -5.176 44.333 1.00 86.75 742 GLY A CA 1
ATOM 5809 C C . GLY A 1 742 ? 3.581 -4.844 44.131 1.00 86.75 742 GLY A C 1
ATOM 5810 O O . GLY A 1 742 ? 3.208 -4.376 43.060 1.00 86.75 742 GLY A O 1
ATOM 5811 N N . ARG A 1 743 ? 2.729 -4.992 45.158 1.00 89.00 743 ARG A N 1
ATOM 5812 C CA . ARG A 1 743 ? 1.286 -4.701 45.057 1.00 89.00 743 ARG A CA 1
ATOM 5813 C C . ARG A 1 743 ? 1.014 -3.244 44.662 1.00 89.00 743 ARG A C 1
ATOM 5815 O O . ARG A 1 743 ? 0.354 -3.010 43.655 1.00 89.00 743 ARG A O 1
ATOM 5822 N N . LYS A 1 744 ? 1.562 -2.283 45.418 1.00 88.50 744 LYS A N 1
ATOM 5823 C CA . LYS A 1 744 ? 1.365 -0.841 45.175 1.00 88.50 744 LYS A CA 1
ATOM 5824 C C . LYS A 1 744 ? 1.992 -0.396 43.854 1.00 88.50 744 LYS A C 1
ATOM 5826 O O . LYS A 1 744 ? 1.436 0.437 43.149 1.00 88.50 744 LYS A O 1
ATOM 5831 N N . VAL A 1 745 ? 3.151 -0.957 43.512 1.00 92.81 745 VAL A N 1
ATOM 5832 C CA . VAL A 1 745 ? 3.892 -0.589 42.295 1.00 92.81 745 VAL A CA 1
ATOM 5833 C C . VAL A 1 745 ? 3.188 -1.090 41.034 1.00 92.81 745 VAL A C 1
ATOM 5835 O O . VAL A 1 745 ? 3.141 -0.367 40.042 1.00 92.81 745 VAL A O 1
ATOM 5838 N N . LEU A 1 746 ? 2.582 -2.283 41.079 1.00 94.00 746 LEU A N 1
ATOM 5839 C CA . LEU A 1 746 ? 1.729 -2.781 39.999 1.00 94.00 746 LEU A CA 1
ATOM 5840 C C . LEU A 1 746 ? 0.505 -1.875 39.803 1.00 94.00 746 LEU A C 1
ATOM 5842 O O . LEU A 1 746 ? 0.254 -1.438 38.686 1.00 94.00 746 LEU A O 1
ATOM 5846 N N . GLU A 1 747 ? -0.206 -1.561 40.889 1.00 93.69 747 GLU A N 1
ATOM 5847 C CA . GLU A 1 747 ? -1.410 -0.713 40.924 1.00 93.69 747 GLU A CA 1
ATOM 5848 C C . GLU A 1 747 ? -1.163 0.681 40.310 1.00 93.69 747 GLU A C 1
ATOM 5850 O O . GLU A 1 747 ? -1.876 1.089 39.393 1.00 93.69 747 GLU A O 1
ATOM 5855 N N . ILE A 1 748 ? -0.089 1.364 40.730 1.00 93.38 748 ILE A N 1
ATOM 5856 C CA . ILE A 1 748 ? 0.339 2.660 40.170 1.00 93.38 748 ILE A CA 1
ATOM 5857 C C . ILE A 1 748 ? 0.729 2.530 38.688 1.00 93.38 748 ILE A C 1
ATOM 5859 O O . ILE A 1 748 ? 0.400 3.406 37.883 1.00 93.38 748 ILE A O 1
ATOM 5863 N N . GLY A 1 749 ? 1.403 1.438 38.313 1.00 94.88 749 GLY A N 1
ATOM 5864 C CA . GLY A 1 749 ? 1.750 1.136 36.925 1.00 94.88 749 GLY A CA 1
ATOM 5865 C C . GLY A 1 749 ? 0.517 1.041 36.026 1.00 94.88 749 GLY A C 1
ATOM 5866 O O . GLY A 1 749 ? 0.466 1.727 35.003 1.00 94.88 749 GLY A O 1
ATOM 5867 N N . VAL A 1 750 ? -0.501 0.274 36.448 1.00 95.31 750 VAL A N 1
ATOM 5868 C CA . VAL A 1 750 ? -1.749 0.076 35.688 1.00 95.31 750 VAL A CA 1
ATOM 5869 C C . VAL A 1 750 ? -2.459 1.402 35.442 1.00 95.31 750 VAL A C 1
ATOM 5871 O O . VAL A 1 750 ? -2.774 1.711 34.293 1.00 95.31 750 VAL A O 1
ATOM 5874 N N . VAL A 1 751 ? -2.649 2.230 36.477 1.00 95.38 751 VAL A N 1
ATOM 5875 C CA . VAL A 1 751 ? -3.265 3.562 36.321 1.00 95.38 751 VAL A CA 1
ATOM 5876 C C . VAL A 1 751 ? -2.453 4.433 35.357 1.00 95.38 751 VAL A C 1
ATOM 5878 O O . VAL A 1 751 ? -3.023 5.078 34.476 1.00 95.38 751 VAL A O 1
ATOM 5881 N N . THR A 1 752 ? -1.122 4.421 35.483 1.00 95.25 752 THR A N 1
ATOM 5882 C CA . THR A 1 752 ? -0.221 5.239 34.657 1.00 95.25 752 THR A CA 1
ATOM 5883 C C . THR A 1 752 ? -0.319 4.876 33.175 1.00 95.25 752 THR A C 1
ATOM 5885 O O . THR A 1 752 ? -0.506 5.773 32.350 1.00 95.25 752 THR A O 1
ATOM 5888 N N . TRP A 1 753 ? -0.233 3.587 32.818 1.00 95.75 753 TRP A N 1
ATOM 5889 C CA . TRP A 1 753 ? -0.310 3.197 31.408 1.00 95.75 753 TRP A CA 1
ATOM 5890 C C . TRP A 1 753 ? -1.731 3.342 30.857 1.00 95.75 753 TRP A C 1
ATOM 5892 O O . TRP A 1 753 ? -1.886 3.850 29.753 1.00 95.75 753 TRP A O 1
ATOM 5902 N N . SER A 1 754 ? -2.767 3.015 31.638 1.00 95.62 754 SER A N 1
ATOM 5903 C CA . SER A 1 754 ? -4.176 3.127 31.221 1.00 95.62 754 SER A CA 1
ATOM 5904 C C . SER A 1 754 ? -4.544 4.548 30.783 1.00 95.62 754 SER A C 1
ATOM 5906 O O . SER A 1 754 ? -5.138 4.753 29.722 1.00 95.62 754 SER A O 1
ATOM 5908 N N . LEU A 1 755 ? -4.146 5.548 31.580 1.00 95.19 755 LEU A N 1
ATOM 5909 C CA . LEU A 1 755 ? -4.369 6.961 31.267 1.00 95.19 755 LEU A CA 1
ATOM 5910 C C . LEU A 1 755 ? -3.520 7.421 30.073 1.00 95.19 755 LEU A C 1
ATOM 5912 O O . LEU A 1 755 ? -4.010 8.166 29.227 1.00 95.19 755 LEU A O 1
ATOM 5916 N N . ALA A 1 756 ? -2.271 6.959 29.967 1.00 95.25 756 ALA A N 1
ATOM 5917 C CA . ALA A 1 756 ? -1.401 7.287 28.840 1.00 95.25 756 ALA A CA 1
ATOM 5918 C C . ALA A 1 756 ? -1.893 6.679 27.511 1.00 95.25 756 ALA A C 1
ATOM 5920 O O . ALA A 1 756 ? -1.834 7.350 26.480 1.00 95.25 756 ALA A O 1
ATOM 5921 N N . THR A 1 757 ? -2.450 5.463 27.532 1.00 94.75 757 THR A N 1
ATOM 5922 C CA . THR A 1 757 ? -3.080 4.810 26.374 1.00 94.75 757 THR A CA 1
ATOM 5923 C C . THR A 1 757 ? -4.295 5.608 25.902 1.00 94.75 757 THR A C 1
ATOM 5925 O O . THR A 1 757 ? -4.395 5.918 24.717 1.00 94.75 757 THR A O 1
ATOM 5928 N N . ALA A 1 758 ? -5.171 6.036 26.818 1.00 94.44 758 ALA A N 1
ATOM 5929 C CA . ALA A 1 758 ? -6.348 6.845 26.484 1.00 94.44 758 ALA A CA 1
ATOM 5930 C C . ALA A 1 758 ? -6.014 8.233 25.885 1.00 94.44 758 ALA A C 1
ATOM 5932 O O . ALA A 1 758 ? -6.865 8.849 25.248 1.00 94.44 758 ALA A O 1
ATOM 5933 N N . ILE A 1 759 ? -4.780 8.727 26.049 1.00 94.50 759 ILE A N 1
ATOM 5934 C CA . ILE A 1 759 ? -4.301 9.985 25.446 1.00 94.50 759 ILE A CA 1
ATOM 5935 C C . ILE A 1 759 ? -3.854 9.798 23.981 1.00 94.50 759 ILE A C 1
ATOM 5937 O O . ILE A 1 759 ? -3.874 10.768 23.218 1.00 94.50 759 ILE A O 1
ATOM 5941 N N . ILE A 1 760 ? -3.497 8.577 23.551 1.00 94.44 760 ILE A N 1
ATOM 5942 C CA . ILE A 1 760 ? -2.937 8.300 22.212 1.00 94.44 760 ILE A CA 1
ATOM 5943 C C . ILE A 1 760 ? -3.798 8.866 21.064 1.00 94.44 760 ILE A C 1
ATOM 5945 O O . ILE A 1 760 ? -3.224 9.558 20.219 1.00 94.44 760 ILE A O 1
ATOM 5949 N N . PRO A 1 761 ? -5.135 8.669 21.010 1.00 94.06 761 PRO A N 1
ATOM 5950 C CA . PRO A 1 761 ? -5.947 9.182 19.903 1.00 94.06 761 PRO A CA 1
ATOM 5951 C C . PRO A 1 761 ? -5.924 10.710 19.782 1.00 94.06 761 PRO A C 1
ATOM 5953 O O . PRO A 1 761 ? -5.834 11.249 18.682 1.00 94.06 761 PRO A O 1
ATOM 5956 N N . VAL A 1 762 ? -5.941 11.417 20.917 1.00 92.44 762 VAL A N 1
ATOM 5957 C CA . VAL A 1 762 ? -5.889 12.889 20.968 1.00 92.44 762 VAL A CA 1
ATOM 5958 C C . VAL A 1 762 ? -4.495 13.403 20.583 1.00 92.44 762 VAL A C 1
ATOM 5960 O O . VAL A 1 762 ? -4.365 14.450 19.951 1.00 92.44 762 VAL A O 1
ATOM 5963 N N . ALA A 1 763 ? -3.445 12.658 20.936 1.00 92.31 763 ALA A N 1
ATOM 5964 C CA . ALA A 1 763 ? -2.056 13.021 20.673 1.00 92.31 763 ALA A CA 1
ATOM 5965 C C . ALA A 1 763 ? -1.564 12.669 19.253 1.00 92.31 763 ALA A C 1
ATOM 5967 O O . ALA A 1 763 ? -0.587 13.258 18.792 1.00 92.31 763 ALA A O 1
ATOM 5968 N N . ALA A 1 764 ? -2.217 11.740 18.545 1.00 88.06 764 ALA A N 1
ATOM 5969 C CA . ALA A 1 764 ? -1.735 11.188 17.272 1.00 88.06 764 ALA A CA 1
ATOM 5970 C C . ALA A 1 764 ? -1.520 12.231 16.159 1.00 88.06 764 ALA A C 1
ATOM 5972 O O . ALA A 1 764 ? -0.587 12.102 15.367 1.00 88.06 764 ALA A O 1
ATOM 5973 N N . GLY A 1 765 ? -2.319 13.305 16.139 1.00 84.25 765 GLY A N 1
ATOM 5974 C CA . GLY A 1 765 ? -2.158 14.421 15.198 1.00 84.25 765 GLY A CA 1
ATOM 5975 C C . GLY A 1 765 ? -0.908 15.287 15.421 1.00 84.25 765 GLY A C 1
ATOM 5976 O O . GLY A 1 765 ? -0.610 16.145 14.593 1.00 84.25 765 GLY A O 1
ATOM 5977 N N . PHE A 1 766 ? -0.164 15.083 16.514 1.00 90.94 766 PHE A N 1
ATOM 5978 C CA . PHE A 1 766 ? 1.053 15.824 16.841 1.00 90.94 766 PHE A CA 1
ATOM 5979 C C . PHE A 1 766 ? 2.164 14.861 17.285 1.00 90.94 766 PHE A C 1
ATOM 5981 O O . PHE A 1 766 ? 2.239 14.461 18.446 1.00 90.94 766 PHE A O 1
ATOM 5988 N N . MET A 1 767 ? 3.061 14.514 16.355 1.00 88.81 767 MET A N 1
ATOM 5989 C CA . MET A 1 767 ? 4.082 13.467 16.530 1.00 88.81 767 MET A CA 1
ATOM 5990 C C . MET A 1 767 ? 4.878 13.532 17.859 1.00 88.81 767 MET A C 1
ATOM 5992 O O . MET A 1 767 ? 5.017 12.487 18.494 1.00 88.81 767 MET A O 1
ATOM 5996 N N . PRO A 1 768 ? 5.348 14.695 18.365 1.00 91.50 768 PRO A N 1
ATOM 5997 C CA . PRO A 1 768 ? 6.027 14.753 19.666 1.00 91.50 768 PRO A CA 1
ATOM 5998 C C . PRO A 1 768 ? 5.116 14.397 20.853 1.00 91.50 768 PRO A C 1
ATOM 6000 O O . PRO A 1 768 ? 5.578 13.797 21.820 1.00 91.50 768 PRO A O 1
ATOM 6003 N N . GLY A 1 769 ? 3.823 14.729 20.776 1.00 91.88 769 GLY A N 1
ATOM 6004 C CA . GLY A 1 769 ? 2.819 14.340 21.768 1.00 91.88 769 GLY A CA 1
ATOM 6005 C C . GLY A 1 769 ? 2.521 12.842 21.727 1.00 91.88 769 GLY A C 1
ATOM 6006 O O . GLY A 1 769 ? 2.459 12.203 22.776 1.00 91.88 769 GLY A O 1
ATOM 6007 N N . LEU A 1 770 ? 2.416 12.260 20.527 1.00 93.38 770 LEU A N 1
ATOM 6008 C CA . LEU A 1 770 ? 2.268 10.814 20.344 1.00 93.38 770 LEU A CA 1
ATOM 6009 C C . LEU A 1 770 ? 3.465 10.052 20.935 1.00 93.38 770 LEU A C 1
ATOM 6011 O O . LEU A 1 770 ? 3.273 9.153 21.753 1.00 93.38 770 LEU A O 1
ATOM 6015 N N . VAL A 1 771 ? 4.692 10.463 20.599 1.00 93.25 771 VAL A N 1
ATOM 6016 C CA . VAL A 1 771 ? 5.935 9.898 21.154 1.00 93.25 771 VAL A CA 1
ATOM 6017 C C . VAL A 1 771 ? 5.970 10.021 22.682 1.00 93.25 771 VAL A C 1
ATOM 6019 O O . VAL A 1 771 ? 6.284 9.046 23.362 1.00 93.25 771 VAL A O 1
ATOM 6022 N N . LEU A 1 772 ? 5.581 11.171 23.245 1.00 94.25 772 LEU A N 1
ATOM 6023 C CA . LEU A 1 772 ? 5.508 11.356 24.697 1.00 94.25 772 LEU A CA 1
ATOM 6024 C C . LEU A 1 772 ? 4.460 10.441 25.356 1.00 94.25 772 LEU A C 1
ATOM 6026 O O . LEU A 1 772 ? 4.754 9.827 26.380 1.00 94.25 772 LEU A O 1
ATOM 6030 N N . SER A 1 773 ? 3.267 10.294 24.769 1.00 94.38 773 SER A N 1
ATOM 6031 C CA . SER A 1 773 ? 2.231 9.392 25.300 1.00 94.38 773 SER A CA 1
ATOM 6032 C C . SER A 1 773 ? 2.685 7.927 25.288 1.00 94.38 773 SER A C 1
ATOM 6034 O O . SER A 1 773 ? 2.525 7.231 26.287 1.00 94.38 773 SER A O 1
ATOM 6036 N N . ARG A 1 774 ? 3.368 7.473 24.226 1.00 93.88 774 ARG A N 1
ATOM 6037 C CA . ARG A 1 774 ? 3.957 6.125 24.162 1.00 93.88 774 ARG A CA 1
ATOM 6038 C C . ARG A 1 774 ? 5.073 5.915 25.185 1.00 93.88 774 ARG A C 1
ATOM 6040 O O . ARG A 1 774 ? 5.137 4.838 25.773 1.00 93.88 774 ARG A O 1
ATOM 6047 N N . ILE A 1 775 ? 5.902 6.927 25.454 1.00 95.06 775 ILE A N 1
ATOM 6048 C CA . ILE A 1 775 ? 6.888 6.886 26.547 1.00 95.06 775 ILE A CA 1
ATOM 6049 C C . ILE A 1 775 ? 6.185 6.749 27.910 1.00 95.06 775 ILE A C 1
ATOM 6051 O O . ILE A 1 775 ? 6.629 5.957 28.737 1.00 95.06 775 ILE A O 1
ATOM 6055 N N . LEU A 1 776 ? 5.068 7.446 28.144 1.00 95.19 776 LEU A N 1
ATOM 6056 C CA . LEU A 1 776 ? 4.299 7.332 29.392 1.00 95.19 776 LEU A CA 1
ATOM 6057 C C . LEU A 1 776 ? 3.635 5.950 29.563 1.00 95.19 776 LEU A C 1
ATOM 6059 O O . LEU A 1 776 ? 3.704 5.391 30.657 1.00 95.19 776 LEU A O 1
ATOM 6063 N N . VAL A 1 777 ? 3.090 5.358 28.490 1.00 95.12 777 VAL A N 1
ATOM 6064 C CA . VAL A 1 777 ? 2.630 3.950 28.484 1.00 95.12 777 VAL A CA 1
ATOM 6065 C C . VAL A 1 777 ? 3.786 3.018 28.865 1.00 95.12 777 VAL A C 1
ATOM 6067 O O . VAL A 1 777 ? 3.653 2.200 29.774 1.00 95.12 777 VAL A O 1
ATOM 6070 N N . GLY A 1 778 ? 4.962 3.217 28.257 1.00 94.75 778 GLY A N 1
ATOM 6071 C CA . GLY A 1 778 ? 6.185 2.489 28.599 1.00 94.75 778 GLY A CA 1
ATOM 6072 C C . GLY A 1 778 ? 6.579 2.605 30.072 1.00 94.75 778 GLY A C 1
ATOM 6073 O O . GLY A 1 778 ? 6.950 1.602 30.675 1.00 94.75 778 GLY A O 1
ATOM 6074 N N . ILE A 1 779 ? 6.468 3.793 30.674 1.00 95.19 779 ILE A N 1
ATOM 6075 C CA . ILE A 1 779 ? 6.782 4.013 32.095 1.00 95.19 779 ILE A CA 1
ATOM 6076 C C . ILE A 1 779 ? 5.819 3.247 33.015 1.00 95.19 779 ILE A C 1
ATOM 6078 O O . ILE A 1 779 ? 6.268 2.632 33.983 1.00 95.19 779 ILE A O 1
ATOM 6082 N N . GLY A 1 780 ? 4.517 3.250 32.712 1.00 94.31 780 GLY A N 1
ATOM 6083 C CA . GLY A 1 780 ? 3.520 2.526 33.506 1.00 94.31 780 GLY A CA 1
ATOM 6084 C C . GLY A 1 780 ? 3.673 1.005 33.417 1.00 94.31 780 GLY A C 1
ATOM 6085 O O . GLY A 1 780 ? 3.686 0.321 34.440 1.00 94.31 780 GLY A O 1
ATOM 6086 N N . GLU A 1 781 ? 3.853 0.466 32.209 1.00 94.06 781 GLU A N 1
ATOM 6087 C CA . GLU A 1 781 ? 4.048 -0.976 31.992 1.00 94.06 781 GLU A CA 1
ATOM 6088 C C . GLU A 1 781 ? 5.437 -1.473 32.423 1.00 94.06 781 GLU A C 1
ATOM 6090 O O . GLU A 1 781 ? 5.635 -2.662 32.683 1.00 94.06 781 GLU A O 1
ATOM 6095 N N . GLY A 1 782 ? 6.439 -0.592 32.470 1.00 92.88 782 GLY A N 1
ATOM 6096 C CA . GLY A 1 782 ? 7.816 -0.983 32.752 1.00 92.88 782 GLY A CA 1
ATOM 6097 C C . GLY A 1 782 ? 8.078 -1.324 34.217 1.00 92.88 782 GLY A C 1
ATOM 6098 O O . GLY A 1 782 ? 8.931 -2.162 34.503 1.00 92.88 782 GLY A O 1
ATOM 6099 N N . VAL A 1 783 ? 7.298 -0.787 35.160 1.00 94.50 783 VAL A N 1
ATOM 6100 C CA . VAL A 1 783 ? 7.413 -1.185 36.576 1.00 94.50 783 VAL A CA 1
ATOM 6101 C C . VAL A 1 783 ? 6.760 -2.545 36.874 1.00 94.50 783 VAL A C 1
ATOM 6103 O O . VAL A 1 783 ? 7.103 -3.199 37.863 1.00 94.50 783 VAL A O 1
ATOM 6106 N N . SER A 1 784 ? 5.847 -3.011 36.014 1.00 93.81 784 SER A N 1
ATOM 6107 C CA . SER A 1 784 ? 4.980 -4.170 36.269 1.00 93.81 784 SER A CA 1
ATOM 6108 C C . SER A 1 784 ? 5.705 -5.529 36.317 1.00 93.81 784 SER A C 1
ATOM 6110 O O . SER A 1 784 ? 5.410 -6.297 37.233 1.00 93.81 784 SER A O 1
ATOM 6112 N N . PRO A 1 785 ? 6.668 -5.865 35.425 1.00 93.25 785 PRO A N 1
ATOM 6113 C CA . PRO A 1 785 ? 7.443 -7.115 35.495 1.00 93.25 785 PRO A CA 1
ATOM 6114 C C . PRO A 1 785 ? 8.160 -7.301 36.834 1.00 93.25 785 PRO A C 1
ATOM 6116 O O . PRO A 1 785 ? 8.085 -8.368 37.453 1.00 93.25 785 PRO A O 1
ATOM 6119 N N . SER A 1 786 ? 8.814 -6.240 37.307 1.00 93.44 786 SER A N 1
ATOM 6120 C CA . SER A 1 786 ? 9.555 -6.222 38.568 1.00 93.44 786 SER A CA 1
ATOM 6121 C C . SER A 1 786 ? 8.622 -6.304 39.779 1.00 93.44 786 SER A C 1
ATOM 6123 O O . SER A 1 786 ? 8.902 -7.047 40.720 1.00 93.44 786 SER A O 1
ATOM 6125 N N . ALA A 1 787 ? 7.477 -5.617 39.723 1.00 93.44 787 ALA A N 1
ATOM 6126 C CA . ALA A 1 787 ? 6.421 -5.690 40.729 1.00 93.44 787 ALA A CA 1
ATOM 6127 C C . ALA A 1 787 ? 5.789 -7.093 40.832 1.00 93.44 787 ALA A C 1
ATOM 6129 O O . ALA A 1 787 ? 5.677 -7.645 41.925 1.00 93.44 787 ALA A O 1
ATOM 6130 N N . ALA A 1 788 ? 5.447 -7.717 39.703 1.00 93.44 788 ALA A N 1
ATOM 6131 C CA . ALA A 1 788 ? 4.940 -9.088 39.660 1.00 93.44 788 ALA A CA 1
ATOM 6132 C C . ALA A 1 788 ? 5.958 -10.104 40.202 1.00 93.44 788 ALA A C 1
ATOM 6134 O O . ALA A 1 788 ? 5.594 -11.048 40.902 1.00 93.44 788 ALA A O 1
ATOM 6135 N N . THR A 1 789 ? 7.243 -9.894 39.920 1.00 92.94 789 THR A N 1
ATOM 6136 C CA . THR A 1 789 ? 8.326 -10.763 40.400 1.00 92.94 789 THR A CA 1
ATOM 6137 C C . THR A 1 789 ? 8.542 -10.654 41.906 1.00 92.94 789 THR A C 1
ATOM 6139 O O . THR A 1 789 ? 8.778 -11.677 42.543 1.00 92.94 789 THR A O 1
ATOM 6142 N N . ASP A 1 790 ? 8.383 -9.463 42.492 1.00 90.69 790 ASP A N 1
ATOM 6143 C CA . ASP A 1 790 ? 8.336 -9.283 43.950 1.00 90.69 790 ASP A CA 1
ATOM 6144 C C . ASP A 1 790 ? 7.182 -10.087 44.579 1.00 90.69 790 ASP A C 1
ATOM 6146 O O . ASP A 1 790 ? 7.397 -10.849 45.524 1.00 90.69 790 ASP A O 1
ATOM 6150 N N . LEU A 1 791 ? 5.976 -10.000 44.002 1.00 89.69 791 LEU A N 1
ATOM 6151 C CA . LEU A 1 791 ? 4.801 -10.739 44.480 1.00 89.69 791 LEU A CA 1
ATOM 6152 C C . LEU A 1 791 ? 5.000 -12.262 44.411 1.00 89.69 791 LEU A C 1
ATOM 6154 O O . LEU A 1 791 ? 4.747 -12.956 45.395 1.00 89.69 791 LEU A O 1
ATOM 6158 N N . ILE A 1 792 ? 5.494 -12.798 43.287 1.00 88.81 792 ILE A N 1
ATOM 6159 C CA . ILE A 1 792 ? 5.751 -14.243 43.148 1.00 88.81 792 ILE A CA 1
ATOM 6160 C C . ILE A 1 792 ? 6.861 -14.682 44.117 1.00 88.81 792 ILE A C 1
ATOM 6162 O O . ILE A 1 792 ? 6.689 -15.670 44.833 1.00 88.81 792 ILE A O 1
ATOM 6166 N N . ALA A 1 793 ? 7.969 -13.933 44.199 1.00 86.69 793 ALA A N 1
ATOM 6167 C CA . ALA A 1 793 ? 9.091 -14.261 45.076 1.00 86.69 793 ALA A CA 1
ATOM 6168 C C . ALA A 1 793 ? 8.684 -14.280 46.557 1.00 86.69 793 ALA A C 1
ATOM 6170 O O . ALA A 1 793 ? 9.121 -15.164 47.300 1.00 86.69 793 ALA A O 1
ATOM 6171 N N . ARG A 1 794 ? 7.831 -13.347 47.001 1.00 83.38 794 ARG A N 1
ATOM 6172 C CA . ARG A 1 794 ? 7.322 -13.318 48.379 1.00 83.38 794 ARG A CA 1
ATOM 6173 C C . ARG A 1 794 ? 6.270 -14.406 48.624 1.00 83.38 794 ARG A C 1
ATOM 6175 O O . ARG A 1 794 ? 6.404 -15.125 49.611 1.00 83.38 794 ARG A O 1
ATOM 6182 N N . SER A 1 795 ? 5.284 -14.588 47.743 1.00 81.12 795 SER A N 1
ATOM 6183 C CA . SER A 1 795 ? 4.099 -15.421 48.020 1.00 81.12 795 SER A CA 1
ATOM 6184 C C . SER A 1 795 ? 4.175 -16.902 47.608 1.00 81.12 795 SER A C 1
ATOM 6186 O O . SER A 1 795 ? 3.317 -17.668 48.050 1.00 81.12 795 SER A O 1
ATOM 6188 N N . ILE A 1 796 ? 5.139 -17.330 46.778 1.00 85.81 796 ILE A N 1
ATOM 6189 C CA . ILE A 1 796 ? 5.139 -18.673 46.156 1.00 85.81 796 ILE A CA 1
ATOM 6190 C C . ILE A 1 796 ? 6.404 -19.496 46.509 1.00 85.81 796 ILE A C 1
ATOM 6192 O O . ILE A 1 796 ? 7.523 -18.985 46.386 1.00 85.81 796 ILE A O 1
ATOM 6196 N N . PRO A 1 797 ? 6.266 -20.779 46.918 1.00 81.06 797 PRO A N 1
ATOM 6197 C CA . PRO A 1 797 ? 7.400 -21.669 47.185 1.00 81.06 797 PRO A CA 1
ATOM 6198 C C . PRO A 1 797 ? 8.113 -22.116 45.898 1.00 81.06 797 PRO A C 1
ATOM 6200 O O . PRO A 1 797 ? 7.522 -22.163 44.821 1.00 81.06 797 PRO A O 1
ATOM 6203 N N . LEU A 1 798 ? 9.386 -22.506 46.020 1.00 76.25 798 LEU A N 1
ATOM 6204 C CA . LEU A 1 798 ? 10.261 -22.872 44.895 1.00 76.25 798 LEU A CA 1
ATOM 6205 C C . LEU A 1 798 ? 9.663 -23.957 43.975 1.00 76.25 798 LEU A C 1
ATOM 6207 O O . LEU A 1 798 ? 9.821 -23.884 42.762 1.00 76.25 798 LEU A O 1
ATOM 6211 N N . GLN A 1 799 ? 8.948 -24.928 44.547 1.00 78.75 799 GLN A N 1
ATOM 6212 C CA . GLN A 1 799 ? 8.372 -26.089 43.858 1.00 78.75 799 GLN A CA 1
ATOM 6213 C C . GLN A 1 799 ? 7.071 -25.789 43.083 1.00 78.75 799 GLN A C 1
ATOM 6215 O O . GLN A 1 799 ? 6.626 -26.621 42.298 1.00 78.75 799 GLN A O 1
ATOM 6220 N N . GLU A 1 800 ? 6.452 -24.621 43.295 1.00 85.19 800 GLU A N 1
ATOM 6221 C CA . GLU A 1 800 ? 5.296 -24.129 42.517 1.00 85.19 800 GLU A CA 1
ATOM 6222 C C . GLU A 1 800 ? 5.673 -22.913 41.641 1.00 85.19 800 GLU A C 1
ATOM 6224 O O . GLU A 1 800 ? 4.819 -22.303 40.987 1.00 85.19 800 GLU A O 1
ATOM 6229 N N . ARG A 1 801 ? 6.952 -22.513 41.651 1.00 87.00 801 ARG A N 1
ATOM 6230 C CA . ARG A 1 801 ? 7.410 -21.233 41.103 1.00 87.00 801 ARG A CA 1
ATOM 6231 C C . ARG A 1 801 ? 7.310 -21.168 39.586 1.00 87.00 801 ARG A C 1
ATOM 6233 O O . ARG A 1 801 ? 6.891 -20.130 39.076 1.00 87.00 801 ARG A O 1
ATOM 6240 N N . SER A 1 802 ? 7.646 -22.240 38.864 1.00 90.62 802 SER A N 1
ATOM 6241 C CA . SER A 1 802 ? 7.579 -22.218 37.396 1.00 90.62 802 SER A CA 1
ATOM 6242 C C . SER A 1 802 ? 6.125 -22.086 36.939 1.00 90.62 802 SER A C 1
ATOM 6244 O O . SER A 1 802 ? 5.839 -21.292 36.047 1.00 90.62 802 SER A O 1
ATOM 6246 N N . ARG A 1 803 ? 5.183 -22.769 37.609 1.00 91.56 803 ARG A N 1
ATOM 6247 C CA . ARG A 1 803 ? 3.731 -22.601 37.397 1.00 91.56 803 ARG A CA 1
ATOM 6248 C C . ARG A 1 803 ? 3.238 -21.192 37.719 1.00 91.56 803 ARG A C 1
ATOM 6250 O O . ARG A 1 803 ? 2.473 -20.648 36.931 1.00 91.56 803 ARG A O 1
ATOM 6257 N N . ALA A 1 804 ? 3.664 -20.576 38.821 1.00 89.69 804 ALA A N 1
ATOM 6258 C CA . ALA A 1 804 ? 3.229 -19.216 39.156 1.00 89.69 804 ALA A CA 1
ATOM 6259 C C . ALA A 1 804 ? 3.760 -18.161 38.169 1.00 89.69 804 ALA A C 1
ATOM 6261 O O . ALA A 1 804 ? 2.992 -17.317 37.707 1.00 89.69 804 ALA A O 1
ATOM 6262 N N . VAL A 1 805 ? 5.040 -18.248 37.783 1.00 92.62 805 VAL A N 1
ATOM 6263 C CA . VAL A 1 805 ? 5.630 -17.403 36.728 1.00 92.62 805 VAL A CA 1
ATOM 6264 C C . VAL A 1 805 ? 4.905 -17.621 35.397 1.00 92.62 805 VAL A C 1
ATOM 6266 O O . VAL A 1 805 ? 4.543 -16.651 34.737 1.00 92.62 805 VAL A O 1
ATOM 6269 N N . ALA A 1 806 ? 4.610 -18.871 35.036 1.00 91.62 806 ALA A N 1
ATOM 6270 C CA . ALA A 1 806 ? 3.853 -19.214 33.835 1.00 91.62 806 ALA A CA 1
ATOM 6271 C C . ALA A 1 806 ? 2.408 -18.692 33.838 1.00 91.62 806 ALA A C 1
ATOM 6273 O O . ALA A 1 806 ? 1.940 -18.239 32.800 1.00 91.62 806 ALA A O 1
ATOM 6274 N N . VAL A 1 807 ? 1.703 -18.699 34.975 1.00 92.56 807 VAL A N 1
ATOM 6275 C CA . VAL A 1 807 ? 0.351 -18.119 35.069 1.00 92.56 807 VAL A CA 1
ATOM 6276 C C . VAL A 1 807 ? 0.396 -16.598 34.925 1.00 92.56 807 VAL A C 1
ATOM 6278 O O . VAL A 1 807 ? -0.409 -16.041 34.183 1.00 92.56 807 VAL A O 1
ATOM 6281 N N . VAL A 1 808 ? 1.338 -15.912 35.581 1.00 93.06 808 VAL A N 1
ATOM 6282 C CA . VAL A 1 808 ? 1.432 -14.445 35.501 1.00 93.06 808 VAL A CA 1
ATOM 6283 C C . VAL A 1 808 ? 1.919 -13.985 34.127 1.00 93.06 808 VAL A C 1
ATOM 6285 O O . VAL A 1 808 ? 1.195 -13.293 33.417 1.00 93.06 808 VAL A O 1
ATOM 6288 N N . PHE A 1 809 ? 3.117 -14.399 33.710 1.00 92.44 809 PHE A N 1
ATOM 6289 C CA . PHE A 1 809 ? 3.726 -13.930 32.463 1.00 92.44 809 PHE A CA 1
ATOM 6290 C C . PHE A 1 809 ? 3.144 -14.616 31.216 1.00 92.44 809 PHE A C 1
ATOM 6292 O O . PHE A 1 809 ? 3.162 -14.028 30.138 1.00 92.44 809 PHE A O 1
ATOM 6299 N N . GLY A 1 810 ? 2.527 -15.797 31.345 1.00 89.19 810 GLY A N 1
ATOM 6300 C CA . GLY A 1 810 ? 1.686 -16.380 30.288 1.00 89.19 810 GLY A CA 1
ATOM 6301 C C . GLY A 1 810 ? 0.432 -15.549 29.990 1.00 89.19 810 GLY A C 1
ATOM 6302 O O . GLY A 1 810 ? -0.094 -15.624 28.877 1.00 89.19 810 GLY A O 1
ATOM 6303 N N . GLY A 1 811 ? 0.023 -14.673 30.920 1.00 91.00 811 GLY A N 1
ATOM 6304 C CA . GLY A 1 811 ? -0.960 -13.616 30.678 1.00 91.00 811 GLY A CA 1
ATOM 6305 C C . GLY A 1 811 ? -0.592 -12.729 29.484 1.00 91.00 811 GLY A C 1
ATOM 6306 O O . GLY A 1 811 ? -1.483 -12.339 28.738 1.00 91.00 811 GLY A O 1
ATOM 6307 N N . LEU A 1 812 ? 0.705 -12.522 29.200 1.00 91.06 812 LEU A N 1
ATOM 6308 C CA . LEU A 1 812 ? 1.152 -11.816 27.992 1.00 91.06 812 LEU A CA 1
ATOM 6309 C C . LEU A 1 812 ? 0.687 -12.532 26.714 1.00 91.06 812 LEU A C 1
ATOM 6311 O O . LEU A 1 812 ? 0.119 -11.904 25.826 1.00 91.06 812 LEU A O 1
ATOM 6315 N N . SER A 1 813 ? 0.871 -13.855 26.625 1.00 91.19 813 SER A N 1
ATOM 6316 C CA . SER A 1 813 ? 0.444 -14.625 25.444 1.00 91.19 813 SER A CA 1
ATOM 6317 C C . SER A 1 813 ? -1.076 -14.584 25.276 1.00 91.19 813 SER A C 1
ATOM 6319 O O . SER A 1 813 ? -1.565 -14.361 24.172 1.00 91.19 813 SER A O 1
ATOM 6321 N N . PHE A 1 814 ? -1.830 -14.698 26.373 1.00 92.44 814 PHE A N 1
ATOM 6322 C CA . PHE A 1 814 ? -3.287 -14.550 26.344 1.00 92.44 814 PHE A CA 1
ATOM 6323 C C . PHE A 1 814 ? -3.717 -13.128 25.929 1.00 92.44 814 PHE A C 1
ATOM 6325 O O . PHE A 1 814 ? -4.644 -12.976 25.139 1.00 92.44 814 PHE A O 1
ATOM 6332 N N . GLY A 1 815 ? -2.997 -12.092 26.371 1.00 91.94 815 GLY A N 1
ATOM 6333 C CA . GLY A 1 815 ? -3.193 -10.702 25.949 1.00 91.94 815 GLY A CA 1
ATOM 6334 C C . GLY A 1 815 ? -2.847 -10.440 24.480 1.00 91.94 815 GLY A C 1
ATOM 6335 O O . GLY A 1 815 ? -3.583 -9.723 23.811 1.00 91.94 815 GLY A O 1
ATOM 6336 N N . SER A 1 816 ? -1.805 -11.080 23.928 1.00 90.56 816 SER A N 1
ATOM 6337 C CA . SER A 1 816 ? -1.551 -11.068 22.474 1.00 90.56 816 SER A CA 1
ATOM 6338 C C . SER A 1 816 ? -2.715 -11.682 21.708 1.00 90.56 816 SER A C 1
ATOM 6340 O O . SER A 1 816 ? -3.135 -11.123 20.700 1.00 90.56 816 SER A O 1
ATOM 6342 N N . VAL A 1 817 ? -3.246 -12.811 22.189 1.00 91.75 817 VAL A N 1
ATOM 6343 C CA . VAL A 1 817 ? -4.405 -13.465 21.576 1.00 91.75 817 VAL A CA 1
ATOM 6344 C C . VAL A 1 817 ? -5.615 -12.536 21.623 1.00 91.75 817 VAL A C 1
ATOM 6346 O O . VAL A 1 817 ? -6.110 -12.165 20.568 1.00 91.75 817 VAL A O 1
ATOM 6349 N N . LEU A 1 818 ? -6.061 -12.076 22.797 1.00 92.19 818 LEU A N 1
ATOM 6350 C CA . LEU A 1 818 ? -7.229 -11.187 22.880 1.00 92.19 818 LEU A CA 1
ATOM 6351 C C . LEU A 1 818 ? -7.029 -9.870 22.110 1.00 92.19 818 LEU A C 1
ATOM 6353 O O . LEU A 1 818 ? -7.955 -9.410 21.446 1.00 92.19 818 LEU A O 1
ATOM 6357 N N . GLY A 1 819 ? -5.825 -9.295 22.141 1.00 89.56 819 GLY A N 1
ATOM 6358 C CA . GLY A 1 819 ? -5.477 -8.090 21.390 1.00 89.56 819 GLY A CA 1
ATOM 6359 C C . GLY A 1 819 ? -5.616 -8.286 19.881 1.00 89.56 819 GLY A C 1
ATOM 6360 O O . GLY A 1 819 ? -6.290 -7.495 19.231 1.00 89.56 819 GLY A O 1
ATOM 6361 N N . LEU A 1 820 ? -5.056 -9.361 19.319 1.00 86.81 820 LEU A N 1
ATOM 6362 C CA . LEU A 1 820 ? -5.147 -9.660 17.883 1.00 86.81 820 LEU A CA 1
ATOM 6363 C C . LEU A 1 820 ? -6.525 -10.180 17.449 1.00 86.81 820 LEU A C 1
ATOM 6365 O O . LEU A 1 820 ? -6.907 -9.954 16.305 1.00 86.81 820 LEU A O 1
ATOM 6369 N N . LEU A 1 821 ? -7.280 -10.846 18.332 1.00 88.19 821 LEU A N 1
ATOM 6370 C CA . LEU A 1 821 ? -8.652 -11.277 18.041 1.00 88.19 821 LEU A CA 1
ATOM 6371 C C . LEU A 1 821 ? -9.635 -10.090 18.019 1.00 88.19 821 LEU A C 1
ATOM 6373 O O . LEU A 1 821 ? -10.560 -10.083 17.209 1.00 88.19 821 LEU A O 1
ATOM 6377 N N . PHE A 1 822 ? -9.472 -9.108 18.918 1.00 89.88 822 PHE A N 1
ATOM 6378 C CA . PHE A 1 822 ? -10.446 -8.023 19.105 1.00 89.88 822 PHE A CA 1
ATOM 6379 C C . PHE A 1 822 ? -10.040 -6.675 18.503 1.00 89.88 822 PHE A C 1
ATOM 6381 O O . PHE A 1 822 ? -10.929 -5.935 18.091 1.00 89.88 822 PHE A O 1
ATOM 6388 N N . ALA A 1 823 ? -8.750 -6.333 18.403 1.00 88.19 823 ALA A N 1
ATOM 6389 C CA . ALA A 1 823 ? -8.351 -5.046 17.829 1.00 88.19 823 ALA A CA 1
ATOM 6390 C C . ALA A 1 823 ? -8.796 -4.888 16.360 1.00 88.19 823 ALA A C 1
ATOM 6392 O O . ALA A 1 823 ? -9.396 -3.857 16.073 1.00 88.19 823 ALA A O 1
ATOM 6393 N N . PRO A 1 824 ? -8.612 -5.861 15.438 1.00 82.81 824 PRO A N 1
ATOM 6394 C CA . PRO A 1 824 ? -9.065 -5.707 14.055 1.00 82.81 824 PRO A CA 1
ATOM 6395 C C . PRO A 1 824 ? -10.568 -5.389 13.899 1.00 82.81 824 PRO A C 1
ATOM 6397 O O . PRO A 1 824 ? -10.853 -4.372 13.269 1.00 82.81 824 PRO A O 1
ATOM 6400 N N . PRO A 1 825 ? -11.531 -6.141 14.483 1.00 86.19 825 PRO A N 1
ATOM 6401 C CA . PRO A 1 825 ? -12.952 -5.798 14.355 1.00 86.19 825 PRO A CA 1
ATOM 6402 C C . PRO A 1 825 ? -13.337 -4.506 15.097 1.00 86.19 825 PRO A C 1
ATOM 6404 O O . PRO A 1 825 ? -14.175 -3.756 14.606 1.00 86.19 825 PRO A O 1
ATOM 6407 N N . ILE A 1 826 ? -12.701 -4.187 16.234 1.00 90.25 826 ILE A N 1
ATOM 6408 C CA . ILE A 1 826 ? -12.905 -2.898 16.924 1.00 90.25 826 ILE A CA 1
ATOM 6409 C C . ILE A 1 826 ? -12.477 -1.731 16.018 1.00 90.25 826 ILE A C 1
ATOM 6411 O O . ILE A 1 826 ? -13.242 -0.792 15.822 1.00 90.25 826 ILE A O 1
ATOM 6415 N N . ILE A 1 827 ? -11.289 -1.823 15.412 1.00 87.56 827 ILE A N 1
ATOM 6416 C CA . ILE A 1 827 ? -10.742 -0.816 14.491 1.00 87.56 827 ILE A CA 1
ATOM 6417 C C . ILE A 1 827 ? -11.609 -0.685 13.226 1.00 87.56 827 ILE A C 1
ATOM 6419 O O . ILE A 1 827 ? -11.792 0.425 12.727 1.00 87.56 827 ILE A O 1
ATOM 6423 N N . GLN A 1 828 ? -12.141 -1.798 12.708 1.00 79.75 828 GLN A N 1
ATOM 6424 C CA . GLN A 1 828 ? -12.975 -1.829 11.501 1.00 79.75 828 GLN A CA 1
ATOM 6425 C C . GLN A 1 828 ? -14.355 -1.195 11.704 1.00 79.75 828 GLN A C 1
ATOM 6427 O O . GLN A 1 828 ? -14.804 -0.461 10.825 1.00 79.75 828 GLN A O 1
ATOM 6432 N N . ASN A 1 829 ? -15.006 -1.441 12.843 1.00 86.62 829 ASN A N 1
ATOM 6433 C CA . ASN A 1 829 ? -16.352 -0.929 13.108 1.00 86.62 829 ASN A CA 1
ATOM 6434 C C . ASN A 1 829 ? -16.341 0.479 13.727 1.00 86.62 829 ASN A C 1
ATOM 6436 O O . ASN A 1 829 ? -17.150 1.324 13.357 1.00 86.62 829 ASN A O 1
ATOM 6440 N N . LEU A 1 830 ? -15.430 0.742 14.673 1.00 91.25 830 LEU A N 1
ATOM 6441 C CA . LEU A 1 830 ? -15.478 1.915 15.561 1.00 91.25 830 LEU A CA 1
ATOM 6442 C C . LEU A 1 830 ? -14.316 2.907 15.353 1.00 91.25 830 LEU A C 1
ATOM 6444 O O . LEU A 1 830 ? -14.143 3.828 16.154 1.00 91.25 830 LEU A O 1
ATOM 6448 N N . GLY A 1 831 ? -13.509 2.730 14.302 1.00 87.69 831 GLY A N 1
ATOM 6449 C CA . GLY A 1 831 ? -12.300 3.523 14.050 1.00 87.69 831 GLY A CA 1
ATOM 6450 C C . GLY A 1 831 ? -11.117 3.101 14.927 1.00 87.69 831 GLY A C 1
ATOM 6451 O O . GLY A 1 831 ? -11.280 2.439 15.956 1.00 87.69 831 GLY A O 1
ATOM 6452 N N . TRP A 1 832 ? -9.892 3.463 14.532 1.00 91.94 832 TRP A N 1
ATOM 6453 C CA . TRP A 1 832 ? -8.685 3.003 15.234 1.00 91.94 832 TRP A CA 1
ATOM 6454 C C . TRP A 1 832 ? -8.519 3.648 16.614 1.00 91.94 832 TRP A C 1
ATOM 6456 O O . TRP A 1 832 ? -7.904 3.064 17.503 1.00 91.94 832 TRP A O 1
ATOM 6466 N N . GLU A 1 833 ? -9.107 4.823 16.815 1.00 95.38 833 GLU A N 1
ATOM 6467 C CA . GLU A 1 833 ? -9.123 5.567 18.068 1.00 95.38 833 GLU A CA 1
ATOM 6468 C C . GLU A 1 833 ? -9.780 4.759 19.202 1.00 95.38 833 GLU A C 1
ATOM 6470 O O . GLU A 1 833 ? -9.353 4.826 20.357 1.00 95.38 833 GLU A O 1
ATOM 6475 N N . SER A 1 834 ? -10.800 3.960 18.867 1.00 94.44 834 SER A N 1
ATOM 6476 C CA . SER A 1 834 ? -11.620 3.217 19.829 1.00 94.44 834 SER A CA 1
ATOM 6477 C C . SER A 1 834 ? -10.836 2.171 20.631 1.00 94.44 834 SER A C 1
ATOM 6479 O O . SER A 1 834 ? -11.074 2.028 21.831 1.00 94.44 834 SER A O 1
ATOM 6481 N N . VAL A 1 835 ? -9.862 1.480 20.021 1.00 93.25 835 VAL A N 1
ATOM 6482 C CA . VAL A 1 835 ? -9.118 0.398 20.692 1.00 93.25 835 VAL A CA 1
ATOM 6483 C C . VAL A 1 835 ? -8.298 0.916 21.877 1.00 93.25 835 VAL A C 1
ATOM 6485 O O . VAL A 1 835 ? -8.220 0.257 22.913 1.00 93.25 835 VAL A O 1
ATOM 6488 N N . PHE A 1 836 ? -7.757 2.132 21.761 1.00 95.25 836 PHE A N 1
ATOM 6489 C CA . PHE A 1 836 ? -6.982 2.785 22.814 1.00 95.25 836 PHE A CA 1
ATOM 6490 C C . PHE A 1 836 ? -7.868 3.225 23.989 1.00 95.25 836 PHE A C 1
ATOM 6492 O O . PHE A 1 836 ? -7.490 3.042 25.146 1.00 95.25 836 PHE A O 1
ATOM 6499 N N . TYR A 1 837 ? -9.076 3.732 23.716 1.00 95.81 837 TYR A N 1
ATOM 6500 C CA . TYR A 1 837 ? -10.042 4.062 24.769 1.00 95.81 837 TYR A CA 1
ATOM 6501 C C . TYR A 1 837 ? -10.578 2.814 25.483 1.00 95.81 837 TYR A C 1
ATOM 6503 O O . TYR A 1 837 ? -10.669 2.806 26.711 1.00 95.81 837 TYR A O 1
ATOM 6511 N N . ILE A 1 838 ? -10.910 1.750 24.742 1.00 94.62 838 ILE A N 1
ATOM 6512 C CA . ILE A 1 838 ? -11.452 0.513 25.322 1.00 94.62 838 ILE A CA 1
ATOM 6513 C C . ILE A 1 838 ? -10.392 -0.185 26.184 1.00 94.62 838 ILE A C 1
ATOM 6515 O O . ILE A 1 838 ? -10.693 -0.567 27.313 1.00 94.62 838 ILE A O 1
ATOM 6519 N N . PHE A 1 839 ? -9.156 -0.340 25.698 1.00 91.50 839 PHE A N 1
ATOM 6520 C CA . PHE A 1 839 ? -8.131 -1.087 26.439 1.00 91.50 839 PHE A CA 1
ATOM 6521 C C . PHE A 1 839 ? -7.616 -0.286 27.650 1.00 91.50 839 PHE A C 1
ATOM 6523 O O . PHE A 1 839 ? -7.522 -0.845 28.743 1.00 91.50 839 PHE A O 1
ATOM 6530 N N . GLY A 1 840 ? -7.462 1.040 27.524 1.00 92.62 840 GLY A N 1
ATOM 6531 C CA . GLY A 1 840 ? -7.202 1.918 28.671 1.00 92.62 840 GLY A CA 1
ATOM 6532 C C . GLY A 1 840 ? -8.303 1.848 29.743 1.00 92.62 840 GLY A C 1
ATOM 6533 O O . GLY A 1 840 ? -8.006 1.813 30.937 1.00 92.62 840 GLY A O 1
ATOM 6534 N N . LEU A 1 841 ? -9.579 1.741 29.352 1.00 95.06 841 LEU A N 1
ATOM 6535 C CA . LEU A 1 841 ? -10.682 1.558 30.304 1.00 95.06 841 LEU A CA 1
ATOM 6536 C C . LEU A 1 841 ? -10.622 0.199 31.030 1.00 95.06 841 LEU A C 1
ATOM 6538 O O . LEU A 1 841 ? -10.931 0.141 32.221 1.00 95.06 841 LEU A O 1
ATOM 6542 N N . LEU A 1 842 ? -10.191 -0.881 30.362 1.00 94.62 842 LEU A N 1
ATOM 6543 C CA . LEU A 1 842 ? -10.030 -2.199 30.999 1.00 94.62 842 LEU A CA 1
ATOM 6544 C C . LEU A 1 842 ? -9.016 -2.163 32.153 1.00 94.62 842 LEU A C 1
ATOM 6546 O O . LEU A 1 842 ? -9.262 -2.785 33.188 1.00 94.62 842 LEU A O 1
ATOM 6550 N N . GLY A 1 843 ? -7.919 -1.413 32.015 1.00 93.69 843 GLY A N 1
ATOM 6551 C CA . GLY A 1 843 ? -6.935 -1.237 33.087 1.00 93.69 843 GLY A CA 1
ATOM 6552 C C . GLY A 1 843 ? -7.489 -0.479 34.300 1.00 93.69 843 GLY A C 1
ATOM 6553 O O . GLY A 1 843 ? -7.292 -0.910 35.436 1.00 93.69 843 GLY A O 1
ATOM 6554 N N . ILE A 1 844 ? -8.288 0.573 34.086 1.00 93.50 844 ILE A N 1
ATOM 6555 C CA . ILE A 1 844 ? -8.976 1.283 35.182 1.00 93.50 844 ILE A CA 1
ATOM 6556 C C . ILE A 1 844 ? -10.005 0.378 35.887 1.00 93.50 844 ILE A C 1
ATOM 6558 O O . ILE A 1 844 ? -10.076 0.366 37.117 1.00 93.50 844 ILE A O 1
ATOM 6562 N N . ILE A 1 845 ? -10.761 -0.431 35.135 1.00 93.44 845 ILE A N 1
ATOM 6563 C CA . ILE A 1 845 ? -11.686 -1.430 35.703 1.00 93.44 845 ILE A CA 1
ATOM 6564 C C . ILE A 1 845 ? -10.920 -2.482 36.525 1.00 93.44 845 ILE A C 1
ATOM 6566 O O . ILE A 1 845 ? -11.379 -2.879 37.599 1.00 93.44 845 ILE A O 1
ATOM 6570 N N . TRP A 1 846 ? -9.737 -2.905 36.065 1.00 95.19 846 TRP A N 1
ATOM 6571 C CA . TRP A 1 846 ? -8.876 -3.826 36.808 1.00 95.19 846 TRP A CA 1
ATOM 6572 C C . TRP A 1 846 ? -8.416 -3.240 38.147 1.00 95.19 846 TRP A C 1
ATOM 6574 O O . TRP A 1 846 ? -8.479 -3.948 39.152 1.00 95.19 846 TRP A O 1
ATOM 6584 N N . CYS A 1 847 ? -8.025 -1.959 38.200 1.00 91.75 847 CYS A N 1
ATOM 6585 C CA . CYS A 1 847 ? -7.603 -1.303 39.445 1.00 91.75 847 CYS A CA 1
ATOM 6586 C C . CYS A 1 847 ? -8.688 -1.379 40.527 1.00 91.75 847 CYS A C 1
ATOM 6588 O O . CYS A 1 847 ? -8.409 -1.821 41.640 1.00 91.75 847 CYS A O 1
ATOM 6590 N N . LEU A 1 848 ? -9.938 -1.051 40.179 1.00 87.94 848 LEU A N 1
ATOM 6591 C CA . LEU A 1 848 ? -11.082 -1.131 41.098 1.00 87.94 848 LEU A CA 1
ATOM 6592 C C . LEU A 1 848 ? -11.303 -2.565 41.624 1.00 87.94 848 LEU A C 1
ATOM 6594 O O . LEU A 1 848 ? -11.584 -2.773 42.805 1.00 87.94 848 LEU A O 1
ATOM 6598 N N . GLY A 1 849 ? -11.115 -3.579 40.772 1.00 87.00 849 GLY A N 1
ATOM 6599 C CA . GLY A 1 849 ? -11.156 -4.987 41.182 1.00 87.00 849 GLY A CA 1
ATOM 6600 C C . GLY A 1 849 ? -9.978 -5.410 42.074 1.00 87.00 849 GLY A C 1
ATOM 6601 O O . GLY A 1 849 ? -10.150 -6.213 42.993 1.00 87.00 849 GLY A O 1
ATOM 6602 N N . PHE A 1 850 ? -8.786 -4.859 41.841 1.00 88.31 850 PHE A N 1
ATOM 6603 C CA . PHE A 1 850 ? -7.569 -5.159 42.602 1.00 88.31 850 PHE A CA 1
ATOM 6604 C C . PHE A 1 850 ? -7.554 -4.508 43.993 1.00 88.31 850 PHE A C 1
ATOM 6606 O O . PHE A 1 850 ? -7.013 -5.088 44.945 1.00 88.31 850 PHE A O 1
ATOM 6613 N N . GLU A 1 851 ? -8.208 -3.353 44.135 1.00 82.19 851 GLU A N 1
ATOM 6614 C CA . GLU A 1 851 ? -8.513 -2.747 45.430 1.00 82.19 851 GLU A CA 1
ATOM 6615 C C . GLU A 1 851 ? -9.554 -3.551 46.218 1.00 82.19 851 GLU A C 1
ATOM 6617 O O . GLU A 1 851 ? -9.379 -3.738 47.415 1.00 82.19 851 GLU A O 1
ATOM 6622 N N . SER A 1 852 ? -10.571 -4.150 45.591 1.00 76.06 852 SER A N 1
ATOM 6623 C CA . SER A 1 852 ? -11.514 -5.020 46.325 1.00 76.06 852 SER A CA 1
ATOM 6624 C C . SER A 1 852 ? -10.824 -6.243 46.972 1.00 76.06 852 SER A C 1
ATOM 6626 O O . SER A 1 852 ? -11.180 -6.677 48.069 1.00 76.06 852 SER A O 1
ATOM 6628 N N . LEU A 1 853 ? -9.742 -6.749 46.365 1.00 74.00 853 LEU A N 1
ATOM 6629 C CA . LEU A 1 853 ? -8.879 -7.794 46.946 1.00 74.00 853 LEU A CA 1
ATOM 6630 C C . LEU A 1 853 ? -7.992 -7.298 48.114 1.00 74.00 853 LEU A C 1
ATOM 6632 O O . LEU A 1 853 ? -7.109 -8.026 48.571 1.00 74.00 853 LEU A O 1
ATOM 6636 N N . LYS A 1 854 ? -8.095 -6.032 48.530 1.00 63.09 854 LYS A N 1
ATOM 6637 C CA . LYS A 1 854 ? -7.332 -5.397 49.629 1.00 63.09 854 LYS A CA 1
ATOM 6638 C C . LYS A 1 854 ? -8.133 -5.505 50.924 1.00 63.09 854 LYS A C 1
ATOM 6640 O O . LYS A 1 854 ? -7.597 -5.938 51.935 1.00 63.09 854 LYS A O 1
ATOM 6645 N N . GLU A 1 855 ? -9.430 -5.212 50.850 1.00 50.53 855 GLU A N 1
ATOM 6646 C CA . GLU A 1 855 ? -10.358 -5.228 51.987 1.00 50.53 855 GLU A CA 1
ATOM 6647 C C . GLU A 1 855 ? -10.589 -6.646 52.527 1.00 50.53 855 GLU A C 1
ATOM 6649 O O . GLU A 1 855 ? -10.499 -6.852 53.736 1.00 50.53 855 GLU A O 1
ATOM 6654 N N . GLN A 1 856 ? -10.763 -7.649 51.650 1.00 51.03 856 GLN A N 1
ATOM 6655 C CA . GLN A 1 856 ? -10.822 -9.061 52.079 1.00 51.03 856 GLN A CA 1
ATOM 6656 C C . GLN A 1 856 ? -9.570 -9.467 52.873 1.00 51.03 856 GLN A C 1
ATOM 6658 O O . GLN A 1 856 ? -9.670 -10.140 53.894 1.00 51.03 856 GLN A O 1
ATOM 6663 N N . GLN A 1 857 ? -8.397 -8.992 52.443 1.00 48.56 857 GLN A N 1
ATOM 6664 C CA . GLN A 1 857 ? -7.131 -9.293 53.106 1.00 48.56 857 GLN A CA 1
ATOM 6665 C C . GLN A 1 857 ? -6.906 -8.538 54.419 1.00 48.56 857 GLN A C 1
ATOM 6667 O O . GLN A 1 857 ? -6.017 -8.936 55.163 1.00 48.56 857 GLN A O 1
ATOM 6672 N N . LEU A 1 858 ? -7.664 -7.485 54.739 1.00 42.88 858 LEU A N 1
ATOM 6673 C CA . LEU A 1 858 ? -7.678 -6.954 56.106 1.00 42.88 858 LEU A CA 1
ATOM 6674 C C . LEU A 1 858 ? -8.620 -7.781 56.992 1.00 42.88 858 LEU A C 1
ATOM 6676 O O . LEU A 1 858 ? -8.226 -8.144 58.096 1.00 42.88 858 LEU A O 1
ATOM 6680 N N . GLY A 1 859 ? -9.803 -8.149 56.485 1.00 36.91 859 GLY A N 1
ATOM 6681 C CA . GLY A 1 859 ? -10.791 -8.936 57.235 1.00 36.91 859 GLY A CA 1
ATOM 6682 C C . GLY A 1 859 ? -10.286 -10.313 57.686 1.00 36.91 859 GLY A C 1
ATOM 6683 O O . GLY A 1 859 ? -10.441 -10.669 58.851 1.00 36.91 859 GLY A O 1
ATOM 6684 N N . ASP A 1 860 ? -9.626 -11.068 56.802 1.00 40.16 860 ASP A N 1
ATOM 6685 C CA . ASP A 1 860 ? -9.124 -12.410 57.143 1.00 40.16 860 ASP A CA 1
ATOM 6686 C C . ASP A 1 860 ? -7.845 -12.378 58.018 1.00 40.16 860 ASP A C 1
ATOM 6688 O O . ASP A 1 860 ? -7.546 -13.343 58.730 1.00 40.16 860 ASP A O 1
ATOM 6692 N N . ASN A 1 861 ? -7.083 -11.273 58.014 1.00 35.81 861 ASN A N 1
ATOM 6693 C CA . ASN A 1 861 ? -5.811 -11.188 58.745 1.00 35.81 861 ASN A CA 1
ATOM 6694 C C . ASN A 1 861 ? -5.955 -10.910 60.248 1.00 35.81 861 ASN A C 1
ATOM 6696 O O . ASN A 1 861 ? -5.061 -11.312 60.989 1.00 35.81 861 ASN A O 1
ATOM 6700 N N . GLU A 1 862 ? -7.041 -10.299 60.736 1.00 34.56 862 GLU A N 1
ATOM 6701 C CA . GLU A 1 862 ? -7.243 -10.152 62.193 1.00 34.56 862 GLU A CA 1
ATOM 6702 C C . GLU A 1 862 ? -7.377 -11.524 62.883 1.00 34.56 862 GLU A C 1
ATOM 6704 O O . GLU A 1 862 ? -6.789 -11.757 63.942 1.00 34.56 862 GLU A O 1
ATOM 6709 N N . GLY A 1 863 ? -8.065 -12.475 62.240 1.00 32.03 863 GLY A N 1
ATOM 6710 C CA . GLY A 1 863 ? -8.169 -13.857 62.720 1.00 32.03 863 GLY A CA 1
ATOM 6711 C C . GLY A 1 863 ? -6.854 -14.639 62.613 1.00 32.03 863 GLY A C 1
ATOM 6712 O O . GLY A 1 863 ? -6.483 -15.357 63.543 1.00 32.03 863 GLY A O 1
ATOM 6713 N N . LEU A 1 864 ? -6.121 -14.483 61.506 1.00 36.00 864 LEU A N 1
ATOM 6714 C CA . LEU A 1 864 ? -4.857 -15.196 61.277 1.00 36.00 864 LEU A CA 1
ATOM 6715 C C . LEU A 1 864 ? -3.698 -14.673 62.135 1.00 36.00 864 LEU A C 1
ATOM 6717 O O . LEU A 1 864 ? -2.938 -15.484 62.666 1.00 36.00 864 LEU A O 1
ATOM 6721 N N . LEU A 1 865 ? -3.579 -13.355 62.329 1.00 35.53 865 LEU A N 1
ATOM 6722 C CA . LEU A 1 865 ? -2.594 -12.783 63.251 1.00 35.53 865 LEU A CA 1
ATOM 6723 C C . LEU A 1 865 ? -2.864 -13.235 64.684 1.00 35.53 865 LEU A C 1
ATOM 6725 O O . LEU A 1 865 ? -1.928 -13.668 65.345 1.00 35.53 865 LEU A O 1
ATOM 6729 N N . SER A 1 866 ? -4.126 -13.227 65.131 1.00 33.03 866 SER A N 1
ATOM 6730 C CA . SER A 1 866 ? -4.520 -13.771 66.439 1.00 33.03 866 SER A CA 1
ATOM 6731 C C . SER A 1 866 ? -4.046 -15.221 66.624 1.00 33.03 866 SER A C 1
ATOM 6733 O O . SER A 1 866 ? -3.394 -15.541 67.619 1.00 33.03 866 SER A O 1
ATOM 6735 N N . TYR A 1 867 ? -4.281 -16.088 65.631 1.00 38.50 867 TYR A N 1
ATOM 6736 C CA . TYR A 1 867 ? -3.910 -17.503 65.716 1.00 38.50 867 TYR A CA 1
ATOM 6737 C C . TYR A 1 867 ? -2.388 -17.730 65.763 1.00 38.50 867 TYR A C 1
ATOM 6739 O O . TYR A 1 867 ? -1.915 -18.542 66.557 1.00 38.50 867 TYR A O 1
ATOM 6747 N N . PHE A 1 868 ? -1.604 -16.996 64.964 1.00 35.53 868 PHE A N 1
ATOM 6748 C CA . PHE A 1 868 ? -0.140 -17.100 65.004 1.00 35.53 868 PHE A CA 1
ATOM 6749 C C . PHE A 1 868 ? 0.469 -16.486 66.276 1.00 35.53 868 PHE A C 1
ATOM 6751 O O . PHE A 1 868 ? 1.376 -17.084 66.852 1.00 35.53 868 PHE A O 1
ATOM 6758 N N . TYR A 1 869 ? -0.060 -15.362 66.775 1.00 36.25 869 TYR A N 1
ATOM 6759 C CA . TYR A 1 869 ? 0.444 -14.732 68.005 1.00 36.25 869 TYR A CA 1
ATOM 6760 C C . TYR A 1 869 ? 0.217 -15.601 69.252 1.00 36.25 869 TYR A C 1
ATOM 6762 O O . TYR A 1 869 ? 1.022 -15.560 70.178 1.00 36.25 869 TYR A O 1
ATOM 6770 N N . PHE A 1 870 ? -0.851 -16.407 69.280 1.00 33.09 870 PHE A N 1
ATOM 6771 C CA . PHE A 1 870 ? -1.062 -17.397 70.341 1.00 33.09 870 PHE A CA 1
ATOM 6772 C C . PHE A 1 870 ? -0.188 -18.652 70.181 1.00 33.09 870 PHE A C 1
ATOM 6774 O O . PHE A 1 870 ? 0.230 -19.214 71.189 1.00 33.09 870 PHE A O 1
ATOM 6781 N N . ALA A 1 871 ? 0.135 -19.071 68.952 1.00 33.88 871 ALA A N 1
ATOM 6782 C CA . ALA A 1 871 ? 0.963 -20.255 68.709 1.00 33.88 871 ALA A CA 1
ATOM 6783 C C . ALA A 1 871 ? 2.433 -20.075 69.151 1.00 33.88 871 ALA A C 1
ATOM 6785 O O . ALA A 1 871 ? 2.997 -20.974 69.775 1.00 33.88 871 ALA A O 1
ATOM 6786 N N . ASP A 1 872 ? 3.045 -18.913 68.890 1.00 28.75 872 ASP A N 1
ATOM 6787 C CA . ASP A 1 872 ? 4.449 -18.651 69.267 1.00 28.75 872 ASP A CA 1
ATOM 6788 C C . ASP A 1 872 ? 4.650 -18.424 70.786 1.00 28.75 872 ASP A C 1
ATOM 6790 O O . ASP A 1 872 ? 5.768 -18.547 71.303 1.00 28.75 872 ASP A O 1
ATOM 6794 N N . LEU A 1 873 ? 3.571 -18.145 71.533 1.00 31.83 873 LEU A N 1
ATOM 6795 C CA . LEU A 1 873 ? 3.618 -17.936 72.986 1.00 31.83 873 LEU A CA 1
ATOM 6796 C C . LEU A 1 873 ? 3.729 -19.235 73.808 1.00 31.83 873 LEU A C 1
ATOM 6798 O O . LEU A 1 873 ? 4.151 -19.169 74.961 1.00 31.83 873 LEU A O 1
ATOM 6802 N N . GLU A 1 874 ? 3.428 -20.412 73.244 1.00 31.75 874 GLU A N 1
ATOM 6803 C CA . GLU A 1 874 ? 3.569 -21.696 73.961 1.00 31.75 874 GLU A CA 1
ATOM 6804 C C . GLU A 1 874 ? 4.961 -22.352 73.834 1.00 31.75 874 GLU A C 1
ATOM 6806 O O . GLU A 1 874 ? 5.250 -23.300 74.563 1.00 31.75 874 GLU A O 1
ATOM 6811 N N . GLN A 1 875 ? 5.859 -21.863 72.963 1.00 30.53 875 GLN A N 1
ATOM 6812 C CA . GLN A 1 875 ? 7.189 -22.476 72.744 1.00 30.53 875 GLN A CA 1
ATOM 6813 C C . GLN A 1 875 ? 8.397 -21.669 73.261 1.00 30.53 875 GLN A C 1
ATOM 6815 O O . GLN A 1 875 ? 9.537 -22.080 73.044 1.00 30.53 875 GLN A O 1
ATOM 6820 N N . SER A 1 876 ? 8.194 -20.555 73.976 1.00 26.53 876 SER A N 1
ATOM 6821 C CA . SER A 1 876 ? 9.283 -19.637 74.374 1.00 26.53 876 SER A CA 1
ATOM 6822 C C . SER A 1 876 ? 9.352 -19.291 75.878 1.00 26.53 876 SER A C 1
ATOM 6824 O O . SER A 1 876 ? 9.860 -18.242 76.269 1.00 26.53 876 SER A O 1
ATOM 6826 N N . SER A 1 877 ? 8.909 -20.190 76.765 1.00 27.42 877 SER A N 1
ATOM 6827 C CA . SER A 1 877 ? 8.795 -19.934 78.214 1.00 27.42 877 SER A CA 1
ATOM 6828 C C . SER A 1 877 ? 10.011 -20.346 79.080 1.00 27.42 877 SER A C 1
ATOM 6830 O O . SER A 1 877 ? 9.839 -21.008 80.106 1.00 27.42 877 SER A O 1
ATOM 6832 N N . THR A 1 878 ? 11.238 -19.933 78.728 1.00 26.80 878 THR A N 1
ATOM 6833 C CA . THR A 1 878 ? 12.412 -19.995 79.638 1.00 26.80 878 THR A CA 1
ATOM 6834 C C . THR A 1 878 ? 13.386 -18.823 79.428 1.00 26.80 878 THR A C 1
ATOM 6836 O O . THR A 1 878 ? 14.109 -18.824 78.434 1.00 26.80 878 THR A O 1
ATOM 6839 N N . GLY A 1 879 ? 13.490 -17.883 80.385 1.00 26.69 879 GLY A N 1
ATOM 6840 C CA . GLY A 1 879 ? 14.619 -16.926 80.441 1.00 26.69 879 GLY A CA 1
ATOM 6841 C C . GLY A 1 879 ? 14.313 -15.441 80.711 1.00 26.69 879 GLY A C 1
ATOM 6842 O O . GLY A 1 879 ? 14.580 -14.616 79.852 1.00 26.69 879 GLY A O 1
ATOM 6843 N N . SER A 1 880 ? 13.819 -15.121 81.915 1.00 25.88 880 SER A N 1
ATOM 6844 C CA . SER A 1 880 ? 14.043 -13.868 82.687 1.00 25.88 880 SER A CA 1
ATOM 6845 C C . SER A 1 880 ? 14.155 -12.478 82.002 1.00 25.88 880 SER A C 1
ATOM 6847 O O . SER A 1 880 ? 15.146 -12.165 81.349 1.00 25.88 880 SER A O 1
ATOM 6849 N N . ASP A 1 881 ? 13.249 -11.593 82.440 1.00 25.06 881 ASP A N 1
ATOM 6850 C CA . ASP A 1 881 ? 13.469 -10.184 82.837 1.00 25.06 881 ASP A CA 1
ATOM 6851 C C . ASP A 1 881 ? 13.722 -9.070 81.789 1.00 25.06 881 ASP A C 1
ATOM 6853 O O . ASP A 1 881 ? 14.817 -8.870 81.272 1.00 25.06 881 ASP A O 1
ATOM 6857 N N . GLY A 1 882 ? 12.707 -8.204 81.631 1.00 25.81 882 GLY A N 1
ATOM 6858 C CA . GLY A 1 882 ? 12.792 -6.878 80.997 1.00 25.81 882 GLY A CA 1
ATOM 6859 C C . GLY A 1 882 ? 11.416 -6.195 80.911 1.00 25.81 882 GLY A C 1
ATOM 6860 O O . GLY A 1 882 ? 10.537 -6.674 80.201 1.00 25.81 882 GLY A O 1
ATOM 6861 N N . LEU A 1 883 ? 11.182 -5.105 81.656 1.00 24.44 883 LEU A N 1
ATOM 6862 C CA . LEU A 1 883 ? 9.840 -4.512 81.801 1.00 24.44 883 LEU A CA 1
ATOM 6863 C C . LEU A 1 883 ? 9.452 -3.494 80.706 1.00 24.44 883 LEU A C 1
ATOM 6865 O O . LEU A 1 883 ? 10.160 -2.522 80.477 1.00 24.44 883 LEU A O 1
ATOM 6869 N N . VAL A 1 884 ? 8.228 -3.672 80.187 1.00 24.53 884 VAL A N 1
ATOM 6870 C CA . VAL A 1 884 ? 7.160 -2.654 80.030 1.00 24.53 884 VAL A CA 1
ATOM 6871 C C . VAL A 1 884 ? 7.524 -1.303 79.381 1.00 24.53 884 VAL A C 1
ATOM 6873 O O . VAL A 1 884 ? 8.063 -0.415 80.034 1.00 24.53 884 VAL A O 1
ATOM 6876 N N . SER A 1 885 ? 6.960 -1.041 78.194 1.00 22.22 885 SER A N 1
ATOM 6877 C CA . SER A 1 885 ? 5.774 -0.161 78.118 1.00 22.22 885 SER A CA 1
ATOM 6878 C C . SER A 1 885 ? 5.008 -0.299 76.799 1.00 22.22 885 SER A C 1
ATOM 6880 O O . SER A 1 885 ? 5.596 -0.525 75.745 1.00 22.22 885 SER A O 1
ATOM 6882 N N . SER A 1 886 ? 3.686 -0.147 76.864 1.00 25.97 886 SER A N 1
ATOM 6883 C CA . SER A 1 886 ? 2.784 -0.123 75.713 1.00 25.97 886 SER A CA 1
ATOM 6884 C C . SER A 1 886 ? 2.490 1.308 75.255 1.00 25.97 886 SER A C 1
ATOM 6886 O O . SER A 1 886 ? 2.194 2.187 76.062 1.00 25.97 886 SER A O 1
ATOM 6888 N N . ALA A 1 887 ? 2.483 1.523 73.940 1.00 22.67 887 ALA A N 1
ATOM 6889 C CA . ALA A 1 887 ? 1.821 2.663 73.312 1.00 22.67 887 ALA A CA 1
ATOM 6890 C C . ALA A 1 887 ? 1.374 2.270 71.896 1.00 22.67 887 ALA A C 1
ATOM 6892 O O . ALA A 1 887 ? 2.188 2.188 70.982 1.00 22.67 887 ALA A O 1
ATOM 6893 N N . VAL A 1 888 ? 0.075 2.015 71.716 1.00 27.08 888 VAL A N 1
ATOM 6894 C CA . VAL A 1 888 ? -0.532 1.963 70.380 1.00 27.08 888 VAL A CA 1
ATOM 6895 C C . VAL A 1 888 ? -0.975 3.380 70.037 1.00 27.08 888 VAL A C 1
ATOM 6897 O O . VAL A 1 888 ? -1.954 3.871 70.595 1.00 27.08 888 VAL A O 1
ATOM 6900 N N . SER A 1 889 ? -0.253 4.035 69.131 1.00 21.06 889 SER A N 1
ATOM 6901 C CA . SER A 1 889 ? -0.642 5.314 68.531 1.00 21.06 889 SER A CA 1
ATOM 6902 C C . SER A 1 889 ? -0.938 5.104 67.051 1.00 21.06 889 SER A C 1
ATOM 6904 O O . SER A 1 889 ? -0.052 4.766 66.267 1.00 21.06 889 SER A O 1
ATOM 6906 N N . SER A 1 890 ? -2.199 5.282 66.675 1.00 30.22 890 SER A N 1
ATOM 6907 C CA . SER A 1 890 ? -2.667 5.215 65.295 1.00 30.22 890 SER A CA 1
ATOM 6908 C C . SER A 1 890 ? -2.403 6.539 64.583 1.00 30.22 890 SER A C 1
ATOM 6910 O O . SER A 1 890 ? -3.189 7.474 64.697 1.00 30.22 890 SER A O 1
ATOM 6912 N N . GLU A 1 891 ? -1.322 6.608 63.807 1.00 23.64 891 GLU A N 1
ATOM 6913 C CA . GLU A 1 891 ? -1.096 7.711 62.870 1.00 23.64 891 GLU A CA 1
ATOM 6914 C C . GLU A 1 891 ? -0.905 7.192 61.443 1.00 23.64 891 GLU A C 1
ATOM 6916 O O . GLU A 1 891 ? -0.138 6.268 61.165 1.00 23.64 891 GLU A O 1
ATOM 6921 N N . SER A 1 892 ? -1.665 7.788 60.529 1.00 27.11 892 SER A N 1
ATOM 6922 C CA . SER A 1 892 ? -1.548 7.604 59.089 1.00 27.11 892 SER A CA 1
ATOM 6923 C C . SER A 1 892 ? -0.566 8.615 58.503 1.00 27.11 892 SER A C 1
ATOM 6925 O O . SER A 1 892 ? -0.544 9.756 58.949 1.00 27.11 892 SER A O 1
ATOM 6927 N N . SER A 1 893 ? 0.125 8.221 57.429 1.00 37.72 893 SER A N 1
ATOM 6928 C CA . SER A 1 893 ? 0.837 9.110 56.494 1.00 37.72 893 SER A CA 1
ATOM 6929 C C . SER A 1 893 ? 1.800 10.136 57.113 1.00 37.72 893 SER A C 1
ATOM 6931 O O . SER A 1 893 ? 1.435 11.288 57.314 1.00 37.72 893 SER A O 1
ATOM 6933 N N . ASP A 1 894 ? 3.073 9.758 57.231 1.00 28.78 894 ASP A N 1
ATOM 6934 C CA . ASP A 1 894 ? 4.064 10.252 56.266 1.00 28.78 894 ASP A CA 1
ATOM 6935 C C . ASP A 1 894 ? 5.301 9.339 56.209 1.00 28.78 894 ASP A C 1
ATOM 6937 O O . ASP A 1 894 ? 5.725 8.763 57.208 1.00 28.78 894 ASP A O 1
ATOM 6941 N N . LEU A 1 895 ? 5.867 9.168 55.011 1.00 37.97 895 LEU A N 1
ATOM 6942 C CA . LEU A 1 895 ? 7.104 8.412 54.781 1.00 37.97 895 LEU A CA 1
ATOM 6943 C C . LEU A 1 895 ? 8.272 9.397 54.761 1.00 37.97 895 LEU A C 1
ATOM 6945 O O . LEU A 1 895 ? 8.343 10.246 53.870 1.00 37.97 895 LEU A O 1
ATOM 6949 N N . SER A 1 896 ? 9.180 9.307 55.735 1.00 43.00 896 SER A N 1
ATOM 6950 C CA . SER A 1 896 ? 10.234 10.310 55.861 1.00 43.00 896 SER A CA 1
ATOM 6951 C C . SER A 1 896 ? 11.273 10.199 54.737 1.00 43.00 896 SER A C 1
ATOM 6953 O O . SER A 1 896 ? 11.579 9.119 54.218 1.00 43.00 896 SER A O 1
ATOM 6955 N N . LEU A 1 897 ? 11.884 11.335 54.391 1.00 44.94 897 LEU A N 1
ATOM 6956 C CA . LEU A 1 897 ? 13.054 11.354 53.508 1.00 44.94 897 LEU A CA 1
ATOM 6957 C C . LEU A 1 897 ? 14.247 10.593 54.111 1.00 44.94 897 LEU A C 1
ATOM 6959 O O . LEU A 1 897 ? 15.099 10.128 53.358 1.00 44.94 897 LEU A O 1
ATOM 6963 N N . GLU A 1 898 ? 14.299 10.424 55.436 1.00 40.91 898 GLU A N 1
ATOM 6964 C CA . GLU A 1 898 ? 15.321 9.632 56.124 1.00 40.91 898 GLU A CA 1
ATOM 6965 C C . GLU A 1 898 ? 15.143 8.125 55.850 1.00 40.91 898 GLU A C 1
ATOM 6967 O O . GLU A 1 898 ? 16.116 7.444 55.522 1.00 40.91 898 GLU A O 1
ATOM 6972 N N . ASP A 1 899 ? 13.908 7.611 55.874 1.00 48.44 899 ASP A N 1
ATOM 6973 C CA . ASP A 1 899 ? 13.593 6.206 55.564 1.00 48.44 899 ASP A CA 1
ATOM 6974 C C . ASP A 1 899 ? 13.896 5.876 54.100 1.00 48.44 899 ASP A C 1
ATOM 6976 O O . ASP A 1 899 ? 14.552 4.877 53.790 1.00 48.44 899 ASP A O 1
ATOM 6980 N N . LEU A 1 900 ? 13.501 6.774 53.190 1.00 43.78 900 LEU A N 1
ATOM 6981 C CA . LEU A 1 900 ? 13.814 6.670 51.764 1.00 43.78 900 LEU A CA 1
ATOM 6982 C C . LEU A 1 900 ? 15.336 6.648 51.526 1.00 43.78 900 LEU A C 1
ATOM 6984 O O . LEU A 1 900 ? 15.844 5.874 50.713 1.00 43.78 900 LEU A O 1
ATOM 6988 N N . ARG A 1 901 ? 16.079 7.472 52.274 1.00 41.94 901 ARG A N 1
ATOM 6989 C CA . ARG A 1 901 ? 17.542 7.597 52.215 1.00 41.94 901 ARG A CA 1
ATOM 6990 C C . ARG A 1 901 ? 18.280 6.415 52.843 1.00 41.94 901 ARG A C 1
ATOM 6992 O O . ARG A 1 901 ? 19.390 6.112 52.407 1.00 41.94 901 ARG A O 1
ATOM 6999 N N . ASN A 1 902 ? 17.684 5.735 53.819 1.00 50.78 902 ASN A N 1
ATOM 7000 C CA . ASN A 1 902 ? 18.203 4.477 54.351 1.00 50.78 902 ASN A CA 1
ATOM 7001 C C . ASN A 1 902 ? 17.938 3.326 53.367 1.00 50.78 902 ASN A C 1
ATOM 7003 O O . ASN A 1 902 ? 18.881 2.637 52.985 1.00 50.78 902 ASN A O 1
ATOM 7007 N N . SER A 1 903 ? 16.728 3.227 52.801 1.00 51.84 903 SER A N 1
ATOM 7008 C CA . SER A 1 903 ? 16.406 2.260 51.735 1.00 51.84 903 SER A CA 1
ATOM 7009 C C . SER A 1 903 ? 17.292 2.386 50.481 1.00 51.84 903 SER A C 1
ATOM 7011 O O . SER A 1 903 ? 17.385 1.430 49.708 1.00 51.84 903 SER A O 1
ATOM 7013 N N . LEU A 1 904 ? 17.923 3.543 50.250 1.00 48.81 904 LEU A N 1
ATOM 7014 C CA . LEU A 1 904 ? 18.883 3.769 49.162 1.00 48.81 904 LEU A CA 1
ATOM 7015 C C . LEU A 1 904 ? 20.313 3.276 49.462 1.00 48.81 904 LEU A C 1
ATOM 7017 O O . LEU A 1 904 ? 21.099 3.148 48.524 1.00 48.81 904 LEU A O 1
ATOM 7021 N N . LYS A 1 905 ? 20.671 3.002 50.724 1.00 52.03 905 LYS A N 1
ATOM 7022 C CA . LYS A 1 905 ? 22.003 2.488 51.102 1.00 52.03 905 LYS A CA 1
ATOM 7023 C C . LYS A 1 905 ? 22.109 0.967 50.977 1.00 52.03 905 LYS A C 1
ATOM 7025 O O . LYS A 1 905 ? 23.156 0.465 50.578 1.00 52.03 905 LYS A O 1
ATOM 7030 N N . ASP A 1 906 ? 21.019 0.252 51.242 1.00 68.88 906 ASP A N 1
ATOM 7031 C CA . ASP A 1 906 ? 21.016 -1.208 51.424 1.00 68.88 906 ASP A CA 1
ATOM 7032 C C . ASP A 1 906 ? 20.719 -1.981 50.119 1.00 68.88 906 ASP A C 1
ATOM 7034 O O . ASP A 1 906 ? 19.958 -2.956 50.081 1.00 68.88 906 ASP A O 1
ATOM 7038 N N . VAL A 1 907 ? 21.305 -1.519 49.006 1.00 81.31 907 VAL A N 1
ATOM 7039 C CA . VAL A 1 907 ? 21.269 -2.211 47.707 1.00 81.31 907 VAL A CA 1
ATOM 7040 C C . VAL A 1 907 ? 22.705 -2.471 47.228 1.00 81.31 907 VAL A C 1
ATOM 7042 O O . VAL A 1 907 ? 23.405 -1.530 46.844 1.00 81.31 907 VAL A O 1
ATOM 7045 N N . PRO A 1 908 ? 23.170 -3.735 47.208 1.00 87.50 908 PRO A N 1
ATOM 7046 C CA . PRO A 1 908 ? 24.562 -4.094 46.940 1.00 87.50 908 PRO A CA 1
ATOM 7047 C C . PRO A 1 908 ? 24.871 -4.115 45.432 1.00 87.50 908 PRO A C 1
ATOM 7049 O O . PRO A 1 908 ? 25.289 -5.129 44.871 1.00 87.50 908 PRO A O 1
ATOM 7052 N N . TRP A 1 909 ? 24.696 -2.973 44.757 1.00 88.38 909 TRP A N 1
ATOM 7053 C CA . TRP A 1 909 ? 24.884 -2.804 43.308 1.00 88.38 909 TRP A CA 1
ATOM 7054 C C . TRP A 1 909 ? 26.194 -3.412 42.784 1.00 88.38 909 TRP A C 1
ATOM 7056 O O . TRP A 1 909 ? 26.200 -4.149 41.798 1.00 88.38 909 TRP A O 1
ATOM 7066 N N . GLY A 1 910 ? 27.306 -3.152 43.480 1.00 85.62 910 GLY A N 1
ATOM 7067 C CA . GLY A 1 910 ? 28.630 -3.668 43.121 1.00 85.62 910 GLY A CA 1
ATOM 7068 C C . GLY A 1 910 ? 28.815 -5.179 43.319 1.00 85.62 910 GLY A C 1
ATOM 7069 O O . GLY A 1 910 ? 29.791 -5.726 42.812 1.00 85.62 910 GLY A O 1
ATOM 7070 N N . ALA A 1 911 ? 27.913 -5.865 44.029 1.00 88.81 911 ALA A N 1
ATOM 7071 C CA . ALA A 1 911 ? 27.923 -7.321 44.163 1.00 88.81 911 ALA A CA 1
ATOM 7072 C C . ALA A 1 911 ? 27.206 -7.997 42.983 1.00 88.81 911 ALA A C 1
ATOM 7074 O O . ALA A 1 911 ? 27.734 -8.960 42.425 1.00 88.81 911 ALA A O 1
ATOM 7075 N N . PHE A 1 912 ? 26.068 -7.452 42.527 1.00 91.88 912 PHE A N 1
ATOM 7076 C CA . PHE A 1 912 ? 25.338 -7.990 41.370 1.00 91.88 912 PHE A CA 1
ATOM 7077 C C . PHE A 1 912 ? 26.233 -8.060 40.124 1.00 91.88 912 PHE A C 1
ATOM 7079 O O . PHE A 1 912 ? 26.363 -9.119 39.514 1.00 91.88 912 PHE A O 1
ATOM 7086 N N . PHE A 1 913 ? 26.934 -6.969 39.794 1.00 92.75 913 PHE A N 1
ATOM 7087 C CA . PHE A 1 913 ? 27.813 -6.903 38.618 1.00 92.75 913 PHE A CA 1
ATOM 7088 C C . PHE A 1 913 ? 29.153 -7.652 38.770 1.00 92.75 913 PHE A C 1
ATOM 7090 O O . PHE A 1 913 ? 29.904 -7.741 37.799 1.00 92.75 913 PHE A O 1
ATOM 7097 N N . LYS A 1 914 ? 29.453 -8.239 39.940 1.00 92.75 914 LYS A N 1
ATOM 7098 C CA . LYS A 1 914 ? 30.544 -9.223 40.099 1.00 92.75 914 LYS A CA 1
ATOM 7099 C C . LYS A 1 914 ? 30.095 -10.654 39.778 1.00 92.75 914 LYS A C 1
ATOM 7101 O O . LYS A 1 914 ? 30.936 -11.497 39.469 1.00 92.75 914 LYS A O 1
ATOM 7106 N N . SER A 1 915 ? 28.793 -10.951 39.834 1.00 94.19 915 SER A N 1
ATOM 7107 C CA . SER A 1 915 ? 28.279 -12.303 39.599 1.00 94.19 915 SER A CA 1
ATOM 7108 C C . SER A 1 915 ? 28.232 -12.646 38.108 1.00 94.19 915 SER A C 1
ATOM 7110 O O . SER A 1 915 ? 27.531 -12.013 37.315 1.00 94.19 915 SER A O 1
ATOM 7112 N N . LYS A 1 916 ? 28.940 -13.715 37.721 1.00 94.50 916 LYS A N 1
ATOM 7113 C CA . LYS A 1 916 ? 28.916 -14.260 36.349 1.00 94.50 916 LYS A CA 1
ATOM 7114 C C . LYS A 1 916 ? 27.513 -14.725 35.937 1.00 94.50 916 LYS A C 1
ATOM 7116 O O . LYS A 1 916 ? 27.147 -14.576 34.775 1.00 94.50 916 LYS A O 1
ATOM 7121 N N . ALA A 1 917 ? 26.717 -15.215 36.892 1.00 94.44 917 ALA A N 1
ATOM 7122 C CA . ALA A 1 917 ? 25.337 -15.625 36.650 1.00 94.44 917 ALA A CA 1
ATOM 7123 C C . ALA A 1 917 ? 24.443 -14.426 36.293 1.00 94.44 917 ALA A C 1
ATOM 7125 O O . ALA A 1 917 ? 23.679 -14.504 35.334 1.00 94.44 917 ALA A O 1
ATOM 7126 N N . VAL A 1 918 ? 24.598 -13.291 36.988 1.00 95.50 918 VAL A N 1
ATOM 7127 C CA . VAL A 1 918 ? 23.853 -12.057 36.680 1.00 95.50 918 VAL A CA 1
ATOM 7128 C C . VAL A 1 918 ? 24.214 -11.534 35.286 1.00 95.50 918 VAL A C 1
ATOM 7130 O O . VAL A 1 918 ? 23.316 -11.202 34.516 1.00 95.50 918 VAL A O 1
ATOM 7133 N N . TRP A 1 919 ? 25.493 -11.547 34.896 1.00 96.38 919 TRP A N 1
ATOM 7134 C CA . TRP A 1 919 ? 25.894 -11.203 33.523 1.00 96.38 919 TRP A CA 1
ATOM 7135 C C . TRP A 1 919 ? 25.322 -12.157 32.466 1.00 96.38 919 TRP A C 1
ATOM 7137 O O . TRP A 1 919 ? 24.863 -11.698 31.418 1.00 96.38 919 TRP A O 1
ATOM 7147 N N . ALA A 1 920 ? 25.274 -13.464 32.747 1.00 96.75 920 ALA A N 1
ATOM 7148 C CA . ALA A 1 920 ? 24.628 -14.436 31.866 1.00 96.75 920 ALA A CA 1
ATOM 7149 C C . ALA A 1 920 ? 23.126 -14.149 31.695 1.00 96.75 920 ALA A C 1
ATOM 7151 O O . ALA A 1 920 ? 22.606 -14.255 30.586 1.00 96.75 920 ALA A O 1
ATOM 7152 N N . MET A 1 921 ? 22.439 -13.724 32.762 1.00 96.81 921 MET A N 1
ATOM 7153 C CA . MET A 1 921 ? 21.033 -13.309 32.711 1.00 96.81 921 MET A CA 1
ATOM 7154 C C . MET A 1 921 ? 20.826 -11.997 31.958 1.00 96.81 921 MET A C 1
ATOM 7156 O O . MET A 1 921 ? 19.876 -11.907 31.188 1.00 96.81 921 MET A O 1
ATOM 7160 N N . ILE A 1 922 ? 21.699 -10.999 32.131 1.00 97.00 922 ILE A N 1
ATOM 7161 C CA . ILE A 1 922 ? 21.640 -9.733 31.379 1.00 97.00 922 ILE A CA 1
ATOM 7162 C C . ILE A 1 922 ? 21.737 -10.017 29.875 1.00 97.00 922 ILE A C 1
ATOM 7164 O O . ILE A 1 922 ? 20.893 -9.562 29.101 1.00 97.00 922 ILE A O 1
ATOM 7168 N N . TYR A 1 923 ? 22.729 -10.812 29.464 1.00 97.25 923 TYR A N 1
ATOM 7169 C CA . TYR A 1 923 ? 22.938 -11.128 28.054 1.00 97.25 923 TYR A CA 1
ATOM 7170 C C . TYR A 1 923 ? 21.842 -12.039 27.484 1.00 97.25 923 TYR A C 1
ATOM 7172 O O . TYR A 1 923 ? 21.362 -11.796 26.378 1.00 97.25 923 TYR A O 1
ATOM 7180 N N . ALA A 1 924 ? 21.382 -13.042 28.240 1.00 96.50 924 ALA A N 1
ATOM 7181 C CA . ALA A 1 924 ? 20.261 -13.878 27.818 1.00 96.50 924 ALA A CA 1
ATOM 7182 C C . ALA A 1 924 ? 18.959 -13.070 27.685 1.00 96.50 924 ALA A C 1
ATOM 7184 O O . ALA A 1 924 ? 18.249 -13.254 26.701 1.00 96.50 924 ALA A O 1
ATOM 7185 N N . HIS A 1 925 ? 18.661 -12.144 28.604 1.00 96.06 925 HIS A N 1
ATOM 7186 C CA . HIS A 1 925 ? 17.464 -11.304 28.494 1.00 96.06 925 HIS A CA 1
ATOM 7187 C C . HIS A 1 925 ? 17.526 -10.434 27.230 1.00 96.06 925 HIS A C 1
ATOM 7189 O O . HIS A 1 925 ? 16.592 -10.472 26.437 1.00 96.06 925 HIS A O 1
ATOM 7195 N N . PHE A 1 926 ? 18.657 -9.767 26.962 1.00 96.44 926 PHE A N 1
ATOM 7196 C CA . PHE A 1 926 ? 18.883 -9.052 25.697 1.00 96.44 926 PHE A CA 1
ATOM 7197 C C . PHE A 1 926 ? 18.638 -9.945 24.468 1.00 96.44 926 PHE A C 1
ATOM 7199 O O . PHE A 1 926 ? 17.887 -9.576 23.568 1.00 96.44 926 PHE A O 1
ATOM 7206 N N . CYS A 1 927 ? 19.236 -11.138 24.438 1.00 96.31 927 CYS A N 1
ATOM 7207 C CA . CYS A 1 927 ? 19.147 -12.032 23.285 1.00 96.31 927 CYS A CA 1
ATOM 7208 C C . CYS A 1 927 ? 17.723 -12.553 23.041 1.00 96.31 927 CYS A C 1
ATOM 7210 O O . CYS A 1 927 ? 17.243 -12.536 21.909 1.00 96.31 927 CYS A O 1
ATOM 7212 N N . GLY A 1 928 ? 17.028 -12.975 24.102 1.00 93.94 928 GLY A N 1
ATOM 7213 C CA . GLY A 1 928 ? 15.644 -13.442 24.017 1.00 93.94 928 GLY A CA 1
ATOM 7214 C C . GLY A 1 928 ? 14.675 -12.332 23.610 1.00 93.94 928 GLY A C 1
ATOM 7215 O O . GLY A 1 928 ? 13.805 -12.549 22.765 1.00 93.94 928 GLY A O 1
ATOM 7216 N N . SER A 1 929 ? 14.865 -11.131 24.160 1.00 93.38 929 SER A N 1
ATOM 7217 C CA . SER A 1 929 ? 14.075 -9.950 23.815 1.00 93.38 929 SER A CA 1
ATOM 7218 C C . SER A 1 929 ? 14.306 -9.460 22.388 1.00 93.38 929 SER A C 1
ATOM 7220 O O . SER A 1 929 ? 13.383 -8.879 21.823 1.00 93.38 929 SER A O 1
ATOM 7222 N N . TRP A 1 930 ? 15.472 -9.711 21.776 1.00 94.25 930 TRP A N 1
ATOM 7223 C CA . TRP A 1 930 ? 15.694 -9.369 20.369 1.00 94.25 930 TRP A CA 1
ATOM 7224 C C . TRP A 1 930 ? 14.724 -10.113 19.459 1.00 94.25 930 TRP A C 1
ATOM 7226 O O . TRP A 1 930 ? 13.904 -9.472 18.811 1.00 94.25 930 TRP A O 1
ATOM 7236 N N . GLY A 1 931 ? 14.758 -11.449 19.460 1.00 89.94 931 GLY A N 1
ATOM 7237 C CA . GLY A 1 931 ? 13.844 -12.237 18.632 1.00 89.94 931 GLY A CA 1
ATOM 7238 C C . GLY A 1 931 ? 12.374 -12.044 19.020 1.00 89.94 931 GLY A C 1
ATOM 7239 O O . GLY A 1 931 ? 11.514 -12.011 18.144 1.00 89.94 931 GLY A O 1
ATOM 7240 N N . HIS A 1 932 ? 12.073 -11.846 20.311 1.00 88.94 932 HIS A N 1
ATOM 7241 C CA . HIS A 1 932 ? 10.700 -11.614 20.763 1.00 88.94 932 HIS A CA 1
ATOM 7242 C C . HIS A 1 932 ? 10.130 -10.273 20.274 1.00 88.94 932 HIS A C 1
ATOM 7244 O O . HIS A 1 932 ? 9.068 -10.269 19.654 1.00 88.94 932 HIS A O 1
ATOM 7250 N N . TYR A 1 933 ? 10.806 -9.142 20.516 1.00 88.38 933 TYR A N 1
ATOM 7251 C CA . TYR A 1 933 ? 10.260 -7.827 20.165 1.00 88.38 933 TYR A CA 1
ATOM 7252 C C . TYR A 1 933 ? 10.308 -7.542 18.658 1.00 88.38 933 TYR A C 1
ATOM 7254 O O . TYR A 1 933 ? 9.364 -6.941 18.149 1.00 88.38 933 TYR A O 1
ATOM 7262 N N . THR A 1 934 ? 11.322 -8.008 17.914 1.00 88.06 934 THR A N 1
ATOM 7263 C CA . THR A 1 934 ? 11.313 -7.843 16.447 1.00 88.06 934 THR A CA 1
ATOM 7264 C C . THR A 1 934 ? 10.185 -8.649 15.804 1.00 88.06 934 THR A C 1
ATOM 7266 O O . THR A 1 934 ? 9.469 -8.105 14.967 1.00 88.06 934 THR A O 1
ATOM 7269 N N . CYS A 1 935 ? 9.934 -9.889 16.245 1.00 87.19 935 CYS A N 1
ATOM 7270 C CA . CYS A 1 935 ? 8.773 -10.652 15.778 1.00 87.19 935 CYS A CA 1
ATOM 7271 C C . CYS A 1 935 ? 7.450 -10.003 16.208 1.00 87.19 935 CYS A C 1
ATOM 7273 O O . CYS A 1 935 ? 6.554 -9.869 15.383 1.00 87.19 935 CYS A O 1
ATOM 7275 N N . LEU A 1 936 ? 7.314 -9.553 17.460 1.00 82.00 936 LEU A N 1
ATOM 7276 C CA . LEU A 1 936 ? 6.074 -8.929 17.941 1.00 82.00 936 LEU A CA 1
ATOM 7277 C C . LEU A 1 936 ? 5.696 -7.668 17.140 1.00 82.00 936 LEU A C 1
ATOM 7279 O O . LEU A 1 936 ? 4.516 -7.439 16.890 1.00 82.00 936 LEU A O 1
ATOM 7283 N N . SER A 1 937 ? 6.690 -6.881 16.716 1.00 81.56 937 SER A N 1
ATOM 7284 C CA . SER A 1 937 ? 6.497 -5.684 15.888 1.00 81.56 937 SER A CA 1
ATOM 7285 C C . SER A 1 937 ? 6.236 -5.972 14.407 1.00 81.56 937 SER A C 1
ATOM 7287 O O . SER A 1 937 ? 5.443 -5.260 13.793 1.00 81.56 937 SER A O 1
ATOM 7289 N N . TRP A 1 938 ? 6.918 -6.965 13.824 1.00 84.12 938 TRP A N 1
ATOM 7290 C CA . TRP A 1 938 ? 7.009 -7.121 12.365 1.00 84.12 938 TRP A CA 1
ATOM 7291 C C . TRP A 1 938 ? 6.375 -8.397 11.792 1.00 84.12 938 TRP A C 1
ATOM 7293 O O . TRP A 1 938 ? 6.179 -8.468 10.581 1.00 84.12 938 TRP A O 1
ATOM 7303 N N . LEU A 1 939 ? 6.019 -9.395 12.609 1.00 85.00 939 LEU A N 1
ATOM 7304 C CA . LEU A 1 939 ? 5.445 -10.654 12.114 1.00 85.00 939 LEU A CA 1
ATOM 7305 C C . LEU A 1 939 ? 4.100 -10.484 11.365 1.00 85.00 939 LEU A C 1
ATOM 7307 O O . LEU A 1 939 ? 3.932 -11.163 10.353 1.00 85.00 939 LEU A O 1
ATOM 7311 N N . PRO A 1 940 ? 3.179 -9.568 11.749 1.00 80.25 940 PRO A N 1
ATOM 7312 C CA . PRO A 1 940 ? 1.987 -9.288 10.943 1.00 80.25 940 PRO A CA 1
ATOM 7313 C C . PRO A 1 940 ? 2.333 -8.742 9.549 1.00 80.25 940 PRO A C 1
ATOM 7315 O O . PRO A 1 940 ? 1.715 -9.136 8.563 1.00 80.25 940 PRO A O 1
ATOM 7318 N N . THR A 1 941 ? 3.351 -7.881 9.451 1.00 79.19 941 THR A N 1
ATOM 7319 C CA . THR A 1 941 ? 3.841 -7.331 8.178 1.00 79.19 941 THR A CA 1
ATOM 7320 C C . THR A 1 941 ? 4.478 -8.425 7.322 1.00 79.19 941 THR A C 1
ATOM 7322 O O . THR A 1 941 ? 4.073 -8.609 6.180 1.00 79.19 941 THR A O 1
ATOM 7325 N N . PHE A 1 942 ? 5.378 -9.228 7.901 1.00 86.00 942 PHE A N 1
ATOM 7326 C CA . PHE A 1 942 ? 5.985 -10.397 7.255 1.00 86.00 942 PHE A CA 1
ATOM 7327 C C . PHE A 1 942 ? 4.927 -11.375 6.710 1.00 86.00 942 PHE A C 1
ATOM 7329 O O . PHE A 1 942 ? 5.002 -11.798 5.558 1.00 86.00 942 PHE A O 1
ATOM 7336 N N . PHE A 1 943 ? 3.897 -11.697 7.502 1.00 83.19 943 PHE A N 1
ATOM 7337 C CA . PHE A 1 943 ? 2.796 -12.559 7.063 1.00 83.19 943 PHE A CA 1
ATOM 7338 C C . PHE A 1 943 ? 1.914 -11.917 5.980 1.00 83.19 943 PHE A C 1
ATOM 7340 O O . PHE A 1 943 ? 1.367 -12.638 5.146 1.00 83.19 943 PHE A O 1
ATOM 7347 N N . SER A 1 944 ? 1.775 -10.590 5.950 1.00 73.19 944 SER A N 1
ATOM 7348 C CA . SER A 1 944 ? 1.044 -9.904 4.879 1.00 73.19 944 SER A CA 1
ATOM 7349 C C . SER A 1 944 ? 1.848 -9.842 3.573 1.00 73.19 944 SER A C 1
ATOM 7351 O O . SER A 1 944 ? 1.281 -10.053 2.503 1.00 73.19 944 SER A O 1
ATOM 7353 N N . GLU A 1 945 ? 3.165 -9.627 3.649 1.00 73.00 945 GLU A N 1
ATOM 7354 C CA . GLU A 1 945 ? 4.053 -9.506 2.485 1.00 73.00 945 GLU A CA 1
ATOM 7355 C C . GLU A 1 945 ? 4.411 -10.861 1.854 1.00 73.00 945 GLU A C 1
ATOM 7357 O O . GLU A 1 945 ? 4.110 -11.089 0.682 1.00 73.00 945 GLU A O 1
ATOM 7362 N N . GLU A 1 946 ? 5.013 -11.783 2.612 1.00 76.38 946 GLU A N 1
ATOM 7363 C CA . GLU A 1 946 ? 5.513 -13.058 2.068 1.00 76.38 946 GLU A CA 1
ATOM 7364 C C . GLU A 1 946 ? 4.368 -14.031 1.766 1.00 76.38 946 GLU A C 1
ATOM 7366 O O . GLU A 1 946 ? 4.270 -14.609 0.681 1.00 76.38 946 GLU A O 1
ATOM 7371 N N . LEU A 1 947 ? 3.427 -14.174 2.703 1.00 70.00 947 LEU A N 1
ATOM 7372 C CA . LEU A 1 947 ? 2.302 -15.106 2.557 1.00 70.00 947 LEU A CA 1
ATOM 7373 C C . LEU A 1 947 ? 1.123 -14.492 1.780 1.00 70.00 947 LEU A C 1
ATOM 7375 O O . LEU A 1 947 ? 0.138 -15.183 1.524 1.00 70.00 947 LEU A O 1
ATOM 7379 N N . ASN A 1 948 ? 1.232 -13.215 1.384 1.00 65.50 948 ASN A N 1
ATOM 7380 C CA . ASN A 1 948 ? 0.230 -12.455 0.627 1.00 65.50 948 ASN A CA 1
ATOM 7381 C C . ASN A 1 948 ? -1.154 -12.394 1.315 1.00 65.50 948 ASN A C 1
ATOM 7383 O O . ASN A 1 948 ? -2.187 -12.316 0.649 1.00 65.50 948 ASN A O 1
ATOM 7387 N N . LEU A 1 949 ? -1.183 -12.426 2.651 1.00 66.75 949 LEU A N 1
ATOM 7388 C CA . LEU A 1 949 ? -2.407 -12.341 3.453 1.00 66.75 949 LEU A CA 1
ATOM 7389 C C . LEU A 1 949 ? -2.892 -10.888 3.574 1.00 66.75 949 LEU A C 1
ATOM 7391 O O . LEU A 1 949 ? -2.088 -9.958 3.669 1.00 66.75 949 LEU A O 1
ATOM 7395 N N . ASN A 1 950 ? -4.211 -10.671 3.610 1.00 62.16 950 ASN A N 1
ATOM 7396 C CA . ASN A 1 950 ? -4.750 -9.343 3.931 1.00 62.16 950 ASN A CA 1
ATOM 7397 C C . ASN A 1 950 ? -4.502 -8.997 5.415 1.00 62.16 950 ASN A C 1
ATOM 7399 O O . ASN A 1 950 ? -4.222 -9.887 6.212 1.00 62.16 950 ASN A O 1
ATOM 7403 N N . LEU A 1 951 ? -4.614 -7.724 5.817 1.00 58.03 951 LEU A N 1
ATOM 7404 C CA . LEU A 1 951 ? -4.289 -7.305 7.194 1.00 58.03 951 LEU A CA 1
ATOM 7405 C C . LEU A 1 951 ? -5.061 -8.094 8.269 1.00 58.03 951 LEU A C 1
ATOM 7407 O O . LEU A 1 951 ? -4.504 -8.450 9.305 1.00 58.03 951 LEU A O 1
ATOM 7411 N N . THR A 1 952 ? -6.334 -8.393 8.021 1.00 66.06 952 THR A N 1
ATOM 7412 C CA . THR A 1 952 ? -7.172 -9.160 8.945 1.00 66.06 952 THR A CA 1
ATOM 7413 C C . THR A 1 952 ? -6.698 -10.614 9.027 1.00 66.06 952 THR A C 1
ATOM 7415 O O . THR A 1 952 ? -6.491 -11.123 10.123 1.00 66.06 952 THR A O 1
ATOM 7418 N N . GLU A 1 953 ? -6.428 -11.263 7.892 1.00 74.00 953 GLU A N 1
ATOM 7419 C CA . GLU A 1 953 ? -5.824 -12.604 7.826 1.00 74.00 953 GLU A CA 1
ATOM 7420 C C . GLU A 1 953 ? -4.440 -12.664 8.489 1.00 74.00 953 GLU A C 1
ATOM 7422 O O . GLU A 1 953 ? -4.190 -13.556 9.294 1.00 74.00 953 GLU A O 1
ATOM 7427 N N . ALA A 1 954 ? -3.553 -11.709 8.206 1.00 74.38 954 ALA A N 1
ATOM 7428 C CA . ALA A 1 954 ? -2.213 -11.636 8.779 1.00 74.38 954 ALA A CA 1
ATOM 7429 C C . ALA A 1 954 ? -2.252 -11.418 10.302 1.00 74.38 954 ALA A C 1
ATOM 7431 O O . ALA A 1 954 ? -1.459 -12.021 11.032 1.00 74.38 954 ALA A O 1
ATOM 7432 N N . ALA A 1 955 ? -3.216 -10.635 10.803 1.00 71.56 955 ALA A N 1
ATOM 7433 C CA . ALA A 1 955 ? -3.489 -10.516 12.232 1.00 71.56 955 ALA A CA 1
ATOM 7434 C C . ALA A 1 955 ? -3.984 -11.848 12.827 1.00 71.56 955 ALA A C 1
ATOM 7436 O O . ALA A 1 955 ? -3.387 -12.308 13.798 1.00 71.56 955 ALA A O 1
ATOM 7437 N N . TRP A 1 956 ? -4.980 -12.520 12.223 1.00 82.25 956 TRP A N 1
ATOM 7438 C CA . TRP A 1 956 ? -5.454 -13.841 12.681 1.00 82.25 956 TRP A CA 1
ATOM 7439 C C . TRP A 1 956 ? -4.339 -14.904 12.666 1.00 82.25 956 TRP A C 1
ATOM 7441 O O . TRP A 1 956 ? -4.241 -15.706 13.591 1.00 82.25 956 TRP A O 1
ATOM 7451 N N . VAL A 1 957 ? -3.460 -14.909 11.660 1.00 87.19 957 VAL A N 1
ATOM 7452 C CA . VAL A 1 957 ? -2.316 -15.836 11.583 1.00 87.19 957 VAL A CA 1
ATOM 7453 C C . VAL A 1 957 ? -1.240 -15.481 12.618 1.00 87.19 957 VAL A C 1
ATOM 7455 O O . VAL A 1 957 ? -0.645 -16.379 13.214 1.00 87.19 957 VAL A O 1
ATOM 7458 N N . SER A 1 958 ? -1.082 -14.199 12.959 1.00 87.50 958 SER A N 1
ATOM 7459 C CA . SER A 1 958 ? -0.258 -13.747 14.094 1.00 87.50 958 SER A CA 1
ATOM 7460 C C . SER A 1 958 ? -0.815 -14.157 15.469 1.00 87.50 958 SER A C 1
ATOM 7462 O O . SER A 1 958 ? -0.088 -14.080 16.459 1.00 87.50 958 SER A O 1
ATOM 7464 N N . VAL A 1 959 ? -2.058 -14.655 15.558 1.00 90.69 959 VAL A N 1
ATOM 7465 C CA . VAL A 1 959 ? -2.610 -15.284 16.778 1.00 90.69 959 VAL A CA 1
ATOM 7466 C C . VAL A 1 959 ? -2.019 -16.687 17.006 1.00 90.69 959 VAL A C 1
ATOM 7468 O O . VAL A 1 959 ? -1.987 -17.164 18.142 1.00 90.69 959 VAL A O 1
ATOM 7471 N N . LEU A 1 960 ? -1.513 -17.363 15.965 1.00 92.38 960 LEU A N 1
ATOM 7472 C CA . LEU A 1 960 ? -1.030 -18.746 16.075 1.00 92.38 960 LEU A CA 1
ATOM 7473 C C . LEU A 1 960 ? 0.222 -18.890 16.967 1.00 92.38 960 LEU A C 1
ATOM 7475 O O . LEU A 1 960 ? 0.185 -19.750 17.852 1.00 92.38 960 LEU A O 1
ATOM 7479 N N . PRO A 1 961 ? 1.283 -18.058 16.853 1.00 92.31 961 PRO A N 1
ATOM 7480 C CA . PRO A 1 961 ? 2.415 -18.100 17.780 1.00 92.31 961 PRO A CA 1
ATOM 7481 C C . PRO A 1 961 ? 2.033 -17.943 19.266 1.00 92.31 961 PRO A C 1
ATOM 7483 O O . PRO A 1 961 ? 2.401 -18.828 20.038 1.00 92.31 961 PRO A O 1
ATOM 7486 N N . PRO A 1 962 ? 1.272 -16.917 19.714 1.00 92.12 962 PRO A N 1
ATOM 7487 C CA . PRO A 1 962 ? 0.903 -16.789 21.125 1.00 92.12 962 PRO A CA 1
ATOM 7488 C C . PRO A 1 962 ? -0.103 -17.857 21.602 1.00 92.12 962 PRO A C 1
ATOM 7490 O O . PRO A 1 962 ? -0.021 -18.270 22.760 1.00 92.12 962 PRO A O 1
ATOM 7493 N N . LEU A 1 963 ? -0.982 -18.392 20.739 1.00 93.31 963 LEU A N 1
ATOM 7494 C CA . LEU A 1 963 ? -1.766 -19.597 21.068 1.00 93.31 963 LEU A CA 1
ATOM 7495 C C . LEU A 1 963 ? -0.857 -20.809 21.312 1.00 93.31 963 LEU A C 1
ATOM 7497 O O . LEU A 1 963 ? -1.034 -21.532 22.295 1.00 93.31 963 LEU A O 1
ATOM 7501 N N . GLY A 1 964 ? 0.146 -21.011 20.455 1.00 94.06 964 GLY A N 1
ATOM 7502 C CA . GLY A 1 964 ? 1.176 -22.028 20.651 1.00 94.06 964 GLY A CA 1
ATOM 7503 C C . GLY A 1 964 ? 1.925 -21.825 21.970 1.00 94.06 964 GLY A C 1
ATOM 7504 O O . GLY A 1 964 ? 2.079 -22.774 22.741 1.00 94.06 964 GLY A O 1
ATOM 7505 N N . SER A 1 965 ? 2.310 -20.586 22.285 1.00 94.25 965 SER A N 1
ATOM 7506 C CA . SER A 1 965 ? 2.945 -20.222 23.556 1.00 94.25 965 SER A CA 1
ATOM 7507 C C . SER A 1 965 ? 2.087 -20.568 24.772 1.00 94.25 965 SER A C 1
ATOM 7509 O O . SER A 1 965 ? 2.622 -21.088 25.748 1.00 94.25 965 SER A O 1
ATOM 7511 N N . MET A 1 966 ? 0.763 -20.376 24.729 1.00 93.00 966 MET A N 1
ATOM 7512 C CA . MET A 1 966 ? -0.140 -20.802 25.813 1.00 93.00 966 MET A CA 1
ATOM 7513 C C . MET A 1 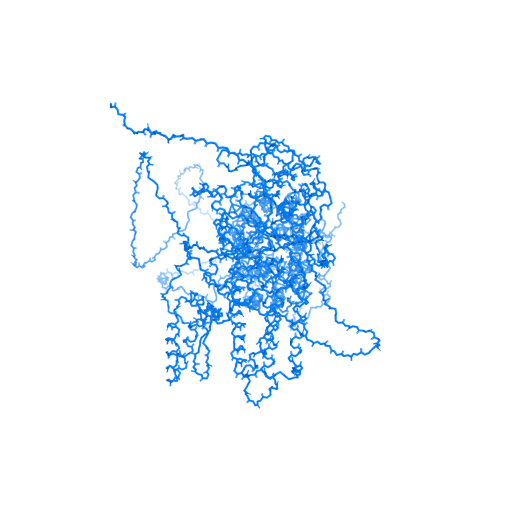966 ? -0.119 -22.326 26.024 1.00 93.00 966 MET A C 1
ATOM 7515 O O . MET A 1 966 ? -0.054 -22.798 27.166 1.00 93.00 966 MET A O 1
ATOM 7519 N N . VAL A 1 967 ? -0.134 -23.107 24.937 1.00 93.75 967 VAL A N 1
ATOM 7520 C CA . VAL A 1 967 ? -0.071 -24.578 24.995 1.00 93.75 967 VAL A CA 1
ATOM 7521 C C . VAL A 1 967 ? 1.282 -25.046 25.535 1.00 93.75 967 VAL A C 1
ATOM 7523 O O . VAL A 1 967 ? 1.321 -25.849 26.466 1.00 93.75 967 VAL A O 1
ATOM 7526 N N . ILE A 1 968 ? 2.393 -24.510 25.019 1.00 95.50 968 ILE A N 1
ATOM 7527 C CA . ILE A 1 968 ? 3.739 -24.871 25.482 1.00 95.50 968 ILE A CA 1
ATOM 7528 C C . ILE A 1 968 ? 3.974 -24.428 26.929 1.00 95.50 968 ILE A C 1
ATOM 7530 O O . ILE A 1 968 ? 4.496 -25.215 27.713 1.00 95.50 968 ILE A O 1
ATOM 7534 N N . THR A 1 969 ? 3.538 -23.232 27.331 1.00 92.56 969 THR A N 1
ATOM 7535 C CA . THR A 1 969 ? 3.628 -22.747 28.724 1.00 92.56 969 THR A CA 1
ATOM 7536 C C . THR A 1 969 ? 2.938 -23.710 29.697 1.00 92.56 969 THR A C 1
ATOM 7538 O O . THR A 1 969 ? 3.488 -24.034 30.753 1.00 92.56 969 THR A O 1
ATOM 7541 N N . SER A 1 970 ? 1.781 -24.249 29.298 1.00 90.56 970 SER A N 1
ATOM 7542 C CA . SER A 1 970 ? 1.011 -25.241 30.065 1.00 90.56 970 SER A CA 1
ATOM 7543 C C . SER A 1 970 ? 1.707 -26.606 30.205 1.00 90.56 970 SER A C 1
ATOM 7545 O O . SER A 1 970 ? 1.295 -27.414 31.035 1.00 90.56 970 SER A O 1
ATOM 7547 N N . ILE A 1 971 ? 2.759 -26.871 29.422 1.00 93.31 971 ILE A N 1
ATOM 7548 C CA . ILE A 1 971 ? 3.573 -28.098 29.465 1.00 93.31 971 ILE A CA 1
ATOM 7549 C C . ILE A 1 971 ? 4.920 -27.827 30.155 1.00 93.31 971 ILE A C 1
ATOM 7551 O O . ILE A 1 971 ? 5.312 -28.565 31.059 1.00 93.31 971 ILE A O 1
ATOM 7555 N N . ALA A 1 972 ? 5.607 -26.751 29.763 1.00 93.31 972 ALA A N 1
ATOM 7556 C CA . ALA A 1 972 ? 6.953 -26.386 30.199 1.00 93.31 972 ALA A CA 1
ATOM 7557 C C . ALA A 1 972 ? 7.052 -26.135 31.710 1.00 93.31 972 ALA A C 1
ATOM 7559 O O . ALA A 1 972 ? 7.977 -26.630 32.354 1.00 93.31 972 ALA A O 1
ATOM 7560 N N . ALA A 1 973 ? 6.084 -25.423 32.295 1.00 92.94 973 ALA A N 1
ATOM 7561 C CA . ALA A 1 973 ? 6.111 -25.112 33.722 1.00 92.94 973 ALA A CA 1
ATOM 7562 C C . ALA A 1 973 ? 5.834 -26.334 34.620 1.00 92.94 973 ALA A C 1
ATOM 7564 O O . ALA A 1 973 ? 6.621 -26.576 35.538 1.00 92.94 973 ALA A O 1
ATOM 7565 N N . PRO A 1 974 ? 4.808 -27.173 34.358 1.00 92.81 974 PRO A N 1
ATOM 7566 C CA . PRO A 1 974 ? 4.678 -28.456 35.042 1.00 92.81 974 PRO A CA 1
ATOM 7567 C C . PRO A 1 974 ? 5.879 -29.382 34.836 1.00 92.81 974 PRO A C 1
ATOM 7569 O O . PRO A 1 974 ? 6.267 -30.046 35.789 1.00 92.81 974 PRO A O 1
ATOM 7572 N N . PHE A 1 975 ? 6.492 -29.406 33.646 1.00 93.94 975 PHE A N 1
ATOM 7573 C CA . PHE A 1 975 ? 7.717 -30.167 33.378 1.00 93.94 975 PHE A CA 1
ATOM 7574 C C . PHE A 1 975 ? 8.888 -29.708 34.264 1.00 93.94 975 PHE A C 1
ATOM 7576 O O . PHE A 1 975 ? 9.494 -30.539 34.939 1.00 93.94 975 PHE A O 1
ATOM 7583 N N . ALA A 1 976 ? 9.163 -28.402 34.325 1.00 93.50 976 ALA A N 1
ATOM 7584 C CA . ALA A 1 976 ? 10.238 -27.847 35.144 1.00 93.50 976 ALA A CA 1
ATOM 7585 C C . ALA A 1 976 ? 10.016 -28.093 36.648 1.00 93.50 976 ALA A C 1
ATOM 7587 O O . ALA A 1 976 ? 10.901 -28.630 37.315 1.00 93.50 976 ALA A O 1
ATOM 7588 N N . ASP A 1 977 ? 8.822 -27.781 37.168 1.00 91.50 977 ASP A N 1
ATOM 7589 C CA . ASP A 1 977 ? 8.496 -28.001 38.585 1.00 91.50 977 ASP A CA 1
ATOM 7590 C C . ASP A 1 977 ? 8.539 -29.498 38.955 1.00 91.50 977 ASP A C 1
ATOM 7592 O O . ASP A 1 977 ? 9.042 -29.845 40.021 1.00 91.50 977 ASP A O 1
ATOM 7596 N N . ASN A 1 978 ? 8.097 -30.401 38.064 1.00 91.31 978 ASN A N 1
ATOM 7597 C CA . ASN A 1 978 ? 8.157 -31.851 38.298 1.00 91.31 978 ASN A CA 1
ATOM 7598 C C . ASN A 1 978 ? 9.599 -32.396 38.313 1.00 91.31 978 ASN A C 1
ATOM 7600 O O . ASN A 1 978 ? 9.892 -33.331 39.056 1.00 91.31 978 ASN A O 1
ATOM 7604 N N . LEU A 1 979 ? 10.513 -31.850 37.499 1.00 93.25 979 LEU A N 1
ATOM 7605 C CA . LEU A 1 979 ? 11.928 -32.239 37.553 1.00 93.25 979 LEU A CA 1
ATOM 7606 C C . LEU A 1 979 ? 12.573 -31.791 38.872 1.00 93.25 979 LEU A C 1
ATOM 7608 O O . LEU A 1 979 ? 13.278 -32.579 39.502 1.00 93.25 979 LEU A O 1
ATOM 7612 N N . ILE A 1 980 ? 12.276 -30.568 39.322 1.00 92.19 980 ILE A N 1
ATOM 7613 C CA . ILE A 1 980 ? 12.764 -30.035 40.602 1.00 92.19 980 ILE A CA 1
ATOM 7614 C C . ILE A 1 980 ? 12.186 -30.841 41.779 1.00 92.19 980 ILE A C 1
ATOM 7616 O O . ILE A 1 980 ? 12.934 -31.221 42.680 1.00 92.19 980 ILE A O 1
ATOM 7620 N N . SER A 1 981 ? 10.892 -31.192 41.764 1.00 89.81 981 SER A N 1
ATOM 7621 C CA . SER A 1 981 ? 10.288 -32.034 42.814 1.00 89.81 981 SER A CA 1
ATOM 7622 C C . SER A 1 981 ? 10.847 -33.459 42.849 1.00 89.81 981 SER A C 1
ATOM 7624 O O . SER A 1 981 ? 10.849 -34.085 43.904 1.00 89.81 981 SER A O 1
ATOM 7626 N N . ASN A 1 982 ? 11.347 -33.961 41.717 1.00 91.25 982 ASN A N 1
ATOM 7627 C CA . ASN A 1 982 ? 12.008 -35.263 41.608 1.00 91.25 982 ASN A CA 1
ATOM 7628 C C . ASN A 1 982 ? 13.518 -35.204 41.934 1.00 91.25 982 ASN A C 1
ATOM 7630 O O . ASN A 1 982 ? 14.234 -36.174 41.690 1.00 91.25 982 ASN A O 1
ATOM 7634 N N . GLY A 1 983 ? 14.015 -34.086 42.477 1.00 89.44 983 GLY A N 1
ATOM 7635 C CA . GLY A 1 983 ? 15.398 -33.946 42.940 1.00 89.44 983 GLY A CA 1
ATOM 7636 C C . GLY A 1 983 ? 16.423 -33.602 41.855 1.00 89.44 983 GLY A C 1
ATOM 7637 O O . GLY A 1 983 ? 17.624 -33.707 42.105 1.00 89.44 983 GLY A O 1
ATOM 7638 N N . VAL A 1 984 ? 15.996 -33.181 40.658 1.00 93.69 984 VAL A N 1
ATOM 7639 C CA . VAL A 1 984 ? 16.927 -32.627 39.664 1.00 93.69 984 VAL A CA 1
ATOM 7640 C C . VAL A 1 984 ? 17.324 -31.209 40.080 1.00 93.69 984 VAL A C 1
ATOM 7642 O O . VAL A 1 984 ? 16.466 -30.362 40.316 1.00 93.69 984 VAL A O 1
ATOM 7645 N N . ASP A 1 985 ? 18.634 -30.956 40.142 1.00 94.31 985 ASP A N 1
ATOM 7646 C CA . ASP A 1 985 ? 19.214 -29.641 40.449 1.00 94.31 985 ASP A CA 1
ATOM 7647 C C . ASP A 1 985 ? 18.571 -28.504 39.627 1.00 94.31 985 ASP A C 1
ATOM 7649 O O . ASP A 1 985 ? 18.405 -28.602 38.405 1.00 94.31 985 ASP A O 1
ATOM 7653 N N . THR A 1 986 ? 18.247 -27.402 40.312 1.00 92.88 986 THR A N 1
ATOM 7654 C CA . THR A 1 986 ? 17.574 -26.237 39.729 1.00 92.88 986 THR A CA 1
ATOM 7655 C C . THR A 1 986 ? 18.387 -25.640 38.589 1.00 92.88 986 THR A C 1
ATOM 7657 O O . THR A 1 986 ? 17.817 -25.341 37.540 1.00 92.88 986 THR A O 1
ATOM 7660 N N . THR A 1 987 ? 19.712 -25.534 38.726 1.00 94.75 987 THR A N 1
ATOM 7661 C CA . THR A 1 987 ? 20.579 -24.955 37.690 1.00 94.75 987 THR A CA 1
ATOM 7662 C C . THR A 1 987 ? 20.516 -25.763 36.393 1.00 94.75 987 THR A C 1
ATOM 7664 O O . THR A 1 987 ? 20.365 -25.181 35.315 1.00 94.75 987 THR A O 1
ATOM 7667 N N . LYS A 1 988 ? 20.548 -27.101 36.468 1.00 95.44 988 LYS A N 1
ATOM 7668 C CA . LYS A 1 988 ? 20.328 -27.983 35.308 1.00 95.44 988 LYS A CA 1
ATOM 7669 C C . LYS A 1 988 ? 18.945 -27.783 34.692 1.00 95.44 988 LYS A C 1
ATOM 7671 O O . LYS A 1 988 ? 18.863 -27.635 33.474 1.00 95.44 988 LYS A O 1
ATOM 7676 N N . VAL A 1 989 ? 17.875 -27.717 35.489 1.00 95.94 989 VAL A N 1
ATOM 7677 C CA . VAL A 1 989 ? 16.509 -27.511 34.964 1.00 95.94 989 VAL A CA 1
ATOM 7678 C C . VAL A 1 989 ? 16.374 -26.154 34.262 1.00 95.94 989 VAL A C 1
ATOM 7680 O O . VAL A 1 989 ? 15.879 -26.109 33.132 1.00 95.94 989 VAL A O 1
ATOM 7683 N N . ARG A 1 990 ? 16.882 -25.057 34.848 1.00 95.94 990 ARG A N 1
ATOM 7684 C CA . ARG A 1 990 ? 16.869 -23.727 34.206 1.00 95.94 990 ARG A CA 1
ATOM 7685 C C . ARG A 1 990 ? 17.732 -23.683 32.940 1.00 95.94 990 ARG A C 1
ATOM 7687 O O . ARG A 1 990 ? 17.328 -23.063 31.957 1.00 95.94 990 ARG A O 1
ATOM 7694 N N . LYS A 1 991 ? 18.880 -24.377 32.909 1.00 96.88 991 LYS A N 1
ATOM 7695 C CA . LYS A 1 991 ? 19.707 -24.520 31.693 1.00 96.88 991 LYS A CA 1
ATOM 7696 C C . LYS A 1 991 ? 19.004 -25.300 30.586 1.00 96.88 991 LYS A C 1
ATOM 7698 O O . LYS A 1 991 ? 19.016 -24.832 29.450 1.00 96.88 991 LYS A O 1
ATOM 7703 N N . ILE A 1 992 ? 18.342 -26.415 30.898 1.00 96.44 992 ILE A N 1
ATOM 7704 C CA . ILE A 1 992 ? 17.555 -27.185 29.921 1.00 96.44 992 ILE A CA 1
ATOM 7705 C C . ILE A 1 992 ? 16.434 -26.315 29.337 1.00 96.44 992 ILE A C 1
ATOM 7707 O O . ILE A 1 992 ? 16.347 -26.178 28.117 1.00 96.44 992 ILE A O 1
ATOM 7711 N N . CYS A 1 993 ? 15.631 -25.666 30.189 1.00 97.00 993 CYS A N 1
ATOM 7712 C CA . CYS A 1 993 ? 14.513 -24.833 29.739 1.00 97.00 993 CYS A CA 1
ATOM 7713 C C . CYS A 1 993 ? 14.985 -23.676 28.844 1.00 97.00 993 CYS A C 1
ATOM 7715 O O . CYS A 1 993 ? 14.471 -23.505 27.742 1.00 97.00 993 CYS A O 1
ATOM 7717 N N . GLN A 1 994 ? 16.008 -22.922 29.255 1.00 97.31 994 GLN A N 1
ATOM 7718 C CA . GLN A 1 994 ? 16.496 -21.799 28.448 1.00 97.31 994 GLN A CA 1
ATOM 7719 C C . GLN A 1 994 ? 17.151 -22.242 27.129 1.00 97.31 994 GLN A C 1
ATOM 7721 O O . GLN A 1 994 ? 17.056 -21.531 26.132 1.00 97.31 994 GLN A O 1
ATOM 7726 N N . THR A 1 995 ? 17.785 -23.420 27.098 1.00 97.44 995 THR A N 1
ATOM 7727 C CA . THR A 1 995 ? 18.374 -23.969 25.865 1.00 97.44 995 THR A CA 1
ATOM 7728 C C . THR A 1 995 ? 17.285 -24.307 24.849 1.00 97.44 995 THR A C 1
ATOM 7730 O O . THR A 1 995 ? 17.402 -23.916 23.692 1.00 97.44 995 THR A O 1
ATOM 7733 N N . ILE A 1 996 ? 16.190 -24.949 25.279 1.00 96.75 996 ILE A N 1
ATOM 7734 C CA . ILE A 1 996 ? 15.003 -25.162 24.429 1.00 96.75 996 ILE A CA 1
ATOM 7735 C C . ILE A 1 996 ? 14.465 -23.809 23.942 1.00 96.75 996 ILE A C 1
ATOM 7737 O O . ILE A 1 996 ? 14.248 -23.619 22.747 1.00 96.75 996 ILE A O 1
ATOM 7741 N N . ALA A 1 997 ? 14.335 -22.841 24.853 1.00 96.56 997 ALA A N 1
ATOM 7742 C CA . ALA A 1 997 ? 13.754 -21.536 24.562 1.00 96.56 997 ALA A CA 1
ATOM 7743 C C . ALA A 1 997 ? 14.497 -20.709 23.498 1.00 96.56 997 ALA A C 1
ATOM 7745 O O . ALA A 1 997 ? 13.890 -19.819 22.908 1.00 96.56 997 ALA A O 1
ATOM 7746 N N . PHE A 1 998 ? 15.788 -20.966 23.261 1.00 97.25 998 PHE A N 1
ATOM 7747 C CA . PHE A 1 998 ? 16.601 -20.242 22.276 1.00 97.25 998 PHE A CA 1
ATOM 7748 C C . PHE A 1 998 ? 16.980 -21.094 21.060 1.00 97.25 998 PHE A C 1
ATOM 7750 O O . PHE A 1 998 ? 16.867 -20.622 19.930 1.00 97.25 998 PHE A O 1
ATOM 7757 N N . VAL A 1 999 ? 17.382 -22.355 21.251 1.00 97.19 999 VAL A N 1
ATOM 7758 C CA . VAL A 1 999 ? 17.764 -23.225 20.127 1.00 97.19 999 VAL A CA 1
ATOM 7759 C C . VAL A 1 999 ? 16.556 -23.517 19.238 1.00 97.19 999 VAL A C 1
ATOM 7761 O O . VAL A 1 999 ? 16.686 -23.460 18.020 1.00 97.19 999 VAL A O 1
ATOM 7764 N N . SER A 1 1000 ? 15.367 -23.748 19.809 1.00 95.88 1000 SER A N 1
ATOM 7765 C CA . SER A 1 1000 ? 14.163 -24.013 19.014 1.00 95.88 1000 SER A CA 1
ATOM 7766 C C . SER A 1 1000 ? 13.778 -22.858 18.074 1.00 95.88 1000 SER A C 1
ATOM 7768 O O . SER A 1 1000 ? 13.707 -23.116 16.870 1.00 95.88 1000 SER A O 1
ATOM 7770 N N . PRO A 1 1001 ? 13.566 -21.600 18.524 1.00 94.44 1001 PRO A N 1
ATOM 7771 C CA . PRO A 1 1001 ? 13.289 -20.505 17.595 1.00 94.44 1001 PRO A CA 1
ATOM 7772 C C . PRO A 1 1001 ? 14.443 -20.251 16.619 1.00 94.44 1001 PRO A C 1
ATOM 7774 O O . PRO A 1 1001 ? 14.162 -20.017 15.450 1.00 94.44 1001 PRO A O 1
ATOM 7777 N N . ALA A 1 1002 ? 15.714 -20.384 17.025 1.00 95.56 1002 ALA A N 1
ATOM 7778 C CA . ALA A 1 1002 ? 16.842 -20.259 16.096 1.00 95.56 1002 ALA A CA 1
ATOM 7779 C C . ALA A 1 1002 ? 16.785 -21.295 14.956 1.00 95.56 1002 ALA A C 1
ATOM 7781 O O . ALA A 1 1002 ? 16.942 -20.935 13.791 1.00 95.56 1002 ALA A O 1
ATOM 7782 N N . THR A 1 1003 ? 16.515 -22.570 15.263 1.00 94.62 1003 THR A N 1
ATOM 7783 C CA . THR A 1 1003 ? 16.383 -23.628 14.248 1.00 94.62 1003 THR A CA 1
ATOM 7784 C C . THR A 1 1003 ? 15.175 -23.399 13.340 1.00 94.62 1003 THR A C 1
ATOM 7786 O O . THR A 1 1003 ? 15.315 -23.477 12.122 1.00 94.62 1003 THR A O 1
ATOM 7789 N N . PHE A 1 1004 ? 14.001 -23.073 13.890 1.00 93.88 1004 PHE A N 1
ATOM 7790 C CA . PHE A 1 1004 ? 12.804 -22.844 13.073 1.00 93.88 1004 PHE A CA 1
ATOM 7791 C C . PHE A 1 1004 ? 12.882 -21.556 12.238 1.00 93.88 1004 PHE A C 1
ATOM 7793 O O . PHE A 1 1004 ? 12.431 -21.561 11.095 1.00 93.88 1004 PHE A O 1
ATOM 7800 N N . MET A 1 1005 ? 13.507 -20.484 12.739 1.00 91.69 1005 MET A N 1
ATOM 7801 C CA . MET A 1 1005 ? 13.822 -19.293 11.937 1.00 91.69 1005 MET A CA 1
ATOM 7802 C C . MET A 1 1005 ? 14.814 -19.618 10.821 1.00 91.69 1005 MET A C 1
ATOM 7804 O O . MET A 1 1005 ? 14.611 -19.173 9.698 1.00 91.69 1005 MET A O 1
ATOM 7808 N N . MET A 1 1006 ? 15.846 -20.427 11.088 1.00 91.31 1006 MET A N 1
ATOM 7809 C CA . MET A 1 1006 ? 16.796 -20.843 10.053 1.00 91.31 1006 MET A CA 1
ATOM 7810 C C . MET A 1 1006 ? 16.089 -21.628 8.938 1.00 91.31 1006 MET A C 1
ATOM 7812 O O . MET A 1 1006 ? 16.237 -21.275 7.770 1.00 91.31 1006 MET A O 1
ATOM 7816 N N . LEU A 1 1007 ? 15.239 -22.601 9.290 1.00 88.44 1007 LEU A N 1
ATOM 7817 C CA . LEU A 1 1007 ? 14.387 -23.334 8.339 1.00 88.44 1007 LEU A CA 1
ATOM 7818 C C . LEU A 1 1007 ? 13.393 -22.434 7.582 1.00 88.44 1007 LEU A C 1
ATOM 7820 O O . LEU A 1 1007 ? 13.019 -22.766 6.466 1.00 88.44 1007 LEU A O 1
ATOM 7824 N N . SER A 1 1008 ? 12.982 -21.306 8.169 1.00 84.88 1008 SER A N 1
ATOM 7825 C CA . SER A 1 1008 ? 12.080 -20.321 7.543 1.00 84.88 1008 SER A CA 1
ATOM 7826 C C . SER A 1 1008 ? 12.812 -19.254 6.714 1.00 84.88 1008 SER A C 1
ATOM 7828 O O . SER A 1 1008 ? 12.165 -18.459 6.043 1.00 84.88 1008 SER A O 1
ATOM 7830 N N . SER A 1 1009 ? 14.148 -19.206 6.790 1.00 83.38 1009 SER A N 1
ATOM 7831 C CA . SER A 1 1009 ? 15.005 -18.217 6.112 1.00 83.38 1009 SER A CA 1
ATOM 7832 C C . SER A 1 1009 ? 15.669 -18.730 4.829 1.00 83.38 1009 SER A C 1
ATOM 7834 O O . SER A 1 1009 ? 16.221 -17.935 4.066 1.00 83.38 1009 SER A O 1
ATOM 7836 N N . VAL A 1 1010 ? 15.628 -20.048 4.617 1.00 79.69 1010 VAL A N 1
ATOM 7837 C CA . VAL A 1 1010 ? 16.133 -20.760 3.436 1.00 79.69 1010 VAL A CA 1
ATOM 7838 C C . VAL A 1 1010 ? 14.940 -21.101 2.550 1.00 79.69 1010 VAL A C 1
ATOM 7840 O O . VAL A 1 1010 ? 13.949 -21.621 3.063 1.00 79.69 1010 VAL A O 1
ATOM 7843 N N . ASP A 1 1011 ? 15.031 -20.869 1.237 1.00 69.06 1011 ASP A N 1
ATOM 7844 C CA . ASP A 1 1011 ? 14.007 -21.385 0.327 1.00 69.06 1011 ASP A CA 1
ATOM 7845 C C . ASP A 1 1011 ? 14.134 -22.913 0.229 1.00 69.06 1011 ASP A C 1
ATOM 7847 O O . ASP A 1 1011 ? 15.076 -23.467 -0.341 1.00 69.06 1011 ASP A O 1
ATOM 7851 N N . LEU A 1 1012 ? 13.190 -23.592 0.876 1.00 73.19 1012 LEU A N 1
ATOM 7852 C CA . LEU A 1 1012 ? 13.036 -25.043 0.883 1.00 73.19 1012 LEU A CA 1
ATOM 7853 C C . LEU A 1 1012 ? 11.889 -25.498 -0.044 1.00 73.19 1012 LEU A C 1
ATOM 7855 O O . LEU A 1 1012 ? 11.508 -26.668 -0.012 1.00 73.19 1012 LEU A O 1
ATOM 7859 N N . GLY A 1 1013 ? 11.302 -24.590 -0.836 1.00 68.19 1013 GLY A N 1
ATOM 7860 C CA . GLY A 1 1013 ? 10.152 -24.853 -1.707 1.00 68.19 1013 GLY A CA 1
ATOM 7861 C C . GLY A 1 1013 ? 8.849 -25.174 -0.962 1.00 68.19 1013 GLY A C 1
ATOM 7862 O O . GLY A 1 1013 ? 7.934 -25.759 -1.546 1.00 68.19 1013 GLY A O 1
ATOM 7863 N N . LEU A 1 1014 ? 8.768 -24.847 0.332 1.00 71.44 1014 LEU A N 1
ATOM 7864 C CA . LEU A 1 1014 ? 7.650 -25.214 1.206 1.00 71.44 1014 LEU A CA 1
ATOM 7865 C C . LEU A 1 1014 ? 6.450 -24.268 1.025 1.00 71.44 1014 LEU A C 1
ATOM 7867 O O . LEU A 1 1014 ? 6.631 -23.069 0.807 1.00 71.44 1014 LEU A O 1
ATOM 7871 N N . PRO A 1 1015 ? 5.204 -24.763 1.149 1.00 77.50 1015 PRO A N 1
ATOM 7872 C CA . PRO A 1 1015 ? 4.023 -23.916 1.042 1.00 77.50 1015 PRO A CA 1
ATOM 7873 C C . PRO A 1 1015 ? 3.934 -22.907 2.209 1.00 77.50 1015 PRO A C 1
ATOM 7875 O O . PRO A 1 1015 ? 4.334 -23.230 3.330 1.00 77.50 1015 PRO A O 1
ATOM 7878 N N . PRO A 1 1016 ? 3.317 -21.722 2.005 1.00 77.06 1016 PRO A N 1
ATOM 7879 C CA . PRO A 1 1016 ? 3.226 -20.648 3.007 1.00 77.06 1016 PRO A CA 1
ATOM 7880 C C . PRO A 1 1016 ? 2.801 -21.085 4.422 1.00 77.06 1016 PRO A C 1
ATOM 7882 O O . PRO A 1 1016 ? 3.331 -20.600 5.420 1.00 77.06 1016 PRO A O 1
ATOM 7885 N N . TRP A 1 1017 ? 1.876 -22.042 4.530 1.00 84.00 1017 TRP A N 1
ATOM 7886 C CA . TRP A 1 1017 ? 1.375 -22.541 5.815 1.00 84.00 1017 TRP A CA 1
ATOM 7887 C C . TRP A 1 1017 ? 2.383 -23.387 6.610 1.00 84.00 1017 TRP A C 1
ATOM 7889 O O . TRP A 1 1017 ? 2.263 -23.477 7.831 1.00 84.00 1017 TRP A O 1
ATOM 7899 N N . GLU A 1 1018 ? 3.395 -23.968 5.964 1.00 84.81 1018 GLU A N 1
ATOM 7900 C CA . GLU A 1 1018 ? 4.474 -24.688 6.653 1.00 84.81 1018 GLU A CA 1
ATOM 7901 C C . GLU A 1 1018 ? 5.490 -23.712 7.265 1.00 84.81 1018 GLU A C 1
ATOM 7903 O O . GLU A 1 1018 ? 5.923 -23.918 8.399 1.00 84.81 1018 GLU A O 1
ATOM 7908 N N . ILE A 1 1019 ? 5.754 -22.578 6.604 1.00 84.19 1019 ILE A N 1
ATOM 7909 C CA . ILE A 1 1019 ? 6.532 -21.459 7.168 1.00 84.19 1019 ILE A CA 1
ATOM 7910 C C . ILE A 1 1019 ? 5.818 -20.893 8.411 1.00 84.19 1019 ILE A C 1
ATOM 7912 O O . ILE A 1 1019 ? 6.434 -20.726 9.466 1.00 84.19 1019 ILE A O 1
ATOM 7916 N N . VAL A 1 1020 ? 4.493 -20.690 8.336 1.00 89.25 1020 VAL A N 1
ATOM 7917 C CA . VAL A 1 1020 ? 3.661 -20.320 9.501 1.00 89.25 1020 VAL A CA 1
ATOM 7918 C C . VAL A 1 1020 ? 3.792 -21.345 10.627 1.00 89.25 1020 VAL A C 1
ATOM 7920 O O . VAL A 1 1020 ? 3.979 -20.957 11.781 1.00 89.25 1020 VAL A O 1
ATOM 7923 N N . ALA A 1 1021 ? 3.708 -22.644 10.322 1.00 89.88 1021 ALA A N 1
ATOM 7924 C CA . ALA A 1 1021 ? 3.802 -23.709 11.317 1.00 89.88 1021 ALA A CA 1
ATOM 7925 C C . ALA A 1 1021 ? 5.188 -23.787 11.979 1.00 89.88 1021 ALA A C 1
ATOM 7927 O O . ALA A 1 1021 ? 5.266 -23.981 13.196 1.00 89.88 1021 ALA A O 1
ATOM 7928 N N . PHE A 1 1022 ? 6.273 -23.582 11.228 1.00 90.44 1022 PHE A N 1
ATOM 7929 C CA . PHE A 1 1022 ? 7.632 -23.522 11.767 1.00 90.44 1022 PHE A CA 1
ATOM 7930 C C . PHE A 1 1022 ? 7.836 -22.308 12.674 1.00 90.44 1022 PHE A C 1
ATOM 7932 O O . PHE A 1 1022 ? 8.218 -22.483 13.833 1.00 90.44 1022 PHE A O 1
ATOM 7939 N N . LEU A 1 1023 ? 7.515 -21.096 12.212 1.00 90.50 1023 LEU A N 1
ATOM 7940 C CA . LEU A 1 1023 ? 7.642 -19.881 13.026 1.00 90.50 1023 LEU A CA 1
ATOM 7941 C C . LEU A 1 1023 ? 6.751 -19.941 14.276 1.00 90.50 1023 LEU A C 1
ATOM 7943 O O . LEU A 1 1023 ? 7.214 -19.629 15.373 1.00 90.50 1023 LEU A O 1
ATOM 7947 N N . THR A 1 1024 ? 5.518 -20.441 14.144 1.00 93.12 1024 THR A N 1
ATOM 7948 C CA . THR A 1 1024 ? 4.618 -20.716 15.277 1.00 93.12 1024 THR A CA 1
ATOM 7949 C C . THR A 1 1024 ? 5.253 -21.687 16.269 1.00 93.12 1024 THR A C 1
ATOM 7951 O O . THR A 1 1024 ? 5.264 -21.407 17.464 1.00 93.12 1024 THR A O 1
ATOM 7954 N N . SER A 1 1025 ? 5.826 -22.799 15.800 1.00 93.81 1025 SER A N 1
ATOM 7955 C CA . SER A 1 1025 ? 6.445 -23.814 16.665 1.00 93.81 1025 SER A CA 1
ATOM 7956 C C . SER A 1 1025 ? 7.687 -23.287 17.390 1.00 93.81 1025 SER A C 1
ATOM 7958 O O . SER A 1 1025 ? 7.835 -23.502 18.593 1.00 93.81 1025 SER A O 1
ATOM 7960 N N . GLY A 1 1026 ? 8.564 -22.557 16.693 1.00 93.19 1026 GLY A N 1
ATOM 7961 C CA . GLY A 1 1026 ? 9.762 -21.959 17.285 1.00 93.19 1026 GLY A CA 1
ATOM 7962 C C . GLY A 1 1026 ? 9.440 -20.890 18.327 1.00 93.19 1026 GLY A C 1
ATOM 7963 O O . GLY A 1 1026 ? 9.969 -20.935 19.440 1.00 93.19 1026 GLY A O 1
ATOM 7964 N N . LEU A 1 1027 ? 8.529 -19.968 18.004 1.00 92.19 1027 LEU A N 1
ATOM 7965 C CA . LEU A 1 1027 ? 8.088 -18.922 18.928 1.00 92.19 1027 LEU A CA 1
ATOM 7966 C C . LEU A 1 1027 ? 7.318 -19.509 20.122 1.00 92.19 1027 LEU A C 1
ATOM 7968 O O . LEU A 1 1027 ? 7.572 -19.102 21.255 1.00 92.19 1027 LEU A O 1
ATOM 7972 N N . ALA A 1 1028 ? 6.477 -20.526 19.916 1.00 94.81 1028 ALA A N 1
ATOM 7973 C CA . ALA A 1 1028 ? 5.807 -21.239 21.003 1.00 94.81 1028 ALA A CA 1
ATOM 7974 C C . ALA A 1 1028 ? 6.813 -21.880 21.974 1.00 94.81 1028 ALA A C 1
ATOM 7976 O O . ALA A 1 1028 ? 6.689 -21.721 23.192 1.00 94.81 1028 ALA A O 1
ATOM 7977 N N . LEU A 1 1029 ? 7.848 -22.545 21.445 1.00 95.38 1029 LEU A N 1
ATOM 7978 C CA . LEU A 1 1029 ? 8.919 -23.161 22.237 1.00 95.38 1029 LEU A CA 1
ATOM 7979 C C . LEU A 1 1029 ? 9.788 -22.141 22.989 1.00 95.38 1029 LEU A C 1
ATOM 7981 O O . LEU A 1 1029 ? 10.311 -22.478 24.053 1.00 95.38 1029 LEU A O 1
ATOM 7985 N N . SER A 1 1030 ? 9.856 -20.880 22.544 1.00 94.38 1030 SER A N 1
ATOM 7986 C CA . SER A 1 1030 ? 10.519 -19.810 23.311 1.00 94.38 1030 SER A CA 1
ATOM 7987 C C . SER A 1 1030 ? 9.909 -19.583 24.707 1.00 94.38 1030 SER A C 1
ATOM 7989 O O . SER A 1 1030 ? 10.602 -19.148 25.629 1.00 94.38 1030 SER A O 1
ATOM 7991 N N . SER A 1 1031 ? 8.652 -19.994 24.923 1.00 94.25 1031 SER A N 1
ATOM 7992 C CA . SER A 1 1031 ? 7.956 -19.911 26.219 1.00 94.25 1031 SER A CA 1
ATOM 7993 C C . SER A 1 1031 ? 8.621 -20.705 27.349 1.00 94.25 1031 SER A C 1
ATOM 7995 O O . SER A 1 1031 ? 8.386 -20.411 28.523 1.00 94.25 1031 SER A O 1
ATOM 7997 N N . PHE A 1 1032 ? 9.505 -21.664 27.042 1.00 96.12 1032 PHE A N 1
ATOM 7998 C CA . PHE A 1 1032 ? 10.336 -22.311 28.064 1.00 96.12 1032 PHE A CA 1
ATOM 7999 C C . PHE A 1 1032 ? 11.218 -21.307 28.839 1.00 96.12 1032 PHE A C 1
ATOM 8001 O O . PHE A 1 1032 ? 11.597 -21.602 29.973 1.00 96.12 1032 PHE A O 1
ATOM 8008 N N . ALA A 1 1033 ? 11.477 -20.100 28.312 1.00 95.06 1033 ALA A N 1
ATOM 8009 C CA . ALA A 1 1033 ? 12.187 -19.034 29.027 1.00 95.06 1033 ALA A CA 1
ATOM 8010 C C . ALA A 1 1033 ? 11.471 -18.578 30.313 1.00 95.06 1033 ALA A C 1
ATOM 8012 O O . ALA A 1 1033 ? 12.133 -18.141 31.257 1.00 95.06 1033 ALA A O 1
ATOM 8013 N N . LEU A 1 1034 ? 10.143 -18.746 30.402 1.00 93.81 1034 LEU A N 1
ATOM 8014 C CA . LEU A 1 1034 ? 9.387 -18.499 31.635 1.00 93.81 1034 LEU A CA 1
ATOM 8015 C C . LEU A 1 1034 ? 9.794 -19.465 32.759 1.00 93.81 1034 LEU A C 1
ATOM 8017 O O . LEU A 1 1034 ? 9.806 -19.084 33.922 1.00 93.81 1034 LEU A O 1
ATOM 8021 N N . SER A 1 1035 ? 10.163 -20.702 32.410 1.00 94.38 1035 SER A N 1
ATOM 8022 C CA . SER A 1 1035 ? 10.670 -21.725 33.344 1.00 94.38 1035 SER A CA 1
ATOM 8023 C C . SER A 1 1035 ? 12.203 -21.792 33.409 1.00 94.38 1035 SER A C 1
ATOM 8025 O O . SER A 1 1035 ? 12.748 -22.559 34.204 1.00 94.38 1035 SER A O 1
ATOM 8027 N N . GLY A 1 1036 ? 12.893 -21.005 32.577 1.00 95.44 1036 GLY A N 1
ATOM 8028 C CA . GLY A 1 1036 ? 14.330 -20.743 32.608 1.00 95.44 1036 GLY A CA 1
ATOM 8029 C C . GLY A 1 1036 ? 14.613 -19.385 33.253 1.00 95.44 1036 GLY A C 1
ATOM 8030 O O . GLY A 1 1036 ? 14.443 -19.224 34.462 1.00 95.44 1036 GLY A O 1
ATOM 8031 N N . LEU A 1 1037 ? 15.017 -18.415 32.427 1.00 95.00 1037 LEU A N 1
ATOM 8032 C CA . LEU A 1 1037 ? 15.442 -17.064 32.803 1.00 95.00 1037 LEU A CA 1
ATOM 8033 C C . LEU A 1 1037 ? 14.562 -16.389 33.869 1.00 95.00 1037 LEU A C 1
ATOM 8035 O O . LEU A 1 1037 ? 15.107 -15.929 34.868 1.00 95.00 1037 LEU A O 1
ATOM 8039 N N . TYR A 1 1038 ? 13.235 -16.344 33.689 1.00 93.81 1038 TYR A N 1
ATOM 8040 C CA . TYR A 1 1038 ? 12.329 -15.599 34.586 1.00 93.81 1038 TYR A CA 1
ATOM 8041 C C . TYR A 1 1038 ? 12.204 -16.200 35.996 1.00 93.81 1038 TYR A C 1
ATOM 8043 O O . TYR A 1 1038 ? 11.876 -15.491 36.949 1.00 93.81 1038 TYR A O 1
ATOM 8051 N N . CYS A 1 1039 ? 12.472 -17.498 36.159 1.00 93.75 1039 CYS A N 1
ATOM 8052 C CA . CYS A 1 1039 ? 12.575 -18.098 37.487 1.00 93.75 1039 CYS A CA 1
ATOM 8053 C C . CYS A 1 1039 ? 13.938 -17.814 38.130 1.00 93.75 1039 CYS A C 1
ATOM 8055 O O . CYS A 1 1039 ? 14.001 -17.573 39.336 1.00 93.75 1039 CYS A O 1
ATOM 8057 N N . THR A 1 1040 ? 15.020 -17.785 37.341 1.00 94.69 1040 THR A N 1
ATOM 8058 C CA . THR A 1 1040 ? 16.391 -17.611 37.847 1.00 94.69 1040 THR A CA 1
ATOM 8059 C C . THR A 1 1040 ? 16.572 -16.330 38.677 1.00 94.69 1040 THR A C 1
ATOM 8061 O O . THR A 1 1040 ? 17.299 -16.369 39.667 1.00 94.69 1040 THR A O 1
ATOM 8064 N N . HIS A 1 1041 ? 15.866 -15.227 38.380 1.00 94.44 1041 HIS A N 1
ATOM 8065 C CA . HIS A 1 1041 ? 15.888 -14.011 39.222 1.00 94.44 1041 HIS A CA 1
ATOM 8066 C C . HIS A 1 1041 ? 15.497 -14.276 40.679 1.00 94.44 1041 HIS A C 1
ATOM 8068 O O . HIS A 1 1041 ? 16.110 -13.731 41.592 1.00 94.44 1041 HIS A O 1
ATOM 8074 N N . GLN A 1 1042 ? 14.492 -15.126 40.886 1.00 91.69 1042 GLN A N 1
ATOM 8075 C CA . GLN A 1 1042 ? 13.940 -15.469 42.198 1.00 91.69 1042 GLN A CA 1
ATOM 8076 C C . GLN A 1 1042 ? 14.679 -16.651 42.845 1.00 91.69 1042 GLN A C 1
ATOM 8078 O O . GLN A 1 1042 ? 14.625 -16.822 44.066 1.00 91.69 1042 GLN A O 1
ATOM 8083 N N . ASP A 1 1043 ? 15.315 -17.499 42.031 1.00 91.69 1043 ASP A N 1
ATOM 8084 C CA . ASP A 1 1043 ? 16.098 -18.655 42.478 1.00 91.69 1043 ASP A CA 1
ATOM 8085 C C . ASP A 1 1043 ? 17.473 -18.213 43.014 1.00 91.69 1043 ASP A C 1
ATOM 8087 O O . ASP A 1 1043 ? 17.893 -18.696 44.063 1.00 91.69 1043 ASP A O 1
ATOM 8091 N N . ILE A 1 1044 ? 18.130 -17.233 42.370 1.00 91.88 1044 ILE A N 1
ATOM 8092 C CA . ILE A 1 1044 ? 19.389 -16.648 42.865 1.00 91.88 1044 ILE A CA 1
ATOM 8093 C C . ILE A 1 1044 ? 19.159 -15.799 44.124 1.00 91.88 1044 ILE A C 1
ATOM 8095 O O . ILE A 1 1044 ? 19.937 -15.893 45.071 1.00 91.88 1044 ILE A O 1
ATOM 8099 N N . SER A 1 1045 ? 18.125 -14.951 44.175 1.00 90.50 1045 SER A N 1
ATOM 8100 C CA . SER A 1 1045 ? 17.833 -14.186 45.395 1.00 90.50 1045 SER A CA 1
ATOM 8101 C C . SER A 1 1045 ? 16.363 -13.808 45.523 1.00 90.50 1045 SER A C 1
ATOM 8103 O O . SER A 1 1045 ? 15.834 -13.038 44.727 1.00 90.50 1045 SER A O 1
ATOM 8105 N N . ARG A 1 1046 ? 15.713 -14.293 46.587 1.00 85.75 1046 ARG A N 1
ATOM 8106 C CA . ARG A 1 1046 ? 14.312 -13.978 46.911 1.00 85.75 1046 ARG A CA 1
ATOM 8107 C C . ARG A 1 1046 ? 14.104 -12.509 47.303 1.00 85.75 1046 ARG A C 1
ATOM 8109 O O . ARG A 1 1046 ? 13.042 -11.967 47.030 1.00 85.75 1046 ARG A O 1
ATOM 8116 N N . GLU A 1 1047 ? 15.099 -11.880 47.932 1.00 85.31 1047 GLU A N 1
ATOM 8117 C CA . GLU A 1 1047 ? 15.025 -10.488 48.407 1.00 85.31 1047 GLU A CA 1
ATOM 8118 C C . GLU A 1 1047 ? 15.236 -9.478 47.269 1.00 85.31 1047 GLU A C 1
ATOM 8120 O O . GLU A 1 1047 ? 14.516 -8.488 47.162 1.00 85.31 1047 GLU A O 1
ATOM 8125 N N . TYR A 1 1048 ? 16.212 -9.738 46.393 1.00 90.69 1048 TYR A N 1
ATOM 8126 C CA . TYR A 1 1048 ? 16.599 -8.822 45.316 1.00 90.69 1048 TYR A CA 1
ATOM 8127 C C . TYR A 1 1048 ? 15.967 -9.172 43.958 1.00 90.69 1048 TYR A C 1
ATOM 8129 O O . TYR A 1 1048 ? 16.316 -8.553 42.955 1.00 90.69 1048 TYR A O 1
ATOM 8137 N N . ALA A 1 1049 ? 15.033 -10.131 43.901 1.00 90.69 1049 ALA A N 1
ATOM 8138 C CA . ALA A 1 1049 ? 14.445 -10.658 42.663 1.00 90.69 1049 ALA A CA 1
ATOM 8139 C C . ALA A 1 1049 ? 13.896 -9.570 41.719 1.00 90.69 1049 ALA A C 1
ATOM 8141 O O . ALA A 1 1049 ? 14.125 -9.620 40.511 1.00 90.69 1049 ALA A O 1
ATOM 8142 N N . SER A 1 1050 ? 13.205 -8.568 42.270 1.00 92.56 1050 SER A N 1
ATOM 8143 C CA . SER A 1 1050 ? 12.643 -7.433 41.527 1.00 92.56 1050 SER A CA 1
ATOM 8144 C C . SER A 1 1050 ? 13.716 -6.504 40.951 1.00 92.56 1050 SER A C 1
ATOM 8146 O O . SER A 1 1050 ? 13.593 -6.059 39.812 1.00 92.56 1050 SER A O 1
ATOM 8148 N N . ILE A 1 1051 ? 14.796 -6.252 41.697 1.00 93.56 1051 ILE A N 1
ATOM 8149 C CA . ILE A 1 1051 ? 15.943 -5.451 41.244 1.00 93.56 1051 ILE A CA 1
ATOM 8150 C C . ILE A 1 1051 ? 16.747 -6.224 40.192 1.00 93.56 1051 ILE A C 1
ATOM 8152 O O . ILE A 1 1051 ? 17.096 -5.657 39.160 1.00 93.56 1051 ILE A O 1
ATOM 8156 N N . LEU A 1 1052 ? 16.980 -7.526 40.391 1.00 94.50 1052 LEU A N 1
ATOM 8157 C CA . LEU A 1 1052 ? 17.641 -8.392 39.409 1.00 94.50 1052 LEU A CA 1
ATOM 8158 C C . LEU A 1 1052 ? 16.847 -8.462 38.097 1.00 94.50 1052 LEU A C 1
ATOM 8160 O O . LEU A 1 1052 ? 17.440 -8.348 37.020 1.00 94.50 1052 LEU A O 1
ATOM 8164 N N . LEU A 1 1053 ? 15.516 -8.600 38.156 1.00 94.56 1053 LEU A N 1
ATOM 8165 C CA . LEU A 1 1053 ? 14.695 -8.525 36.948 1.00 94.56 1053 LEU A CA 1
ATOM 8166 C C . LEU A 1 1053 ? 14.790 -7.137 36.314 1.00 94.56 1053 LEU A C 1
ATOM 8168 O O . LEU A 1 1053 ? 15.102 -7.068 35.128 1.00 94.56 1053 LEU A O 1
ATOM 8172 N N . GLY A 1 1054 ? 14.631 -6.062 37.093 1.00 94.19 1054 GLY A N 1
ATOM 8173 C CA . GLY A 1 1054 ? 14.773 -4.682 36.625 1.00 94.19 1054 GLY A CA 1
ATOM 8174 C C . GLY A 1 1054 ? 16.087 -4.436 35.877 1.00 94.19 1054 GLY A C 1
ATOM 8175 O O . GLY A 1 1054 ? 16.056 -3.932 34.757 1.00 94.19 1054 GLY A O 1
ATOM 8176 N N . ILE A 1 1055 ? 17.233 -4.874 36.415 1.00 94.75 1055 ILE A N 1
ATOM 8177 C CA . ILE A 1 1055 ? 18.543 -4.804 35.737 1.00 94.75 1055 ILE A CA 1
ATOM 8178 C C . ILE A 1 1055 ? 18.492 -5.532 34.385 1.00 94.75 1055 ILE A C 1
ATOM 8180 O O . ILE A 1 1055 ? 18.796 -4.944 33.348 1.00 94.75 1055 ILE A O 1
ATOM 8184 N N . THR A 1 1056 ? 18.092 -6.808 34.374 1.00 95.69 1056 THR A N 1
ATOM 8185 C CA . THR A 1 1056 ? 18.130 -7.616 33.141 1.00 95.69 1056 THR A CA 1
ATOM 8186 C C . THR A 1 1056 ? 17.127 -7.144 32.086 1.00 95.69 1056 THR A C 1
ATOM 8188 O O . THR A 1 1056 ? 17.464 -7.134 30.908 1.00 95.69 1056 THR A O 1
ATOM 8191 N N . ASN A 1 1057 ? 15.930 -6.708 32.487 1.00 93.56 1057 ASN A N 1
ATOM 8192 C CA . ASN A 1 1057 ? 14.864 -6.250 31.592 1.00 93.56 1057 ASN A CA 1
ATOM 8193 C C . ASN A 1 1057 ? 15.109 -4.809 31.108 1.00 93.56 1057 ASN A C 1
ATOM 8195 O O . ASN A 1 1057 ? 14.679 -4.462 30.015 1.00 93.56 1057 ASN A O 1
ATOM 8199 N N . THR A 1 1058 ? 15.866 -3.982 31.848 1.00 94.69 1058 THR A N 1
ATOM 8200 C CA . THR A 1 1058 ? 16.377 -2.692 31.331 1.00 94.69 1058 THR A CA 1
ATOM 8201 C C . THR A 1 1058 ? 17.219 -2.926 30.077 1.00 94.69 1058 THR A C 1
ATOM 8203 O O . THR A 1 1058 ? 17.021 -2.272 29.058 1.00 94.69 1058 THR A O 1
ATOM 8206 N N . VAL A 1 1059 ? 18.125 -3.909 30.123 1.00 94.44 1059 VAL A N 1
ATOM 8207 C CA . VAL A 1 1059 ? 18.948 -4.291 28.965 1.00 94.44 1059 VAL A CA 1
ATOM 8208 C C . VAL A 1 1059 ? 18.118 -5.076 27.937 1.00 94.44 1059 VAL A C 1
ATOM 8210 O O . VAL A 1 1059 ? 18.250 -4.844 26.738 1.00 94.44 1059 VAL A O 1
ATOM 8213 N N . GLY A 1 1060 ? 17.188 -5.921 28.393 1.00 92.81 1060 GLY A N 1
ATOM 8214 C CA . GLY A 1 1060 ? 16.184 -6.604 27.569 1.00 92.81 1060 GLY A CA 1
ATOM 8215 C C . GLY A 1 1060 ? 15.266 -5.662 26.781 1.00 92.81 1060 GLY A C 1
ATOM 8216 O O . GLY A 1 1060 ? 14.784 -6.034 25.720 1.00 92.81 1060 GLY A O 1
ATOM 8217 N N . ALA A 1 1061 ? 15.063 -4.418 27.218 1.00 92.00 1061 ALA A N 1
ATOM 8218 C CA . ALA A 1 1061 ? 14.287 -3.419 26.485 1.00 92.00 1061 ALA A CA 1
ATOM 8219 C C . ALA A 1 1061 ? 15.045 -2.796 25.293 1.00 92.00 1061 ALA A C 1
ATOM 8221 O O . ALA A 1 1061 ? 14.414 -2.305 24.356 1.00 92.00 1061 ALA A O 1
ATOM 8222 N N . VAL A 1 1062 ? 16.385 -2.834 25.283 1.00 92.19 1062 VAL A N 1
ATOM 8223 C CA . VAL A 1 1062 ? 17.214 -2.192 24.241 1.00 92.19 1062 VAL A CA 1
ATOM 8224 C C . VAL A 1 1062 ? 16.955 -2.747 22.827 1.00 92.19 1062 VAL A C 1
ATOM 8226 O O . VAL A 1 1062 ? 16.854 -1.937 21.907 1.00 92.19 1062 VAL A O 1
ATOM 8229 N N . PRO A 1 1063 ? 16.761 -4.063 22.600 1.00 91.44 1063 PRO A N 1
ATOM 8230 C CA . PRO A 1 1063 ? 16.301 -4.586 21.311 1.00 91.44 1063 PRO A CA 1
ATOM 8231 C C . PRO A 1 1063 ? 14.926 -4.072 20.854 1.00 91.44 1063 PRO A C 1
ATOM 8233 O O . PRO A 1 1063 ? 14.683 -3.993 19.654 1.00 91.44 1063 PRO A O 1
ATOM 8236 N N . GLY A 1 1064 ? 14.040 -3.675 21.771 1.00 86.62 1064 GLY A N 1
ATOM 8237 C CA . GLY A 1 1064 ? 12.778 -3.016 21.415 1.00 86.62 1064 GLY A CA 1
ATOM 8238 C C . GLY A 1 1064 ? 12.978 -1.587 20.892 1.00 86.62 1064 GLY A C 1
ATOM 8239 O O . GLY A 1 1064 ? 12.262 -1.144 19.999 1.00 86.62 1064 GLY A O 1
ATOM 8240 N N . ILE A 1 1065 ? 13.999 -0.883 21.395 1.00 87.75 1065 ILE A N 1
ATOM 8241 C CA . ILE A 1 1065 ? 14.415 0.432 20.882 1.00 87.75 1065 ILE A CA 1
ATOM 8242 C C . ILE A 1 1065 ? 15.147 0.270 19.542 1.00 87.75 1065 ILE A C 1
ATOM 8244 O O . ILE A 1 1065 ? 14.740 0.822 18.522 1.00 87.75 1065 ILE A O 1
ATOM 8248 N N . VAL A 1 1066 ? 16.257 -0.471 19.556 1.00 89.38 1066 VAL A N 1
ATOM 8249 C CA . VAL A 1 1066 ? 17.237 -0.507 18.463 1.00 89.38 1066 VAL A CA 1
ATOM 8250 C C . VAL A 1 1066 ? 16.901 -1.584 17.440 1.00 89.38 1066 VAL A C 1
ATOM 8252 O O . VAL A 1 1066 ? 16.956 -1.312 16.249 1.00 89.38 1066 VAL A O 1
ATOM 8255 N N . GLY A 1 1067 ? 16.538 -2.791 17.878 1.00 88.69 1067 GLY A N 1
ATOM 8256 C CA . GLY A 1 1067 ? 16.260 -3.926 16.993 1.00 88.69 1067 GLY A CA 1
ATOM 8257 C C . GLY A 1 1067 ? 15.022 -3.710 16.127 1.00 88.69 1067 GLY A C 1
ATOM 8258 O O . GLY A 1 1067 ? 15.097 -3.898 14.919 1.00 88.69 1067 GLY A O 1
ATOM 8259 N N . VAL A 1 1068 ? 13.912 -3.230 16.701 1.00 85.44 1068 VAL A N 1
ATOM 8260 C CA . VAL A 1 1068 ? 12.680 -2.928 15.941 1.00 85.44 1068 VAL A CA 1
ATOM 8261 C C . VAL A 1 1068 ? 12.929 -1.862 14.868 1.00 85.44 1068 VAL A C 1
ATOM 8263 O O . VAL A 1 1068 ? 12.543 -2.060 13.715 1.00 85.44 1068 VAL A O 1
ATOM 8266 N N . ALA A 1 1069 ? 13.611 -0.765 15.218 1.00 83.56 1069 ALA A N 1
ATOM 8267 C CA . ALA A 1 1069 ? 13.955 0.300 14.275 1.00 83.56 1069 ALA A CA 1
ATOM 8268 C C . ALA A 1 1069 ? 14.988 -0.155 13.224 1.00 83.56 1069 ALA A C 1
ATOM 8270 O O . ALA A 1 1069 ? 14.868 0.194 12.049 1.00 83.56 1069 ALA A O 1
ATOM 8271 N N . LEU A 1 1070 ? 15.971 -0.972 13.622 1.00 87.19 1070 LEU A N 1
ATOM 8272 C CA . LEU A 1 1070 ? 16.974 -1.543 12.724 1.00 87.19 1070 LEU A CA 1
ATOM 8273 C C . LEU A 1 1070 ? 16.357 -2.539 11.738 1.00 87.19 1070 LEU A C 1
ATOM 8275 O O . LEU A 1 1070 ? 16.719 -2.493 10.571 1.00 87.19 1070 LEU A O 1
ATOM 8279 N N . THR A 1 1071 ? 15.414 -3.392 12.151 1.00 88.38 1071 THR A N 1
ATOM 8280 C CA . THR A 1 1071 ? 14.688 -4.283 11.230 1.00 88.38 1071 THR A CA 1
ATOM 8281 C C . THR A 1 1071 ? 13.941 -3.477 10.168 1.00 88.38 1071 THR A C 1
ATOM 8283 O O . THR A 1 1071 ? 14.044 -3.819 8.995 1.00 88.38 1071 THR A O 1
ATOM 8286 N N . GLY A 1 1072 ? 13.294 -2.363 10.535 1.00 78.31 1072 GLY A N 1
ATOM 8287 C CA . GLY A 1 1072 ? 12.673 -1.453 9.564 1.00 78.31 1072 GLY A CA 1
ATOM 8288 C C . GLY A 1 1072 ? 13.682 -0.829 8.595 1.00 78.31 1072 GLY A C 1
ATOM 8289 O O . GLY A 1 1072 ? 13.499 -0.909 7.387 1.00 78.31 1072 GLY A O 1
ATOM 8290 N N . TYR A 1 1073 ? 14.792 -0.286 9.105 1.00 84.25 1073 TYR A N 1
ATOM 8291 C CA . TYR A 1 1073 ? 15.859 0.281 8.269 1.00 84.25 1073 TYR A CA 1
ATOM 8292 C C . TYR A 1 1073 ? 16.520 -0.760 7.348 1.00 84.25 1073 TYR A C 1
ATOM 8294 O O . TYR A 1 1073 ? 16.830 -0.466 6.194 1.00 84.25 1073 TYR A O 1
ATOM 8302 N N . LEU A 1 1074 ? 16.733 -1.986 7.835 1.00 83.94 1074 LEU A N 1
ATOM 8303 C CA . LEU A 1 1074 ? 17.248 -3.089 7.028 1.00 83.94 1074 LEU A CA 1
ATOM 8304 C C . LEU A 1 1074 ? 16.223 -3.510 5.971 1.00 83.94 1074 LEU A C 1
ATOM 8306 O O . LEU A 1 1074 ? 16.618 -3.749 4.843 1.00 83.94 1074 LEU A O 1
ATOM 8310 N N . LEU A 1 1075 ? 14.925 -3.551 6.273 1.00 82.19 1075 LEU A N 1
ATOM 8311 C CA . LEU A 1 1075 ? 13.898 -3.892 5.282 1.00 82.19 1075 LEU A CA 1
ATOM 8312 C C . LEU A 1 1075 ? 13.777 -2.807 4.193 1.00 82.19 1075 LEU A C 1
ATOM 8314 O O . LEU A 1 1075 ? 13.772 -3.126 3.001 1.00 82.19 1075 LEU A O 1
ATOM 8318 N N . ASP A 1 1076 ? 13.795 -1.532 4.599 1.00 76.31 1076 ASP A N 1
ATOM 8319 C CA . ASP A 1 1076 ? 13.815 -0.357 3.713 1.00 76.31 1076 ASP A CA 1
ATOM 8320 C C . ASP A 1 1076 ? 15.067 -0.329 2.795 1.00 76.31 1076 ASP A C 1
ATOM 8322 O O . ASP A 1 1076 ? 15.029 0.315 1.747 1.00 76.31 1076 ASP A O 1
ATOM 8326 N N . SER A 1 1077 ? 16.172 -1.010 3.156 1.00 79.94 1077 SER A N 1
ATOM 8327 C CA . SER A 1 1077 ? 17.461 -0.961 2.428 1.00 79.94 1077 SER A CA 1
ATOM 8328 C C . SER A 1 1077 ? 17.951 -2.276 1.802 1.00 79.94 1077 SER A C 1
ATOM 8330 O O . SER A 1 1077 ? 18.776 -2.225 0.890 1.00 79.94 1077 SER A O 1
ATOM 8332 N N . THR A 1 1078 ? 17.469 -3.441 2.248 1.00 82.00 1078 THR A N 1
ATOM 8333 C CA . THR A 1 1078 ? 17.830 -4.767 1.705 1.00 82.00 1078 THR A CA 1
ATOM 8334 C C . THR A 1 1078 ? 16.649 -5.514 1.096 1.00 82.00 1078 THR A C 1
ATOM 8336 O O . THR A 1 1078 ? 16.869 -6.520 0.426 1.00 82.00 1078 THR A O 1
ATOM 8339 N N . HIS A 1 1079 ? 15.410 -5.078 1.361 1.00 80.00 1079 HIS A N 1
ATOM 8340 C CA . HIS A 1 1079 ? 14.168 -5.708 0.891 1.00 80.00 1079 HIS A CA 1
ATOM 8341 C C . HIS A 1 1079 ? 14.105 -7.232 1.142 1.00 80.00 1079 HIS A C 1
ATOM 8343 O O . HIS A 1 1079 ? 13.582 -7.982 0.321 1.00 80.00 1079 HIS A O 1
ATOM 8349 N N . SER A 1 1080 ? 14.680 -7.709 2.257 1.00 82.88 1080 SER A N 1
ATOM 8350 C CA . SER A 1 1080 ? 14.830 -9.143 2.543 1.00 82.88 1080 SER A CA 1
ATOM 8351 C C . SER A 1 1080 ? 14.602 -9.469 4.016 1.00 82.88 1080 SER A C 1
ATOM 8353 O O . SER A 1 1080 ? 15.452 -9.201 4.866 1.00 82.88 1080 SER A O 1
ATOM 8355 N N . TRP A 1 1081 ? 13.496 -10.150 4.307 1.00 87.31 1081 TRP A N 1
ATOM 8356 C CA . TRP A 1 1081 ? 13.134 -10.596 5.653 1.00 87.31 1081 TRP A CA 1
ATOM 8357 C C . TRP A 1 1081 ? 14.170 -11.529 6.303 1.00 87.31 1081 TRP A C 1
ATOM 8359 O O . TRP A 1 1081 ? 14.431 -11.417 7.507 1.00 87.31 1081 TRP A O 1
ATOM 8369 N N . SER A 1 1082 ? 14.845 -12.376 5.518 1.00 88.38 1082 SER A N 1
ATOM 8370 C CA . SER A 1 1082 ? 15.935 -13.229 6.014 1.00 88.38 1082 SER A CA 1
ATOM 8371 C C . SER A 1 1082 ? 17.115 -12.427 6.573 1.00 88.38 1082 SER A C 1
ATOM 8373 O O . SER A 1 1082 ? 17.701 -12.834 7.577 1.00 88.38 1082 SER A O 1
ATOM 8375 N N . ILE A 1 1083 ? 17.431 -11.266 5.986 1.00 88.06 1083 ILE A N 1
ATOM 8376 C CA . ILE A 1 1083 ? 18.499 -10.372 6.464 1.00 88.06 1083 ILE A CA 1
ATOM 8377 C C . ILE A 1 1083 ? 17.985 -9.445 7.577 1.00 88.06 1083 ILE A C 1
ATOM 8379 O O . ILE A 1 1083 ? 18.671 -9.255 8.581 1.00 88.06 1083 ILE A O 1
ATOM 8383 N N . SER A 1 1084 ? 16.785 -8.875 7.429 1.00 88.81 1084 SER A N 1
ATOM 8384 C CA . SER A 1 1084 ? 16.269 -7.829 8.325 1.00 88.81 1084 SER A CA 1
ATOM 8385 C C . SER A 1 1084 ? 15.715 -8.356 9.657 1.00 88.81 1084 SER A C 1
ATOM 8387 O O . SER A 1 1084 ? 15.792 -7.654 10.668 1.00 88.81 1084 SER A O 1
ATOM 8389 N N . LEU A 1 1085 ? 15.157 -9.575 9.675 1.00 90.38 1085 LEU A N 1
ATOM 8390 C CA . LEU A 1 1085 ? 14.470 -10.163 10.834 1.00 90.38 1085 LEU A CA 1
ATOM 8391 C C . LEU A 1 1085 ? 15.122 -11.468 11.316 1.00 90.38 1085 LEU A C 1
ATOM 8393 O O . LEU A 1 1085 ? 15.428 -11.593 12.507 1.00 90.38 1085 LEU A O 1
ATOM 8397 N N . PHE A 1 1086 ? 15.348 -12.439 10.423 1.00 92.75 1086 PHE A N 1
ATOM 8398 C CA . PHE A 1 1086 ? 15.783 -13.779 10.839 1.00 92.75 1086 PHE A CA 1
ATOM 8399 C C . PHE A 1 1086 ? 17.259 -13.840 11.241 1.00 92.75 1086 PHE A C 1
ATOM 8401 O O . PHE A 1 1086 ? 17.544 -14.232 12.372 1.00 92.75 1086 PHE A O 1
ATOM 8408 N N . ALA A 1 1087 ? 18.200 -13.423 10.389 1.00 92.88 1087 ALA A N 1
ATOM 8409 C CA . ALA A 1 1087 ? 19.632 -13.549 10.682 1.00 92.88 1087 ALA A CA 1
ATOM 8410 C C . ALA A 1 1087 ? 20.077 -12.867 12.003 1.00 92.88 1087 ALA A C 1
ATOM 8412 O O . ALA A 1 1087 ? 20.787 -13.520 12.777 1.00 92.88 1087 ALA A O 1
ATOM 8413 N N . PRO A 1 1088 ? 19.629 -11.638 12.352 1.00 93.94 1088 PRO A N 1
ATOM 8414 C CA . PRO A 1 1088 ? 19.940 -11.026 13.647 1.00 93.94 1088 PRO A CA 1
ATOM 8415 C C . PRO A 1 1088 ? 19.362 -11.817 14.830 1.00 93.94 1088 PRO A C 1
ATOM 8417 O O . PRO A 1 1088 ? 20.041 -12.021 15.836 1.00 93.94 1088 PRO A O 1
ATOM 8420 N N . SER A 1 1089 ? 18.127 -12.308 14.702 1.00 94.75 1089 SER A N 1
ATOM 8421 C CA . SER A 1 1089 ? 17.447 -13.065 15.760 1.00 94.75 1089 SER A CA 1
ATOM 8422 C C . SER A 1 1089 ? 18.105 -14.430 15.999 1.00 94.75 1089 SER A C 1
ATOM 8424 O O . SER A 1 1089 ? 18.375 -14.791 17.143 1.00 94.75 1089 SER A O 1
ATOM 8426 N N . ILE A 1 1090 ? 18.446 -15.154 14.926 1.00 95.62 1090 ILE A N 1
ATOM 8427 C CA . ILE A 1 1090 ? 19.187 -16.425 14.975 1.00 95.62 1090 ILE A CA 1
ATOM 8428 C C . ILE A 1 1090 ? 20.547 -16.224 15.656 1.00 95.62 1090 ILE A C 1
ATOM 8430 O O . ILE A 1 1090 ? 20.895 -16.989 16.557 1.00 95.62 1090 ILE A O 1
ATOM 8434 N N . PHE A 1 1091 ? 21.295 -15.180 15.274 1.00 96.06 1091 PHE A N 1
ATOM 8435 C CA . PHE A 1 1091 ? 22.587 -14.852 15.881 1.00 96.06 1091 PHE A CA 1
ATOM 8436 C C . PHE A 1 1091 ? 22.474 -14.698 17.403 1.00 96.06 1091 PHE A C 1
ATOM 8438 O O . PHE A 1 1091 ? 23.168 -15.403 18.139 1.00 96.06 1091 PHE A O 1
ATOM 8445 N N . PHE A 1 1092 ? 21.562 -13.843 17.881 1.00 96.81 1092 PHE A N 1
ATOM 8446 C CA . PHE A 1 1092 ? 21.411 -13.596 19.315 1.00 96.81 1092 PHE A CA 1
ATOM 8447 C C . PHE A 1 1092 ? 20.894 -14.815 20.088 1.00 96.81 1092 PHE A C 1
ATOM 8449 O O . PHE A 1 1092 ? 21.392 -15.094 21.178 1.00 96.81 1092 PHE A O 1
ATOM 8456 N N . TYR A 1 1093 ? 19.962 -15.603 19.542 1.00 97.19 1093 TYR A N 1
ATOM 8457 C CA . TYR A 1 1093 ? 19.536 -16.844 20.197 1.00 97.19 1093 TYR A CA 1
ATOM 8458 C C . TYR A 1 1093 ? 20.698 -17.843 20.369 1.00 97.19 1093 TYR A C 1
ATOM 8460 O O . TYR A 1 1093 ? 20.847 -18.445 21.439 1.00 97.19 1093 TYR A O 1
ATOM 8468 N N . LEU A 1 1094 ? 21.564 -17.997 19.361 1.00 97.19 1094 LEU A N 1
ATOM 8469 C CA . LEU A 1 1094 ? 22.706 -18.915 19.430 1.00 97.19 1094 LEU A CA 1
ATOM 8470 C C . LEU A 1 1094 ? 23.800 -18.423 20.394 1.00 97.19 1094 LEU A C 1
ATOM 8472 O O . LEU A 1 1094 ? 24.256 -19.199 21.240 1.00 97.19 1094 LEU A O 1
ATOM 8476 N N . THR A 1 1095 ? 24.189 -17.144 20.344 1.00 97.25 1095 THR A N 1
ATOM 8477 C CA . THR A 1 1095 ? 25.184 -16.598 21.288 1.00 97.25 1095 THR A CA 1
ATOM 8478 C C . THR A 1 1095 ? 24.650 -16.567 22.720 1.00 97.25 1095 THR A C 1
ATOM 8480 O O . THR A 1 1095 ? 25.368 -16.933 23.654 1.00 97.25 1095 THR A O 1
ATOM 8483 N N . GLY A 1 1096 ? 23.376 -16.205 22.906 1.00 96.88 1096 GLY A N 1
ATOM 8484 C CA . GLY A 1 1096 ? 22.684 -16.240 24.193 1.00 96.88 1096 GLY A CA 1
ATOM 8485 C C . GLY A 1 1096 ? 22.665 -17.642 24.804 1.00 96.88 1096 GLY A C 1
ATOM 8486 O O . GLY A 1 1096 ? 22.910 -17.791 26.001 1.00 96.88 1096 GLY A O 1
ATOM 8487 N N . THR A 1 1097 ? 22.470 -18.680 23.981 1.00 97.50 1097 THR A N 1
ATOM 8488 C CA . THR A 1 1097 ? 22.541 -20.087 24.414 1.00 97.50 1097 THR A CA 1
ATOM 8489 C C . THR A 1 1097 ? 23.939 -20.445 24.921 1.00 97.50 1097 THR A C 1
ATOM 8491 O O . THR A 1 1097 ? 24.073 -21.002 26.013 1.00 97.50 1097 THR A O 1
ATOM 8494 N N . ALA A 1 1098 ? 24.987 -20.098 24.167 1.00 97.00 1098 ALA A N 1
ATOM 8495 C CA . ALA A 1 1098 ? 26.370 -20.398 24.540 1.00 97.00 1098 ALA A CA 1
ATOM 8496 C C . ALA A 1 1098 ? 26.772 -19.728 25.869 1.00 97.00 1098 ALA A C 1
ATOM 8498 O O . ALA A 1 1098 ? 27.321 -20.383 26.757 1.00 97.00 1098 ALA A O 1
ATOM 8499 N N . VAL A 1 1099 ? 26.436 -18.444 26.041 1.00 97.12 1099 VAL A N 1
ATOM 8500 C CA . VAL A 1 1099 ? 26.703 -17.686 27.276 1.00 97.12 1099 VAL A CA 1
ATOM 8501 C C . VAL A 1 1099 ? 25.902 -18.235 28.462 1.00 97.12 1099 VAL A C 1
ATOM 8503 O O . VAL A 1 1099 ? 26.455 -18.382 29.553 1.00 97.12 1099 VAL A O 1
ATOM 8506 N N . TRP A 1 1100 ? 24.628 -18.592 28.267 1.00 97.19 1100 TRP A N 1
ATOM 8507 C CA . TRP A 1 1100 ? 23.793 -19.160 29.330 1.00 97.19 1100 TRP A CA 1
ATOM 8508 C C . TRP A 1 1100 ? 24.308 -20.524 29.807 1.00 97.19 1100 TRP A C 1
ATOM 8510 O O . TRP A 1 1100 ? 24.462 -20.746 31.011 1.00 97.19 1100 TRP A O 1
ATOM 8520 N N . LEU A 1 1101 ? 24.639 -21.428 28.879 1.00 96.56 1101 LEU A N 1
ATOM 8521 C CA . LEU A 1 1101 ? 25.201 -22.739 29.213 1.00 96.56 1101 LEU A CA 1
ATOM 8522 C C . LEU A 1 1101 ? 26.532 -22.613 29.968 1.00 96.56 1101 LEU A C 1
ATOM 8524 O O . LEU A 1 1101 ? 26.717 -23.302 30.976 1.00 96.56 1101 LEU A O 1
ATOM 8528 N N . ALA A 1 1102 ? 27.412 -21.704 29.540 1.00 95.50 1102 ALA A N 1
ATOM 8529 C CA . ALA A 1 1102 ? 28.713 -21.485 30.167 1.00 95.50 1102 ALA A CA 1
ATOM 8530 C C . ALA A 1 1102 ? 28.630 -20.834 31.562 1.00 95.50 1102 ALA A C 1
ATOM 8532 O O . ALA A 1 1102 ? 29.327 -21.277 32.474 1.00 95.50 1102 ALA A O 1
ATOM 8533 N N . PHE A 1 1103 ? 27.792 -19.805 31.751 1.00 96.19 1103 PHE A N 1
ATOM 8534 C CA . PHE A 1 1103 ? 27.923 -18.891 32.899 1.00 96.19 1103 PHE A CA 1
ATOM 8535 C C . PHE A 1 1103 ? 26.690 -18.738 33.799 1.00 96.19 1103 PHE A C 1
ATOM 8537 O O . PHE A 1 1103 ? 26.829 -18.195 34.896 1.00 96.19 1103 PHE A O 1
ATOM 8544 N N . ALA A 1 1104 ? 25.503 -19.210 33.403 1.00 94.31 1104 ALA A N 1
ATOM 8545 C CA . ALA A 1 1104 ? 24.337 -19.139 34.286 1.00 94.31 1104 ALA A CA 1
ATOM 8546 C C . ALA A 1 1104 ? 24.464 -20.108 35.477 1.00 94.31 1104 ALA A C 1
ATOM 8548 O O . ALA A 1 1104 ? 24.972 -21.225 35.336 1.00 94.31 1104 ALA A O 1
ATOM 8549 N N . SER A 1 1105 ? 23.939 -19.696 36.630 1.00 93.81 1105 SER A N 1
ATOM 8550 C CA . SER A 1 1105 ? 23.623 -20.550 37.782 1.00 93.81 1105 SER A CA 1
ATOM 8551 C C . SER A 1 1105 ? 22.233 -20.164 38.301 1.00 93.81 1105 SER A C 1
ATOM 8553 O O . SER A 1 1105 ? 21.731 -19.083 37.997 1.00 93.81 1105 SER A O 1
ATOM 8555 N N . SER A 1 1106 ? 21.569 -21.058 39.025 1.00 92.62 1106 SER A N 1
ATOM 8556 C CA . SER A 1 1106 ? 20.340 -20.790 39.787 1.00 92.62 1106 SER A CA 1
ATOM 8557 C C . SER A 1 1106 ? 20.473 -21.268 41.240 1.00 92.62 1106 SER A C 1
ATOM 8559 O O . SER A 1 1106 ? 19.481 -21.565 41.902 1.00 92.62 1106 SER A O 1
ATOM 8561 N N . GLU A 1 1107 ? 21.716 -21.341 41.721 1.00 91.06 1107 GLU A N 1
ATOM 8562 C CA . GLU A 1 1107 ? 22.067 -21.474 43.134 1.00 91.06 1107 GLU A CA 1
ATOM 8563 C C . GLU A 1 1107 ? 21.841 -20.126 43.855 1.00 91.06 1107 GLU A C 1
ATOM 8565 O O . GLU A 1 1107 ? 22.196 -19.078 43.296 1.00 91.06 1107 GLU A O 1
ATOM 8570 N N . PRO A 1 1108 ? 21.289 -20.120 45.084 1.00 89.19 1108 PRO A N 1
ATOM 8571 C CA . PRO A 1 1108 ? 21.110 -18.898 45.863 1.00 89.19 1108 PRO A CA 1
ATOM 8572 C C . PRO A 1 1108 ? 22.432 -18.170 46.152 1.00 89.19 1108 PRO A C 1
ATOM 8574 O O . PRO A 1 1108 ? 23.413 -18.790 46.560 1.00 89.19 1108 PRO A O 1
ATOM 8577 N N . GLN A 1 1109 ? 22.447 -16.846 45.987 1.00 88.56 1109 GLN A N 1
ATOM 8578 C CA . GLN A 1 1109 ? 23.606 -15.983 46.238 1.00 88.56 1109 GLN A CA 1
ATOM 8579 C C . GLN A 1 1109 ? 23.276 -14.940 47.311 1.00 88.56 1109 GLN A C 1
ATOM 8581 O O . GLN A 1 1109 ? 22.326 -14.163 47.188 1.00 88.56 1109 GLN A O 1
ATOM 8586 N N . ASP A 1 1110 ? 24.089 -14.918 48.368 1.00 81.44 1110 ASP A N 1
ATOM 8587 C CA . ASP A 1 1110 ? 24.014 -13.924 49.438 1.00 81.44 1110 ASP A CA 1
ATOM 8588 C C . ASP A 1 1110 ? 24.737 -12.639 49.010 1.00 81.44 1110 ASP A C 1
ATOM 8590 O O . ASP A 1 1110 ? 25.955 -12.516 49.126 1.00 81.44 1110 ASP A O 1
ATOM 8594 N N . PHE A 1 1111 ? 23.972 -11.672 48.502 1.00 83.44 1111 PHE A N 1
ATOM 8595 C CA . PHE A 1 1111 ? 24.493 -10.350 48.146 1.00 83.44 1111 PHE A CA 1
ATOM 8596 C C . PHE A 1 1111 ? 24.618 -9.393 49.346 1.00 83.44 1111 PHE A C 1
ATOM 8598 O O . PHE A 1 1111 ? 25.156 -8.300 49.178 1.00 83.44 1111 PHE A O 1
ATOM 8605 N N . SER A 1 1112 ? 24.136 -9.766 50.541 1.00 67.44 1112 SER A N 1
ATOM 8606 C CA . SER A 1 1112 ? 24.145 -8.886 51.724 1.00 67.44 1112 SER A CA 1
ATOM 8607 C C . SER A 1 1112 ? 25.533 -8.760 52.363 1.00 67.44 1112 SER A C 1
ATOM 8609 O O . SER A 1 1112 ? 25.865 -7.732 52.952 1.00 67.44 1112 SER A O 1
ATOM 8611 N N . LYS A 1 1113 ? 26.381 -9.785 52.211 1.00 53.41 1113 LYS A N 1
ATOM 8612 C CA . LYS A 1 1113 ? 27.726 -9.825 52.793 1.00 53.41 1113 LYS A CA 1
ATOM 8613 C C . LYS A 1 1113 ? 28.766 -9.172 51.888 1.00 53.41 1113 LYS A C 1
ATOM 8615 O O . LYS A 1 1113 ? 29.512 -9.847 51.181 1.00 53.41 1113 LYS A O 1
ATOM 8620 N N . SER A 1 1114 ? 28.914 -7.854 51.995 1.00 43.31 1114 SER A N 1
ATOM 8621 C CA . SER A 1 1114 ? 30.114 -7.151 51.517 1.00 43.31 1114 SER A CA 1
ATOM 8622 C C . SER A 1 1114 ? 31.309 -7.362 52.467 1.00 43.31 1114 SER A C 1
ATOM 8624 O O . SER A 1 1114 ? 31.847 -6.406 53.027 1.00 43.31 1114 SER A O 1
ATOM 8626 N N . GLY A 1 1115 ? 31.703 -8.620 52.680 1.00 36.00 1115 GLY A N 1
ATOM 8627 C CA . GLY A 1 1115 ? 32.945 -8.971 53.371 1.00 36.00 1115 GLY A CA 1
ATOM 8628 C C . GLY A 1 1115 ? 34.160 -8.815 52.442 1.00 36.00 1115 GLY A C 1
ATOM 8629 O O . GLY A 1 1115 ? 34.032 -9.064 51.240 1.00 36.00 1115 GLY A O 1
ATOM 8630 N N . PRO A 1 1116 ? 35.333 -8.394 52.946 1.00 39.16 1116 PRO A N 1
ATOM 8631 C CA . PRO A 1 1116 ? 36.563 -8.400 52.164 1.00 39.16 1116 PRO A CA 1
ATOM 8632 C C . PRO A 1 1116 ? 37.177 -9.808 52.163 1.00 39.16 1116 PRO A C 1
ATOM 8634 O O . PRO A 1 1116 ? 37.746 -10.232 53.167 1.00 39.16 1116 PRO A O 1
ATOM 8637 N N . GLU A 1 1117 ? 37.095 -10.518 51.039 1.00 34.94 1117 GLU A N 1
ATOM 8638 C CA . GLU A 1 1117 ? 37.890 -11.730 50.791 1.00 34.94 1117 GLU A CA 1
ATOM 8639 C C . GLU A 1 1117 ? 39.040 -11.428 49.817 1.00 34.94 1117 GLU A C 1
ATOM 8641 O O . GLU A 1 1117 ? 38.943 -10.515 48.990 1.00 34.94 1117 GLU A O 1
ATOM 8646 N N . SER A 1 1118 ? 40.151 -12.146 50.009 1.00 30.17 1118 SER A N 1
ATOM 8647 C CA . SER A 1 1118 ? 41.521 -11.796 49.594 1.00 30.17 1118 SER A CA 1
ATOM 8648 C C . SER A 1 1118 ? 41.983 -12.436 48.288 1.00 30.17 1118 SER A C 1
ATOM 8650 O O . SER A 1 1118 ? 41.857 -13.679 48.208 1.00 30.17 1118 SER A O 1
#

Sequence (1118 aa):
MAAAARRAAGLVPLLLSSPSGARTPLRRALSLIPPPRSYRLLSHPARPFSTSPFSASASSSNGAAAGRTRELQLYNTKSRKKEHFRPRAPDGEVGMYVCGVTPYDDSHIGHARAYVAFDVLYRYLRYLDYEVRYVRNFTDIDDKIIARANQLGEDPFSLSKRFSDDFLSDMANLQCLPPSVEPRVSDHIDQIINMIKQILDNSCAYVVGGDVYFSVDNFPGYGELSGRKLDDNRAGERVAVDERKRNPADFALWKAAKDGEPWWDSPWGPGRPGWHIECSAMSAHYLGHSFDIHGGGEDLIFPHHENEIAQSRAACCDSSINYWIHNGFVNVNSQKMSKSLGNFITIRKVIEMYHPLALRMFLLGTHYRSPINYTIEQLNVASDRLYYTYQTLRDCEESCQQQQKNSGDSLPANTLNYIQKLHDEFVTSMSDDLHTSVALAAISEPLKVMNDLLHTRKGKKQEKRLESLSALEDKIRVVLSVLGLLPSSYHEALQQLRDKALRRASITEEHVLQKIEERTAARKAKQYEKSDEIRKELAAVGIALMDGPEGTTWRPSLPLSEEEGVLAPHGMAASALQPERHLLLLAGGGGRHRSLLRMPPPRAPLPHRRRHWPRAVRVFSGDGGGGGGFASAVEKRSVPGAVGEDQGARVEEELEGVAAGALELRWPPWQGLADRYKLIGATSLAFVICNMDKVNLSVAIIPMSHQYGWNSSTAGLVQSSFFWGYALSQLPGGWLAKSFGGRKVLEIGVVTWSLATAIIPVAAGFMPGLVLSRILVGIGEGVSPSAATDLIARSIPLQERSRAVAVVFGGLSFGSVLGLLFAPPIIQNLGWESVFYIFGLLGIIWCLGFESLKEQQLGDNEGLLSYFYFADLEQSSTGSDGLVSSAVSSESSDLSLEDLRNSLKDVPWGAFFKSKAVWAMIYAHFCGSWGHYTCLSWLPTFFSEELNLNLTEAAWVSVLPPLGSMVITSIAAPFADNLISNGVDTTKVRKICQTIAFVSPATFMMLSSVDLGLPPWEIVAFLTSGLALSSFALSGLYCTHQDISREYASILLGITNTVGAVPGIVGVALTGYLLDSTHSWSISLFAPSIFFYLTGTAVWLAFASSEPQDFSKSGPES

Secondary structure (DSSP, 8-state):
------------------------------------PPP------PPPP----------------PPPP---EEEETTTTEEEE---SSTTSEEEEEEEEE--SS--BHHHHHHHHHHHHHHHHHHHTT-EEEEEEEE--S-HHHHHHHHHHT--HHHHHHHHHHHHHHHHHHTTPPPPSB--BGGG-HHHHHHHHHHHHHTTSEEEETTEEEE-GGG-TTTTTTT---GGGGS--SSS---TT-SSTT-EEEEEE--TTS--B--TTSSEEE-HHHHHHHHHHHHH-S--SEEEEEGGGIIIIIHHHHHHHHHH-TT----EEEEEPPEEETTEEP-STTS---BHHHHHHHS-HHHHHHHHHSS-TTS-EEE-HHHHHHHHHHHHHHHHHHHHHHHHHHTS-----SPPPHHHHHHHHHHHHHHHHHHHBT--HHHHHHHTHHHHHHHHHHHHS-TTSS-TTHHHHHHHHHHHHHHHHHHHT---S-HHHHHHHHHHHHHHHHT--HHHHHHHHHHHHHHHHTT-HHHHHHHHHHHHHTTEEEEEETTEEEEEE-PPPPGGG-----S-----S-----------------------PPP---------PPP--PPP--------------------------------SSSSSGGGG------SSTTTTS-HHHHHHHHHHHHHHHHHHHHHHHHHHHHHHHHHHT--HHHHHHHHHHHHHHHHHHHHHHHHHHHHH-HHHHHHHHHHHHHHHHHHHHHHTTSHHHHHHHHHHHHHHHHSHHHHHHHHHHHHS-GGGHHHHHHHHHHHHHHHHHHHHHHHHHHHHHH-THHHHHHHHHHHHHHHHHHHHHHHHHHHHHHHHHHHHHHHGGGS---------------------HHHHHHHTTS--HHHHTT-HHHHHHHHHHHHHHHHHHHHHHHHHHHHHHTS---HHHHHHHHTHHHHHHHHHHHHHHHHHHHHHHTT--HHHHHHHHHHHHHHHHHHHHHHHHS-----HHHHHHHHHHHHHHHGGGGTTHHHHHHHH-TTTHHHHHHHHHHHHTHHHHHHHHHHHHHHHHH--HIIIIIHHHHHHHHHHHHHHHHH---S----S------

Organism: NCBI:txid888268

Radius of gyration: 40.92 Å; chains: 1; bounding box: 94×120×162 Å

Foldseek 3Di:
DDDDDDDDDDDDDDDDDDDDDDDDDDDDDDDDDDDDDDDDDDDDDDDDDDDDDDDDDDDDDDDDDDDDQQFFWAQFLLVRDTDGADFPDPVQEAEEEEEEDALQDFAFLQVVLFLLLVLLVVLVSVVVVHRYQYEYEHAQDDPSLLVSCVVVVHDSNVSSVVSVVNVVVLCVLLLRDDGNYYYYLVVQVVLLLLLLVLLVVLVQWDADPLWIWGNVVSQPCQCSSVVDDPVRQQDPPPDPQDPRDPGSNIFTQWDADDPPGDWDQHPSGTTGGDPQSSRLSVSCVRPNLEGEEYEYAPVCSPPRVSVSVRSSCSSPVVRYYHGYHHFYAEAELNFGDDVVVVNTGGSVNVCVLARSLLSLQLSLLDQRRDYHYDDVLSSQVSLALLLLVLVLLVLLVVVLVVDDDDDDDDDDPVLVVLLVQLVCQLSVCCSHNHNRSSNSVSLPVLSVVSVVLSPDDPPPDDDPSSVSSVSSSVSVVSSCSSSSNDDPHSVVVQVSSVVSLCVQLVHDVVVVVVLQVVLVVCVVVVVVVSNVLSQLSCLQSQKHWDQDPVGIDIGGGRHDDVVVNPDDDPDDDDDPDDDDPPDDDDDDDDDDDDDDDDDDDDDDDDDDDDDDDDDDDDDDDDDDDDDDDDDDDDDDDDDDDDDDDDDDDDPDPPPVPPPDDDPDCPPPVCPPPDLLVVVLLLLLLLLLLLLLLLQLLLLLLVVLCVVVVDDLLLSLLLSLLLLLLLLVQLQVLLLCCLQVNLLVLLLQLLLQLLVLLLCQVVQSVPSVSSSVSSSSNSNSVNSSLLSLQLSLLVRDDPLCSLVSLLSNNLSSLNSLLCSLVPSVVCCVPPNSSRSSNVSSVSSVVSSVVSVVSVVVVVVVVVVVVVVVVVVVVVPDPDDDDDDDDDDDDDDDDDDDPVSVVVSVVQDLVVLLVVALQLVLLLLLLQLLLLLVLLCSNCQLVVCCPPVVDNSSRSSVLSSLQSVLLNVLSVVLSCVLSVCVVVPNALFVSLLVLLLQLQVQQLVLLVVLLDPPVDHSVVNSVSNSRNSSSNSSNSSHSLVLLSLQDSSSSSSSSSSSVSSSSVSSNCLSSQLSVCCVPVVGCSVSRRPSSSVSSVVSSVSSVVGHGSHYDDSSDPDDDD

InterPro domains:
  IPR009080 Aminoacyl-tRNA synthetase, class Ia, anticodon-binding [SSF47323] (412-555)
  IPR011701 Major facilitator superfamily [PF07690] (684-1067)
  IPR014729 Rossmann-like alpha/beta/alpha sandwich fold [G3DSA:3.40.50.620] (55-373)
  IPR015273 Cysteinyl-tRNA synthetase, class Ia, DALR [SM00840] (425-494)
  IPR015803 Cysteine-tRNA ligase [MF_00041] (72-557)
  IPR015803 Cysteine-tRNA ligase [TIGR00435] (72-555)
  IPR020846 Major facilitator superfamily domain [PS50850] (679-1107)
  IPR024909 Cysteinyl-tRNA synthetase/mycothiol ligase [PR00983] (96-107)
  IPR024909 Cysteinyl-tRNA synthetase/mycothiol ligase [PR00983] (132-141)
  IPR024909 Cysteinyl-tRNA synthetase/mycothiol ligase [PR00983] (261-279)
  IPR024909 Cysteinyl-tRNA synthetase/mycothiol ligase [PR00983] (292-313)
  IPR024909 Cysteinyl-tRNA synthetase/mycothiol ligase [PTHR10890] (66-562)
  IPR032678 tRNA synthetases class I, catalytic domain [PF01406] (91-382)
  IPR032678 tRNA synthetases class I, catalytic domain [cd00672] (73-375)
  IPR036259 MFS transporter superfamily [G3DSA:1.20.1250.20] (675-857)
  IPR036259 MFS transporter superfamily [G3DSA:1.20.1250.20] (911-1110)
  IPR036259 MFS transporter superfamily [SSF103473] (671-1103)
  IPR044777 Solute carrier family 17 member 9-like [cd17380] (680-1104)
  IPR056411 Cysteinyl-tRNA ligase, anticodon binding domain [PF23493] (517-555)